Protein AF-A0A1E7FZC5-F1 (afdb_monomer)

Organism: NCBI:txid635003

Radius of gyration: 40.75 Å; Cα contacts (8 Å, |Δi|>4): 1111; chains: 1; bounding box: 124×69×124 Å

Nearest PDB structures (foldseek):
  7vv5-assembly1_R  TM=6.323E-01  e=6.701E-06  Homo sapiens
  5lwe-assembly1_A  TM=6.854E-01  e=3.417E-05  Homo sapiens
  6rz5-assembly1_A  TM=5.381E-01  e=4.914E-04  Homo sapiens
  3m3w-assembly1_A  TM=2.293E-01  e=1.260E+00  Mus musculus
  4xxn-assembly1_A  TM=1.719E-01  e=6.751E+00  Mycobacterium tuberculosis H37Rv

pLDDT: mean 78.45, std 17.57, range [30.66, 98.56]

Structure (mmCIF, N/CA/C/O backbone):
data_AF-A0A1E7FZC5-F1
#
_entry.id   AF-A0A1E7FZC5-F1
#
loop_
_atom_site.group_PDB
_atom_site.id
_atom_site.type_symbol
_atom_site.label_atom_id
_atom_site.label_alt_id
_atom_site.label_comp_id
_atom_site.label_asym_id
_atom_site.label_entity_id
_atom_site.label_seq_id
_atom_site.pdbx_PDB_ins_code
_atom_site.Cartn_x
_atom_site.Cartn_y
_atom_site.Cartn_z
_atom_site.occupancy
_atom_site.B_iso_or_equiv
_atom_site.auth_seq_id
_atom_site.auth_comp_id
_atom_site.auth_asym_id
_atom_site.auth_atom_id
_atom_site.pdbx_PDB_model_num
ATOM 1 N N . MET A 1 1 ? 32.527 -32.036 -73.964 1.00 36.03 1 MET A N 1
ATOM 2 C CA . MET A 1 1 ? 33.592 -31.609 -73.037 1.00 36.03 1 MET A CA 1
ATOM 3 C C . MET A 1 1 ? 33.370 -30.136 -72.774 1.00 36.03 1 MET A C 1
ATOM 5 O O . MET A 1 1 ? 33.845 -29.300 -73.527 1.00 36.03 1 MET A O 1
ATOM 9 N N . THR A 1 2 ? 32.516 -29.850 -71.799 1.00 32.47 2 THR A N 1
ATOM 10 C CA . THR A 1 2 ? 32.359 -28.528 -71.197 1.00 32.47 2 THR A CA 1
ATOM 11 C C . THR A 1 2 ? 33.586 -28.297 -70.326 1.00 32.47 2 THR A C 1
ATOM 13 O O . THR A 1 2 ? 33.887 -29.111 -69.457 1.00 32.47 2 THR A O 1
ATOM 16 N N . VAL A 1 3 ? 34.344 -27.251 -70.636 1.00 33.50 3 VAL A N 1
ATOM 17 C CA . VAL A 1 3 ? 35.402 -26.749 -69.763 1.00 33.50 3 VAL A CA 1
ATOM 18 C C . VAL A 1 3 ? 34.671 -26.024 -68.639 1.00 33.50 3 VAL A C 1
ATOM 20 O O . VAL A 1 3 ? 34.147 -24.937 -68.862 1.00 33.50 3 VAL A O 1
ATOM 23 N N . GLU A 1 4 ? 34.541 -26.668 -67.478 1.00 35.75 4 GLU A N 1
ATOM 24 C CA . GLU A 1 4 ? 34.235 -25.960 -66.236 1.00 35.75 4 GLU A CA 1
ATOM 25 C C . GLU A 1 4 ? 35.364 -24.953 -66.027 1.00 35.75 4 GLU A C 1
ATOM 27 O O . GLU A 1 4 ? 36.515 -25.329 -65.797 1.00 35.75 4 GLU A O 1
ATOM 32 N N . SER A 1 5 ? 35.056 -23.667 -66.189 1.00 37.69 5 SER A N 1
ATOM 33 C CA . SER A 1 5 ? 35.908 -22.611 -65.669 1.00 37.69 5 SER A CA 1
ATOM 34 C C . SER A 1 5 ? 35.936 -22.797 -64.161 1.00 37.69 5 SER A C 1
ATOM 36 O O . SER A 1 5 ? 34.922 -22.615 -63.488 1.00 37.69 5 SER A O 1
ATOM 38 N N . GLN A 1 6 ? 37.087 -23.223 -63.663 1.00 40.12 6 GLN A N 1
ATOM 39 C CA . GLN A 1 6 ? 37.423 -23.259 -62.255 1.00 40.12 6 GLN A CA 1
ATOM 40 C C . GLN A 1 6 ? 37.297 -21.818 -61.746 1.00 40.12 6 GLN A C 1
ATOM 42 O O . GLN A 1 6 ? 38.175 -20.994 -61.974 1.00 40.12 6 GLN A O 1
ATOM 47 N N . GLN A 1 7 ? 36.125 -21.483 -61.203 1.00 44.16 7 GLN A N 1
ATOM 48 C CA . GLN A 1 7 ? 35.904 -20.248 -60.467 1.00 44.16 7 GLN A CA 1
ATOM 49 C C . GLN A 1 7 ? 36.842 -20.353 -59.265 1.00 44.16 7 GLN A C 1
ATOM 51 O O . GLN A 1 7 ? 36.633 -21.213 -58.406 1.00 44.16 7 GLN A O 1
ATOM 56 N N . ASP A 1 8 ? 37.931 -19.581 -59.275 1.00 49.38 8 ASP A N 1
ATOM 57 C CA . ASP A 1 8 ? 38.739 -19.359 -58.081 1.00 49.38 8 ASP A CA 1
ATOM 58 C 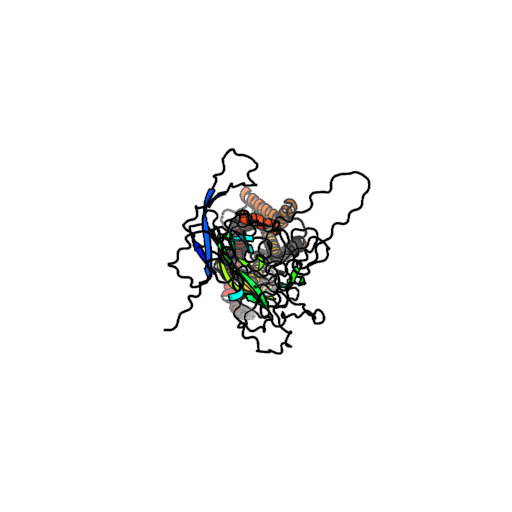C . ASP A 1 8 ? 37.775 -18.801 -57.035 1.00 49.38 8 ASP A C 1
ATOM 60 O O . ASP A 1 8 ? 37.292 -17.678 -57.152 1.00 49.38 8 ASP A O 1
ATOM 64 N N . TYR A 1 9 ? 37.379 -19.656 -56.093 1.00 52.34 9 TYR A N 1
ATOM 65 C CA . TYR A 1 9 ? 36.573 -19.247 -54.957 1.00 52.34 9 TYR A CA 1
ATOM 66 C C . TYR A 1 9 ? 37.384 -18.207 -54.197 1.00 52.34 9 TYR A C 1
ATOM 68 O O . TYR A 1 9 ? 38.521 -18.497 -53.822 1.00 52.34 9 TYR A O 1
ATOM 76 N N . ASP A 1 10 ? 36.793 -17.028 -53.998 1.00 57.56 10 ASP A N 1
ATOM 77 C CA . ASP A 1 10 ? 37.401 -15.936 -53.248 1.00 57.56 10 ASP A CA 1
ATOM 78 C C . ASP A 1 10 ? 38.004 -16.473 -51.945 1.00 57.56 10 ASP A C 1
ATOM 80 O O . ASP A 1 10 ? 37.334 -17.142 -51.146 1.00 57.56 10 ASP A O 1
ATOM 84 N N . GLU A 1 11 ? 39.306 -16.231 -51.787 1.00 77.50 11 GLU A N 1
ATOM 85 C CA . GLU A 1 11 ? 40.072 -16.602 -50.604 1.00 77.50 11 GLU A CA 1
ATOM 86 C C . GLU A 1 11 ? 39.401 -16.014 -49.353 1.00 77.50 11 GLU A C 1
ATOM 88 O O . GLU A 1 11 ? 38.751 -14.966 -49.396 1.00 77.50 11 GLU A O 1
ATOM 93 N N . CYS A 1 12 ? 39.540 -16.702 -48.218 1.00 86.44 12 CYS A N 1
ATOM 94 C CA . CYS A 1 12 ? 39.109 -16.146 -46.942 1.00 86.44 12 CYS A CA 1
ATOM 95 C C . CYS A 1 12 ? 39.777 -14.778 -46.721 1.00 86.44 12 CYS A C 1
ATOM 97 O O . CYS A 1 12 ? 40.948 -14.598 -47.048 1.00 86.44 12 CYS A O 1
ATOM 99 N N . ASP A 1 13 ? 39.032 -13.821 -46.181 1.00 88.12 13 ASP A N 1
ATOM 100 C CA . ASP A 1 13 ? 39.425 -12.422 -46.102 1.00 88.12 13 ASP A CA 1
ATOM 101 C C . ASP A 1 13 ? 39.339 -11.909 -44.664 1.00 88.12 13 ASP A C 1
ATOM 103 O O . ASP A 1 13 ? 38.262 -11.671 -44.111 1.00 88.12 13 ASP A O 1
ATOM 107 N N . GLU A 1 14 ? 40.500 -11.701 -44.054 1.00 88.81 14 GLU A N 1
ATOM 108 C CA . GLU A 1 14 ? 40.635 -11.161 -42.705 1.00 88.81 14 GLU A CA 1
ATOM 109 C C . GLU A 1 14 ? 40.177 -9.702 -42.593 1.00 88.81 14 GLU A C 1
ATOM 111 O O . GLU A 1 14 ? 39.868 -9.245 -41.491 1.00 88.81 14 GLU A O 1
ATOM 116 N N . SER A 1 15 ? 40.028 -8.983 -43.715 1.00 85.88 15 SER A N 1
ATOM 117 C CA . SER A 1 15 ? 39.376 -7.667 -43.704 1.00 85.88 15 SER A CA 1
ATOM 118 C C . SER A 1 15 ? 37.917 -7.756 -43.234 1.00 85.88 15 SER A C 1
ATOM 120 O O . SER A 1 15 ? 37.364 -6.782 -42.726 1.00 85.88 15 SER A O 1
ATOM 122 N N . LYS A 1 16 ? 37.289 -8.937 -43.341 1.00 88.06 16 LYS A N 1
ATOM 123 C CA . LYS A 1 16 ? 35.907 -9.168 -42.904 1.00 88.06 16 LYS A CA 1
ATOM 124 C C . LYS A 1 16 ? 35.793 -9.608 -41.438 1.00 88.06 16 LYS A C 1
ATOM 126 O O . LYS A 1 16 ? 34.662 -9.762 -40.973 1.00 88.06 16 LYS A O 1
ATOM 131 N N . CYS A 1 17 ? 36.899 -9.791 -40.705 1.00 86.50 17 CYS A N 1
ATOM 132 C CA . CYS A 1 17 ? 36.869 -10.125 -39.273 1.00 86.50 17 CYS A CA 1
ATOM 133 C C . CYS A 1 17 ? 36.201 -9.027 -38.441 1.00 86.50 17 CYS A C 1
ATOM 135 O O . CYS A 1 17 ? 36.466 -7.836 -38.624 1.00 86.50 17 CYS A O 1
ATOM 137 N N . ARG A 1 18 ? 35.409 -9.438 -37.450 1.00 71.56 18 ARG A N 1
ATOM 138 C CA . ARG A 1 18 ? 34.861 -8.579 -36.398 1.00 71.56 18 ARG A CA 1
ATOM 139 C C . ARG A 1 18 ? 35.160 -9.224 -35.051 1.00 71.56 18 ARG A C 1
ATOM 141 O O . ARG A 1 18 ? 34.714 -10.328 -34.779 1.00 71.56 18 ARG A O 1
ATOM 148 N N . SER A 1 19 ? 35.901 -8.559 -34.178 1.00 60.84 19 SER A N 1
ATOM 149 C CA . SER A 1 19 ? 36.116 -9.084 -32.829 1.00 60.84 19 SER A CA 1
ATOM 150 C C . SER A 1 19 ? 35.142 -8.459 -31.852 1.00 60.84 19 SER A C 1
ATOM 152 O O . SER A 1 19 ? 34.912 -7.250 -31.849 1.00 60.84 19 SER A O 1
ATOM 154 N N . ASN A 1 20 ? 34.564 -9.311 -31.007 1.00 55.03 20 ASN A N 1
ATOM 155 C CA . ASN A 1 20 ? 33.678 -8.902 -29.927 1.00 55.03 20 ASN A CA 1
ATOM 156 C C . ASN A 1 20 ? 34.472 -8.537 -28.660 1.00 55.03 20 ASN A C 1
ATOM 158 O O . ASN A 1 20 ? 33.974 -8.685 -27.548 1.00 55.03 20 ASN A O 1
ATOM 162 N N . GLY A 1 21 ? 35.740 -8.129 -28.808 1.00 50.22 21 GLY A N 1
ATOM 163 C CA . GLY A 1 21 ? 36.667 -7.934 -27.702 1.00 50.22 21 GLY A CA 1
ATOM 164 C C . GLY A 1 21 ? 36.255 -6.796 -26.774 1.00 50.22 21 GLY A C 1
ATOM 165 O O . GLY A 1 21 ? 36.731 -5.672 -26.922 1.00 50.22 21 GLY A O 1
ATOM 166 N N . TRP A 1 22 ? 35.425 -7.106 -25.781 1.00 48.69 22 TRP A N 1
ATOM 167 C CA . TRP A 1 22 ? 35.237 -6.269 -24.607 1.00 48.69 22 TRP A CA 1
ATOM 168 C C . TRP A 1 22 ? 36.545 -6.224 -23.812 1.00 48.69 22 TRP A C 1
ATOM 170 O O . TRP A 1 22 ? 37.144 -7.256 -23.501 1.00 48.69 22 TRP A O 1
ATOM 180 N N . ASP A 1 23 ? 36.971 -5.021 -23.439 1.00 49.28 23 ASP A N 1
ATOM 181 C CA . ASP A 1 23 ? 37.793 -4.869 -22.243 1.00 49.28 23 ASP A CA 1
ATOM 182 C C . ASP A 1 23 ? 36.847 -5.012 -21.041 1.00 49.28 23 ASP A C 1
ATOM 184 O O . ASP A 1 23 ? 35.780 -4.391 -21.016 1.00 49.28 23 ASP A O 1
ATOM 188 N N . ILE A 1 24 ? 37.218 -5.828 -20.051 1.00 45.62 24 ILE A N 1
ATOM 189 C CA . ILE A 1 24 ? 36.381 -6.230 -18.897 1.00 45.62 24 ILE A CA 1
ATOM 190 C C . ILE A 1 24 ? 35.863 -5.018 -18.078 1.00 45.62 24 ILE A C 1
ATOM 192 O O . ILE A 1 24 ? 34.943 -5.146 -17.276 1.00 45.62 24 ILE A O 1
ATOM 196 N N . PHE A 1 25 ? 36.389 -3.818 -18.330 1.00 43.88 25 PHE A N 1
ATOM 197 C CA . PHE A 1 25 ? 36.017 -2.562 -17.679 1.00 43.88 25 PHE A CA 1
ATOM 198 C C . PHE A 1 25 ? 34.846 -1.793 -18.327 1.00 43.88 25 PHE A C 1
ATOM 200 O O . PHE A 1 25 ? 34.522 -0.707 -17.861 1.00 43.88 25 PHE A O 1
ATOM 207 N N . GLY A 1 26 ? 34.188 -2.308 -19.375 1.00 41.47 26 GLY A N 1
ATOM 208 C CA . GLY A 1 26 ? 32.944 -1.712 -19.904 1.00 41.47 26 GLY A CA 1
ATOM 209 C C . GLY A 1 26 ? 33.109 -0.426 -20.731 1.00 41.47 26 GLY A C 1
ATOM 210 O O . GLY A 1 26 ? 32.121 0.231 -21.046 1.00 41.47 26 GLY A O 1
ATOM 211 N N . TRP A 1 27 ? 34.343 -0.084 -21.115 1.00 44.19 27 TRP A N 1
ATOM 212 C CA . TRP A 1 27 ? 34.672 1.077 -21.962 1.00 44.19 27 TRP A CA 1
ATOM 213 C C . TRP A 1 27 ? 35.328 0.693 -23.300 1.00 44.19 27 TRP A C 1
ATOM 215 O O . TRP A 1 27 ? 35.818 1.554 -24.032 1.00 44.19 27 TRP A O 1
ATOM 225 N N . GLY A 1 28 ? 35.388 -0.603 -23.618 1.00 43.09 28 GLY A N 1
ATOM 226 C CA . GLY A 1 28 ? 36.023 -1.101 -24.834 1.00 43.09 28 GLY A CA 1
ATOM 227 C C . GLY A 1 28 ? 35.099 -0.987 -26.041 1.00 43.09 28 GLY A C 1
ATOM 228 O O . GLY A 1 28 ? 34.159 -1.762 -26.172 1.00 43.09 28 GLY A O 1
ATOM 229 N N . TYR A 1 29 ? 35.390 -0.049 -26.939 1.00 46.56 29 TYR A N 1
ATOM 230 C CA . TYR A 1 29 ? 34.869 -0.072 -28.306 1.00 46.56 29 TYR A CA 1
ATOM 231 C C . TYR A 1 29 ? 35.237 -1.405 -28.985 1.00 46.56 29 TYR A C 1
ATOM 233 O O . TYR A 1 29 ? 36.328 -1.920 -28.706 1.00 46.56 29 TYR A O 1
ATOM 241 N N . PRO A 1 30 ? 34.396 -1.945 -29.889 1.00 49.72 30 PRO A N 1
ATOM 242 C CA . PRO A 1 30 ? 34.726 -3.149 -30.646 1.00 49.72 30 PRO A CA 1
ATOM 243 C C . PRO A 1 30 ? 36.089 -2.967 -31.317 1.00 49.72 30 PRO A C 1
ATOM 245 O O . PRO A 1 30 ? 36.282 -2.067 -32.140 1.00 49.72 30 PRO A O 1
ATOM 248 N N . ARG A 1 31 ? 37.070 -3.783 -30.917 1.00 55.25 31 ARG A N 1
ATOM 249 C CA . ARG A 1 31 ? 38.359 -3.827 -31.602 1.00 55.25 31 ARG A CA 1
ATOM 250 C C . ARG A 1 31 ? 38.205 -4.748 -32.792 1.00 55.25 31 ARG A C 1
ATOM 252 O O . ARG A 1 31 ? 37.808 -5.896 -32.664 1.00 55.25 31 ARG A O 1
ATOM 259 N N . TYR A 1 32 ? 38.560 -4.239 -33.953 1.00 62.25 32 TYR A N 1
ATOM 260 C CA . TYR A 1 32 ? 38.736 -5.062 -35.129 1.00 62.25 32 TYR A CA 1
ATOM 261 C C . TYR A 1 32 ? 40.023 -5.841 -34.949 1.00 62.25 32 TYR A C 1
ATOM 263 O O . TYR A 1 32 ? 41.087 -5.308 -35.216 1.00 62.25 32 TYR A O 1
ATOM 271 N N . ASP A 1 33 ? 39.942 -7.055 -34.420 1.00 72.25 33 ASP A N 1
ATOM 272 C CA . ASP A 1 33 ? 41.028 -8.020 -34.454 1.00 72.25 33 ASP A CA 1
ATOM 273 C C . ASP A 1 33 ? 40.495 -9.406 -34.843 1.00 72.25 33 ASP A C 1
ATOM 275 O O . ASP A 1 33 ? 39.355 -9.779 -34.584 1.00 72.25 33 ASP A O 1
ATOM 279 N N . CYS A 1 34 ? 41.309 -10.173 -35.552 1.00 85.94 34 CYS A N 1
ATOM 280 C CA . CYS A 1 34 ? 40.959 -11.529 -35.960 1.00 85.94 34 CYS A CA 1
ATOM 281 C C . CYS A 1 34 ? 41.299 -12.542 -34.848 1.00 85.94 34 CYS A C 1
ATOM 283 O O . CYS A 1 34 ? 41.729 -13.653 -35.140 1.00 85.94 34 CYS A O 1
ATOM 285 N N . TYR A 1 35 ? 41.184 -12.161 -33.566 1.00 84.19 35 TYR A N 1
ATOM 286 C CA . TYR A 1 35 ? 41.564 -12.997 -32.421 1.00 84.19 35 TYR A CA 1
ATOM 287 C C . TYR A 1 35 ? 40.363 -13.262 -31.497 1.00 84.19 35 TYR A C 1
ATOM 289 O O . TYR A 1 35 ? 39.822 -12.333 -30.906 1.00 84.19 35 TYR A O 1
ATOM 297 N N . ALA A 1 36 ? 39.987 -14.530 -31.307 1.00 78.50 36 ALA A N 1
ATOM 298 C CA . ALA A 1 36 ? 38.845 -14.946 -30.476 1.00 78.50 36 ALA A CA 1
ATOM 299 C C . ALA A 1 36 ? 39.251 -15.943 -29.372 1.00 78.50 36 ALA A C 1
ATOM 301 O O . ALA A 1 36 ? 40.254 -16.655 -29.500 1.00 78.50 36 ALA A O 1
ATOM 302 N N . GLU A 1 37 ? 38.505 -15.998 -28.263 1.00 77.94 37 GLU A N 1
ATOM 303 C CA . GLU A 1 37 ? 38.800 -16.914 -27.152 1.00 77.94 37 GLU A CA 1
ATOM 304 C C . GLU A 1 37 ? 38.346 -18.354 -27.468 1.00 77.94 37 GLU A C 1
ATOM 306 O O . GLU A 1 37 ? 37.250 -18.623 -27.940 1.00 77.94 37 GLU A O 1
ATOM 311 N N . SER A 1 38 ? 39.232 -19.318 -27.225 1.00 62.25 38 SER A N 1
ATOM 312 C CA . SER A 1 38 ? 39.194 -20.673 -27.796 1.00 62.25 38 SER A CA 1
ATOM 313 C C . SER A 1 38 ? 38.103 -21.634 -27.281 1.00 62.25 38 SER A C 1
ATOM 315 O O . SER A 1 38 ? 38.088 -22.777 -27.745 1.00 62.25 38 SER A O 1
ATOM 317 N N . GLN A 1 39 ? 37.279 -21.294 -26.282 1.00 52.75 39 GLN A N 1
ATOM 318 C CA . GLN A 1 39 ? 36.607 -22.340 -25.481 1.00 52.75 39 GLN A CA 1
ATOM 319 C C . GLN A 1 39 ? 35.088 -22.472 -25.591 1.00 52.75 39 GLN A C 1
ATOM 321 O O . GLN A 1 39 ? 34.575 -23.534 -25.235 1.00 52.75 39 GLN A O 1
ATOM 326 N N . LYS A 1 40 ? 34.366 -21.500 -26.136 1.00 53.84 40 LYS A N 1
ATOM 327 C CA . LYS A 1 40 ? 32.957 -21.664 -26.517 1.00 53.84 40 LYS A CA 1
ATOM 328 C C . LYS A 1 40 ? 32.714 -20.863 -27.779 1.00 53.84 40 LYS A C 1
ATOM 330 O O . LYS A 1 40 ? 33.417 -19.889 -28.002 1.00 53.84 40 LYS A O 1
ATOM 335 N N . GLU A 1 41 ? 31.773 -21.328 -28.589 1.00 50.06 41 GLU A N 1
ATOM 336 C CA . GLU A 1 41 ? 31.287 -20.711 -29.824 1.00 50.06 41 GLU A CA 1
ATOM 337 C C . GLU A 1 41 ? 30.819 -19.262 -29.584 1.00 50.06 41 GLU A C 1
ATOM 339 O O . GLU A 1 41 ? 29.630 -18.965 -29.602 1.00 50.06 41 GLU A O 1
ATOM 344 N N . GLU A 1 42 ? 31.742 -18.330 -29.367 1.00 54.22 42 GLU A N 1
ATOM 345 C CA . GLU A 1 42 ? 31.575 -17.025 -29.979 1.00 54.22 42 GLU A CA 1
ATOM 346 C C . GLU A 1 42 ? 31.557 -17.323 -31.474 1.00 54.22 42 GLU A C 1
ATOM 348 O O . GLU A 1 42 ? 32.527 -17.864 -32.018 1.00 54.22 42 GLU A O 1
ATOM 353 N N . GLU A 1 43 ? 30.412 -17.092 -32.120 1.00 63.34 43 GLU A N 1
ATOM 354 C CA . GLU A 1 43 ? 30.360 -17.064 -33.575 1.00 63.34 43 GLU A CA 1
ATOM 355 C C . GLU A 1 43 ? 31.512 -16.167 -34.004 1.00 63.34 43 GLU A C 1
ATOM 357 O O . GLU A 1 43 ? 31.563 -15.007 -33.609 1.00 63.34 43 GLU A O 1
ATOM 362 N N . LEU A 1 44 ? 32.503 -16.729 -34.694 1.00 72.44 44 LEU A N 1
ATOM 363 C CA . LEU A 1 44 ? 33.635 -15.974 -35.207 1.00 72.44 44 LEU A CA 1
ATOM 364 C C . LEU A 1 44 ? 33.039 -14.920 -36.142 1.00 72.44 44 LEU A C 1
ATOM 366 O O . LEU A 1 44 ? 32.647 -15.246 -37.266 1.00 72.44 44 LEU A O 1
ATOM 370 N N . LEU A 1 45 ? 32.838 -13.710 -35.611 1.00 73.12 45 LEU A N 1
ATOM 371 C CA . LEU A 1 45 ? 31.960 -12.733 -36.228 1.00 73.12 45 LEU A CA 1
ATOM 372 C C . LEU A 1 45 ? 32.645 -12.254 -37.498 1.00 73.12 45 LEU A C 1
ATOM 374 O O . LEU A 1 45 ? 33.749 -11.712 -37.484 1.00 73.12 45 LEU A O 1
ATOM 378 N N . CYS A 1 46 ? 31.971 -12.473 -38.611 1.00 83.31 46 CYS A N 1
ATOM 379 C CA . CYS A 1 46 ? 32.447 -12.088 -39.918 1.00 83.31 46 CYS A CA 1
ATOM 380 C C . CYS A 1 46 ? 31.385 -11.227 -40.589 1.00 83.31 46 CYS A C 1
ATOM 382 O O . CYS A 1 46 ? 30.187 -11.498 -40.502 1.00 83.31 46 CYS A O 1
ATOM 384 N N . ALA A 1 47 ? 31.818 -10.146 -41.229 1.00 78.94 47 ALA A N 1
ATOM 385 C CA . ALA A 1 47 ? 30.921 -9.246 -41.935 1.00 78.94 47 ALA A CA 1
ATOM 386 C C . ALA A 1 47 ? 30.359 -9.892 -43.213 1.00 78.94 47 ALA A C 1
ATOM 388 O O . ALA A 1 47 ? 30.893 -10.876 -43.725 1.00 78.94 47 ALA A O 1
ATOM 389 N N . ASN A 1 48 ? 29.303 -9.288 -43.764 1.00 79.06 48 ASN A N 1
ATOM 390 C CA . ASN A 1 48 ? 28.818 -9.551 -45.124 1.00 79.06 48 ASN A CA 1
ATOM 391 C C . ASN A 1 48 ? 28.473 -11.025 -45.407 1.00 79.06 48 ASN A C 1
ATOM 393 O O . ASN A 1 48 ? 28.629 -11.505 -46.526 1.00 79.06 48 ASN A O 1
ATOM 397 N N . GLY A 1 49 ? 28.014 -11.760 -44.389 1.00 76.94 49 GLY A N 1
ATOM 398 C CA . GLY A 1 49 ? 27.609 -13.159 -44.537 1.00 76.94 49 GLY A CA 1
ATOM 399 C C . GLY A 1 49 ? 28.764 -14.156 -44.664 1.00 76.94 49 GLY A C 1
ATOM 400 O O . GLY A 1 49 ? 28.513 -15.292 -45.059 1.00 76.94 49 GLY A O 1
ATOM 401 N N . TYR A 1 50 ? 29.994 -13.765 -44.328 1.00 86.69 50 TYR A N 1
ATOM 402 C CA . TYR A 1 50 ? 31.122 -14.685 -44.186 1.00 86.69 50 TYR A CA 1
ATOM 403 C C . TYR A 1 50 ? 30.996 -15.508 -42.883 1.00 86.69 50 TYR A C 1
ATOM 405 O O . TYR A 1 50 ? 30.296 -15.123 -41.950 1.00 86.69 50 TYR A O 1
ATOM 413 N N . GLU A 1 51 ? 31.675 -16.652 -42.816 1.00 85.25 51 GLU A N 1
ATOM 414 C CA . GLU A 1 51 ? 31.794 -17.528 -41.645 1.00 85.25 51 GLU A CA 1
ATOM 415 C C . GLU A 1 51 ? 33.254 -17.583 -41.194 1.00 85.25 51 GLU A C 1
ATOM 417 O O . GLU A 1 51 ? 34.154 -17.850 -41.999 1.00 85.25 51 GLU A O 1
ATOM 422 N N . GLY A 1 52 ? 33.506 -17.360 -39.905 1.00 87.12 52 GLY A N 1
ATOM 423 C CA . GLY A 1 52 ? 34.868 -17.385 -39.395 1.00 87.12 52 GLY A CA 1
ATOM 424 C C . GLY A 1 52 ? 35.446 -18.795 -39.267 1.00 87.12 52 GLY A C 1
ATOM 425 O O . GLY A 1 52 ? 34.742 -19.776 -39.014 1.00 87.12 52 GLY A O 1
ATOM 426 N N . ARG A 1 53 ? 36.763 -18.903 -39.449 1.00 88.00 53 ARG A N 1
ATOM 427 C CA . ARG A 1 53 ? 37.539 -20.146 -39.404 1.00 88.00 53 ARG A CA 1
ATOM 428 C C . ARG A 1 53 ? 38.861 -19.952 -38.692 1.00 88.00 53 ARG A C 1
ATOM 430 O O . ARG A 1 53 ? 39.664 -19.118 -39.089 1.00 88.00 53 ARG A O 1
ATOM 437 N N . ILE A 1 54 ? 39.118 -20.785 -37.689 1.00 86.81 54 ILE A N 1
ATOM 438 C CA . ILE A 1 54 ? 40.368 -20.762 -36.925 1.00 86.81 54 ILE A CA 1
ATOM 439 C C . ILE A 1 54 ? 41.543 -21.160 -37.825 1.00 86.81 54 ILE A C 1
ATOM 441 O O . ILE A 1 54 ? 41.538 -22.235 -38.435 1.00 86.81 54 ILE A O 1
ATOM 445 N N . ILE A 1 55 ? 42.580 -20.324 -37.844 1.00 86.81 55 ILE A N 1
ATOM 446 C CA . ILE A 1 55 ? 43.852 -20.623 -38.497 1.00 86.81 55 ILE A CA 1
ATOM 447 C C . ILE A 1 55 ? 44.753 -21.324 -37.478 1.00 86.81 55 ILE A C 1
ATOM 449 O O . ILE A 1 55 ? 45.373 -20.700 -36.623 1.00 86.81 55 ILE A O 1
ATOM 453 N N . ASN A 1 56 ? 44.830 -22.653 -37.562 1.00 80.44 56 ASN A N 1
ATOM 454 C CA . ASN A 1 56 ? 45.588 -23.466 -36.598 1.00 80.44 56 ASN A CA 1
ATOM 455 C C . ASN A 1 56 ? 47.117 -23.317 -36.710 1.00 80.44 56 ASN A C 1
ATOM 457 O O . ASN A 1 56 ? 47.831 -23.861 -35.870 1.00 80.44 56 ASN A O 1
ATOM 461 N N . SER A 1 57 ? 47.621 -22.674 -37.767 1.00 82.00 57 SER A N 1
ATOM 462 C CA . SER A 1 57 ? 49.056 -22.440 -37.964 1.00 82.00 57 SER A CA 1
ATOM 463 C C . SER A 1 57 ? 49.592 -21.257 -37.165 1.00 82.00 57 SER A C 1
ATOM 465 O O . SER A 1 57 ? 50.803 -21.159 -37.002 1.00 82.00 57 SER A O 1
ATOM 467 N N . GLU A 1 58 ? 48.718 -20.355 -36.717 1.00 84.06 58 GLU A N 1
ATOM 468 C CA . GLU A 1 58 ? 49.115 -19.176 -35.956 1.00 84.06 58 GLU A CA 1
ATOM 469 C C . GLU A 1 58 ? 49.290 -19.528 -34.480 1.00 84.06 58 GLU A C 1
ATOM 471 O O . GLU A 1 58 ? 48.487 -20.259 -33.886 1.00 84.06 58 GLU A O 1
ATOM 476 N N . ASP A 1 59 ? 50.343 -18.979 -33.877 1.00 82.00 59 ASP A N 1
ATOM 477 C CA . ASP A 1 59 ? 50.572 -19.122 -32.448 1.00 82.00 59 ASP A CA 1
ATOM 478 C C . ASP A 1 59 ? 49.441 -18.447 -31.664 1.00 82.00 59 ASP A C 1
ATOM 480 O O . ASP A 1 59 ? 48.942 -17.371 -32.010 1.00 82.00 59 ASP A O 1
ATOM 484 N N . LYS A 1 60 ? 49.033 -19.087 -30.565 1.00 83.12 60 LYS A N 1
ATOM 485 C CA . LYS A 1 60 ? 48.026 -18.516 -29.669 1.00 83.12 60 LYS A CA 1
ATOM 486 C C . LYS A 1 60 ? 48.570 -17.222 -29.074 1.00 83.12 60 LYS A C 1
ATOM 488 O O . LYS A 1 60 ? 49.645 -17.219 -28.475 1.00 83.12 60 LYS A O 1
ATOM 493 N N . LYS A 1 61 ? 47.809 -16.136 -29.186 1.00 82.56 61 LYS A N 1
ATOM 494 C CA . LYS A 1 61 ? 48.171 -14.856 -28.578 1.00 82.56 61 LYS A CA 1
ATOM 495 C C . LYS A 1 61 ? 47.747 -14.876 -27.114 1.00 82.56 61 LYS A C 1
ATOM 497 O O . LYS A 1 61 ? 46.557 -14.838 -26.811 1.00 82.56 61 LYS A O 1
ATOM 502 N N . GLU A 1 62 ? 48.715 -14.966 -26.209 1.00 81.31 62 GLU A N 1
ATOM 503 C CA . GLU A 1 62 ? 48.475 -14.833 -24.772 1.00 81.31 62 GLU A CA 1
ATOM 504 C C . GLU A 1 62 ? 48.306 -13.354 -24.414 1.00 81.31 62 GLU A C 1
ATOM 506 O O . GLU A 1 62 ? 49.244 -12.561 -24.511 1.00 81.31 62 GLU A O 1
ATOM 511 N N . VAL A 1 63 ? 47.095 -12.970 -24.015 1.00 75.88 63 VAL A N 1
ATOM 512 C CA . VAL A 1 63 ? 46.801 -11.629 -23.508 1.00 75.88 63 VAL A CA 1
ATOM 513 C C . VAL A 1 63 ? 46.781 -11.704 -21.987 1.00 75.88 63 VAL A C 1
ATOM 515 O O . VAL A 1 63 ? 45.979 -12.433 -21.402 1.00 75.88 63 VAL A O 1
ATOM 518 N N . VAL A 1 64 ? 47.698 -10.978 -21.348 1.00 76.62 64 VAL A N 1
ATOM 519 C CA . VAL A 1 64 ? 47.782 -10.882 -19.887 1.00 76.62 64 VAL A CA 1
ATOM 520 C C . VAL A 1 64 ? 46.944 -9.694 -19.432 1.00 76.62 64 VAL A C 1
ATOM 522 O O . VAL A 1 64 ? 47.279 -8.548 -19.734 1.00 76.62 64 VAL A O 1
ATOM 525 N N . TYR A 1 65 ? 45.871 -9.967 -18.695 1.00 68.62 65 TYR A N 1
ATOM 526 C CA . TYR A 1 65 ? 45.038 -8.940 -18.082 1.00 68.62 65 TYR A CA 1
ATOM 527 C C . TYR A 1 65 ? 45.529 -8.666 -16.660 1.00 68.62 65 TYR A C 1
ATOM 529 O O . TYR A 1 65 ? 45.523 -9.552 -15.799 1.00 68.62 65 TYR A O 1
ATOM 537 N N . ASN A 1 66 ? 45.945 -7.424 -16.414 1.00 63.72 66 ASN A N 1
ATOM 538 C CA . ASN A 1 66 ? 46.232 -6.934 -15.072 1.00 63.72 66 ASN A CA 1
ATOM 539 C C . ASN A 1 66 ? 44.938 -6.331 -14.514 1.00 63.72 66 ASN A C 1
ATOM 541 O O . ASN A 1 66 ? 44.516 -5.268 -14.966 1.00 63.72 66 ASN A O 1
ATOM 545 N N . TYR A 1 67 ? 44.300 -7.000 -13.551 1.00 61.91 67 TYR A N 1
ATOM 546 C CA . TYR A 1 67 ? 43.165 -6.428 -12.822 1.00 61.91 67 TYR A CA 1
ATOM 547 C C . TYR A 1 67 ? 43.661 -5.233 -11.995 1.00 61.91 67 TYR A C 1
ATOM 549 O O . TYR A 1 67 ? 44.299 -5.410 -10.955 1.00 61.91 67 TYR A O 1
ATOM 557 N N . LEU A 1 68 ? 43.407 -4.018 -12.477 1.00 54.12 68 LEU A N 1
ATOM 558 C CA . LEU A 1 68 ? 43.491 -2.803 -11.676 1.00 54.12 68 LEU A CA 1
ATOM 559 C C . LEU A 1 68 ? 42.105 -2.584 -11.076 1.00 54.12 68 LEU A C 1
ATOM 561 O O . LEU A 1 68 ? 41.165 -2.221 -11.772 1.00 54.12 68 LEU A O 1
ATOM 565 N N . ASP A 1 69 ? 41.974 -2.914 -9.797 1.00 53.75 69 ASP A N 1
ATOM 566 C CA . ASP A 1 69 ? 40.778 -2.612 -9.022 1.00 53.75 69 ASP A CA 1
ATOM 567 C C . ASP A 1 69 ? 40.930 -1.166 -8.531 1.00 53.75 69 ASP A C 1
ATOM 569 O O . ASP A 1 69 ? 41.677 -0.903 -7.585 1.00 53.75 69 ASP A O 1
ATOM 573 N N . ASP A 1 70 ? 40.314 -0.211 -9.233 1.00 51.44 70 ASP A N 1
ATOM 574 C CA . ASP A 1 70 ? 40.462 1.226 -8.943 1.00 51.44 70 ASP A CA 1
ATOM 575 C C . ASP A 1 70 ? 39.938 1.606 -7.538 1.00 51.44 70 ASP A C 1
ATOM 577 O O . ASP A 1 70 ? 40.336 2.632 -6.981 1.00 51.44 70 ASP A O 1
ATOM 581 N N . ASP A 1 71 ? 39.144 0.736 -6.901 1.00 50.75 71 ASP A N 1
ATOM 582 C CA . ASP A 1 71 ? 38.662 0.910 -5.525 1.00 50.75 71 ASP A CA 1
ATOM 583 C C . ASP A 1 71 ? 39.616 0.343 -4.448 1.00 50.75 71 ASP A C 1
ATOM 585 O O . ASP A 1 71 ? 39.443 0.608 -3.254 1.00 50.75 71 ASP A O 1
ATOM 589 N N . ALA A 1 72 ? 40.680 -0.375 -4.832 1.00 49.12 72 ALA A N 1
ATOM 590 C CA . ALA A 1 72 ? 41.645 -0.973 -3.901 1.00 49.12 72 ALA A CA 1
ATOM 591 C C . ALA A 1 72 ? 42.808 -0.034 -3.507 1.00 49.12 72 ALA A C 1
ATOM 593 O O . ALA A 1 72 ? 43.810 -0.476 -2.940 1.00 49.12 72 ALA A O 1
ATOM 594 N N . ALA A 1 73 ? 42.690 1.278 -3.740 1.00 46.72 73 ALA A N 1
ATOM 595 C CA . ALA A 1 73 ? 43.735 2.258 -3.420 1.00 46.72 73 ALA A CA 1
ATOM 596 C C . ALA A 1 73 ? 44.024 2.431 -1.909 1.00 46.72 73 ALA A C 1
ATOM 598 O O . ALA A 1 73 ? 44.848 3.265 -1.527 1.00 46.72 73 ALA A O 1
ATOM 599 N N . ILE A 1 74 ? 43.375 1.673 -1.018 1.00 51.75 74 ILE A N 1
ATOM 600 C CA . ILE A 1 74 ? 43.558 1.800 0.429 1.00 51.75 74 ILE A CA 1
ATOM 601 C C . ILE A 1 74 ? 43.709 0.410 1.065 1.00 51.75 74 ILE A C 1
ATOM 603 O O . ILE A 1 74 ? 42.765 -0.155 1.605 1.00 51.75 74 ILE A O 1
ATOM 607 N N . ASN A 1 75 ? 44.960 -0.062 1.077 1.00 50.72 75 ASN A N 1
ATOM 608 C CA . ASN A 1 75 ? 45.509 -1.174 1.870 1.00 50.72 75 ASN A CA 1
ATOM 609 C C . ASN A 1 75 ? 45.225 -2.603 1.358 1.00 50.72 75 ASN A C 1
ATOM 611 O O . ASN A 1 75 ? 44.244 -3.199 1.779 1.00 50.72 75 ASN A O 1
ATOM 615 N N . ASP A 1 76 ? 46.142 -3.211 0.591 1.00 46.81 76 ASP A N 1
ATOM 616 C CA . ASP A 1 76 ? 46.971 -4.343 1.065 1.00 46.81 76 ASP A CA 1
ATOM 617 C C . ASP A 1 76 ? 47.986 -4.833 0.005 1.00 46.81 76 ASP A C 1
ATOM 619 O O . ASP A 1 76 ? 47.790 -4.679 -1.196 1.00 46.81 76 ASP A O 1
ATOM 623 N N . ASN A 1 77 ? 49.071 -5.471 0.456 1.00 54.84 77 ASN A N 1
ATOM 624 C CA . ASN A 1 77 ? 50.160 -6.040 -0.363 1.00 54.84 77 ASN A CA 1
ATOM 625 C C . ASN A 1 77 ? 49.807 -7.389 -1.041 1.00 54.84 77 ASN A C 1
ATOM 627 O O . ASN A 1 77 ? 50.688 -8.227 -1.265 1.00 54.84 77 ASN A O 1
ATOM 631 N N . SER A 1 78 ? 48.538 -7.657 -1.351 1.00 52.38 78 SER A N 1
ATOM 632 C CA . SER A 1 78 ? 48.153 -8.876 -2.070 1.00 52.38 78 SER A CA 1
ATOM 633 C C . SER A 1 78 ? 48.320 -8.664 -3.573 1.00 52.38 78 SER A C 1
ATOM 635 O O . SER A 1 78 ? 47.542 -7.942 -4.185 1.00 52.38 78 SER A O 1
ATOM 637 N N . GLY A 1 79 ? 49.346 -9.274 -4.172 1.00 55.78 79 GLY A N 1
ATOM 638 C CA . GLY A 1 79 ? 49.536 -9.248 -5.623 1.00 55.78 79 GLY A CA 1
ATOM 639 C C . GLY A 1 79 ? 48.303 -9.794 -6.343 1.00 55.78 79 GLY A C 1
ATOM 640 O O . GLY A 1 79 ? 47.938 -10.952 -6.136 1.00 55.78 79 GLY A O 1
ATOM 641 N N . ASN A 1 80 ? 47.666 -8.960 -7.166 1.00 54.25 80 ASN A N 1
ATOM 642 C CA . ASN A 1 80 ? 46.534 -9.379 -7.986 1.00 54.25 80 ASN A CA 1
ATOM 643 C C . ASN A 1 80 ? 46.975 -10.503 -8.942 1.00 54.25 80 ASN A C 1
ATOM 645 O O . ASN A 1 80 ? 48.065 -10.423 -9.517 1.00 54.25 80 ASN A O 1
ATOM 649 N N . PRO A 1 81 ? 46.176 -11.571 -9.105 1.00 63.81 81 PRO A N 1
ATOM 650 C CA . PRO A 1 81 ? 46.501 -12.635 -10.040 1.00 63.81 81 PRO A CA 1
ATOM 651 C C . PRO A 1 81 ? 46.402 -12.106 -11.475 1.00 63.81 81 PRO A C 1
ATOM 653 O O . PRO A 1 81 ? 45.340 -11.668 -11.911 1.00 63.81 81 PRO A O 1
ATOM 656 N N . ASN A 1 82 ? 47.505 -12.176 -12.220 1.00 68.38 82 ASN A N 1
ATOM 657 C CA . ASN A 1 82 ? 47.487 -11.959 -13.663 1.00 68.38 82 ASN A CA 1
ATOM 658 C C . ASN A 1 82 ? 46.698 -13.101 -14.311 1.00 68.38 82 ASN A C 1
ATOM 660 O O . ASN A 1 82 ? 47.092 -14.266 -14.204 1.00 68.38 82 ASN A O 1
ATOM 664 N N . VAL A 1 83 ? 45.589 -12.774 -14.973 1.00 73.31 83 VAL A N 1
ATOM 665 C CA . VAL A 1 83 ? 44.828 -13.750 -15.758 1.00 73.31 83 VAL A CA 1
ATOM 666 C C . VAL A 1 83 ? 45.357 -13.698 -17.185 1.00 73.31 83 VAL A C 1
ATOM 668 O O . VAL A 1 83 ? 45.229 -12.683 -17.868 1.00 73.31 83 VAL A O 1
ATOM 671 N N . THR A 1 84 ? 45.981 -14.786 -17.631 1.00 74.25 84 THR A N 1
ATOM 672 C CA . THR A 1 84 ? 46.434 -14.939 -19.017 1.00 74.25 84 THR A CA 1
ATOM 673 C C . THR A 1 84 ? 45.377 -15.701 -19.806 1.00 74.25 84 THR A C 1
ATOM 675 O O . THR A 1 84 ? 45.080 -16.851 -19.480 1.00 74.25 84 THR A O 1
ATOM 678 N N . ILE A 1 85 ? 44.828 -15.076 -20.847 1.00 76.44 85 ILE A N 1
ATOM 679 C CA . ILE A 1 85 ? 43.848 -15.693 -21.750 1.00 76.44 85 ILE A CA 1
ATOM 680 C C . ILE A 1 85 ? 44.513 -15.939 -23.104 1.00 76.44 85 ILE A C 1
ATOM 682 O O . ILE A 1 85 ? 45.121 -15.038 -23.682 1.00 76.44 85 ILE A O 1
ATOM 686 N N . ALA A 1 86 ? 44.402 -17.164 -23.620 1.00 80.19 86 ALA A N 1
ATOM 687 C CA . ALA A 1 86 ? 44.930 -17.531 -24.931 1.00 80.19 86 ALA A CA 1
ATOM 688 C C . ALA A 1 86 ? 43.873 -17.300 -26.022 1.00 80.19 86 ALA A C 1
ATOM 690 O O . ALA A 1 86 ? 42.860 -18.005 -26.068 1.00 80.19 86 ALA A O 1
ATOM 691 N N . LYS A 1 87 ? 44.134 -16.354 -26.930 1.00 82.81 87 LYS A N 1
ATOM 692 C CA . LYS A 1 87 ? 43.289 -16.081 -28.099 1.00 82.81 87 LYS A CA 1
ATOM 693 C C . LYS A 1 87 ? 43.808 -16.804 -29.346 1.00 82.81 87 LYS A C 1
ATOM 695 O O . LYS A 1 87 ? 45.016 -16.861 -29.584 1.00 82.81 87 LYS A O 1
ATOM 700 N N . LEU A 1 88 ? 42.891 -17.359 -30.135 1.00 85.25 88 LEU A N 1
ATOM 701 C CA . LEU A 1 88 ? 43.150 -18.003 -31.423 1.00 85.25 88 LEU A CA 1
ATOM 702 C C . LEU A 1 88 ? 42.905 -17.025 -32.566 1.00 85.25 88 LEU A C 1
ATOM 704 O O . LEU A 1 88 ? 41.941 -16.266 -32.522 1.00 85.25 88 LEU A O 1
ATOM 708 N N . TYR A 1 89 ? 43.745 -17.083 -33.596 1.00 87.62 89 TYR A N 1
ATOM 709 C CA . TYR A 1 89 ? 43.535 -16.321 -34.821 1.00 87.62 89 TYR A CA 1
ATOM 710 C C . TYR A 1 89 ? 42.494 -17.001 -35.719 1.00 87.62 89 TYR A C 1
ATOM 712 O O . TYR A 1 89 ? 42.487 -18.231 -35.841 1.00 87.62 89 TYR A O 1
ATOM 720 N N . TYR A 1 90 ? 41.639 -16.225 -36.376 1.00 88.31 90 TYR A N 1
ATOM 721 C CA . TYR A 1 90 ? 40.674 -16.726 -37.350 1.00 88.31 90 TYR A CA 1
ATOM 722 C C . TYR A 1 90 ? 40.626 -15.850 -38.608 1.00 88.31 90 TYR A C 1
ATOM 724 O O . TYR A 1 90 ? 41.034 -14.701 -38.590 1.00 88.31 90 TYR A O 1
ATOM 732 N N . THR A 1 91 ? 40.132 -16.395 -39.713 1.00 90.75 91 THR A N 1
ATOM 733 C CA . THR A 1 91 ? 39.837 -15.657 -40.952 1.00 90.75 91 THR A CA 1
ATOM 734 C C . THR A 1 91 ? 38.375 -15.840 -41.319 1.00 90.75 91 THR A C 1
ATOM 736 O O . THR A 1 91 ? 37.739 -16.782 -40.852 1.00 90.75 91 THR A O 1
ATOM 739 N N . CYS A 1 92 ? 37.824 -14.961 -42.142 1.00 90.81 92 CYS A N 1
ATOM 740 C CA . CYS A 1 92 ? 36.436 -15.016 -42.570 1.00 90.81 92 CYS A CA 1
ATOM 741 C C . CYS A 1 92 ? 36.351 -15.589 -43.976 1.00 90.81 92 CYS A C 1
ATOM 743 O O . CYS A 1 92 ? 36.950 -15.046 -44.893 1.00 90.81 92 CYS A O 1
ATOM 745 N N . CYS A 1 93 ? 35.579 -16.653 -44.185 1.00 90.00 93 CYS A N 1
ATOM 746 C CA . CYS A 1 93 ? 35.404 -17.272 -45.503 1.00 90.00 93 CYS A CA 1
ATOM 747 C C . CYS A 1 93 ? 33.947 -17.147 -45.978 1.00 90.00 93 CYS A C 1
ATOM 749 O O . CYS A 1 93 ? 33.051 -17.151 -45.137 1.00 90.00 93 CYS A O 1
ATOM 751 N N . PRO A 1 94 ? 33.659 -17.090 -47.288 1.00 87.69 94 PRO A N 1
ATOM 752 C CA . PRO A 1 94 ? 32.281 -17.058 -47.779 1.00 87.69 94 PRO A CA 1
ATOM 753 C C . PRO A 1 94 ? 31.439 -18.247 -47.275 1.00 87.69 94 PRO A C 1
ATOM 755 O O . PRO A 1 94 ? 31.940 -19.369 -47.129 1.00 87.69 94 PRO A O 1
ATOM 758 N N . LYS A 1 95 ? 30.138 -18.031 -47.038 1.00 84.19 95 LYS A N 1
ATOM 759 C CA . LYS A 1 95 ? 29.195 -19.110 -46.689 1.00 84.19 95 LYS A CA 1
ATOM 760 C C . LYS A 1 95 ? 29.229 -20.223 -47.739 1.00 84.19 95 LYS A C 1
ATOM 762 O O . LYS A 1 95 ? 29.090 -19.973 -48.931 1.00 84.19 95 LYS A O 1
ATOM 767 N N . GLY A 1 96 ? 29.401 -21.467 -47.290 1.00 82.06 96 GLY A N 1
ATOM 768 C CA . GLY A 1 96 ? 29.511 -22.636 -48.174 1.00 82.06 96 GLY A CA 1
ATOM 769 C C . GLY A 1 96 ? 30.931 -22.969 -48.644 1.00 82.06 96 GLY A C 1
ATOM 770 O O . GLY A 1 96 ? 31.109 -23.973 -49.336 1.00 82.06 96 GLY A O 1
ATOM 771 N N . TYR A 1 97 ? 31.951 -22.206 -48.229 1.00 83.69 97 TYR A N 1
ATOM 772 C CA . TYR A 1 97 ? 33.351 -22.564 -48.465 1.00 83.69 97 TYR A CA 1
ATOM 773 C C . TYR A 1 97 ? 33.645 -23.980 -47.926 1.00 83.69 97 TYR A C 1
ATOM 775 O O . TYR A 1 97 ? 33.142 -24.381 -46.871 1.00 83.69 97 TYR A O 1
ATOM 783 N N . ASN A 1 98 ? 34.441 -24.786 -48.632 1.00 80.62 98 ASN A N 1
ATOM 784 C CA . ASN A 1 98 ? 34.620 -26.201 -48.282 1.00 80.62 98 ASN A CA 1
ATOM 785 C C . ASN A 1 98 ? 35.265 -26.354 -46.889 1.00 80.62 98 ASN A C 1
ATOM 787 O O . ASN A 1 98 ? 36.375 -25.873 -46.665 1.00 80.62 98 ASN A O 1
ATOM 791 N N . LYS A 1 99 ? 34.588 -27.021 -45.941 1.00 74.50 99 LYS A N 1
ATOM 792 C CA . LYS A 1 99 ? 35.075 -27.228 -44.558 1.00 74.50 99 LYS A CA 1
ATOM 793 C C . LYS A 1 99 ? 36.384 -28.023 -44.481 1.00 74.50 99 LYS A C 1
ATOM 795 O O . LYS A 1 99 ? 37.134 -27.841 -43.526 1.00 74.50 99 LYS A O 1
ATOM 800 N N . ASP A 1 100 ? 36.687 -28.832 -45.493 1.00 72.94 100 ASP A N 1
ATOM 801 C CA . ASP A 1 100 ? 37.920 -29.622 -45.546 1.00 72.94 100 ASP A CA 1
ATOM 802 C C . ASP A 1 100 ? 39.141 -28.795 -45.984 1.00 72.94 100 ASP A C 1
ATOM 804 O O . ASP A 1 100 ? 40.284 -29.185 -45.724 1.00 72.94 100 ASP A O 1
ATOM 808 N N . HIS A 1 101 ? 38.923 -27.623 -46.596 1.00 74.94 101 HIS A N 1
ATOM 809 C CA . HIS A 1 101 ? 39.998 -26.678 -46.870 1.00 74.94 101 HIS A CA 1
ATOM 810 C C . HIS A 1 101 ? 40.367 -25.932 -45.588 1.00 74.94 101 HIS A C 1
ATOM 812 O O . HIS A 1 101 ? 39.695 -24.994 -45.150 1.00 74.94 101 HIS A O 1
ATOM 818 N N . LYS A 1 102 ? 41.467 -26.376 -44.978 1.00 64.38 102 LYS A N 1
ATOM 819 C CA . LYS A 1 102 ? 42.104 -25.672 -43.869 1.00 64.38 102 LYS A CA 1
ATOM 820 C C . LYS A 1 102 ? 42.700 -24.364 -44.386 1.00 64.38 102 LYS A C 1
ATOM 822 O O . LYS A 1 102 ? 43.556 -24.393 -45.269 1.00 64.38 102 LYS A O 1
ATOM 827 N N . ALA A 1 103 ? 42.276 -23.244 -43.804 1.00 70.94 103 ALA A N 1
ATOM 828 C CA . ALA A 1 103 ? 43.038 -22.002 -43.855 1.00 70.94 103 ALA A CA 1
ATOM 829 C C . ALA A 1 103 ? 44.353 -22.265 -43.103 1.00 70.94 103 ALA A C 1
ATOM 831 O O . ALA A 1 103 ? 44.373 -22.379 -41.877 1.00 70.94 103 ALA A O 1
ATOM 832 N N . ASN A 1 104 ? 45.417 -22.540 -43.857 1.00 71.94 104 ASN A N 1
ATOM 833 C CA . ASN A 1 104 ? 46.689 -23.031 -43.319 1.00 71.94 104 ASN A CA 1
ATOM 834 C C . ASN A 1 104 ? 47.666 -21.907 -42.968 1.00 71.94 104 ASN A C 1
ATOM 836 O O . ASN A 1 104 ? 48.749 -22.204 -42.473 1.00 71.94 104 ASN A O 1
ATOM 840 N N . SER A 1 105 ? 47.322 -20.661 -43.276 1.00 79.69 105 SER A N 1
ATOM 841 C CA . SER A 1 105 ? 48.161 -19.496 -43.029 1.00 79.69 105 SER A CA 1
ATOM 842 C C . SER A 1 105 ? 47.317 -18.236 -43.028 1.00 79.69 105 SER A C 1
ATOM 844 O O . SER A 1 105 ? 46.313 -18.156 -43.733 1.00 79.69 105 SER A O 1
ATOM 846 N N . ARG A 1 106 ? 47.766 -17.264 -42.245 1.00 83.88 106 ARG A N 1
ATOM 847 C CA . ARG A 1 106 ? 47.273 -15.896 -42.236 1.00 83.88 106 ARG A CA 1
ATOM 848 C C . ARG A 1 106 ? 47.651 -15.176 -43.536 1.00 83.88 106 ARG A C 1
ATOM 850 O O . ARG A 1 106 ? 48.830 -15.160 -43.889 1.00 83.88 106 ARG A O 1
ATOM 857 N N . HIS A 1 107 ? 46.673 -14.569 -44.206 1.00 83.06 107 HIS A N 1
ATOM 858 C CA . HIS A 1 107 ? 46.873 -13.824 -45.456 1.00 83.06 107 HIS A CA 1
ATOM 859 C C . HIS A 1 107 ? 47.119 -12.333 -45.211 1.00 83.06 107 HIS A C 1
ATOM 861 O O . HIS A 1 107 ? 47.916 -11.703 -45.911 1.00 83.06 107 HIS A O 1
ATOM 867 N N . CYS A 1 108 ? 46.511 -11.769 -44.165 1.00 87.50 108 CYS A N 1
ATOM 868 C CA . CYS A 1 108 ? 46.600 -10.339 -43.865 1.00 87.50 108 CYS A CA 1
ATOM 869 C C . CYS A 1 108 ? 47.333 -10.018 -42.561 1.00 87.50 108 CYS A C 1
ATOM 871 O O . CYS A 1 108 ? 47.376 -10.839 -41.657 1.00 87.50 108 CYS A O 1
ATOM 873 N N . SER A 1 109 ? 47.908 -8.822 -42.435 1.00 84.69 109 SER A N 1
ATOM 874 C CA . SER A 1 109 ? 48.633 -8.338 -41.254 1.00 84.69 109 SER A CA 1
ATOM 875 C C . SER A 1 109 ? 47.721 -8.133 -40.045 1.00 84.69 109 SER A C 1
ATOM 877 O O . SER A 1 109 ? 46.501 -8.311 -40.116 1.00 84.69 109 SER A O 1
ATOM 879 N N . ASP A 1 110 ? 48.300 -7.762 -38.895 1.00 82.06 110 ASP A N 1
ATOM 880 C CA . ASP A 1 110 ? 47.495 -7.214 -37.798 1.00 82.06 110 ASP A CA 1
ATOM 881 C C . ASP A 1 110 ? 46.846 -5.896 -38.259 1.00 82.06 110 ASP A C 1
ATOM 883 O O . ASP A 1 110 ? 47.462 -5.173 -39.048 1.00 82.06 110 ASP A O 1
ATOM 887 N N . PRO A 1 111 ? 45.616 -5.597 -37.804 1.00 79.31 111 PRO A N 1
ATOM 888 C CA . PRO A 1 111 ? 44.955 -4.323 -38.048 1.00 79.31 111 PRO A CA 1
ATOM 889 C C . PRO A 1 111 ? 45.853 -3.149 -37.656 1.00 79.31 111 PRO A C 1
ATOM 891 O O . PRO A 1 111 ? 46.388 -3.102 -36.544 1.00 79.31 111 PRO A O 1
ATOM 894 N N . MET A 1 112 ? 45.992 -2.182 -38.556 1.00 78.19 112 MET A N 1
ATOM 895 C CA . MET A 1 112 ? 46.748 -0.952 -38.333 1.00 78.19 112 MET A CA 1
ATOM 896 C C . MET A 1 112 ? 45.803 0.241 -38.485 1.00 78.19 112 MET A C 1
ATOM 898 O O . MET A 1 112 ? 44.997 0.286 -39.415 1.00 78.19 112 MET A O 1
ATOM 902 N N . ARG A 1 113 ? 45.891 1.217 -37.572 1.00 68.94 113 ARG A N 1
ATOM 903 C CA . ARG A 1 113 ? 45.219 2.513 -37.746 1.00 68.94 113 ARG A CA 1
ATOM 904 C C . ARG A 1 113 ? 46.089 3.428 -38.586 1.00 68.94 113 ARG A C 1
ATOM 906 O O . ARG A 1 113 ? 47.289 3.535 -38.325 1.00 68.94 113 ARG A O 1
ATOM 913 N N . MET A 1 114 ? 45.474 4.130 -39.530 1.00 58.00 114 MET A N 1
ATOM 914 C CA . MET A 1 114 ? 46.129 5.245 -40.196 1.00 58.00 114 MET A CA 1
ATOM 915 C C . MET A 1 114 ? 46.398 6.336 -39.147 1.00 58.00 114 MET A C 1
ATOM 917 O O . MET A 1 114 ? 45.483 6.860 -38.521 1.00 58.00 114 MET A O 1
ATOM 921 N N . GLN A 1 115 ? 47.669 6.631 -38.870 1.00 52.12 115 GLN A N 1
ATOM 922 C CA . GLN A 1 115 ? 48.011 7.828 -38.107 1.00 52.12 115 GLN A CA 1
ATOM 923 C C . GLN A 1 115 ? 47.832 9.013 -39.051 1.00 52.12 115 GLN A C 1
ATOM 925 O O . GLN A 1 115 ? 48.693 9.269 -39.893 1.00 52.12 115 GLN A O 1
ATOM 930 N N . THR A 1 116 ? 46.727 9.744 -38.923 1.00 48.34 116 THR A N 1
ATOM 931 C CA . THR A 1 116 ? 46.663 11.106 -39.450 1.00 48.34 116 THR A CA 1
ATOM 932 C C . THR A 1 116 ? 47.791 11.890 -38.785 1.00 48.34 116 THR A C 1
ATOM 934 O O . THR A 1 116 ? 47.765 12.083 -37.566 1.00 48.34 116 THR A O 1
ATOM 937 N N . MET A 1 117 ? 48.812 12.283 -39.555 1.00 39.88 117 MET A N 1
ATOM 938 C CA . MET A 1 117 ? 49.813 13.253 -39.111 1.00 39.88 117 MET A CA 1
ATOM 939 C C . MET A 1 117 ? 49.070 14.545 -38.768 1.00 39.88 117 MET A C 1
ATOM 941 O O . MET A 1 117 ? 48.774 15.357 -39.637 1.00 39.88 117 MET A O 1
ATOM 945 N N . HIS A 1 118 ? 48.702 14.697 -37.501 1.00 40.66 118 HIS A N 1
ATOM 946 C CA . HIS A 1 118 ? 48.311 15.980 -36.958 1.00 40.66 118 HIS A CA 1
ATOM 947 C C . HIS A 1 118 ? 49.609 16.756 -36.748 1.00 40.66 118 HIS A C 1
ATOM 949 O O . HIS A 1 118 ? 50.486 16.281 -36.028 1.00 40.66 118 HIS A O 1
ATOM 955 N N . ASP A 1 119 ? 49.738 17.902 -37.414 1.00 41.16 119 ASP A N 1
ATOM 956 C CA . ASP A 1 119 ? 50.853 18.836 -37.262 1.00 41.16 119 ASP A CA 1
ATOM 957 C C . ASP A 1 119 ? 51.051 19.218 -35.782 1.00 41.16 119 ASP A C 1
ATOM 959 O O . ASP A 1 119 ? 50.458 20.169 -35.271 1.00 41.16 119 ASP A O 1
ATOM 963 N N . GLU A 1 120 ? 51.913 18.487 -35.074 1.00 41.47 120 GLU A N 1
ATOM 964 C CA . GLU A 1 120 ? 52.572 18.965 -33.861 1.00 41.47 120 GLU A CA 1
ATOM 965 C C . GLU A 1 120 ? 53.708 19.911 -34.271 1.00 41.47 120 GLU A C 1
ATOM 967 O O . GLU A 1 120 ? 54.882 19.570 -34.185 1.00 41.47 120 GLU A O 1
ATOM 972 N N . ASP A 1 121 ? 53.365 21.113 -34.734 1.00 47.44 121 ASP A N 1
ATOM 973 C CA . ASP A 1 121 ? 54.326 22.214 -34.826 1.00 47.44 121 ASP A CA 1
ATOM 974 C C . ASP A 1 121 ? 53.620 23.568 -34.649 1.00 47.44 121 ASP A C 1
ATOM 976 O O . ASP A 1 121 ? 53.399 24.347 -35.573 1.00 47.44 121 ASP A O 1
ATOM 980 N N . SER A 1 122 ? 53.269 23.886 -33.401 1.00 44.19 122 SER A N 1
ATOM 981 C CA . SER A 1 122 ? 53.011 25.272 -33.000 1.00 44.19 122 SER A CA 1
ATOM 982 C C . SER A 1 122 ? 53.409 25.512 -31.545 1.00 44.19 122 SER A C 1
ATOM 984 O O . SER A 1 122 ? 52.569 25.710 -30.668 1.00 44.19 122 SER A O 1
ATOM 986 N N . ASN A 1 123 ? 54.717 25.499 -31.278 1.00 44.72 123 ASN A N 1
ATOM 987 C CA . ASN A 1 123 ? 55.274 26.274 -30.170 1.00 44.72 123 ASN A CA 1
ATOM 988 C C . ASN A 1 123 ? 56.741 26.653 -30.431 1.00 44.72 123 ASN A C 1
ATOM 990 O O . ASN A 1 123 ? 57.668 26.151 -29.796 1.00 44.72 123 ASN A O 1
ATOM 994 N N . LYS A 1 124 ? 56.953 27.572 -31.376 1.00 39.16 124 LYS A N 1
ATOM 995 C CA . LYS A 1 124 ? 58.174 28.379 -31.450 1.00 39.16 124 LYS A CA 1
ATOM 996 C C . LYS A 1 124 ? 57.816 29.800 -31.866 1.00 39.16 124 LYS A C 1
ATOM 998 O O . LYS A 1 124 ? 57.398 30.044 -32.991 1.00 39.16 124 LYS A O 1
ATOM 1003 N N . ASN A 1 125 ? 57.980 30.709 -30.911 1.00 46.31 125 ASN A N 1
ATOM 1004 C CA . ASN A 1 125 ? 58.189 32.123 -31.179 1.00 46.31 125 ASN A CA 1
ATOM 1005 C C . ASN A 1 125 ? 59.441 32.257 -32.054 1.00 46.31 125 ASN A C 1
ATOM 1007 O O . ASN A 1 125 ? 60.467 31.662 -31.724 1.00 46.31 125 ASN A O 1
ATOM 1011 N N . ASP A 1 126 ? 59.344 32.968 -33.170 1.00 43.16 126 ASP A N 1
ATOM 1012 C CA . ASP A 1 126 ? 60.088 34.208 -33.409 1.00 43.16 126 ASP A CA 1
ATOM 1013 C C . ASP A 1 126 ? 59.936 34.646 -34.876 1.00 43.16 126 ASP A C 1
ATOM 1015 O O . ASP A 1 126 ? 59.853 33.848 -35.806 1.00 43.16 126 ASP A O 1
ATOM 1019 N N . ASP A 1 127 ? 59.843 35.963 -34.987 1.00 47.12 127 ASP A N 1
ATOM 1020 C CA . ASP A 1 127 ? 59.804 36.876 -36.119 1.00 47.12 127 ASP A CA 1
ATOM 1021 C C . ASP A 1 127 ? 60.462 36.495 -37.470 1.00 47.12 127 ASP A C 1
ATOM 1023 O O . ASP A 1 127 ? 61.510 35.863 -37.558 1.00 47.12 127 ASP A O 1
ATOM 1027 N N . GLU A 1 128 ? 59.866 37.115 -38.499 1.00 42.41 128 GLU A N 1
ATOM 1028 C CA . GLU A 1 128 ? 60.411 37.523 -39.807 1.00 42.41 128 GLU A CA 1
ATOM 1029 C C . GLU A 1 128 ? 60.475 36.523 -40.987 1.00 42.41 128 GLU A C 1
ATOM 1031 O O . GLU A 1 128 ? 61.247 35.577 -41.024 1.00 42.41 128 GLU A O 1
ATOM 1036 N N . ASN A 1 129 ? 59.717 36.899 -42.034 1.00 40.66 129 ASN A N 1
ATOM 1037 C CA . ASN A 1 129 ? 60.042 36.842 -43.468 1.00 40.66 129 ASN A CA 1
ATOM 1038 C C . ASN A 1 129 ? 60.592 35.529 -44.062 1.00 40.66 129 ASN A C 1
ATOM 1040 O O . ASN A 1 129 ? 61.779 35.257 -43.981 1.00 40.66 129 ASN A O 1
ATOM 1044 N N . GLU A 1 130 ? 59.796 34.856 -44.899 1.00 37.00 130 GLU A N 1
ATOM 1045 C CA . GLU A 1 130 ? 59.939 34.917 -46.367 1.00 37.00 130 GLU A CA 1
ATOM 1046 C C . GLU A 1 130 ? 58.938 33.993 -47.079 1.00 37.00 130 GLU A C 1
ATOM 1048 O O . GLU A 1 130 ? 58.469 32.986 -46.559 1.00 37.00 130 GLU A O 1
ATOM 1053 N N . ASN A 1 131 ? 58.610 34.391 -48.306 1.00 43.91 131 ASN A N 1
ATOM 1054 C CA . ASN A 1 131 ? 57.765 33.695 -49.266 1.00 43.91 131 ASN A CA 1
ATOM 1055 C C . ASN A 1 131 ? 58.174 32.229 -49.486 1.00 43.91 131 ASN A C 1
ATOM 1057 O O . ASN A 1 131 ? 59.315 31.973 -49.859 1.00 43.91 131 ASN A O 1
ATOM 1061 N N . ASN A 1 132 ? 57.207 31.307 -49.443 1.00 36.34 132 ASN A N 1
ATOM 1062 C CA . ASN A 1 132 ? 57.016 30.299 -50.494 1.00 36.34 132 ASN A CA 1
ATOM 1063 C C . ASN A 1 132 ? 55.684 29.559 -50.312 1.00 36.34 132 ASN A C 1
ATOM 1065 O O . ASN A 1 132 ? 55.424 28.953 -49.277 1.00 36.34 132 ASN A O 1
ATOM 1069 N N . GLY A 1 133 ? 54.841 29.613 -51.344 1.00 41.81 133 GLY A N 1
ATOM 1070 C CA . GLY A 1 133 ? 53.605 28.843 -51.427 1.00 41.81 133 GLY A CA 1
ATOM 1071 C C . GLY A 1 133 ? 53.886 27.369 -51.720 1.00 41.81 133 GLY A C 1
ATOM 1072 O O . GLY A 1 133 ? 54.534 27.048 -52.716 1.00 41.81 133 GLY A O 1
ATOM 1073 N N . GLY A 1 134 ? 53.373 26.486 -50.863 1.00 31.31 134 GLY A N 1
ATOM 1074 C CA . GLY A 1 134 ? 53.249 25.054 -51.119 1.00 31.31 134 GLY A CA 1
ATOM 1075 C C . GLY A 1 134 ? 51.855 24.741 -51.662 1.00 31.31 134 GLY A C 1
ATOM 1076 O O . GLY A 1 134 ? 50.854 25.030 -51.012 1.00 31.31 134 GLY A O 1
ATOM 1077 N N . ASN A 1 135 ? 51.798 24.192 -52.875 1.00 32.91 135 ASN A N 1
ATOM 1078 C CA . ASN A 1 135 ? 50.569 23.793 -53.555 1.00 32.91 135 ASN A CA 1
ATOM 1079 C C . ASN A 1 135 ? 49.927 22.563 -52.894 1.00 32.91 135 ASN A C 1
ATOM 1081 O O . ASN A 1 135 ? 50.571 21.529 -52.729 1.00 32.91 135 ASN A O 1
ATOM 1085 N N . LEU A 1 136 ? 48.628 22.674 -52.617 1.00 31.12 136 LEU A N 1
ATOM 1086 C CA . LEU A 1 136 ? 47.714 21.582 -52.295 1.00 31.12 136 LEU A CA 1
ATOM 1087 C C . LEU A 1 136 ? 47.413 20.786 -53.581 1.00 31.12 136 LEU A C 1
ATOM 1089 O O . LEU A 1 136 ? 46.975 21.364 -54.578 1.00 31.12 136 LEU A O 1
ATOM 1093 N N . CYS A 1 137 ? 47.671 19.476 -53.584 1.00 30.66 137 CYS A N 1
ATOM 1094 C CA . CYS A 1 137 ? 47.396 18.610 -54.733 1.00 30.66 137 CYS A CA 1
ATOM 1095 C C . CYS A 1 137 ? 45.887 18.355 -54.859 1.00 30.66 137 CYS A C 1
ATOM 1097 O O . CYS A 1 137 ? 45.312 17.609 -54.072 1.00 30.66 137 CYS A O 1
ATOM 1099 N N . ILE A 1 138 ? 45.257 18.962 -55.865 1.00 36.06 138 ILE A N 1
ATOM 1100 C CA . ILE A 1 138 ? 43.894 18.641 -56.302 1.00 36.06 138 ILE A CA 1
ATOM 1101 C C . ILE A 1 138 ? 43.993 17.678 -57.489 1.00 36.06 138 ILE A C 1
ATOM 1103 O O . ILE A 1 138 ? 44.692 17.948 -58.466 1.00 36.06 138 ILE A O 1
ATOM 1107 N N . HIS A 1 139 ? 43.283 16.555 -57.381 1.00 37.28 139 HIS A N 1
ATOM 1108 C CA . HIS A 1 139 ? 43.153 15.503 -58.387 1.00 37.28 139 HIS A CA 1
ATOM 1109 C C . HIS A 1 139 ? 42.791 16.039 -59.779 1.00 37.28 139 HIS A C 1
ATOM 1111 O O . HIS A 1 139 ? 41.682 16.520 -59.980 1.00 37.28 139 HIS A O 1
ATOM 1117 N N . THR A 1 140 ? 43.684 15.863 -60.755 1.00 36.50 140 THR A N 1
ATOM 1118 C CA . THR A 1 140 ? 43.328 15.578 -62.157 1.00 36.50 140 THR A CA 1
ATOM 1119 C C . THR A 1 140 ? 44.472 14.811 -62.834 1.00 36.50 140 THR A C 1
ATOM 1121 O O . THR A 1 140 ? 45.622 15.230 -62.787 1.00 36.50 140 THR A O 1
ATOM 1124 N N . ASP A 1 141 ? 44.115 13.655 -63.395 1.00 43.09 141 ASP A N 1
ATOM 1125 C CA . ASP A 1 141 ? 44.774 12.799 -64.390 1.00 43.09 141 ASP A CA 1
ATOM 1126 C C . ASP A 1 141 ? 46.301 12.562 -64.385 1.00 43.09 141 ASP A C 1
ATOM 1128 O O . ASP A 1 141 ? 47.123 13.434 -64.653 1.00 43.09 141 ASP A O 1
ATOM 1132 N N . ASN A 1 142 ? 46.637 11.269 -64.261 1.00 46.19 142 ASN A N 1
ATOM 1133 C CA . ASN A 1 142 ? 47.834 10.594 -64.772 1.00 46.19 142 ASN A CA 1
ATOM 1134 C C . ASN A 1 142 ? 49.182 11.303 -64.559 1.00 46.19 142 ASN A C 1
ATOM 1136 O O . ASN A 1 142 ? 49.805 11.768 -65.512 1.00 46.19 142 ASN A O 1
ATOM 1140 N N . ASN A 1 143 ? 49.713 11.237 -63.334 1.00 39.97 143 ASN A N 1
ATOM 1141 C CA . ASN A 1 143 ? 51.135 10.952 -63.112 1.00 39.97 143 ASN A CA 1
ATOM 1142 C C . ASN A 1 143 ? 51.435 10.574 -61.654 1.00 39.97 143 ASN A C 1
ATOM 1144 O O . ASN A 1 143 ? 50.852 11.125 -60.729 1.00 39.97 143 ASN A O 1
ATOM 1148 N N . ARG A 1 144 ? 52.371 9.624 -61.507 1.00 42.62 144 ARG A N 1
ATOM 1149 C CA . ARG A 1 144 ? 53.028 9.132 -60.279 1.00 42.62 144 ARG A CA 1
ATOM 1150 C C . ARG A 1 144 ? 52.906 10.063 -59.061 1.00 42.62 144 ARG A C 1
ATOM 1152 O O . ARG A 1 144 ? 53.655 11.030 -58.947 1.00 42.62 144 ARG A O 1
ATOM 1159 N N . CYS A 1 145 ? 52.058 9.679 -58.113 1.00 35.75 145 CYS A N 1
ATOM 1160 C CA . CYS A 1 145 ? 52.299 9.954 -56.701 1.00 35.75 145 CYS A CA 1
ATOM 1161 C C . CYS A 1 145 ? 53.361 8.960 -56.212 1.00 35.75 145 CYS A C 1
ATOM 1163 O O . CYS A 1 145 ? 53.273 7.768 -56.514 1.00 35.75 145 CYS A O 1
ATOM 1165 N N . ASP A 1 146 ? 54.384 9.437 -55.507 1.00 41.66 146 ASP A N 1
ATOM 1166 C CA . ASP A 1 146 ? 55.343 8.561 -54.839 1.00 41.66 146 ASP A CA 1
ATOM 1167 C C . ASP A 1 146 ? 54.606 7.664 -53.830 1.00 41.66 146 ASP A C 1
ATOM 1169 O O . ASP A 1 146 ? 53.775 8.139 -53.058 1.00 41.66 146 ASP A O 1
ATOM 1173 N N . ASN A 1 147 ? 54.928 6.365 -53.832 1.00 43.94 147 ASN A N 1
ATOM 1174 C CA . ASN A 1 147 ? 54.368 5.291 -52.991 1.00 43.94 147 ASN A CA 1
ATOM 1175 C C . ASN A 1 147 ? 54.629 5.461 -51.469 1.00 43.94 147 ASN A C 1
ATOM 1177 O O . ASN A 1 147 ? 54.741 4.477 -50.745 1.00 43.94 147 ASN A O 1
ATOM 1181 N N . SER A 1 148 ? 54.778 6.685 -50.961 1.00 46.03 148 SER A N 1
ATOM 1182 C CA . SER A 1 148 ? 55.187 6.961 -49.579 1.00 46.03 148 SER A CA 1
ATOM 1183 C C . SER A 1 148 ? 54.025 7.062 -48.579 1.00 46.03 148 SER A C 1
ATOM 1185 O O . SER A 1 148 ? 54.285 7.325 -47.408 1.00 46.03 148 SER A O 1
ATOM 1187 N N . SER A 1 149 ? 52.767 6.882 -48.997 1.00 54.84 149 SER A N 1
ATOM 1188 C CA . SER A 1 149 ? 51.597 7.069 -48.118 1.00 54.84 149 SER A CA 1
ATOM 1189 C C . SER A 1 149 ? 50.706 5.837 -47.931 1.00 54.84 149 SER A C 1
ATOM 1191 O O . SER A 1 149 ? 49.728 5.918 -47.191 1.00 54.84 149 SER A O 1
ATOM 1193 N N . MET A 1 150 ? 51.015 4.692 -48.552 1.00 57.91 150 MET A N 1
ATOM 1194 C CA . MET A 1 150 ? 50.277 3.454 -48.268 1.00 57.91 150 MET A CA 1
ATOM 1195 C C . MET A 1 150 ? 50.795 2.805 -46.972 1.00 57.91 150 MET A C 1
ATOM 1197 O O . MET A 1 150 ? 52.006 2.638 -46.835 1.00 57.91 150 MET A O 1
ATOM 1201 N N . PRO A 1 151 ? 49.912 2.390 -46.041 1.00 66.81 151 PRO A N 1
ATOM 1202 C CA . PRO A 1 151 ? 50.305 1.902 -44.712 1.00 66.81 151 PRO A CA 1
ATOM 1203 C C . PRO A 1 151 ? 51.038 0.545 -44.718 1.00 66.81 151 PRO A C 1
ATOM 1205 O O . PRO A 1 151 ? 51.593 0.138 -43.699 1.00 66.81 151 PRO A O 1
ATOM 1208 N N . CYS A 1 152 ? 51.075 -0.157 -45.853 1.00 81.19 152 CYS A N 1
ATOM 1209 C CA . CYS A 1 152 ? 51.659 -1.490 -45.972 1.00 81.19 152 CYS A CA 1
ATOM 1210 C C . CYS A 1 152 ? 53.125 -1.435 -46.416 1.00 81.19 152 CYS A C 1
ATOM 1212 O O . CYS A 1 152 ? 53.427 -1.334 -47.605 1.00 81.19 152 CYS A O 1
ATOM 1214 N N . HIS A 1 153 ? 54.044 -1.514 -45.452 1.00 74.75 153 HIS A N 1
ATOM 1215 C CA . HIS A 1 153 ? 55.490 -1.504 -45.708 1.00 74.75 153 HIS A CA 1
ATOM 1216 C C . HIS A 1 153 ? 56.125 -2.898 -45.852 1.00 74.75 153 HIS A C 1
ATOM 1218 O O . HIS A 1 153 ? 57.309 -2.984 -46.180 1.00 74.75 153 HIS A O 1
ATOM 1224 N N . ASP A 1 154 ? 55.378 -3.982 -45.623 1.00 77.19 154 ASP A N 1
ATOM 1225 C CA . ASP A 1 154 ? 55.909 -5.343 -45.745 1.00 77.19 154 ASP A CA 1
ATOM 1226 C C . ASP A 1 154 ? 55.886 -5.825 -47.205 1.00 77.19 154 ASP A C 1
ATOM 1228 O O . ASP A 1 154 ? 54.858 -5.803 -47.885 1.00 77.19 154 ASP A O 1
ATOM 1232 N N . ASP A 1 155 ? 57.029 -6.325 -47.682 1.00 75.12 155 ASP A N 1
ATOM 1233 C CA . ASP A 1 155 ? 57.170 -6.910 -49.012 1.00 75.12 155 ASP A CA 1
ATOM 1234 C C . ASP A 1 155 ? 56.300 -8.160 -49.240 1.00 75.12 155 ASP A C 1
ATOM 1236 O O . ASP A 1 155 ? 56.086 -8.558 -50.387 1.00 75.12 155 ASP A O 1
ATOM 1240 N N . LYS A 1 156 ? 55.802 -8.793 -48.175 1.00 77.31 156 LYS A N 1
ATOM 1241 C CA . LYS A 1 156 ? 54.915 -9.961 -48.266 1.00 77.31 156 LYS A CA 1
ATOM 1242 C C . LYS A 1 156 ? 53.433 -9.610 -48.263 1.00 77.31 156 LYS A C 1
ATOM 1244 O O . LYS A 1 156 ? 52.640 -10.418 -48.720 1.00 77.31 156 LYS A O 1
ATOM 1249 N N . GLN A 1 157 ? 53.067 -8.431 -47.772 1.00 84.31 157 GLN A N 1
ATOM 1250 C CA . GLN A 1 157 ? 51.687 -8.021 -47.525 1.00 84.31 157 GLN A CA 1
ATOM 1251 C C . GLN A 1 157 ? 51.490 -6.611 -48.083 1.00 84.31 157 GLN A C 1
ATOM 1253 O O . GLN A 1 157 ? 51.488 -5.628 -47.350 1.00 84.31 157 GLN A O 1
ATOM 1258 N N . LYS A 1 158 ? 51.415 -6.500 -49.414 1.00 85.19 158 LYS A N 1
ATOM 1259 C CA . LYS A 1 158 ? 51.459 -5.208 -50.124 1.00 85.19 158 LYS A CA 1
ATOM 1260 C C . LYS A 1 158 ? 50.095 -4.568 -50.342 1.00 85.19 158 LYS A C 1
ATOM 1262 O O . LYS A 1 158 ? 50.042 -3.412 -50.755 1.00 85.19 158 LYS A O 1
ATOM 1267 N N . TYR A 1 159 ? 49.012 -5.307 -50.119 1.00 85.75 159 TYR A N 1
ATOM 1268 C CA . TYR A 1 159 ? 47.674 -4.887 -50.516 1.00 85.75 159 TYR A CA 1
ATOM 1269 C C . TYR A 1 159 ? 46.877 -4.443 -49.287 1.00 85.75 159 TYR A C 1
ATOM 1271 O O . TYR A 1 159 ? 46.359 -5.304 -48.575 1.00 85.75 159 TYR A O 1
ATOM 1279 N N . PRO A 1 160 ? 46.781 -3.131 -48.996 1.00 85.19 160 PRO A N 1
ATOM 1280 C CA . PRO A 1 160 ? 45.895 -2.657 -47.942 1.00 85.19 160 PRO A CA 1
ATOM 1281 C C . PRO A 1 160 ? 44.449 -3.001 -48.300 1.00 85.19 160 PRO A C 1
ATOM 1283 O O . PRO A 1 160 ? 43.991 -2.704 -49.403 1.00 85.19 160 PRO A O 1
ATOM 1286 N N . ARG A 1 161 ? 43.736 -3.605 -47.355 1.00 84.56 161 ARG A N 1
ATOM 1287 C CA . ARG A 1 161 ? 42.290 -3.804 -47.393 1.00 84.56 161 ARG A CA 1
ATOM 1288 C C . ARG A 1 161 ? 41.677 -3.077 -46.219 1.00 84.56 161 ARG A C 1
ATOM 1290 O O . ARG A 1 161 ? 42.142 -3.209 -45.085 1.00 84.56 161 ARG A O 1
ATOM 1297 N N . GLU A 1 162 ? 40.654 -2.296 -46.510 1.00 79.31 162 GLU A N 1
ATOM 1298 C CA . GLU A 1 162 ? 39.862 -1.649 -45.480 1.00 79.31 162 GLU A CA 1
ATOM 1299 C C . GLU A 1 162 ? 39.078 -2.722 -44.726 1.00 79.31 162 GLU A C 1
ATOM 1301 O O . GLU A 1 162 ? 38.464 -3.606 -45.331 1.00 79.31 162 GLU A O 1
ATOM 1306 N N . MET A 1 163 ? 39.141 -2.690 -43.398 1.00 77.81 163 MET A N 1
ATOM 1307 C CA . MET A 1 163 ? 38.354 -3.618 -42.599 1.00 77.81 163 MET A CA 1
ATOM 1308 C C . MET A 1 163 ? 36.865 -3.287 -42.715 1.00 77.81 163 MET A C 1
ATOM 1310 O O . MET A 1 163 ? 36.485 -2.122 -42.785 1.00 77.81 163 MET A O 1
ATOM 1314 N N . ALA A 1 164 ? 36.007 -4.310 -42.713 1.00 69.00 164 ALA A N 1
ATOM 1315 C CA . ALA A 1 164 ? 34.565 -4.149 -42.847 1.00 69.00 164 ALA A CA 1
ATOM 1316 C C . ALA A 1 164 ? 34.015 -3.185 -41.777 1.00 69.00 164 ALA A C 1
ATOM 1318 O O . ALA A 1 164 ? 33.970 -3.508 -40.589 1.00 69.00 164 ALA A O 1
ATOM 1319 N N . ILE A 1 165 ? 33.601 -2.012 -42.257 1.00 55.09 165 ILE A N 1
ATOM 1320 C CA . ILE A 1 165 ? 33.302 -0.764 -41.546 1.00 55.09 165 ILE A CA 1
ATOM 1321 C C . ILE A 1 165 ? 32.681 -0.977 -40.152 1.00 55.09 165 ILE A C 1
ATOM 1323 O O . ILE A 1 165 ? 31.623 -1.594 -40.009 1.00 55.09 165 ILE A O 1
ATOM 1327 N N . SER A 1 166 ? 33.317 -0.395 -39.129 1.00 47.06 166 SER A N 1
ATOM 1328 C CA . SER A 1 166 ? 32.613 0.180 -37.970 1.00 47.06 166 SER A CA 1
ATOM 1329 C C . SER A 1 166 ? 32.514 1.662 -38.223 1.00 47.06 166 SER A C 1
ATOM 1331 O O . SER A 1 166 ? 33.514 2.291 -38.571 1.00 47.06 166 SER A O 1
ATOM 1333 N N . ALA A 1 167 ? 31.343 2.226 -37.947 1.00 44.53 167 ALA A N 1
ATOM 1334 C CA . ALA A 1 167 ? 31.118 3.665 -37.949 1.00 44.53 167 ALA A CA 1
ATOM 1335 C C . ALA A 1 167 ? 32.109 4.452 -37.056 1.00 44.53 167 ALA A C 1
ATOM 1337 O O . ALA A 1 167 ? 32.223 5.663 -37.196 1.00 44.53 167 ALA A O 1
ATOM 1338 N N . PHE A 1 168 ? 32.848 3.787 -36.160 1.00 41.81 168 PHE A N 1
ATOM 1339 C CA . PHE A 1 168 ? 33.787 4.402 -35.220 1.00 41.81 168 PHE A CA 1
ATOM 1340 C C . PHE A 1 168 ? 35.259 4.369 -35.665 1.00 41.81 168 PHE A C 1
ATOM 1342 O O . PHE A 1 168 ? 36.060 5.110 -35.095 1.00 41.81 168 PHE A O 1
ATOM 1349 N N . TYR A 1 169 ? 35.640 3.541 -36.651 1.00 54.50 169 TYR A N 1
ATOM 1350 C CA . TYR A 1 169 ? 37.028 3.443 -37.136 1.00 54.50 169 TYR A CA 1
ATOM 1351 C C . TYR A 1 169 ? 37.121 3.363 -38.669 1.00 54.50 169 TYR A C 1
ATOM 1353 O O . TYR A 1 169 ? 37.590 2.344 -39.187 1.00 54.50 169 TYR A O 1
ATOM 1361 N N . PRO A 1 170 ? 36.745 4.435 -39.394 1.00 54.12 170 PRO A N 1
ATOM 1362 C CA . PRO A 1 170 ? 36.774 4.483 -40.864 1.00 54.12 170 PRO A CA 1
ATOM 1363 C C . PRO A 1 170 ? 38.188 4.389 -41.483 1.00 54.12 170 PRO A C 1
ATOM 1365 O O . PRO A 1 170 ? 38.356 4.567 -42.680 1.00 54.12 170 PRO A O 1
ATOM 1368 N N . GLU A 1 171 ? 39.229 4.123 -40.686 1.00 65.62 171 GLU A N 1
ATOM 1369 C CA . GLU A 1 171 ? 40.634 4.170 -41.111 1.00 65.62 171 GLU A CA 1
ATOM 1370 C C . GLU A 1 171 ? 41.463 2.979 -40.595 1.00 65.62 171 GLU A C 1
ATOM 1372 O O . GLU A 1 171 ? 42.670 3.098 -40.347 1.00 65.62 171 GLU A O 1
ATOM 1377 N N . THR A 1 172 ? 40.824 1.824 -40.380 1.00 72.19 172 THR A N 1
ATOM 1378 C CA . THR A 1 172 ? 41.543 0.594 -40.006 1.00 72.19 172 THR A CA 1
ATOM 1379 C C . THR A 1 172 ? 41.760 -0.275 -41.234 1.00 72.19 172 THR A C 1
ATOM 1381 O O . THR A 1 172 ? 40.803 -0.693 -41.886 1.00 72.19 172 THR A O 1
ATOM 1384 N N . TYR A 1 173 ? 43.022 -0.582 -41.520 1.00 80.75 173 TYR A N 1
ATOM 1385 C CA . TYR A 1 173 ? 43.412 -1.401 -42.661 1.00 80.75 173 TYR A CA 1
ATOM 1386 C C . TYR A 1 173 ? 44.168 -2.640 -42.192 1.00 80.75 173 TYR A C 1
ATOM 1388 O O . TYR A 1 173 ? 44.872 -2.617 -41.179 1.00 80.75 173 TYR A O 1
ATOM 1396 N N . VAL A 1 174 ? 44.054 -3.713 -42.964 1.00 85.81 174 VAL A N 1
ATOM 1397 C CA . VAL A 1 174 ? 44.942 -4.874 -42.888 1.00 85.81 174 VAL A CA 1
ATOM 1398 C C . VAL A 1 174 ? 45.717 -4.982 -44.192 1.00 85.81 174 VAL A C 1
ATOM 1400 O O . VAL A 1 174 ? 45.196 -4.693 -45.264 1.00 85.81 174 VAL A O 1
ATOM 1403 N N . CYS A 1 175 ? 46.978 -5.378 -44.118 1.00 88.44 175 CYS A N 1
ATOM 1404 C CA . CYS A 1 175 ? 47.834 -5.529 -45.283 1.00 88.44 175 CYS A CA 1
ATOM 1405 C C . CYS A 1 175 ? 47.855 -6.994 -45.701 1.00 88.44 175 CYS A C 1
ATOM 1407 O O . CYS A 1 175 ? 48.333 -7.831 -44.944 1.00 88.44 175 CYS A O 1
ATOM 1409 N N . CYS A 1 176 ? 47.333 -7.321 -46.876 1.00 88.06 176 CYS A N 1
ATOM 1410 C CA . CYS A 1 176 ? 47.197 -8.695 -47.352 1.00 88.06 176 CYS A CA 1
ATOM 1411 C C . CYS A 1 176 ? 48.239 -9.049 -48.417 1.00 88.06 176 CYS A C 1
ATOM 1413 O O . CYS A 1 176 ? 48.796 -8.172 -49.089 1.00 88.06 176 CYS A O 1
ATOM 1415 N N . ASP A 1 177 ? 48.528 -10.343 -48.548 1.00 85.50 177 ASP A N 1
ATOM 1416 C CA . ASP A 1 177 ? 49.482 -10.905 -49.510 1.00 85.50 177 ASP A CA 1
ATOM 1417 C C . ASP A 1 177 ? 48.912 -11.047 -50.933 1.00 85.50 177 ASP A C 1
ATOM 1419 O O . ASP A 1 177 ? 49.670 -11.000 -51.907 1.00 85.50 177 ASP A O 1
ATOM 1423 N N . SER A 1 178 ? 47.585 -11.127 -51.066 1.00 82.75 178 SER A N 1
ATOM 1424 C CA . SER A 1 178 ? 46.868 -11.175 -52.342 1.00 82.75 178 SER A CA 1
ATOM 1425 C C . SER A 1 178 ? 45.988 -9.940 -52.586 1.00 82.75 178 SER A C 1
ATOM 1427 O O . SER A 1 178 ? 45.519 -9.267 -51.662 1.00 82.75 178 SER A O 1
ATOM 1429 N N . PHE A 1 179 ? 45.755 -9.621 -53.860 1.00 78.25 179 PHE A N 1
ATOM 1430 C CA . PHE A 1 179 ? 44.747 -8.646 -54.278 1.00 78.25 179 PHE A CA 1
ATOM 1431 C C . PHE A 1 179 ? 43.426 -9.389 -54.504 1.00 78.25 179 PHE A C 1
ATOM 1433 O O . PHE A 1 179 ? 43.381 -10.277 -55.354 1.00 78.25 179 PHE A O 1
ATOM 1440 N N . ILE A 1 180 ? 42.362 -9.034 -53.777 1.00 73.75 180 ILE A N 1
ATOM 1441 C CA . ILE A 1 180 ? 41.010 -9.523 -54.082 1.00 73.75 180 ILE A CA 1
ATOM 1442 C C . ILE A 1 180 ? 40.392 -8.566 -55.090 1.00 73.75 180 ILE A C 1
ATOM 1444 O O . ILE A 1 180 ? 40.319 -7.359 -54.864 1.00 73.75 180 ILE A O 1
ATOM 1448 N N . ASN A 1 181 ? 39.950 -9.110 -56.218 1.00 60.03 181 ASN A N 1
ATOM 1449 C CA . ASN A 1 181 ? 39.246 -8.335 -57.220 1.00 60.03 181 ASN A CA 1
ATOM 1450 C C . ASN A 1 181 ? 37.775 -8.207 -56.793 1.00 60.03 181 ASN A C 1
ATOM 1452 O O . ASN A 1 181 ? 36.934 -8.996 -57.213 1.00 60.03 181 ASN A O 1
ATOM 1456 N N . GLU A 1 182 ? 37.459 -7.215 -55.952 1.00 58.31 182 GLU A N 1
ATOM 1457 C CA . GLU A 1 182 ? 36.102 -6.987 -55.405 1.00 58.31 182 GLU A CA 1
ATOM 1458 C C . GLU A 1 182 ? 35.027 -6.704 -56.481 1.00 58.31 182 GLU A C 1
ATOM 1460 O O . GLU A 1 182 ? 33.840 -6.601 -56.182 1.00 58.31 182 GLU A O 1
ATOM 1465 N N . THR A 1 183 ? 35.407 -6.633 -57.759 1.00 50.00 183 THR A N 1
ATOM 1466 C CA . THR A 1 183 ? 34.503 -6.374 -58.888 1.00 50.00 183 THR A CA 1
ATOM 1467 C C . THR A 1 183 ? 33.575 -7.538 -59.254 1.00 50.00 183 THR A C 1
ATOM 1469 O O . THR A 1 183 ? 32.623 -7.313 -59.994 1.00 50.00 183 THR A O 1
ATOM 1472 N N . ASN A 1 184 ? 33.773 -8.749 -58.719 1.00 44.69 184 ASN A N 1
ATOM 1473 C CA . ASN A 1 184 ? 32.958 -9.922 -59.082 1.00 44.69 184 ASN A CA 1
ATOM 1474 C C . ASN A 1 184 ? 31.814 -10.254 -58.100 1.00 44.69 184 ASN A C 1
ATOM 1476 O O . ASN A 1 184 ? 31.075 -11.208 -58.334 1.00 44.69 184 ASN A O 1
ATOM 1480 N N . GLY A 1 185 ? 31.646 -9.477 -57.023 1.00 44.41 185 GLY A N 1
ATOM 1481 C CA . GLY A 1 185 ? 30.619 -9.701 -55.995 1.00 44.41 185 GLY A CA 1
ATOM 1482 C C . GLY A 1 185 ? 29.386 -8.798 -56.089 1.00 44.41 185 GLY A C 1
ATOM 1483 O O . GLY A 1 185 ? 28.489 -8.909 -55.253 1.00 44.41 185 GLY A O 1
ATOM 1484 N N . ILE A 1 186 ? 29.314 -7.904 -57.081 1.00 38.50 186 ILE A N 1
ATOM 1485 C CA . ILE A 1 186 ? 28.083 -7.155 -57.342 1.00 38.50 186 ILE A CA 1
ATOM 1486 C C . ILE A 1 186 ? 27.124 -8.136 -58.009 1.00 38.50 186 ILE A C 1
ATOM 1488 O O . ILE A 1 186 ? 27.160 -8.342 -59.218 1.00 38.50 186 ILE A O 1
ATOM 1492 N N . ILE A 1 187 ? 26.291 -8.782 -57.195 1.00 38.00 187 ILE A N 1
ATOM 1493 C CA . ILE A 1 187 ? 25.043 -9.370 -57.671 1.00 38.00 187 ILE A CA 1
ATOM 1494 C C . ILE A 1 187 ? 24.328 -8.232 -58.401 1.00 38.00 187 ILE A C 1
ATOM 1496 O O . ILE A 1 187 ? 23.891 -7.278 -57.755 1.00 38.00 187 ILE A O 1
ATOM 1500 N N . GLU A 1 188 ? 24.284 -8.297 -59.735 1.00 35.12 188 GLU A N 1
ATOM 1501 C CA . GLU A 1 188 ? 23.377 -7.489 -60.543 1.00 35.12 188 GLU A CA 1
ATOM 1502 C C . GLU A 1 188 ? 21.986 -7.700 -59.945 1.00 35.12 188 GLU A C 1
ATOM 1504 O O . GLU A 1 188 ? 21.389 -8.772 -60.045 1.00 35.12 188 GLU A O 1
ATOM 1509 N N . LYS A 1 189 ? 21.511 -6.694 -59.211 1.00 40.31 189 LYS A N 1
ATOM 1510 C CA . LYS A 1 189 ? 20.087 -6.553 -58.978 1.00 40.31 189 LYS A CA 1
ATOM 1511 C C . LYS A 1 189 ? 19.502 -6.224 -60.337 1.00 40.31 189 LYS A C 1
ATOM 1513 O O . LYS A 1 189 ? 19.843 -5.189 -60.900 1.00 40.31 189 LYS A O 1
ATOM 1518 N N . ASP A 1 190 ? 18.663 -7.121 -60.836 1.00 37.94 190 ASP A N 1
ATOM 1519 C CA . ASP A 1 190 ? 17.674 -6.799 -61.855 1.00 37.94 190 ASP A CA 1
ATOM 1520 C C . ASP A 1 190 ? 16.864 -5.602 -61.329 1.00 37.94 190 ASP A C 1
ATOM 1522 O O . ASP A 1 190 ? 16.048 -5.744 -60.414 1.00 37.94 190 ASP A O 1
ATOM 1526 N N . ASP A 1 191 ? 17.176 -4.415 -61.840 1.00 51.31 191 ASP A N 1
ATOM 1527 C CA . ASP A 1 191 ? 16.629 -3.128 -61.420 1.00 51.31 191 ASP A CA 1
ATOM 1528 C C . ASP A 1 191 ? 16.026 -2.449 -62.654 1.00 51.31 191 ASP A C 1
ATOM 1530 O O . ASP A 1 191 ? 16.571 -1.516 -63.240 1.00 51.31 191 ASP A O 1
ATOM 1534 N N . ASP A 1 192 ? 14.880 -2.975 -63.080 1.00 43.38 192 ASP A N 1
ATOM 1535 C CA . ASP A 1 192 ? 13.996 -2.334 -64.056 1.00 43.38 192 ASP A CA 1
ATOM 1536 C C . ASP A 1 192 ? 12.509 -2.548 -63.714 1.00 43.38 192 ASP A C 1
ATOM 1538 O O . ASP A 1 192 ? 11.606 -2.431 -64.545 1.00 43.38 192 ASP A O 1
ATOM 1542 N N . GLY A 1 193 ? 12.235 -2.769 -62.425 1.00 43.66 193 GLY A N 1
ATOM 1543 C CA . GLY A 1 193 ? 10.947 -2.441 -61.831 1.00 43.66 193 GLY A CA 1
ATOM 1544 C C . GLY A 1 193 ? 10.952 -0.986 -61.379 1.00 43.66 193 GLY A C 1
ATOM 1545 O O . GLY A 1 193 ? 11.166 -0.727 -60.200 1.00 43.66 193 GLY A O 1
ATOM 1546 N N . GLU A 1 194 ? 10.721 -0.054 -62.307 1.00 44.41 194 GLU A N 1
ATOM 1547 C CA . GLU A 1 194 ? 10.371 1.347 -62.030 1.00 44.41 194 GLU A CA 1
ATOM 1548 C C . GLU A 1 194 ? 9.075 1.362 -61.200 1.00 44.41 194 GLU A C 1
ATOM 1550 O O . GLU A 1 194 ? 7.957 1.438 -61.710 1.00 44.41 194 GLU A O 1
ATOM 1555 N N . TYR A 1 195 ? 9.226 1.156 -59.894 1.00 46.47 195 TYR A N 1
ATOM 1556 C CA . TYR A 1 195 ? 8.189 1.414 -58.917 1.00 46.47 195 TYR A CA 1
ATOM 1557 C C . TYR A 1 195 ? 8.142 2.935 -58.810 1.00 46.47 195 TYR A C 1
ATOM 1559 O O . TYR A 1 195 ? 9.060 3.537 -58.256 1.00 46.47 195 TYR A O 1
ATOM 1567 N N . ASP A 1 196 ? 7.126 3.549 -59.421 1.00 45.72 196 ASP A N 1
ATOM 1568 C CA . ASP A 1 196 ? 6.805 4.974 -59.296 1.00 45.72 196 ASP A CA 1
ATOM 1569 C C . ASP A 1 196 ? 6.567 5.289 -57.803 1.00 45.72 196 ASP A C 1
ATOM 1571 O O . ASP A 1 196 ? 5.451 5.224 -57.280 1.00 45.72 196 ASP A O 1
ATOM 1575 N N . GLY A 1 197 ? 7.671 5.544 -57.099 1.00 46.88 197 GLY A N 1
ATOM 1576 C CA . GLY A 1 197 ? 7.778 5.851 -55.680 1.00 46.88 197 GLY A CA 1
ATOM 1577 C C . GLY A 1 197 ? 7.346 7.281 -55.413 1.00 46.88 197 GLY A C 1
ATOM 1578 O O . GLY A 1 197 ? 8.174 8.162 -55.239 1.00 46.88 197 GLY A O 1
ATOM 1579 N N . ASN A 1 198 ? 6.034 7.498 -55.423 1.00 47.75 198 ASN A N 1
ATOM 1580 C CA . ASN A 1 198 ? 5.404 8.741 -54.973 1.00 47.75 198 ASN A CA 1
ATOM 1581 C C . ASN A 1 198 ? 4.535 8.529 -53.724 1.00 47.75 198 ASN A C 1
ATOM 1583 O O . ASN A 1 198 ? 3.691 9.369 -53.419 1.00 47.75 198 ASN A O 1
ATOM 1587 N N . ASP A 1 199 ? 4.736 7.424 -53.005 1.00 52.38 199 ASP A N 1
ATOM 1588 C CA . ASP A 1 199 ? 4.086 7.166 -51.717 1.00 52.38 199 ASP A CA 1
ATOM 1589 C C . ASP A 1 199 ? 5.134 7.242 -50.592 1.00 52.38 199 ASP A C 1
ATOM 1591 O O . ASP A 1 199 ? 5.362 6.300 -49.841 1.00 52.38 199 ASP A O 1
ATOM 1595 N N . ASP A 1 200 ? 5.812 8.393 -50.510 1.00 56.22 200 ASP A N 1
ATOM 1596 C CA . ASP A 1 200 ? 6.804 8.765 -49.479 1.00 56.22 200 ASP A CA 1
ATOM 1597 C C . ASP A 1 200 ? 6.176 8.967 -48.076 1.00 56.22 200 ASP A C 1
ATOM 1599 O O . ASP A 1 200 ? 6.750 9.632 -47.214 1.00 56.22 200 ASP A O 1
ATOM 1603 N N . GLY A 1 201 ? 4.966 8.448 -47.840 1.00 57.16 201 GLY A N 1
ATOM 1604 C CA . GLY A 1 201 ? 4.162 8.761 -46.658 1.00 57.16 201 GLY A CA 1
ATOM 1605 C C . GLY A 1 201 ? 4.630 8.096 -45.364 1.00 57.16 201 GLY A C 1
ATOM 1606 O O . GLY A 1 201 ? 4.629 8.746 -44.325 1.00 57.16 201 GLY A O 1
ATOM 1607 N N . ASP A 1 202 ? 5.080 6.838 -45.420 1.00 64.75 202 ASP A N 1
ATOM 1608 C CA . ASP A 1 202 ? 5.164 5.982 -44.224 1.00 64.75 202 ASP A CA 1
ATOM 1609 C C . ASP A 1 202 ? 6.517 5.263 -44.100 1.00 64.75 202 ASP A C 1
ATOM 1611 O O . ASP A 1 202 ? 6.606 4.034 -44.025 1.00 64.75 202 ASP A O 1
ATOM 1615 N N . VAL A 1 203 ? 7.606 6.033 -44.098 1.00 84.56 203 VAL A N 1
ATOM 1616 C CA . VAL A 1 203 ? 8.960 5.487 -43.921 1.00 84.56 203 VAL A CA 1
ATOM 1617 C C . VAL A 1 203 ? 9.278 5.344 -42.430 1.00 84.56 203 VAL A C 1
ATOM 1619 O O . VAL A 1 203 ? 8.989 6.230 -41.627 1.00 84.56 203 VAL A O 1
ATOM 1622 N N . CYS A 1 204 ? 9.888 4.220 -42.046 1.00 91.81 204 CYS A N 1
ATOM 1623 C CA . CYS A 1 204 ? 10.404 4.031 -40.692 1.00 91.81 204 CYS A CA 1
ATOM 1624 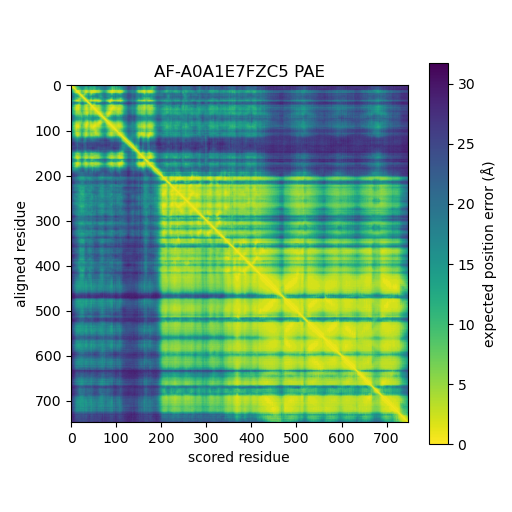C C . CYS A 1 204 ? 11.485 5.077 -40.357 1.00 91.81 204 CYS A C 1
ATOM 1626 O O . CYS A 1 204 ? 12.268 5.469 -41.221 1.00 91.81 204 CYS A O 1
ATOM 1628 N N . ASP A 1 205 ? 11.550 5.510 -39.100 1.00 92.25 205 ASP A N 1
ATOM 1629 C CA . ASP A 1 205 ? 12.436 6.582 -38.653 1.00 92.25 205 ASP A CA 1
ATOM 1630 C C . ASP A 1 205 ? 13.143 6.239 -37.335 1.00 92.25 205 ASP A C 1
ATOM 1632 O O . ASP A 1 205 ? 12.558 6.252 -36.250 1.00 92.25 205 ASP A O 1
ATOM 1636 N N . GLU A 1 206 ? 14.447 5.987 -37.412 1.00 92.88 206 GLU A N 1
ATOM 1637 C CA . GLU A 1 206 ? 15.313 5.721 -36.264 1.00 92.88 206 GLU A CA 1
ATOM 1638 C C . GLU A 1 206 ? 15.414 6.908 -35.291 1.00 92.88 206 GLU A C 1
ATOM 1640 O O . GLU A 1 206 ? 15.716 6.715 -34.111 1.00 92.88 206 GLU A O 1
ATOM 1645 N N . SER A 1 207 ? 15.107 8.138 -35.723 1.00 90.88 207 SER A N 1
ATOM 1646 C CA . SER A 1 207 ? 15.071 9.292 -34.810 1.00 90.88 207 SER A CA 1
ATOM 1647 C C . SER A 1 207 ? 13.973 9.165 -33.742 1.00 90.88 207 SER A C 1
ATOM 1649 O O . SER A 1 207 ? 14.052 9.778 -32.672 1.00 90.88 207 SER A O 1
ATOM 1651 N N . LYS A 1 208 ? 12.968 8.314 -34.000 1.00 92.38 208 LYS A N 1
ATOM 1652 C CA . LYS A 1 208 ? 11.875 8.009 -33.072 1.00 92.38 208 LYS A CA 1
ATOM 1653 C C . LYS A 1 208 ? 12.240 6.943 -32.035 1.00 92.38 208 LYS A C 1
ATOM 1655 O O . LYS A 1 208 ? 11.441 6.694 -31.131 1.00 92.38 208 LYS A O 1
ATOM 1660 N N . CYS A 1 209 ? 13.412 6.310 -32.123 1.00 92.25 209 CYS A N 1
ATOM 1661 C CA . CYS A 1 209 ? 13.859 5.347 -31.120 1.00 92.25 209 CYS A CA 1
ATOM 1662 C C . CYS A 1 209 ? 14.081 6.023 -29.763 1.00 92.25 209 CYS A C 1
ATOM 1664 O O . CYS A 1 209 ? 14.832 6.988 -29.644 1.00 92.25 209 CYS A O 1
ATOM 1666 N N . ILE A 1 210 ? 13.499 5.445 -28.714 1.00 88.62 210 ILE A N 1
ATOM 1667 C CA . ILE A 1 210 ? 13.673 5.899 -27.327 1.00 88.62 210 ILE A CA 1
ATOM 1668 C C . ILE A 1 210 ? 14.118 4.759 -26.395 1.00 88.62 210 ILE A C 1
ATOM 1670 O O . ILE A 1 210 ? 13.861 4.778 -25.187 1.00 88.62 210 ILE A O 1
ATOM 1674 N N . SER A 1 211 ? 14.774 3.720 -26.932 1.00 83.88 211 SER A N 1
ATOM 1675 C CA . SER A 1 211 ? 15.344 2.668 -26.087 1.00 83.88 211 SER A CA 1
ATOM 1676 C C . SER A 1 211 ? 16.580 3.190 -25.364 1.00 83.88 211 SER A C 1
ATOM 1678 O O . SER A 1 211 ? 17.551 3.651 -25.968 1.00 83.88 211 SER A O 1
ATOM 1680 N N . LYS A 1 212 ? 16.549 3.107 -24.037 1.00 73.75 212 LYS A N 1
ATOM 1681 C CA . LYS A 1 212 ? 17.679 3.432 -23.180 1.00 73.75 212 LYS A CA 1
ATOM 1682 C C . LYS A 1 212 ? 18.424 2.142 -22.857 1.00 73.75 212 LYS A C 1
ATOM 1684 O O . LYS A 1 212 ? 18.072 1.431 -21.918 1.00 73.75 212 LYS A O 1
ATOM 1689 N N . ILE A 1 213 ? 19.488 1.848 -23.601 1.00 68.44 213 ILE A N 1
ATOM 1690 C CA . ILE A 1 213 ? 20.479 0.900 -23.085 1.00 68.44 213 ILE A CA 1
ATOM 1691 C C . ILE A 1 213 ? 21.087 1.533 -21.831 1.00 68.44 213 ILE A C 1
ATOM 1693 O O . ILE A 1 213 ? 21.317 2.741 -21.788 1.00 68.44 213 ILE A O 1
ATOM 1697 N N . PHE A 1 214 ? 21.327 0.725 -20.800 1.00 58.97 214 PHE A N 1
ATOM 1698 C CA . PHE A 1 214 ? 21.920 1.089 -19.509 1.00 58.97 214 PHE A CA 1
ATOM 1699 C C . PHE A 1 214 ? 23.389 1.577 -19.646 1.00 58.97 214 PHE A C 1
ATOM 1701 O O . PHE A 1 214 ? 24.299 1.062 -19.003 1.00 58.97 214 PHE A O 1
ATOM 1708 N N . SER A 1 215 ? 23.663 2.562 -20.504 1.00 51.25 215 SER A N 1
ATOM 1709 C CA . SER A 1 215 ? 24.931 3.286 -20.528 1.00 51.25 215 SER A CA 1
ATOM 1710 C C . SER A 1 215 ? 24.896 4.309 -19.402 1.00 51.25 215 SER A C 1
ATOM 1712 O O . SER A 1 215 ? 24.221 5.337 -19.479 1.00 51.25 215 SER A O 1
ATOM 1714 N N . TRP A 1 216 ? 25.616 4.004 -18.326 1.00 50.78 216 TRP A N 1
ATOM 1715 C CA . TRP A 1 216 ? 25.679 4.799 -17.100 1.00 50.78 216 TRP A CA 1
ATOM 1716 C C . TRP A 1 216 ? 26.186 6.234 -17.328 1.00 50.78 216 TRP A C 1
ATOM 1718 O O . TRP A 1 216 ? 26.034 7.063 -16.436 1.00 50.78 216 TRP A O 1
ATOM 1728 N N . ASN A 1 217 ? 26.744 6.547 -18.508 1.00 48.00 217 ASN A N 1
ATOM 1729 C CA . ASN A 1 217 ? 27.501 7.779 -18.725 1.00 48.00 217 ASN A CA 1
ATOM 1730 C C . ASN A 1 217 ? 27.167 8.596 -19.985 1.00 48.00 217 ASN A C 1
ATOM 1732 O O . ASN A 1 217 ? 27.720 9.685 -20.105 1.00 48.00 217 ASN A O 1
ATOM 1736 N N . GLN A 1 218 ? 26.291 8.155 -20.902 1.00 55.78 218 GLN A N 1
ATOM 1737 C CA . GLN A 1 218 ? 26.092 8.905 -22.162 1.00 55.78 218 GLN A CA 1
ATOM 1738 C C . GLN A 1 218 ? 24.703 9.491 -22.418 1.00 55.78 218 GLN A C 1
ATOM 1740 O O . GLN A 1 218 ? 24.590 10.334 -23.296 1.00 55.78 218 GLN A O 1
ATOM 1745 N N . GLY A 1 219 ? 23.677 9.164 -21.627 1.00 60.91 219 GLY A N 1
ATOM 1746 C CA . GLY A 1 219 ? 22.412 9.916 -21.641 1.00 60.91 219 GLY A CA 1
ATOM 1747 C C . GLY A 1 219 ? 21.711 10.050 -23.004 1.00 60.91 219 GLY A C 1
ATOM 1748 O O . GLY A 1 219 ? 20.874 10.936 -23.145 1.00 60.91 219 GLY A O 1
ATOM 1749 N N . SER A 1 220 ? 22.056 9.223 -23.995 1.00 69.69 220 SER A N 1
ATOM 1750 C CA . SER A 1 220 ? 21.419 9.206 -25.308 1.00 69.69 220 SER A CA 1
ATOM 1751 C C . SER A 1 220 ? 20.477 8.020 -25.427 1.00 69.69 220 SER A C 1
ATOM 1753 O O . SER A 1 220 ? 20.755 6.924 -24.927 1.00 69.69 220 SER A O 1
ATOM 1755 N N . TYR A 1 221 ? 19.351 8.237 -26.102 1.00 82.06 221 TYR A N 1
ATOM 1756 C CA . TYR A 1 221 ? 18.552 7.127 -26.597 1.00 82.06 221 TYR A CA 1
ATOM 1757 C C . TYR A 1 221 ? 19.296 6.409 -27.721 1.00 82.06 221 TYR A C 1
ATOM 1759 O O . TYR A 1 221 ? 20.181 6.964 -28.368 1.00 82.06 221 TYR A O 1
ATOM 1767 N N . SER A 1 222 ? 18.938 5.151 -27.933 1.00 87.56 222 SER A N 1
ATOM 1768 C CA . SER A 1 222 ? 19.530 4.284 -28.944 1.00 87.56 222 SER A CA 1
ATOM 1769 C C . SER A 1 222 ? 18.444 3.450 -29.616 1.00 87.56 222 SER A C 1
ATOM 1771 O O . SER A 1 222 ? 17.379 3.221 -29.044 1.00 87.56 222 SER A O 1
ATOM 1773 N N . CYS A 1 223 ? 18.741 2.955 -30.811 1.00 92.81 223 CYS A N 1
ATOM 1774 C CA . CYS A 1 223 ? 17.895 2.031 -31.564 1.00 92.81 223 CYS A CA 1
ATOM 1775 C C . CYS A 1 223 ? 18.248 0.560 -31.300 1.00 92.81 223 CYS A C 1
ATOM 1777 O O . CYS A 1 223 ? 18.128 -0.290 -32.172 1.00 92.81 223 CYS A O 1
ATOM 1779 N N . TRP A 1 224 ? 18.717 0.240 -30.096 1.00 91.62 224 TRP A N 1
ATOM 1780 C CA . TRP A 1 2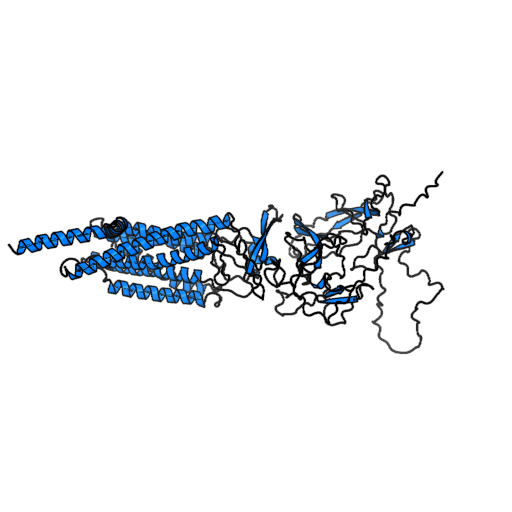24 ? 19.092 -1.118 -29.711 1.00 91.62 224 TRP A CA 1
ATOM 1781 C C . TRP A 1 224 ? 18.171 -1.612 -28.593 1.00 91.62 224 TRP A C 1
ATOM 1783 O O . TRP A 1 224 ? 17.955 -0.919 -27.593 1.00 91.62 224 TRP A O 1
ATOM 1793 N N . GLY A 1 225 ? 17.622 -2.815 -28.744 1.00 90.94 225 GLY A N 1
ATOM 1794 C CA . GLY A 1 225 ? 16.735 -3.426 -27.751 1.00 90.94 225 GLY A CA 1
ATOM 1795 C C . GLY A 1 225 ? 16.701 -4.945 -27.881 1.00 90.94 225 GLY A C 1
ATOM 1796 O O . GLY A 1 225 ? 17.080 -5.490 -28.907 1.00 90.94 225 GLY A O 1
ATOM 1797 N N . GLY A 1 226 ? 16.256 -5.648 -26.845 1.00 89.31 226 GLY A N 1
ATOM 1798 C CA . GLY A 1 226 ? 16.100 -7.105 -26.868 1.00 89.31 226 GLY A CA 1
ATOM 1799 C C . GLY A 1 226 ? 14.926 -7.590 -27.722 1.00 89.31 226 GLY A C 1
ATOM 1800 O O . GLY A 1 226 ? 14.884 -8.754 -28.101 1.00 89.31 226 GLY A O 1
ATOM 1801 N N . GLY A 1 227 ? 13.989 -6.698 -28.050 1.00 89.12 227 GLY A N 1
ATOM 1802 C CA . GLY A 1 227 ? 12.786 -7.015 -28.817 1.00 89.12 227 GLY A CA 1
ATOM 1803 C C . GLY A 1 227 ? 11.512 -7.051 -27.994 1.00 89.12 227 GLY A C 1
ATOM 1804 O O . GLY A 1 227 ? 11.568 -6.858 -26.776 1.00 89.12 227 GLY A O 1
ATOM 1805 N N . PRO A 1 228 ? 10.348 -7.219 -28.648 1.00 84.69 228 PRO A N 1
ATOM 1806 C CA . PRO A 1 228 ? 9.082 -7.342 -27.939 1.00 84.69 228 PRO A CA 1
ATOM 1807 C C . PRO A 1 228 ? 9.192 -8.451 -26.891 1.00 84.69 228 PRO A C 1
ATOM 1809 O O . PRO A 1 228 ? 9.920 -9.420 -27.082 1.00 84.69 228 PRO A O 1
ATOM 1812 N N . GLU A 1 229 ? 8.504 -8.268 -25.767 1.00 82.25 229 GLU A N 1
ATOM 1813 C CA . GLU A 1 229 ? 8.514 -9.238 -24.664 1.00 82.25 229 GLU A CA 1
ATOM 1814 C C . GLU A 1 229 ? 9.890 -9.425 -23.993 1.00 82.25 229 GLU A C 1
ATOM 1816 O O . GLU A 1 229 ? 10.055 -10.319 -23.184 1.00 82.25 229 GLU A O 1
ATOM 1821 N N . THR A 1 230 ? 10.879 -8.549 -24.212 1.00 85.75 230 THR A N 1
ATOM 1822 C CA . THR A 1 230 ? 12.150 -8.566 -23.453 1.00 85.75 230 THR A CA 1
ATOM 1823 C C . THR A 1 230 ? 12.207 -7.451 -22.402 1.00 85.75 230 THR A C 1
ATOM 1825 O O . THR A 1 230 ? 11.434 -6.497 -22.457 1.00 85.75 230 THR A O 1
ATOM 1828 N N . ILE A 1 231 ? 13.110 -7.547 -21.414 1.00 80.38 231 ILE A N 1
ATOM 1829 C CA . ILE A 1 231 ? 13.323 -6.478 -20.415 1.00 80.38 231 ILE A CA 1
ATOM 1830 C C . ILE A 1 231 ? 13.764 -5.148 -21.049 1.00 80.38 231 ILE A C 1
ATOM 1832 O O . ILE A 1 231 ? 13.612 -4.084 -20.448 1.00 80.38 231 ILE A O 1
ATOM 1836 N N . LEU A 1 232 ? 14.291 -5.209 -22.273 1.00 85.62 232 LEU A N 1
ATOM 1837 C CA . LEU A 1 232 ? 14.711 -4.074 -23.082 1.00 85.62 232 LEU A CA 1
ATOM 1838 C C . LEU A 1 232 ? 13.863 -4.036 -24.360 1.00 85.62 232 LEU A C 1
ATOM 1840 O O . LEU A 1 232 ? 14.397 -4.252 -25.447 1.00 85.62 232 LEU A O 1
ATOM 1844 N N . PRO A 1 233 ? 12.541 -3.802 -24.259 1.00 88.44 233 PRO A N 1
ATOM 1845 C CA . PRO A 1 233 ? 11.683 -3.864 -25.426 1.00 88.44 233 PRO A CA 1
ATOM 1846 C C . PRO A 1 233 ? 12.053 -2.778 -26.428 1.00 88.44 233 PRO A C 1
ATOM 1848 O O . PRO A 1 233 ? 12.592 -1.738 -26.043 1.00 88.44 233 PRO A O 1
ATOM 1851 N N . PHE A 1 234 ? 11.733 -2.989 -27.704 1.00 91.38 234 PHE A N 1
ATOM 1852 C CA . PHE A 1 234 ? 11.813 -1.908 -28.681 1.00 91.38 234 PHE A CA 1
ATOM 1853 C C . PHE A 1 234 ? 10.883 -0.779 -28.254 1.00 91.38 234 PHE A C 1
ATOM 1855 O O . PHE A 1 234 ? 9.719 -1.017 -27.924 1.00 91.38 234 PHE A O 1
ATOM 1862 N N . ARG A 1 235 ? 11.405 0.447 -28.220 1.00 89.31 235 ARG A N 1
ATOM 1863 C CA . ARG A 1 235 ? 10.627 1.617 -27.813 1.00 89.31 235 ARG A CA 1
ATOM 1864 C C . ARG A 1 235 ? 10.727 2.702 -28.852 1.00 89.31 235 ARG A C 1
ATOM 1866 O O . ARG A 1 235 ? 11.826 3.099 -29.242 1.00 89.31 235 ARG A O 1
ATOM 1873 N N . CYS A 1 236 ? 9.570 3.200 -29.227 1.00 91.62 236 CYS A N 1
ATOM 1874 C CA . CYS A 1 236 ? 9.436 4.281 -30.167 1.00 91.62 236 CYS A CA 1
ATOM 1875 C C . CYS A 1 236 ? 8.511 5.334 -29.569 1.00 91.62 236 CYS A C 1
ATOM 1877 O O . CYS A 1 236 ? 7.637 5.001 -28.763 1.00 91.62 236 CYS A O 1
ATOM 1879 N N . LYS A 1 237 ? 8.739 6.594 -29.922 1.00 90.00 237 LYS A N 1
ATOM 1880 C CA . LYS A 1 237 ? 7.826 7.687 -29.585 1.00 90.00 237 LYS A CA 1
ATOM 1881 C C . LYS A 1 237 ? 6.682 7.789 -30.597 1.00 90.00 237 LYS A C 1
ATOM 1883 O O . LYS A 1 237 ? 6.673 7.061 -31.587 1.00 90.00 237 LYS A O 1
ATOM 1888 N N . ASP A 1 238 ? 5.726 8.669 -30.317 1.00 88.81 238 ASP A N 1
ATOM 1889 C CA . ASP A 1 238 ? 4.659 9.080 -31.241 1.00 88.81 238 ASP A CA 1
ATOM 1890 C C . ASP A 1 238 ? 3.831 7.900 -31.792 1.00 88.81 238 ASP A C 1
ATOM 1892 O O . ASP A 1 238 ? 3.416 7.892 -32.945 1.00 88.81 238 ASP A O 1
ATOM 1896 N N . GLY A 1 239 ? 3.662 6.834 -30.997 1.00 88.00 239 GLY A N 1
ATOM 1897 C CA . GLY A 1 239 ? 2.909 5.631 -31.381 1.00 88.00 239 GLY A CA 1
ATOM 1898 C C . GLY A 1 239 ? 3.563 4.737 -32.445 1.00 88.00 239 GLY A C 1
ATOM 1899 O O . GLY A 1 239 ? 2.939 3.792 -32.919 1.00 88.00 239 GLY A O 1
ATOM 1900 N N . TYR A 1 240 ? 4.819 4.982 -32.821 1.00 92.44 240 TYR A N 1
ATOM 1901 C CA . TYR A 1 240 ? 5.533 4.090 -33.735 1.00 92.44 240 TYR A CA 1
ATOM 1902 C C . TYR A 1 240 ? 5.777 2.708 -33.090 1.00 92.44 240 TYR A C 1
ATOM 1904 O O . TYR A 1 240 ? 5.852 2.558 -31.866 1.00 92.44 240 TYR A O 1
ATOM 1912 N N . ILE A 1 241 ? 5.953 1.681 -33.922 1.00 92.56 241 ILE A N 1
ATOM 1913 C CA . ILE A 1 241 ? 6.233 0.299 -33.518 1.00 92.56 241 ILE A CA 1
ATOM 1914 C C . ILE A 1 241 ? 7.653 -0.081 -33.943 1.00 92.56 241 ILE A C 1
ATOM 1916 O O . ILE A 1 241 ? 8.044 0.090 -35.096 1.00 92.56 241 ILE A O 1
ATOM 1920 N N . GLY A 1 242 ? 8.430 -0.640 -33.015 1.00 93.75 242 GLY A N 1
ATOM 1921 C CA . GLY A 1 242 ? 9.789 -1.094 -33.303 1.00 93.75 242 GLY A CA 1
ATOM 1922 C C . GLY A 1 242 ? 9.833 -2.340 -34.195 1.00 93.75 242 GLY A C 1
ATOM 1923 O O . GLY A 1 242 ? 9.136 -3.322 -33.929 1.00 93.75 242 GLY A O 1
ATOM 1924 N N . ARG A 1 243 ? 10.688 -2.324 -35.220 1.00 94.88 243 ARG A N 1
ATOM 1925 C CA . ARG A 1 243 ? 10.953 -3.431 -36.154 1.00 94.88 243 ARG A CA 1
ATOM 1926 C C . ARG A 1 243 ? 12.446 -3.740 -36.199 1.00 94.88 243 ARG A C 1
ATOM 1928 O O . ARG A 1 243 ? 13.244 -2.825 -36.378 1.00 94.88 243 ARG A O 1
ATOM 1935 N N . THR A 1 244 ? 12.823 -5.009 -36.054 1.00 95.19 244 THR A N 1
ATOM 1936 C CA . THR A 1 244 ? 14.223 -5.438 -36.189 1.00 95.19 244 THR A CA 1
ATOM 1937 C C . THR A 1 244 ? 14.746 -5.170 -37.587 1.00 95.19 244 THR A C 1
ATOM 1939 O O . THR A 1 244 ? 14.059 -5.440 -38.568 1.00 95.19 244 THR A O 1
ATOM 1942 N N . ILE A 1 245 ? 15.982 -4.686 -37.679 1.00 94.56 245 ILE A N 1
ATOM 1943 C CA . ILE A 1 245 ? 16.706 -4.609 -38.945 1.00 94.56 245 ILE A CA 1
ATOM 1944 C C . ILE A 1 245 ? 17.540 -5.882 -39.070 1.00 94.56 245 ILE A C 1
ATOM 1946 O O . ILE A 1 245 ? 18.619 -5.989 -38.493 1.00 94.56 245 ILE A O 1
ATOM 1950 N N . ASP A 1 246 ? 17.036 -6.857 -39.826 1.00 89.38 246 ASP A N 1
ATOM 1951 C CA . ASP A 1 246 ? 17.632 -8.200 -39.928 1.00 89.38 246 ASP A CA 1
ATOM 1952 C C . ASP A 1 246 ? 19.042 -8.206 -40.548 1.00 89.38 246 ASP A C 1
ATOM 1954 O O . ASP A 1 246 ? 19.781 -9.183 -40.430 1.00 89.38 246 ASP A O 1
ATOM 1958 N N . THR A 1 247 ? 19.424 -7.125 -41.238 1.00 87.75 247 THR A N 1
ATOM 1959 C CA . THR A 1 247 ? 20.771 -6.961 -41.805 1.00 87.75 247 THR A CA 1
ATOM 1960 C C . THR A 1 247 ? 21.811 -6.532 -40.774 1.00 87.75 247 THR A C 1
ATOM 1962 O O . THR A 1 247 ? 23.007 -6.615 -41.055 1.00 87.75 247 THR A O 1
ATOM 1965 N N . GLU A 1 248 ? 21.375 -6.039 -39.616 1.00 88.44 248 GLU A N 1
ATOM 1966 C CA . GLU A 1 248 ? 22.261 -5.632 -38.532 1.00 88.44 248 GLU A CA 1
ATOM 1967 C C . GLU A 1 248 ? 22.591 -6.807 -37.617 1.00 88.44 248 GLU A C 1
ATOM 1969 O O . GLU A 1 248 ? 21.840 -7.774 -37.480 1.00 88.44 248 GLU A O 1
ATOM 1974 N N . TYR A 1 249 ? 23.760 -6.736 -36.990 1.00 83.38 249 TYR A N 1
ATOM 1975 C CA . TYR A 1 249 ? 24.195 -7.786 -36.080 1.00 83.38 249 TYR A CA 1
ATOM 1976 C C . TYR A 1 249 ? 23.460 -7.677 -34.743 1.00 83.38 249 TYR A C 1
ATOM 1978 O O . TYR A 1 249 ? 23.155 -6.586 -34.264 1.00 83.38 249 TYR A O 1
ATOM 1986 N N . THR A 1 250 ? 23.229 -8.816 -34.094 1.00 85.81 250 THR A N 1
ATOM 1987 C CA . THR A 1 250 ? 22.781 -8.833 -32.702 1.00 85.81 250 THR A CA 1
ATOM 1988 C C . THR A 1 250 ? 23.969 -8.614 -31.776 1.00 85.81 250 THR A C 1
ATOM 1990 O O . THR A 1 250 ? 24.986 -9.302 -31.871 1.00 85.81 250 THR A O 1
ATOM 1993 N N . PHE A 1 251 ? 23.841 -7.672 -30.856 1.00 83.75 251 PHE A N 1
ATOM 1994 C CA . PHE A 1 251 ? 24.826 -7.363 -29.837 1.00 83.75 251 PHE A CA 1
ATOM 1995 C C . PHE A 1 251 ? 24.487 -8.080 -28.528 1.00 83.75 251 PHE A C 1
ATOM 1997 O O . PHE A 1 251 ? 23.429 -7.854 -27.948 1.00 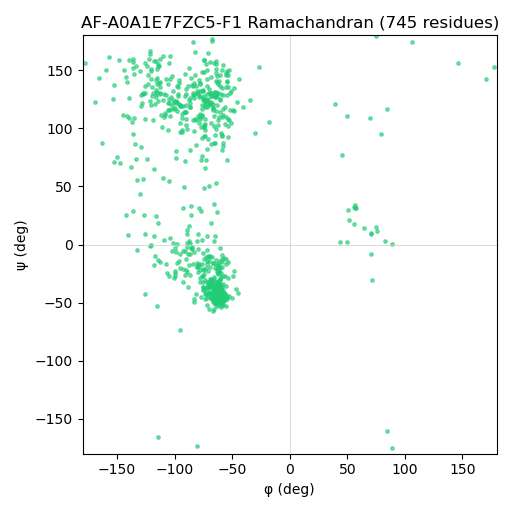83.75 251 PHE A O 1
ATOM 2004 N N . LEU A 1 252 ? 25.388 -8.925 -28.028 1.00 85.50 252 LEU A N 1
ATOM 2005 C CA . LEU A 1 252 ? 25.216 -9.573 -26.729 1.00 85.50 252 LEU A CA 1
ATOM 2006 C C . LEU A 1 252 ? 25.549 -8.582 -25.604 1.00 85.50 252 LEU A C 1
ATOM 2008 O O . LEU A 1 252 ? 26.711 -8.237 -25.393 1.00 85.50 252 LEU A O 1
ATOM 2012 N N . TRP A 1 253 ? 24.537 -8.136 -24.864 1.00 82.81 253 TRP A N 1
ATOM 2013 C CA . TRP A 1 253 ? 24.700 -7.258 -23.711 1.00 82.81 253 TRP A CA 1
ATOM 2014 C C . TRP A 1 253 ? 24.621 -8.038 -22.402 1.00 82.81 253 TRP A C 1
ATOM 2016 O O . TRP A 1 253 ? 23.614 -8.675 -22.105 1.00 82.81 253 TRP A O 1
ATOM 2026 N N . THR A 1 254 ? 25.668 -7.960 -21.588 1.00 78.44 254 THR A N 1
ATOM 2027 C CA . THR A 1 254 ? 25.792 -8.740 -20.352 1.00 78.44 254 THR A CA 1
ATOM 2028 C C . THR A 1 254 ? 25.624 -7.828 -19.136 1.00 78.44 254 THR A C 1
ATOM 2030 O O . THR A 1 254 ? 26.465 -6.965 -18.898 1.00 78.44 254 THR A O 1
ATOM 2033 N N . ILE A 1 255 ? 24.546 -8.007 -18.357 1.00 74.19 255 ILE A N 1
ATOM 2034 C CA . ILE A 1 255 ? 24.318 -7.248 -17.102 1.00 74.19 255 ILE A CA 1
ATOM 2035 C C . ILE A 1 255 ? 25.200 -7.802 -15.984 1.00 74.19 255 ILE A C 1
ATOM 2037 O O . ILE A 1 255 ? 25.810 -7.068 -15.210 1.00 74.19 255 ILE A O 1
ATOM 2041 N N . THR A 1 256 ? 25.229 -9.127 -15.889 1.00 73.00 256 THR A N 1
ATOM 2042 C CA . THR A 1 256 ? 26.015 -9.913 -14.937 1.00 73.00 256 THR A CA 1
ATOM 2043 C C . THR A 1 256 ? 26.639 -11.066 -15.702 1.00 73.00 256 THR A C 1
ATOM 2045 O O . THR A 1 256 ? 26.084 -11.472 -16.716 1.00 73.00 256 THR A O 1
ATOM 2048 N N . GLN A 1 257 ? 27.735 -11.653 -15.214 1.00 72.88 257 GLN A N 1
ATOM 2049 C CA . GLN A 1 257 ? 28.401 -12.784 -15.890 1.00 72.88 257 GLN A CA 1
ATOM 2050 C C . GLN A 1 257 ? 27.442 -13.925 -16.299 1.00 72.88 257 GLN A C 1
ATOM 2052 O O . GLN A 1 257 ? 27.704 -14.634 -17.264 1.00 72.88 257 GLN A O 1
ATOM 2057 N N . SER A 1 258 ? 26.328 -14.083 -15.578 1.00 75.00 258 SER A N 1
ATOM 2058 C CA . SER A 1 258 ? 25.269 -15.069 -15.809 1.00 75.00 258 SER A CA 1
ATOM 2059 C C . SER A 1 258 ? 24.125 -14.629 -16.734 1.00 75.00 258 SER A C 1
ATOM 2061 O O . SER A 1 258 ? 23.440 -15.499 -17.262 1.00 75.00 258 SER A O 1
ATOM 2063 N N . ASN A 1 259 ? 23.884 -13.325 -16.922 1.00 78.38 259 ASN A N 1
ATOM 2064 C CA . ASN A 1 259 ? 22.755 -12.826 -17.714 1.00 78.38 259 ASN A CA 1
ATOM 2065 C C . ASN A 1 259 ? 23.254 -12.013 -18.895 1.00 78.38 259 ASN A C 1
ATOM 2067 O O . ASN A 1 259 ? 23.678 -10.860 -18.741 1.00 78.38 259 ASN A O 1
ATOM 2071 N N . SER A 1 260 ? 23.132 -12.609 -20.069 1.00 83.81 260 SER A N 1
ATOM 2072 C CA . SER A 1 260 ? 23.345 -11.943 -21.336 1.00 83.81 260 SER A CA 1
ATOM 2073 C C . SER A 1 260 ? 22.031 -11.834 -22.111 1.00 83.81 260 SER A C 1
ATOM 2075 O O . SER A 1 260 ? 21.196 -12.739 -22.098 1.00 83.81 260 SER A O 1
ATOM 2077 N N . PHE A 1 261 ? 21.831 -10.688 -22.751 1.00 84.88 261 PHE A N 1
ATOM 2078 C CA . PHE A 1 261 ? 20.658 -10.346 -23.545 1.00 84.88 261 PHE A CA 1
ATOM 2079 C C . PHE A 1 261 ? 21.116 -10.065 -24.969 1.00 84.88 261 PHE A C 1
ATOM 2081 O O . PHE A 1 261 ? 22.008 -9.247 -25.179 1.00 84.88 261 PHE A O 1
ATOM 2088 N N . ASN A 1 262 ? 20.500 -10.711 -25.953 1.00 90.38 262 ASN A N 1
ATOM 2089 C CA . ASN A 1 262 ? 20.729 -10.363 -27.351 1.00 90.38 262 ASN A CA 1
ATOM 2090 C C . ASN A 1 262 ? 19.971 -9.074 -27.661 1.00 90.38 262 ASN A C 1
ATOM 2092 O O . ASN A 1 262 ? 18.744 -9.075 -27.674 1.00 90.38 262 ASN A O 1
ATOM 2096 N N . LEU A 1 263 ? 20.689 -7.982 -27.898 1.00 91.44 263 LEU A N 1
ATOM 2097 C CA . LEU A 1 263 ? 20.132 -6.732 -28.394 1.00 91.44 263 LEU A CA 1
ATOM 2098 C C . LEU A 1 263 ? 20.182 -6.738 -29.916 1.00 91.44 263 LEU A C 1
ATOM 2100 O O . LEU A 1 263 ? 21.229 -6.960 -30.511 1.00 91.44 263 LEU A O 1
ATOM 2104 N N . SER A 1 264 ? 19.055 -6.468 -30.547 1.00 94.31 264 SER A N 1
ATOM 2105 C CA . SER A 1 264 ? 18.954 -6.242 -31.982 1.00 94.31 264 SER A CA 1
ATOM 2106 C C . SER A 1 264 ? 18.832 -4.747 -32.245 1.00 94.31 264 SER A C 1
ATOM 2108 O O . SER A 1 264 ? 18.198 -4.024 -31.466 1.00 94.31 264 SER A O 1
ATOM 2110 N N . TYR A 1 265 ? 19.425 -4.289 -33.344 1.00 93.62 265 TYR A N 1
ATOM 2111 C CA . TYR A 1 265 ? 19.140 -2.958 -33.859 1.00 93.62 265 TYR A CA 1
ATOM 2112 C C . TYR A 1 265 ? 17.726 -2.948 -34.453 1.00 93.62 265 TYR A C 1
ATOM 2114 O O . TYR A 1 265 ? 17.320 -3.897 -35.134 1.00 93.62 265 TYR A O 1
ATOM 2122 N N . TYR A 1 266 ? 16.955 -1.904 -34.175 1.00 95.31 266 TYR A N 1
ATOM 2123 C CA . TYR A 1 266 ? 15.578 -1.772 -34.634 1.00 95.31 266 TYR A CA 1
ATOM 2124 C C . TYR A 1 266 ? 15.306 -0.358 -35.149 1.00 95.31 266 TYR A C 1
ATOM 2126 O O . TYR A 1 266 ? 15.911 0.600 -34.691 1.00 95.31 266 TYR A O 1
ATOM 2134 N N . THR A 1 267 ? 14.371 -0.219 -36.079 1.00 95.00 267 THR A N 1
ATOM 2135 C CA . THR A 1 267 ? 13.830 1.080 -36.505 1.00 95.00 267 THR A CA 1
ATOM 2136 C C . THR A 1 267 ? 12.384 1.219 -36.037 1.00 95.00 267 THR A C 1
ATOM 2138 O O . THR A 1 267 ? 11.748 0.232 -35.661 1.00 95.00 267 THR A O 1
ATOM 2141 N N . CYS A 1 268 ? 11.864 2.438 -36.010 1.00 95.12 268 CYS A N 1
ATOM 2142 C CA . CYS A 1 268 ? 10.507 2.735 -35.576 1.00 95.12 268 CYS A CA 1
ATOM 2143 C C . CYS A 1 268 ? 9.631 2.990 -36.795 1.00 95.12 268 CYS A C 1
ATOM 2145 O O . CYS A 1 268 ? 9.866 3.943 -37.526 1.00 95.12 268 CYS A O 1
ATOM 2147 N N . CYS A 1 269 ? 8.620 2.154 -37.013 1.00 94.56 269 CYS A N 1
ATOM 2148 C CA . CYS A 1 269 ? 7.734 2.237 -38.174 1.00 94.56 269 CYS A CA 1
ATOM 2149 C C . CYS A 1 269 ? 6.304 2.616 -37.761 1.00 94.56 269 CYS A C 1
ATOM 2151 O O . CYS A 1 269 ? 5.906 2.297 -36.636 1.00 94.56 269 CYS A O 1
ATOM 2153 N N . PRO A 1 270 ? 5.515 3.243 -38.647 1.00 92.88 270 PRO A N 1
ATOM 2154 C CA . PRO A 1 270 ? 4.081 3.423 -38.435 1.00 92.88 270 PRO A CA 1
ATOM 2155 C C . PRO A 1 270 ? 3.373 2.095 -38.106 1.00 92.88 270 PRO A C 1
ATOM 2157 O O . PRO A 1 270 ? 3.813 1.036 -38.572 1.00 92.88 270 PRO A O 1
ATOM 2160 N N . PRO A 1 271 ? 2.282 2.107 -37.321 1.00 90.62 271 PRO A N 1
ATOM 2161 C CA . PRO A 1 271 ? 1.567 0.887 -36.941 1.00 90.62 271 PRO A CA 1
ATOM 2162 C C . PRO A 1 271 ? 1.008 0.113 -38.145 1.00 90.62 271 PRO A C 1
ATOM 2164 O O . PRO A 1 271 ? 0.981 -1.120 -38.115 1.00 90.62 271 PRO A O 1
ATOM 2167 N N . ASP A 1 272 ? 0.647 0.819 -39.218 1.00 90.56 272 ASP A N 1
ATOM 2168 C CA . ASP A 1 272 ? 0.133 0.244 -40.465 1.00 90.56 272 ASP A CA 1
ATOM 2169 C C . ASP A 1 272 ? 1.236 -0.309 -41.392 1.00 90.56 272 ASP A C 1
ATOM 2171 O O . ASP A 1 272 ? 0.944 -0.944 -42.410 1.00 90.56 272 ASP A O 1
ATOM 2175 N N . PHE A 1 273 ? 2.515 -0.145 -41.027 1.00 91.38 273 PHE A N 1
ATOM 2176 C CA . PHE A 1 273 ? 3.635 -0.675 -41.800 1.00 91.38 273 PHE A CA 1
ATOM 2177 C C . PHE A 1 273 ? 3.636 -2.212 -41.785 1.00 91.38 273 PHE A C 1
ATOM 2179 O O . PHE A 1 273 ? 3.790 -2.864 -40.738 1.00 91.38 273 PHE A O 1
ATOM 2186 N N . LEU A 1 274 ? 3.481 -2.803 -42.975 1.00 90.06 274 LEU A N 1
ATOM 2187 C CA . LEU A 1 274 ? 3.352 -4.247 -43.164 1.00 90.06 274 LEU A CA 1
ATOM 2188 C C . LEU A 1 274 ? 4.597 -4.987 -42.654 1.00 90.06 274 LEU A C 1
ATOM 2190 O O . LEU A 1 274 ? 5.719 -4.740 -43.088 1.00 90.06 274 LEU A O 1
ATOM 2194 N N . SER A 1 275 ? 4.386 -5.958 -41.761 1.00 87.81 275 SER A N 1
ATOM 2195 C CA . SER A 1 275 ? 5.458 -6.717 -41.097 1.00 87.81 275 SER A CA 1
ATOM 2196 C C . SER A 1 275 ? 6.311 -7.578 -42.029 1.00 87.81 275 SER A C 1
ATOM 2198 O O . SER A 1 275 ? 7.329 -8.102 -41.595 1.00 87.81 275 SER A O 1
ATOM 2200 N N . GLU A 1 276 ? 5.867 -7.790 -43.267 1.00 89.75 276 GLU A N 1
ATOM 2201 C CA . GLU A 1 276 ? 6.559 -8.620 -44.257 1.00 89.75 276 GLU A CA 1
ATOM 2202 C C . GLU A 1 276 ? 7.654 -7.853 -45.010 1.00 89.75 276 GLU A C 1
ATOM 2204 O O . GLU A 1 276 ? 8.512 -8.480 -45.632 1.00 89.75 276 GLU A O 1
ATOM 2209 N N . PHE A 1 277 ? 7.648 -6.514 -44.968 1.00 89.75 277 PHE A N 1
ATOM 2210 C CA . PHE A 1 277 ? 8.658 -5.736 -45.673 1.00 89.75 277 PHE A CA 1
ATOM 2211 C C . PHE A 1 277 ? 9.973 -5.696 -44.892 1.00 89.75 277 PHE A C 1
ATOM 2213 O O . PHE A 1 277 ? 9.980 -5.304 -43.722 1.00 89.75 277 PHE A O 1
ATOM 2220 N N . PRO A 1 278 ? 11.100 -6.059 -45.533 1.00 89.69 278 PRO A N 1
ATOM 2221 C CA . PRO A 1 278 ? 12.401 -5.957 -44.902 1.00 89.69 278 PRO A CA 1
ATOM 2222 C C . PRO A 1 278 ? 12.738 -4.483 -44.683 1.00 89.69 278 PRO A C 1
ATOM 2224 O O . PRO A 1 278 ? 12.823 -3.703 -45.634 1.00 89.69 278 PRO A O 1
ATOM 2227 N N . VAL A 1 279 ? 12.959 -4.115 -43.426 1.00 93.25 279 VAL A N 1
ATOM 2228 C CA . VAL A 1 279 ? 13.435 -2.784 -43.055 1.00 93.25 279 VAL A CA 1
ATOM 2229 C C . VAL A 1 279 ? 14.957 -2.741 -43.130 1.00 93.25 279 VAL A C 1
ATOM 2231 O O . VAL A 1 279 ? 15.646 -3.718 -42.826 1.00 93.25 279 VAL A O 1
ATOM 2234 N N . LYS A 1 280 ? 15.493 -1.604 -43.569 1.00 91.38 280 LYS A N 1
ATOM 2235 C CA . LYS A 1 280 ? 16.933 -1.348 -43.619 1.00 91.38 280 LYS A CA 1
ATOM 2236 C C . LYS A 1 280 ? 17.267 -0.200 -42.689 1.00 91.38 280 LYS A C 1
ATOM 2238 O O . LYS A 1 280 ? 16.411 0.614 -42.367 1.00 91.38 280 LYS A O 1
ATOM 2243 N N . ARG A 1 281 ? 18.530 -0.153 -42.283 1.00 89.81 281 ARG A N 1
ATOM 2244 C CA . ARG A 1 281 ? 19.068 0.966 -41.526 1.00 89.81 281 ARG A CA 1
ATOM 2245 C C . ARG A 1 281 ? 19.239 2.177 -42.438 1.00 89.81 281 ARG A C 1
ATOM 2247 O O . ARG A 1 281 ? 19.955 2.088 -43.435 1.00 89.81 281 ARG A O 1
ATOM 2254 N N . HIS A 1 282 ? 18.622 3.284 -42.055 1.00 90.06 282 HIS A N 1
ATOM 2255 C CA . HIS A 1 282 ? 18.690 4.572 -42.742 1.00 90.06 282 HIS A CA 1
ATOM 2256 C C . HIS A 1 282 ? 19.531 5.599 -41.984 1.00 90.06 282 HIS A C 1
ATOM 2258 O O . HIS A 1 282 ? 19.970 6.584 -42.575 1.00 90.06 282 HIS A O 1
ATOM 2264 N N . CYS A 1 283 ? 19.794 5.366 -40.695 1.00 91.38 283 CYS A N 1
ATOM 2265 C CA . CYS A 1 283 ? 20.483 6.317 -39.827 1.00 91.38 283 CYS A CA 1
ATOM 2266 C C . CYS A 1 283 ? 21.720 5.737 -39.123 1.00 91.38 283 CYS A C 1
ATOM 2268 O O . CYS A 1 283 ? 21.844 4.531 -38.906 1.00 91.38 283 CYS A O 1
ATOM 2270 N N . SER A 1 284 ? 22.647 6.612 -38.733 1.00 87.44 284 SER A N 1
ATOM 2271 C CA . SER A 1 284 ? 23.825 6.282 -37.926 1.00 87.44 284 SER A CA 1
ATOM 2272 C C . SER A 1 284 ? 23.454 5.874 -36.496 1.00 87.44 284 SER A C 1
ATOM 2274 O O . SER A 1 284 ? 22.301 5.948 -36.075 1.00 87.44 284 SER A O 1
ATOM 2276 N N . ASP A 1 285 ? 24.447 5.459 -35.707 1.00 83.88 285 ASP A N 1
ATOM 2277 C CA . ASP A 1 285 ? 24.288 5.401 -34.251 1.00 83.88 285 ASP A CA 1
ATOM 2278 C C . ASP A 1 285 ? 24.082 6.808 -33.669 1.00 83.88 285 ASP A C 1
ATOM 2280 O O . ASP A 1 285 ? 24.458 7.814 -34.284 1.00 83.88 285 ASP A O 1
ATOM 2284 N N . SER A 1 286 ? 23.477 6.870 -32.480 1.00 84.44 286 SER A N 1
ATOM 2285 C CA . SER A 1 286 ? 23.248 8.120 -31.756 1.00 84.44 286 SER A CA 1
ATOM 2286 C C . SER A 1 286 ? 24.577 8.777 -31.381 1.00 84.44 286 SER A C 1
ATOM 2288 O O . SER A 1 286 ? 25.426 8.132 -30.760 1.00 84.44 286 SER A O 1
ATOM 2290 N N . ALA A 1 287 ? 24.724 10.066 -31.669 1.00 81.75 287 ALA A N 1
ATOM 2291 C CA . ALA A 1 287 ? 25.858 10.873 -31.241 1.00 81.75 287 ALA A CA 1
ATOM 2292 C C . ALA A 1 287 ? 25.400 11.984 -30.284 1.00 81.75 287 ALA A C 1
ATOM 2294 O O . ALA A 1 287 ? 24.373 12.637 -30.498 1.00 81.75 287 ALA A O 1
ATOM 2295 N N . THR A 1 288 ? 26.175 12.207 -29.218 1.00 78.06 288 THR A N 1
ATOM 2296 C CA . THR A 1 288 ? 26.012 13.362 -28.327 1.00 78.06 288 THR A CA 1
ATOM 2297 C C . THR A 1 288 ? 26.998 14.448 -28.738 1.00 78.06 288 THR A C 1
ATOM 2299 O O . THR A 1 288 ? 28.190 14.185 -28.897 1.00 78.06 288 THR A O 1
ATOM 2302 N N . PHE A 1 289 ? 26.516 15.679 -28.925 1.00 75.38 289 PHE A N 1
ATOM 2303 C CA . PHE A 1 289 ? 27.373 16.791 -29.335 1.00 75.38 289 PHE A CA 1
ATOM 2304 C C . PHE A 1 289 ? 27.628 17.746 -28.167 1.00 75.38 289 PHE A C 1
ATOM 2306 O O . PHE A 1 289 ? 26.702 18.405 -27.685 1.00 75.38 289 PHE A O 1
ATOM 2313 N N . PRO A 1 290 ? 28.884 17.874 -27.704 1.00 65.06 290 PRO A N 1
ATOM 2314 C CA . PRO A 1 290 ? 29.237 18.868 -26.706 1.00 65.06 290 PRO A CA 1
ATOM 2315 C C . PRO A 1 290 ? 29.310 20.261 -27.362 1.00 65.06 290 PRO A C 1
ATOM 2317 O O . PRO A 1 290 ? 30.361 20.686 -27.821 1.00 65.06 290 PRO A O 1
ATOM 2320 N N . ASN A 1 291 ? 28.187 20.990 -27.348 1.00 61.47 291 ASN A N 1
ATOM 2321 C CA . ASN A 1 291 ? 28.043 22.434 -27.612 1.00 61.47 291 ASN A CA 1
ATOM 2322 C C . ASN A 1 291 ? 28.252 22.954 -29.060 1.00 61.47 291 ASN A C 1
ATOM 2324 O O . ASN A 1 291 ? 29.372 23.133 -29.526 1.00 61.47 291 ASN A O 1
ATOM 2328 N N . THR A 1 292 ? 27.138 23.359 -29.690 1.00 58.91 292 THR A N 1
ATOM 2329 C CA . THR A 1 292 ? 26.926 24.473 -30.661 1.00 58.91 292 THR A CA 1
ATOM 2330 C C . THR A 1 292 ? 27.834 24.662 -31.893 1.00 58.91 292 THR A C 1
ATOM 2332 O O . THR A 1 292 ? 27.618 25.614 -32.643 1.00 58.91 292 THR A O 1
ATOM 2335 N N . GLY A 1 293 ? 28.821 23.808 -32.152 1.00 61.28 293 GLY A N 1
ATOM 2336 C CA . GLY A 1 293 ? 29.491 23.754 -33.456 1.00 61.28 293 GLY A CA 1
ATOM 2337 C C . GLY A 1 293 ? 28.559 23.133 -34.497 1.00 61.28 293 GLY A C 1
ATOM 2338 O O . GLY A 1 293 ? 27.801 22.233 -34.151 1.00 61.28 293 GLY A O 1
ATOM 2339 N N . ASN A 1 294 ? 28.576 23.631 -35.740 1.00 69.25 294 ASN A N 1
ATOM 2340 C CA . ASN A 1 294 ? 27.755 23.124 -36.847 1.00 69.25 294 ASN A CA 1
ATOM 2341 C C . ASN A 1 294 ? 27.698 21.590 -36.835 1.00 69.25 294 ASN A C 1
ATOM 2343 O O . ASN A 1 294 ? 28.733 20.936 -36.950 1.00 69.25 294 ASN A O 1
ATOM 2347 N N . LEU A 1 295 ? 26.491 21.044 -36.673 1.00 68.56 295 LEU A N 1
ATOM 2348 C CA . LEU A 1 295 ? 26.243 19.609 -36.615 1.00 68.56 295 LEU A CA 1
ATOM 2349 C C . LEU A 1 295 ? 26.455 19.035 -38.019 1.00 68.56 295 LEU A C 1
ATOM 2351 O O . LEU A 1 295 ? 25.559 19.069 -38.860 1.00 68.56 295 LEU A O 1
ATOM 2355 N N . ALA A 1 296 ? 27.681 18.614 -38.304 1.00 70.06 296 ALA A N 1
ATOM 2356 C CA . ALA A 1 296 ? 28.051 18.062 -39.592 1.00 70.06 296 ALA A CA 1
ATOM 2357 C C . ALA A 1 296 ? 28.078 16.536 -39.474 1.00 70.06 296 ALA A C 1
ATOM 2359 O O . ALA A 1 296 ? 28.848 15.966 -38.697 1.00 70.06 296 ALA A O 1
ATOM 2360 N N . CYS A 1 297 ? 27.197 15.871 -40.219 1.00 83.75 297 CYS A N 1
ATOM 2361 C CA . CYS A 1 297 ? 27.223 14.426 -40.397 1.00 83.75 297 CYS A CA 1
ATOM 2362 C C . CYS A 1 297 ? 28.380 14.040 -41.333 1.00 83.75 297 CYS A C 1
ATOM 2364 O O . CYS A 1 297 ? 28.169 13.598 -42.457 1.00 83.75 297 CYS A O 1
ATOM 2366 N N . ASP A 1 298 ? 29.615 14.261 -40.882 1.00 68.81 298 ASP A N 1
ATOM 2367 C CA . ASP A 1 298 ? 30.821 14.115 -41.709 1.00 68.81 298 ASP A CA 1
ATOM 2368 C C . ASP A 1 298 ? 31.352 12.671 -41.757 1.00 68.81 298 ASP A C 1
ATOM 2370 O O . ASP A 1 298 ? 32.302 12.377 -42.478 1.00 68.81 298 ASP A O 1
ATOM 2374 N N . LEU A 1 299 ? 30.740 11.750 -41.003 1.00 63.25 299 LEU A N 1
ATOM 2375 C CA . LEU A 1 299 ? 31.238 10.380 -40.828 1.00 63.25 299 LEU A CA 1
ATOM 2376 C C . LEU A 1 299 ? 31.027 9.467 -42.049 1.00 63.25 299 LEU A C 1
ATOM 2378 O O . LEU A 1 299 ? 31.743 8.479 -42.180 1.00 63.25 299 LEU A O 1
ATOM 2382 N N . ALA A 1 300 ? 30.081 9.769 -42.946 1.00 63.97 300 ALA A N 1
ATOM 2383 C CA . ALA A 1 300 ? 29.853 8.982 -44.160 1.00 63.97 300 ALA A CA 1
ATOM 2384 C C . ALA A 1 300 ? 29.255 9.838 -45.283 1.00 63.97 300 ALA A C 1
ATOM 2386 O O . ALA A 1 300 ? 28.313 10.596 -45.067 1.00 63.97 300 ALA A O 1
ATOM 2387 N N . SER A 1 301 ? 29.746 9.667 -46.515 1.00 69.19 301 SER A N 1
ATOM 2388 C CA . SER A 1 301 ? 29.292 10.431 -47.691 1.00 69.19 301 SER A CA 1
ATOM 2389 C C . SER A 1 301 ? 27.803 10.252 -48.029 1.00 69.19 301 SER A C 1
ATOM 2391 O O . SER A 1 301 ? 27.262 11.041 -48.807 1.00 69.19 301 SER A O 1
ATOM 2393 N N . THR A 1 302 ? 27.141 9.244 -47.455 1.00 80.38 302 THR A N 1
ATOM 2394 C CA . THR A 1 302 ? 25.730 8.905 -47.676 1.00 80.38 302 THR A CA 1
ATOM 2395 C C . THR A 1 302 ? 24.784 9.418 -46.588 1.00 80.38 302 THR A C 1
ATOM 2397 O O . THR A 1 302 ? 23.636 9.697 -46.904 1.00 80.38 302 THR A O 1
ATOM 2400 N N . LEU A 1 303 ? 25.235 9.602 -45.342 1.00 87.31 303 LEU A N 1
ATOM 2401 C CA . LEU A 1 303 ? 24.383 9.971 -44.202 1.00 87.31 303 LEU A CA 1
ATOM 2402 C C . LEU A 1 303 ? 24.463 11.476 -43.939 1.00 87.31 303 LEU A C 1
ATOM 2404 O O . LEU A 1 303 ? 25.214 11.918 -43.079 1.00 87.31 303 LEU A O 1
ATOM 2408 N N . LYS A 1 304 ? 23.729 12.282 -44.709 1.00 89.06 304 LYS A N 1
ATOM 2409 C CA . LYS A 1 304 ? 23.901 13.748 -44.721 1.00 89.06 304 LYS A CA 1
ATOM 2410 C C . LYS A 1 304 ? 22.939 14.508 -43.815 1.00 89.06 304 LYS A C 1
ATOM 2412 O O . LYS A 1 304 ? 23.154 15.696 -43.577 1.00 89.06 304 LYS A O 1
ATOM 2417 N N . TYR A 1 305 ? 21.878 13.861 -43.345 1.00 90.00 305 TYR A N 1
ATOM 2418 C CA . TYR A 1 305 ? 20.739 14.550 -42.749 1.00 90.00 305 TYR A CA 1
ATOM 2419 C C . TYR A 1 305 ? 20.664 14.288 -41.244 1.00 90.00 305 TYR A C 1
ATOM 2421 O O . TYR A 1 305 ? 20.200 13.221 -40.840 1.00 90.00 305 TYR A O 1
ATOM 2429 N N . PRO A 1 306 ? 21.106 15.230 -40.391 1.00 89.94 306 PRO A N 1
ATOM 2430 C CA . PRO A 1 306 ? 20.965 15.074 -38.953 1.00 89.94 306 PRO A CA 1
ATOM 2431 C C . PRO A 1 306 ? 19.490 15.149 -38.546 1.00 89.94 306 PRO A C 1
ATOM 2433 O O . PRO A 1 306 ? 18.780 16.090 -38.911 1.00 89.94 306 PRO A O 1
ATOM 2436 N N . ARG A 1 307 ? 19.049 14.177 -37.748 1.00 89.75 307 ARG A N 1
ATOM 2437 C CA . ARG A 1 307 ? 17.740 14.131 -37.095 1.00 89.75 307 ARG A CA 1
ATOM 2438 C C . ARG A 1 307 ? 17.931 14.166 -35.590 1.00 89.75 307 ARG A C 1
ATOM 2440 O O . ARG A 1 307 ? 18.782 13.465 -35.044 1.00 89.75 307 ARG A O 1
ATOM 2447 N N . GLU A 1 308 ? 17.154 15.014 -34.936 1.00 88.62 308 GLU A N 1
ATOM 2448 C CA . GLU A 1 308 ? 17.143 15.119 -33.484 1.00 88.62 308 GLU A CA 1
ATOM 2449 C C . GLU A 1 308 ? 16.383 13.923 -32.904 1.00 88.62 308 GLU A C 1
ATOM 2451 O O . GLU A 1 308 ? 15.238 13.660 -33.269 1.00 88.62 308 GLU A O 1
ATOM 2456 N N . MET A 1 309 ? 17.040 13.177 -32.022 1.00 87.50 309 MET A N 1
ATOM 2457 C CA . MET A 1 309 ? 16.387 12.164 -31.204 1.00 87.50 309 MET A CA 1
ATOM 2458 C C . MET A 1 309 ? 15.733 12.823 -29.991 1.00 87.50 309 MET A C 1
ATOM 2460 O O . MET A 1 309 ? 16.043 13.955 -29.624 1.00 87.50 309 MET A O 1
ATOM 2464 N N . GLU A 1 310 ? 14.861 12.084 -29.315 1.00 84.00 310 GLU A N 1
ATOM 2465 C CA . GLU A 1 310 ? 14.207 12.569 -28.104 1.00 84.00 310 GLU A CA 1
ATOM 2466 C C . GLU A 1 310 ? 15.218 13.061 -27.048 1.00 84.00 310 GLU A C 1
ATOM 2468 O O . GLU A 1 310 ? 16.232 12.419 -26.776 1.00 84.00 310 GLU A O 1
ATOM 2473 N N . THR A 1 311 ? 14.967 14.215 -26.427 1.00 73.44 311 THR A N 1
ATOM 2474 C CA . THR A 1 311 ? 15.907 14.745 -25.426 1.00 73.44 311 THR A CA 1
ATOM 2475 C C . THR A 1 311 ? 15.795 13.965 -24.119 1.00 73.44 311 THR A C 1
ATOM 2477 O O . THR A 1 311 ? 14.713 13.861 -23.539 1.00 73.44 311 THR A O 1
ATOM 2480 N N . GLN A 1 312 ? 16.909 13.439 -23.600 1.00 69.12 312 GLN A N 1
ATOM 2481 C CA . GLN A 1 312 ? 16.894 12.796 -22.288 1.00 69.12 312 GLN A CA 1
ATOM 2482 C C . GLN A 1 312 ? 17.047 13.840 -21.174 1.00 69.12 312 GLN A C 1
ATOM 2484 O O . GLN A 1 312 ? 17.989 14.637 -21.152 1.00 69.12 312 GLN A O 1
ATOM 2489 N N . TYR A 1 313 ? 16.165 13.788 -20.176 1.00 64.75 313 TYR A N 1
ATOM 2490 C CA . TYR A 1 313 ? 16.377 14.513 -18.928 1.00 64.75 313 TYR A CA 1
ATOM 2491 C C . TYR A 1 313 ? 17.421 13.784 -18.074 1.00 64.75 313 TYR A C 1
ATOM 2493 O O . TYR A 1 313 ? 17.228 12.644 -17.635 1.00 64.75 313 TYR A O 1
ATOM 2501 N N . ASN A 1 314 ? 18.553 14.442 -17.824 1.00 64.75 314 ASN A N 1
ATOM 2502 C CA . ASN A 1 314 ? 19.552 13.938 -16.892 1.00 64.75 314 ASN A CA 1
ATOM 2503 C C . ASN A 1 314 ? 19.048 14.118 -15.450 1.00 64.75 314 ASN A C 1
ATOM 2505 O O . ASN A 1 314 ? 19.168 1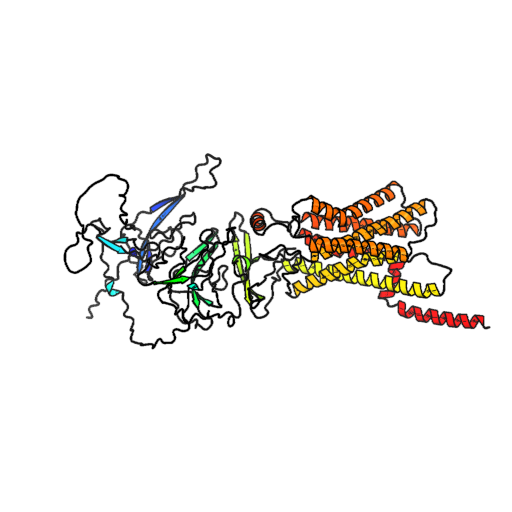5.195 -14.874 1.00 64.75 314 ASN A O 1
ATOM 2509 N N . PHE A 1 315 ? 18.501 13.051 -14.857 1.00 56.06 315 PHE A N 1
ATOM 2510 C CA . PHE A 1 315 ? 17.987 13.063 -13.479 1.00 56.06 315 PHE A CA 1
ATOM 2511 C C . PHE A 1 315 ? 19.037 13.421 -12.417 1.00 56.06 315 PHE A C 1
ATOM 2513 O O . PHE A 1 315 ? 18.669 13.902 -11.347 1.00 56.06 315 PHE A O 1
ATOM 2520 N N . ASN A 1 316 ? 20.328 13.200 -12.692 1.00 60.31 316 ASN A N 1
ATOM 2521 C CA . ASN A 1 316 ? 21.402 13.505 -11.745 1.00 60.31 316 ASN A CA 1
ATOM 2522 C C . ASN A 1 316 ? 21.898 14.950 -11.861 1.00 60.31 316 ASN A C 1
ATOM 2524 O O . ASN A 1 316 ? 22.536 15.458 -10.935 1.00 60.31 316 ASN A O 1
ATOM 2528 N N . ALA A 1 317 ? 21.610 15.629 -12.972 1.00 55.50 317 ALA A N 1
ATOM 2529 C CA . ALA A 1 317 ? 21.968 17.023 -13.129 1.00 55.50 317 ALA A CA 1
ATOM 2530 C C . ALA A 1 317 ? 20.938 17.882 -12.384 1.00 55.50 317 ALA A C 1
ATOM 2532 O O . ALA A 1 317 ? 19.788 18.025 -12.785 1.00 55.50 317 ALA A O 1
ATOM 2533 N N . THR A 1 318 ? 21.371 18.504 -11.287 1.00 59.34 318 THR A N 1
ATOM 2534 C CA . THR A 1 318 ? 20.596 19.543 -10.585 1.00 59.34 318 THR A CA 1
ATOM 2535 C C . THR A 1 318 ? 20.275 20.745 -11.481 1.00 59.34 318 THR A C 1
ATOM 2537 O O . THR A 1 318 ? 19.399 21.542 -11.151 1.00 59.34 318 THR A O 1
ATOM 2540 N N . ASN A 1 319 ? 20.959 20.853 -12.623 1.00 58.78 319 ASN A N 1
ATOM 2541 C CA . ASN A 1 319 ? 20.640 21.757 -13.710 1.00 58.78 319 ASN A CA 1
ATOM 2542 C C . ASN A 1 319 ? 19.935 20.984 -14.825 1.00 58.78 319 ASN A C 1
ATOM 2544 O O . ASN A 1 319 ? 20.423 19.957 -15.281 1.00 58.78 319 ASN A O 1
ATOM 2548 N N . THR A 1 320 ? 18.823 21.530 -15.305 1.00 60.19 320 THR A N 1
ATOM 2549 C CA . THR A 1 320 ? 17.980 21.040 -16.407 1.00 60.19 320 THR A CA 1
ATOM 2550 C C . THR A 1 320 ? 18.673 21.064 -17.780 1.00 60.19 320 THR A C 1
ATOM 2552 O O . THR A 1 320 ? 18.036 21.388 -18.781 1.00 60.19 320 THR A O 1
ATOM 2555 N N . SER A 1 321 ? 19.981 20.807 -17.857 1.00 67.19 321 SER A N 1
ATOM 2556 C CA . SER A 1 321 ? 20.696 20.739 -19.127 1.00 67.19 321 SER A CA 1
ATOM 2557 C C . SER A 1 321 ? 20.213 19.507 -19.883 1.00 67.19 321 SER A C 1
ATOM 2559 O O . SER A 1 321 ? 20.556 18.378 -19.523 1.00 67.19 321 SER A O 1
ATOM 2561 N N . LYS A 1 322 ? 19.386 19.747 -20.900 1.00 73.44 322 LYS A N 1
ATOM 2562 C CA . LYS A 1 322 ? 19.064 18.762 -21.924 1.00 73.44 322 LYS A CA 1
ATOM 2563 C C . LYS A 1 322 ? 20.344 18.454 -22.691 1.00 73.44 322 LYS A C 1
ATOM 2565 O O . LYS A 1 322 ? 21.085 19.370 -23.046 1.00 73.44 322 LYS A O 1
ATOM 2570 N N . THR A 1 323 ? 20.635 17.176 -22.872 1.00 76.25 323 THR A N 1
ATOM 2571 C CA . THR A 1 323 ? 21.644 16.740 -23.831 1.00 76.25 323 THR A CA 1
ATOM 2572 C C . THR A 1 323 ? 20.913 16.442 -25.122 1.00 76.25 323 THR A C 1
ATOM 2574 O O . THR A 1 323 ? 20.157 15.473 -25.180 1.00 76.25 323 THR A O 1
ATOM 2577 N N . ASP A 1 324 ? 21.107 17.295 -26.121 1.00 81.75 324 ASP A N 1
ATOM 2578 C CA . ASP A 1 324 ? 20.547 17.067 -27.445 1.00 81.75 324 ASP A CA 1
ATOM 2579 C C . ASP A 1 324 ? 21.326 15.922 -28.095 1.00 81.75 324 ASP A C 1
ATOM 2581 O O . ASP A 1 324 ? 22.565 15.895 -28.092 1.00 81.75 324 ASP A O 1
ATOM 2585 N N . THR A 1 325 ? 20.592 14.942 -28.601 1.00 85.31 325 THR A N 1
ATOM 2586 C CA . THR A 1 325 ? 21.161 13.732 -29.194 1.00 85.31 325 THR A CA 1
ATOM 2587 C C . THR A 1 325 ? 20.657 13.611 -30.613 1.00 85.31 325 THR A C 1
ATOM 2589 O O . THR A 1 325 ? 19.494 13.906 -30.871 1.00 85.31 325 THR A O 1
ATOM 2592 N N . TYR A 1 326 ? 21.534 13.235 -31.538 1.00 88.12 326 TYR A N 1
ATOM 2593 C CA . TYR A 1 326 ? 21.223 13.248 -32.964 1.00 88.12 326 TYR A CA 1
ATOM 2594 C C . TYR A 1 326 ? 21.659 11.944 -33.626 1.00 88.12 326 TYR A C 1
ATOM 2596 O O . TYR A 1 326 ? 22.613 11.299 -33.185 1.00 88.12 326 TYR A O 1
ATOM 2604 N N . VAL A 1 327 ? 20.984 11.595 -34.716 1.00 89.94 327 VAL A N 1
ATOM 2605 C CA . VAL A 1 327 ? 21.374 10.534 -35.654 1.00 89.94 327 VAL A CA 1
ATOM 2606 C C . VAL A 1 327 ? 21.496 11.123 -37.054 1.00 89.94 327 VAL A C 1
ATOM 2608 O O . VAL A 1 327 ? 20.766 12.044 -37.406 1.00 89.94 327 VAL A O 1
ATOM 2611 N N . CYS A 1 328 ? 22.426 10.624 -37.858 1.00 90.38 328 CYS A N 1
ATOM 2612 C CA . CYS A 1 328 ? 22.650 11.084 -39.226 1.00 90.38 328 CYS A CA 1
ATOM 2613 C C . CYS A 1 328 ? 22.031 10.099 -40.211 1.00 90.38 328 CYS A C 1
ATOM 2615 O O . CYS A 1 328 ? 22.427 8.938 -40.218 1.00 90.38 328 CYS A O 1
ATOM 2617 N N . CYS A 1 329 ? 21.089 10.549 -41.034 1.00 91.69 329 CYS A N 1
ATOM 2618 C CA . CYS A 1 329 ? 20.312 9.695 -41.926 1.00 91.69 329 CYS A CA 1
ATOM 2619 C C . CYS A 1 329 ? 20.612 9.948 -43.409 1.00 91.69 329 CYS A C 1
ATOM 2621 O O . CYS A 1 329 ? 21.140 11.002 -43.779 1.00 91.69 329 CYS A O 1
ATOM 2623 N N . ASP A 1 330 ? 20.291 8.968 -44.253 1.00 88.62 330 ASP A N 1
ATOM 2624 C CA . ASP A 1 330 ? 20.491 8.997 -45.708 1.00 88.62 330 ASP A CA 1
ATOM 2625 C C . ASP A 1 330 ? 19.498 9.902 -46.451 1.00 88.62 330 ASP A C 1
ATOM 2627 O O . ASP A 1 330 ? 19.863 10.519 -47.452 1.00 88.62 330 ASP A O 1
ATOM 2631 N N . ASN A 1 331 ? 18.283 10.043 -45.917 1.00 87.75 331 ASN A N 1
ATOM 2632 C CA . ASN A 1 331 ? 17.193 10.790 -46.535 1.00 87.75 331 ASN A CA 1
ATOM 2633 C C . ASN A 1 331 ? 16.761 12.007 -45.705 1.00 87.75 331 ASN A C 1
ATOM 2635 O O . ASN A 1 331 ? 16.669 11.957 -44.469 1.00 87.75 331 ASN A O 1
ATOM 2639 N N . GLU A 1 332 ? 16.438 13.096 -46.404 1.00 86.00 332 GLU A N 1
ATOM 2640 C CA . GLU A 1 332 ? 15.805 14.277 -45.821 1.00 86.00 332 GLU A CA 1
ATOM 2641 C C . GLU A 1 332 ? 14.335 13.961 -45.526 1.00 86.00 332 GLU A C 1
ATOM 2643 O O . GLU A 1 332 ? 13.592 13.593 -46.431 1.00 86.00 332 GLU A O 1
ATOM 2648 N N . ILE A 1 333 ? 13.902 14.106 -44.272 1.00 79.62 333 ILE A N 1
ATOM 2649 C CA . ILE A 1 333 ? 12.465 14.163 -43.974 1.00 79.62 333 ILE A CA 1
ATOM 2650 C C . ILE A 1 333 ? 11.985 15.537 -44.431 1.00 79.62 333 ILE A C 1
ATOM 2652 O O . ILE A 1 333 ? 12.571 16.552 -44.042 1.00 79.62 333 ILE A O 1
ATOM 2656 N N . ASP A 1 334 ? 10.929 15.589 -45.247 1.00 76.19 334 ASP A N 1
ATOM 2657 C CA . ASP A 1 334 ? 10.320 16.861 -45.627 1.00 76.19 334 ASP A CA 1
ATOM 2658 C C . ASP A 1 334 ? 9.703 17.534 -44.392 1.00 76.19 334 ASP A C 1
ATOM 2660 O O . ASP A 1 334 ? 8.546 17.311 -44.030 1.00 76.19 334 ASP A O 1
ATOM 2664 N N . LYS A 1 335 ? 10.485 18.418 -43.762 1.00 72.94 335 LYS A N 1
ATOM 2665 C CA . LYS A 1 335 ? 10.086 19.206 -42.587 1.00 72.94 335 LYS A CA 1
ATOM 2666 C C . LYS A 1 335 ? 8.814 20.027 -42.804 1.00 72.94 335 LYS A C 1
ATOM 2668 O O . LYS A 1 335 ? 8.226 20.516 -41.845 1.00 72.94 335 LYS A O 1
ATOM 2673 N N . ARG A 1 336 ? 8.374 20.239 -44.052 1.00 68.00 336 ARG A N 1
ATOM 2674 C CA . ARG A 1 336 ? 7.133 20.980 -44.335 1.00 68.00 336 ARG A CA 1
ATOM 2675 C C . ARG A 1 336 ? 5.876 20.162 -44.058 1.00 68.00 336 ARG A C 1
ATOM 2677 O O . ARG A 1 336 ? 4.830 20.772 -43.844 1.00 68.00 336 ARG A O 1
ATOM 2684 N N . ASN A 1 337 ? 5.995 18.835 -44.032 1.00 64.56 337 ASN A N 1
ATOM 2685 C CA . ASN A 1 337 ? 4.916 17.908 -43.699 1.00 64.56 337 ASN A CA 1
ATOM 2686 C C . ASN A 1 337 ? 5.045 17.332 -42.280 1.00 64.56 337 ASN A C 1
ATOM 2688 O O . ASN A 1 337 ? 4.207 16.530 -41.883 1.00 64.56 337 ASN A O 1
ATOM 2692 N N . GLU A 1 338 ? 6.013 17.798 -41.478 1.00 61.59 338 GLU A N 1
ATOM 2693 C CA . GLU A 1 338 ? 6.086 17.555 -40.028 1.00 61.59 338 GLU A CA 1
ATOM 2694 C C . GLU A 1 338 ? 4.976 18.321 -39.271 1.00 61.59 338 GLU A C 1
ATOM 2696 O O . GLU A 1 338 ? 5.212 18.996 -38.269 1.00 61.59 338 GLU A O 1
ATOM 2701 N N . THR A 1 339 ? 3.715 18.211 -39.700 1.00 61.88 339 THR A N 1
ATOM 2702 C CA . THR A 1 339 ? 2.678 18.089 -38.674 1.00 61.88 339 THR A CA 1
ATOM 2703 C C . THR A 1 339 ? 3.018 16.799 -37.958 1.00 61.88 339 THR A C 1
ATOM 2705 O O . THR A 1 339 ? 2.845 15.749 -38.561 1.00 61.88 339 THR A O 1
ATOM 2708 N N . GLU A 1 340 ? 3.618 16.911 -36.773 1.00 71.00 340 GLU A N 1
ATOM 2709 C CA . GLU A 1 340 ? 4.019 15.823 -35.877 1.00 71.00 340 GLU A CA 1
ATOM 2710 C C . GLU A 1 340 ? 3.070 14.630 -36.045 1.00 71.00 340 GLU A C 1
ATOM 2712 O O . GLU A 1 340 ? 1.941 14.654 -35.556 1.00 71.00 340 GLU A O 1
ATOM 2717 N N . ILE A 1 341 ? 3.473 13.665 -36.885 1.00 79.75 341 ILE A N 1
ATOM 2718 C CA . ILE A 1 341 ? 2.621 12.526 -37.213 1.00 79.75 341 ILE A CA 1
ATOM 2719 C C . ILE A 1 341 ? 2.653 11.653 -35.974 1.00 79.75 341 ILE A C 1
ATOM 2721 O O . ILE A 1 341 ? 3.648 10.978 -35.702 1.00 79.75 341 ILE A O 1
ATOM 2725 N N . ASP A 1 342 ? 1.582 11.765 -35.205 1.00 84.62 342 ASP A N 1
ATOM 2726 C CA . ASP A 1 342 ? 1.401 11.081 -33.947 1.00 84.62 342 ASP A CA 1
ATOM 2727 C C . ASP A 1 342 ? 0.421 9.918 -34.129 1.00 84.62 342 ASP A C 1
ATOM 2729 O O . ASP A 1 342 ? -0.778 10.106 -34.345 1.00 84.62 342 ASP A O 1
ATOM 2733 N N . TYR A 1 343 ? 0.949 8.701 -34.028 1.00 89.56 343 TYR A N 1
ATOM 2734 C CA . TYR A 1 343 ? 0.189 7.458 -34.081 1.00 89.56 343 TYR A CA 1
ATOM 2735 C C . TYR A 1 343 ? -0.294 7.005 -32.694 1.00 89.56 343 TYR A C 1
ATOM 2737 O O . TYR A 1 343 ? -0.807 5.887 -32.548 1.00 89.56 343 TYR A O 1
ATOM 2745 N N . LEU A 1 344 ? -0.157 7.823 -31.639 1.00 88.88 344 LEU A N 1
ATOM 2746 C CA . LEU A 1 344 ? -0.674 7.495 -30.303 1.00 88.88 344 LEU A CA 1
ATOM 2747 C C . LEU A 1 344 ? -2.197 7.280 -30.316 1.00 88.88 344 LEU A C 1
ATOM 2749 O O . LEU A 1 344 ? -2.723 6.499 -29.517 1.00 88.88 344 LEU A O 1
ATOM 2753 N N . ASP A 1 345 ? -2.916 7.914 -31.245 1.00 88.88 345 ASP A N 1
ATOM 2754 C CA . ASP A 1 345 ? -4.354 7.708 -31.420 1.00 88.88 345 ASP A CA 1
ATOM 2755 C C . ASP A 1 345 ? -4.727 6.392 -32.118 1.00 88.88 345 ASP A C 1
ATOM 2757 O O . ASP A 1 345 ? -5.870 5.942 -31.996 1.00 88.88 345 ASP A O 1
ATOM 2761 N N . GLU A 1 346 ? -3.787 5.734 -32.786 1.00 91.31 346 GLU A N 1
ATOM 2762 C CA . GLU A 1 346 ? -3.997 4.436 -33.441 1.00 91.31 346 GLU A CA 1
ATOM 2763 C C . GLU A 1 346 ? -3.443 3.286 -32.595 1.00 91.31 346 GLU A C 1
ATOM 2765 O O . GLU A 1 346 ? -3.977 2.175 -32.583 1.00 91.31 346 GLU A O 1
ATOM 2770 N N . THR A 1 347 ? -2.414 3.579 -31.805 1.00 89.69 347 THR A N 1
ATOM 2771 C CA . THR A 1 347 ? -1.731 2.608 -30.959 1.00 89.69 347 THR A CA 1
ATOM 2772 C C . THR A 1 347 ? -2.601 2.188 -29.775 1.00 89.69 347 THR A C 1
ATOM 2774 O O . THR A 1 347 ? -3.048 3.008 -28.970 1.00 89.69 347 THR A O 1
ATOM 2777 N N . GLU A 1 348 ? -2.834 0.881 -29.614 1.00 92.56 348 GLU A N 1
ATOM 2778 C CA . GLU A 1 348 ? -3.610 0.371 -28.474 1.00 92.56 348 GLU A CA 1
ATOM 2779 C C . GLU A 1 348 ? -2.819 0.453 -27.159 1.00 92.56 348 GLU A C 1
ATOM 2781 O O . GLU A 1 348 ? -3.373 0.836 -26.119 1.00 92.56 348 GLU A O 1
ATOM 2786 N N . CYS A 1 349 ? -1.536 0.084 -27.206 1.00 91.75 349 CYS A N 1
ATOM 2787 C CA . CYS A 1 349 ? -0.652 -0.023 -26.051 1.00 91.75 349 CYS A CA 1
ATOM 2788 C C . CYS A 1 349 ? 0.763 0.438 -26.387 1.00 91.75 349 CYS A C 1
ATOM 2790 O O . CYS A 1 349 ? 1.271 0.156 -27.467 1.00 91.75 349 CYS A O 1
ATOM 2792 N N . ILE A 1 350 ? 1.412 1.081 -25.422 1.00 88.56 350 ILE A N 1
ATOM 2793 C CA . ILE A 1 350 ? 2.796 1.534 -25.528 1.00 88.56 350 ILE A CA 1
ATOM 2794 C C . ILE A 1 350 ? 3.658 0.895 -24.428 1.00 88.56 350 ILE A C 1
ATOM 2796 O O . ILE A 1 350 ? 3.218 0.787 -23.277 1.00 88.56 350 ILE A O 1
ATOM 2800 N N . PRO A 1 351 ? 4.919 0.526 -24.710 1.00 83.44 351 PRO A N 1
ATOM 2801 C CA . PRO A 1 351 ? 5.848 -0.040 -23.727 1.00 83.44 351 PRO A CA 1
ATOM 2802 C C . PRO A 1 351 ? 6.478 1.042 -22.822 1.00 83.44 351 PRO A C 1
ATOM 2804 O O . PRO A 1 351 ? 7.638 0.940 -22.411 1.00 83.44 351 PRO A O 1
ATOM 2807 N N . ILE A 1 352 ? 5.736 2.120 -22.544 1.00 75.75 352 ILE A N 1
ATOM 2808 C CA . ILE A 1 352 ? 6.190 3.299 -21.806 1.00 75.75 352 ILE A CA 1
ATOM 2809 C C . ILE A 1 352 ? 5.194 3.578 -20.691 1.00 75.75 352 ILE A C 1
ATOM 2811 O O . ILE A 1 352 ? 4.008 3.796 -20.922 1.00 75.75 352 ILE A O 1
ATOM 2815 N N . CYS A 1 353 ? 5.698 3.589 -19.466 1.00 70.81 353 CYS A N 1
ATOM 2816 C CA . CYS A 1 353 ? 4.869 3.775 -18.281 1.00 70.81 353 CYS A CA 1
ATOM 2817 C C . CYS A 1 353 ? 5.007 5.172 -17.687 1.00 70.81 353 CYS A C 1
ATOM 2819 O O . CYS A 1 353 ? 4.072 5.690 -17.076 1.00 70.81 353 CYS A O 1
ATOM 2821 N N . TYR A 1 354 ? 6.174 5.772 -17.914 1.00 67.56 354 TYR A N 1
ATOM 2822 C CA . TYR A 1 354 ? 6.533 7.137 -17.570 1.00 67.56 354 TYR A CA 1
ATOM 2823 C C . TYR A 1 354 ? 7.376 7.701 -18.708 1.00 67.56 354 TYR A C 1
ATOM 2825 O O . TYR A 1 354 ? 8.258 6.996 -19.201 1.00 67.56 354 TYR A O 1
ATOM 2833 N N . ALA A 1 355 ? 7.153 8.967 -19.064 1.00 58.22 355 ALA A N 1
ATOM 2834 C CA . ALA A 1 355 ? 7.860 9.643 -20.156 1.00 58.22 355 ALA A CA 1
ATOM 2835 C C . ALA A 1 355 ? 9.397 9.572 -20.029 1.00 58.22 355 ALA A C 1
ATOM 2837 O O . ALA A 1 355 ? 10.095 9.525 -21.031 1.00 58.22 355 ALA A O 1
ATOM 2838 N N . ASN A 1 356 ? 9.927 9.492 -18.800 1.00 60.16 356 ASN A N 1
ATOM 2839 C CA . ASN A 1 356 ? 11.362 9.628 -18.536 1.00 60.16 356 ASN A CA 1
ATOM 2840 C C . ASN A 1 356 ? 12.032 8.422 -17.845 1.00 60.16 356 ASN A C 1
ATOM 2842 O O . ASN A 1 356 ? 13.233 8.484 -17.579 1.00 60.16 356 ASN A O 1
ATOM 2846 N N . ASP A 1 357 ? 11.314 7.343 -17.495 1.00 62.47 357 ASP A N 1
ATOM 2847 C CA . ASP A 1 357 ? 11.902 6.278 -16.662 1.00 62.47 357 ASP A CA 1
ATOM 2848 C C . ASP A 1 357 ? 11.579 4.850 -17.118 1.00 62.47 357 ASP A C 1
ATOM 2850 O O . ASP A 1 357 ? 10.497 4.298 -16.899 1.00 62.47 357 ASP A O 1
ATOM 2854 N N . MET A 1 358 ? 12.605 4.243 -17.716 1.00 51.66 358 MET A N 1
ATOM 2855 C CA . MET A 1 358 ? 12.615 2.889 -18.258 1.00 51.66 358 MET A CA 1
ATOM 2856 C C . MET A 1 358 ? 12.555 1.802 -17.174 1.00 51.66 358 MET A C 1
ATOM 2858 O O . MET A 1 358 ? 11.994 0.734 -17.416 1.00 51.66 358 MET A O 1
ATOM 2862 N N . SER A 1 359 ? 13.084 2.079 -15.975 1.00 56.56 359 SER A N 1
ATOM 2863 C CA . SER A 1 359 ? 13.184 1.100 -14.880 1.00 56.56 359 SER A CA 1
ATOM 2864 C C . SER A 1 359 ? 11.829 0.739 -14.260 1.00 56.56 359 SER A C 1
ATOM 2866 O O . SER A 1 359 ? 11.712 -0.252 -13.543 1.00 56.56 359 SER A O 1
ATOM 2868 N N . ARG A 1 360 ? 10.787 1.528 -14.551 1.00 63.84 360 ARG A N 1
ATOM 2869 C CA . ARG A 1 360 ? 9.516 1.504 -13.814 1.00 63.84 360 ARG A CA 1
ATOM 2870 C C . ARG A 1 360 ? 8.395 0.708 -14.464 1.00 63.84 360 ARG A C 1
ATOM 2872 O O . ARG A 1 360 ? 7.360 0.535 -13.835 1.00 63.84 360 ARG A O 1
ATOM 2879 N N . CYS A 1 361 ? 8.590 0.210 -15.683 1.00 76.31 361 CYS A N 1
ATOM 2880 C CA . CYS A 1 361 ? 7.647 -0.722 -16.315 1.00 76.31 361 CYS A CA 1
ATOM 2881 C C . CYS A 1 361 ? 7.812 -2.168 -15.832 1.00 76.31 361 CYS A C 1
ATOM 2883 O O . CYS A 1 361 ? 7.153 -3.072 -16.339 1.00 76.31 361 CYS A O 1
ATOM 2885 N N . MET A 1 362 ? 8.715 -2.395 -14.880 1.00 81.44 362 MET A N 1
ATOM 2886 C CA . MET A 1 362 ? 8.971 -3.699 -14.296 1.00 81.44 362 MET A CA 1
ATOM 2887 C C . MET A 1 362 ? 8.522 -3.690 -12.845 1.00 81.44 362 MET A C 1
ATOM 2889 O O . MET A 1 362 ? 8.885 -2.816 -12.060 1.00 81.44 362 MET A O 1
ATOM 2893 N N . VAL A 1 363 ? 7.736 -4.696 -12.497 1.00 82.81 363 VAL A N 1
ATOM 2894 C CA . VAL A 1 363 ? 7.210 -4.897 -11.151 1.00 82.81 363 VAL A CA 1
ATOM 2895 C C . VAL A 1 363 ? 7.803 -6.198 -10.630 1.00 82.81 363 VAL A C 1
ATOM 2897 O O . VAL A 1 363 ? 7.726 -7.230 -11.303 1.00 82.81 363 VAL A O 1
ATOM 2900 N N . GLN A 1 364 ? 8.419 -6.164 -9.450 1.00 85.06 364 GLN A N 1
ATOM 2901 C CA . GLN A 1 364 ? 8.905 -7.379 -8.802 1.00 85.06 364 GLN A CA 1
ATOM 2902 C C . GLN A 1 364 ? 7.721 -8.190 -8.267 1.00 85.06 364 GLN A C 1
ATOM 2904 O O . GLN A 1 364 ? 6.664 -7.650 -7.931 1.00 85.06 364 GLN A O 1
ATOM 2909 N N . SER A 1 365 ? 7.917 -9.502 -8.110 1.00 87.56 365 SER A N 1
ATOM 2910 C CA . SER A 1 365 ? 6.958 -10.354 -7.397 1.00 87.56 365 SER A CA 1
ATOM 2911 C C . SER A 1 365 ? 6.565 -9.732 -6.047 1.00 87.56 365 SER A C 1
ATOM 2913 O O . SER A 1 365 ? 7.442 -9.304 -5.279 1.00 87.56 365 SER A O 1
ATOM 2915 N N . ASN A 1 366 ? 5.273 -9.728 -5.717 1.00 92.31 366 ASN A N 1
ATOM 2916 C CA . ASN A 1 366 ? 4.827 -9.181 -4.445 1.00 92.31 366 ASN A CA 1
ATOM 2917 C C . ASN A 1 366 ? 5.393 -10.006 -3.287 1.00 92.31 366 ASN A C 1
ATOM 2919 O O . ASN A 1 366 ? 5.574 -11.226 -3.353 1.00 92.31 366 ASN A O 1
ATOM 2923 N N . ARG A 1 367 ? 5.580 -9.339 -2.152 1.00 92.38 367 ARG A N 1
ATOM 2924 C CA . ARG A 1 367 ? 5.969 -9.971 -0.888 1.00 92.38 367 ARG A CA 1
ATOM 2925 C C . ARG A 1 367 ? 4.915 -9.681 0.168 1.00 92.38 367 ARG A C 1
ATOM 2927 O O . ARG A 1 367 ? 4.082 -8.790 0.013 1.00 92.38 367 ARG A O 1
ATOM 2934 N N . PHE A 1 368 ? 4.937 -10.432 1.268 1.00 93.31 368 PHE A N 1
ATOM 2935 C CA . PHE A 1 368 ? 4.006 -10.170 2.362 1.00 93.31 368 PHE A CA 1
ATOM 2936 C C . PHE A 1 368 ? 4.165 -8.731 2.868 1.00 93.31 368 PHE A C 1
ATOM 2938 O O . PHE A 1 368 ? 5.223 -8.363 3.378 1.00 93.31 368 PHE A O 1
ATOM 2945 N N . GLY A 1 369 ? 3.110 -7.933 2.724 1.00 89.44 369 GLY A N 1
ATOM 2946 C CA . GLY A 1 369 ? 3.096 -6.531 3.122 1.00 89.44 369 GLY A CA 1
ATOM 2947 C C . GLY A 1 369 ? 3.690 -5.531 2.145 1.00 89.44 369 GLY A C 1
ATOM 2948 O O . GLY A 1 369 ? 3.739 -4.347 2.471 1.00 89.44 369 GLY A O 1
ATOM 2949 N N . ARG A 1 370 ? 4.122 -6.001 0.975 1.00 90.69 370 ARG A N 1
ATOM 2950 C CA . ARG A 1 370 ? 4.650 -5.184 -0.112 1.00 90.69 370 ARG A CA 1
ATOM 2951 C C . ARG A 1 370 ? 4.038 -5.679 -1.416 1.00 90.69 370 ARG A C 1
ATOM 2953 O O . ARG A 1 370 ? 4.507 -6.645 -2.012 1.00 90.69 370 ARG A O 1
ATOM 2960 N N . LEU A 1 371 ? 2.961 -5.021 -1.801 1.00 92.44 371 LEU A N 1
ATOM 2961 C CA . LEU A 1 371 ? 2.326 -5.139 -3.097 1.00 92.44 371 LEU A CA 1
ATOM 2962 C C . LEU A 1 371 ? 2.951 -4.104 -4.009 1.00 92.44 371 LEU A C 1
ATOM 2964 O O . LEU A 1 371 ? 3.079 -2.956 -3.606 1.00 92.44 371 LEU A O 1
ATOM 2968 N N . GLU A 1 372 ? 3.308 -4.476 -5.219 1.00 89.94 372 GLU A N 1
ATOM 2969 C CA . GLU A 1 372 ? 3.770 -3.514 -6.206 1.00 89.94 372 GLU A CA 1
ATOM 2970 C C . GLU A 1 372 ? 2.641 -3.302 -7.216 1.00 89.94 372 GLU A C 1
ATOM 2972 O O . GLU A 1 372 ? 2.044 -4.254 -7.727 1.00 89.94 372 GLU A O 1
ATOM 2977 N N . ALA A 1 373 ? 2.262 -2.037 -7.400 1.00 90.88 373 ALA A N 1
ATOM 2978 C CA . ALA A 1 373 ? 1.217 -1.645 -8.333 1.00 90.88 373 ALA A CA 1
ATOM 2979 C C . ALA A 1 373 ? 1.845 -0.964 -9.534 1.00 90.88 373 ALA A C 1
ATOM 2981 O O . ALA A 1 373 ? 2.584 0.011 -9.381 1.00 90.88 373 ALA A O 1
ATOM 2982 N N . MET A 1 374 ? 1.472 -1.431 -10.715 1.00 90.06 374 MET A N 1
ATOM 2983 C CA . MET A 1 374 ? 1.806 -0.747 -11.943 1.00 90.06 374 MET A CA 1
ATOM 2984 C C . MET A 1 374 ? 0.923 0.490 -12.129 1.00 90.06 374 MET A C 1
ATOM 2986 O O . MET A 1 374 ? -0.297 0.416 -11.974 1.00 90.06 374 MET A O 1
ATOM 2990 N N . VAL A 1 375 ? 1.523 1.626 -12.479 1.00 88.12 375 VAL A N 1
ATOM 2991 C CA . VAL A 1 375 ? 0.794 2.851 -12.830 1.00 88.12 375 VAL A CA 1
ATOM 2992 C C . VAL A 1 375 ? 1.282 3.335 -14.172 1.00 88.12 375 VAL A C 1
ATOM 2994 O O . VAL A 1 375 ? 2.480 3.487 -14.379 1.00 88.12 375 VAL A O 1
ATOM 2997 N N . CYS A 1 376 ? 0.334 3.621 -15.047 1.00 89.12 376 CYS A N 1
ATOM 2998 C CA . CYS A 1 376 ? 0.600 4.332 -16.274 1.00 89.12 376 CYS A CA 1
ATOM 2999 C C . CYS A 1 376 ? 0.317 5.811 -16.038 1.00 89.12 376 CYS A C 1
ATOM 3001 O O . CYS A 1 376 ? -0.799 6.169 -15.655 1.00 89.12 376 CYS A O 1
ATOM 3003 N N . SER A 1 377 ? 1.326 6.662 -16.205 1.00 80.75 377 SER A N 1
ATOM 3004 C CA . SER A 1 377 ? 1.127 8.109 -16.240 1.00 80.75 377 SER A CA 1
ATOM 3005 C C . SER A 1 377 ? 1.807 8.670 -17.479 1.00 80.75 377 SER A C 1
ATOM 3007 O O . SER A 1 377 ? 2.954 9.120 -17.434 1.00 80.75 377 SER A O 1
ATOM 3009 N N . HIS A 1 378 ? 1.084 8.603 -18.591 1.00 81.88 378 HIS A N 1
ATOM 3010 C CA . HIS A 1 378 ? 1.400 9.400 -19.767 1.00 81.88 378 HIS A CA 1
ATOM 3011 C C . HIS A 1 378 ? 0.808 10.800 -19.598 1.00 81.88 378 HIS A C 1
ATOM 3013 O O . HIS A 1 378 ? -0.271 10.935 -19.017 1.00 81.88 378 HIS A O 1
ATOM 3019 N N . GLU A 1 379 ? 1.493 11.815 -20.121 1.00 81.31 379 GLU A N 1
ATOM 3020 C CA . GLU A 1 379 ? 1.083 13.227 -20.093 1.00 81.31 379 GLU A CA 1
ATOM 3021 C C . GLU A 1 379 ? -0.398 13.443 -20.462 1.00 81.31 379 GLU A C 1
ATOM 3023 O O . GLU A 1 379 ? -1.112 14.143 -19.740 1.00 81.31 379 GLU A O 1
ATOM 3028 N N . ASP A 1 380 ? -0.904 12.738 -21.478 1.00 81.06 380 ASP A N 1
ATOM 3029 C CA . ASP A 1 380 ? -2.275 12.925 -21.975 1.00 81.06 380 ASP A CA 1
ATOM 3030 C C . ASP A 1 380 ? -3.346 12.112 -21.237 1.00 81.06 380 ASP A C 1
ATOM 3032 O O . ASP A 1 380 ? -4.537 12.228 -21.530 1.00 81.06 380 ASP A O 1
ATOM 3036 N N . ASN A 1 381 ? -2.964 11.276 -20.263 1.00 85.00 381 ASN A N 1
ATOM 3037 C CA . ASN A 1 381 ? -3.860 10.312 -19.609 1.00 85.00 381 ASN A CA 1
ATOM 3038 C C . ASN A 1 381 ? -4.646 9.435 -20.614 1.00 85.00 381 ASN A C 1
ATOM 3040 O O . ASN A 1 381 ? -5.775 9.027 -20.334 1.00 85.00 381 ASN A O 1
ATOM 3044 N N . ILE A 1 382 ? -4.092 9.165 -21.800 1.00 91.25 382 ILE A N 1
ATOM 3045 C CA . ILE A 1 382 ? -4.725 8.310 -22.815 1.00 91.25 382 ILE A CA 1
ATOM 3046 C C . ILE A 1 382 ? -4.474 6.828 -22.488 1.00 91.25 382 ILE A C 1
ATOM 3048 O O . ILE A 1 382 ? -5.392 6.007 -22.512 1.00 91.25 382 ILE A O 1
ATOM 3052 N N . PHE A 1 383 ? -3.246 6.495 -22.090 1.00 91.88 383 PHE A N 1
ATOM 3053 C CA . PHE A 1 383 ? -2.802 5.137 -21.777 1.00 91.88 383 PHE A CA 1
ATOM 3054 C C . PHE A 1 383 ? -2.824 4.884 -20.267 1.00 91.88 383 PHE A C 1
ATOM 3056 O O . PHE A 1 383 ? -1.785 4.877 -19.621 1.00 91.88 383 PHE A O 1
ATOM 3063 N N . ASN A 1 384 ? -4.006 4.712 -19.671 1.00 91.50 384 ASN A N 1
ATOM 3064 C CA . ASN A 1 384 ? -4.146 4.600 -18.207 1.00 91.50 384 ASN A CA 1
ATOM 3065 C C . ASN A 1 384 ? -4.170 3.161 -17.675 1.00 91.50 384 ASN A C 1
ATOM 3067 O O . ASN A 1 384 ? -4.187 2.957 -16.457 1.00 91.50 384 ASN A O 1
ATOM 3071 N N . PHE A 1 385 ? -4.241 2.159 -18.554 1.00 93.31 385 PHE A N 1
ATOM 3072 C CA . PHE A 1 385 ? -4.503 0.781 -18.151 1.00 93.31 385 PHE A CA 1
ATOM 3073 C C . PHE A 1 385 ? -3.259 -0.094 -18.319 1.00 93.31 385 PHE A C 1
ATOM 3075 O O . PHE A 1 385 ? -2.881 -0.405 -19.444 1.00 93.31 385 PHE A O 1
ATOM 3082 N N . PRO A 1 386 ? -2.621 -0.534 -17.223 1.00 93.62 386 PRO A N 1
ATOM 3083 C CA . PRO A 1 386 ? -1.438 -1.379 -17.315 1.00 93.62 386 PRO A CA 1
ATOM 3084 C C . PRO A 1 386 ? -1.804 -2.793 -17.788 1.00 93.62 386 PRO A C 1
ATOM 3086 O O . PRO A 1 386 ? -2.642 -3.456 -17.169 1.00 93.62 386 PRO A O 1
ATOM 3089 N N . ARG A 1 387 ? -1.183 -3.284 -18.862 1.00 93.81 387 ARG A N 1
ATOM 3090 C CA . ARG A 1 387 ? -1.301 -4.663 -19.367 1.00 93.81 387 ARG A CA 1
ATOM 3091 C C . ARG A 1 387 ? -0.027 -5.431 -19.042 1.00 93.81 387 ARG A C 1
ATOM 3093 O O . ARG A 1 387 ? 1.064 -4.885 -19.145 1.00 93.81 387 ARG A O 1
ATOM 3100 N N . LYS A 1 388 ? -0.173 -6.681 -18.605 1.00 92.44 388 LYS A N 1
ATOM 3101 C CA . LYS A 1 388 ? 0.967 -7.576 -18.374 1.00 92.44 388 LYS A CA 1
ATOM 3102 C C . LYS A 1 388 ? 1.401 -8.150 -19.713 1.00 92.44 388 LYS A C 1
ATOM 3104 O O . LYS A 1 388 ? 0.545 -8.652 -20.436 1.00 92.44 388 LYS A O 1
ATOM 3109 N N . VAL A 1 389 ? 2.696 -8.083 -19.994 1.00 89.38 389 VAL A N 1
ATOM 3110 C CA . VAL A 1 389 ? 3.289 -8.629 -21.219 1.00 89.38 389 VAL A CA 1
ATOM 3111 C C . VAL A 1 389 ? 3.819 -10.025 -20.922 1.00 89.38 389 VAL A C 1
ATOM 3113 O O . VAL A 1 389 ? 3.185 -11.022 -21.248 1.00 89.38 389 VAL A O 1
ATOM 3116 N N . GLU A 1 390 ? 4.929 -10.098 -20.189 1.00 84.88 390 GLU A N 1
ATOM 3117 C CA . GLU A 1 390 ? 5.608 -11.349 -19.874 1.00 84.88 390 GLU A CA 1
ATOM 3118 C C . GLU A 1 390 ? 6.295 -11.271 -18.502 1.00 84.88 390 GLU A C 1
ATOM 3120 O O . GLU A 1 390 ? 6.559 -10.187 -17.968 1.00 84.88 390 GLU A O 1
ATOM 3125 N N . VAL A 1 391 ? 6.561 -12.436 -17.911 1.00 82.56 391 VAL A N 1
ATOM 3126 C CA . VAL A 1 391 ? 7.392 -12.588 -16.715 1.00 82.56 391 VAL A CA 1
ATOM 3127 C C . VAL A 1 391 ? 8.787 -13.021 -17.149 1.00 82.56 391 VAL A C 1
ATOM 3129 O O . VAL A 1 391 ? 8.936 -14.081 -17.748 1.00 82.56 391 VAL A O 1
ATOM 3132 N N . GLN A 1 392 ? 9.802 -12.237 -16.800 1.00 82.81 392 GLN A N 1
ATOM 3133 C CA . GLN A 1 392 ? 11.203 -12.559 -17.052 1.00 82.81 392 GLN A CA 1
ATOM 3134 C C . GLN A 1 392 ? 11.959 -12.790 -15.752 1.00 82.81 392 GLN A C 1
ATOM 3136 O O . GLN A 1 392 ? 11.803 -12.052 -14.778 1.00 82.81 392 GLN A O 1
ATOM 3141 N N . THR A 1 393 ? 12.813 -13.806 -15.758 1.00 84.50 393 THR A N 1
ATOM 3142 C CA . THR A 1 393 ? 13.657 -14.178 -14.626 1.00 84.50 393 THR A CA 1
ATOM 3143 C C . THR A 1 393 ? 15.089 -13.733 -14.897 1.00 84.50 393 THR A C 1
ATOM 3145 O O . THR A 1 393 ? 15.691 -14.156 -15.879 1.00 84.50 393 THR A O 1
ATOM 3148 N N . ILE A 1 394 ? 15.644 -12.895 -14.020 1.00 81.88 394 ILE A N 1
ATOM 3149 C CA . ILE A 1 394 ? 17.045 -12.454 -14.086 1.00 81.88 394 ILE A CA 1
ATOM 3150 C C . ILE A 1 394 ? 17.828 -13.178 -12.985 1.00 81.88 394 ILE A C 1
ATOM 3152 O O . ILE A 1 394 ? 17.477 -13.069 -11.805 1.00 81.88 394 ILE A O 1
ATOM 3156 N N . GLU A 1 395 ? 18.878 -13.923 -13.342 1.00 83.69 395 GLU A N 1
ATOM 3157 C CA . GLU A 1 395 ? 19.684 -14.709 -12.397 1.00 83.69 395 GLU A CA 1
ATOM 3158 C C . GLU A 1 395 ? 20.933 -13.954 -11.940 1.00 83.69 395 GLU A C 1
ATOM 3160 O O . GLU A 1 395 ? 21.915 -13.854 -12.669 1.00 83.69 395 GLU A O 1
ATOM 3165 N N . PHE A 1 396 ? 20.954 -13.430 -10.719 1.00 78.88 396 PHE A N 1
ATOM 3166 C CA . PHE A 1 396 ? 22.125 -12.716 -10.212 1.00 78.88 396 PHE A CA 1
ATOM 3167 C C . PHE A 1 396 ? 23.136 -13.688 -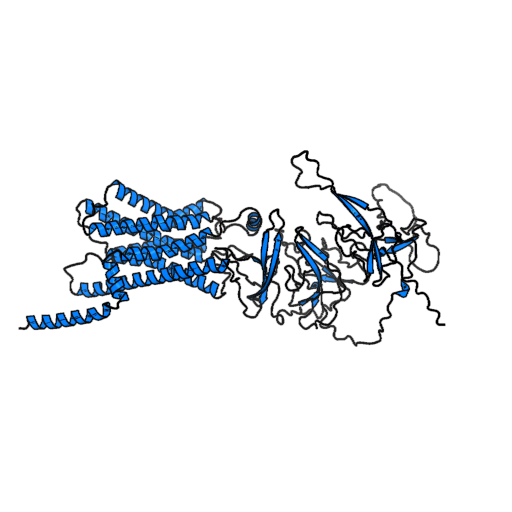9.583 1.00 78.88 396 PHE A C 1
ATOM 3169 O O . PHE A 1 396 ? 22.834 -14.335 -8.573 1.00 78.88 396 PHE A O 1
ATOM 3176 N N . ASP A 1 397 ? 24.349 -13.755 -10.141 1.00 76.56 397 ASP A N 1
ATOM 3177 C CA . ASP A 1 397 ? 25.461 -14.555 -9.609 1.00 76.56 397 ASP A CA 1
ATOM 3178 C C . ASP A 1 397 ? 26.329 -13.749 -8.625 1.00 76.56 397 ASP A C 1
ATOM 3180 O O . ASP A 1 397 ? 27.446 -13.331 -8.917 1.00 76.56 397 ASP A O 1
ATOM 3184 N N . TYR A 1 398 ? 25.790 -13.488 -7.430 1.00 73.56 398 TYR A N 1
ATOM 3185 C CA . TYR A 1 398 ? 26.544 -12.912 -6.306 1.00 73.56 398 TYR A CA 1
ATOM 3186 C C . TYR A 1 398 ? 26.854 -13.988 -5.252 1.00 73.56 398 TYR A C 1
ATOM 3188 O O . TYR A 1 398 ? 26.463 -13.872 -4.087 1.00 73.56 398 TYR A O 1
ATOM 3196 N N . GLY A 1 399 ? 27.486 -15.094 -5.664 1.00 75.31 399 GLY A N 1
ATOM 3197 C CA . GLY A 1 399 ? 27.963 -16.171 -4.775 1.00 75.31 399 GLY A CA 1
ATOM 3198 C C . GLY A 1 399 ? 26.873 -17.044 -4.130 1.00 75.31 399 GLY A C 1
ATOM 3199 O O . GLY A 1 399 ? 27.174 -18.065 -3.520 1.00 75.31 399 GLY A O 1
ATOM 3200 N N . ASN A 1 400 ? 25.605 -16.665 -4.282 1.00 77.75 400 ASN A N 1
ATOM 3201 C CA . ASN A 1 400 ? 24.424 -17.503 -4.128 1.00 77.75 400 ASN A CA 1
ATOM 3202 C C . ASN A 1 400 ? 23.490 -17.087 -5.258 1.00 77.75 400 ASN A C 1
ATOM 3204 O O . ASN A 1 400 ? 22.960 -15.975 -5.204 1.00 77.75 400 ASN A O 1
ATOM 3208 N N . THR A 1 401 ? 23.319 -17.940 -6.266 1.00 72.25 401 THR A N 1
ATOM 3209 C CA . THR A 1 401 ? 22.432 -17.669 -7.399 1.00 72.25 401 THR A CA 1
ATOM 3210 C C . THR A 1 401 ? 21.042 -17.307 -6.877 1.00 72.25 401 THR A C 1
ATOM 3212 O O . THR A 1 401 ? 20.320 -18.130 -6.310 1.00 72.25 401 THR A O 1
ATOM 3215 N N . LYS A 1 402 ? 20.691 -16.024 -6.989 1.00 80.38 402 LYS A N 1
ATOM 3216 C CA . LYS A 1 402 ? 19.359 -15.517 -6.666 1.00 80.38 402 LYS A CA 1
ATOM 3217 C C . LYS A 1 402 ? 18.727 -15.077 -7.967 1.00 80.38 402 LYS A C 1
ATOM 3219 O O . LYS A 1 402 ? 19.149 -14.085 -8.553 1.00 80.38 402 LYS A O 1
ATOM 3224 N N . SER A 1 403 ? 17.707 -15.804 -8.392 1.00 82.31 403 SER A N 1
ATOM 3225 C CA . SER A 1 403 ? 16.817 -15.347 -9.442 1.00 82.31 403 SER A CA 1
ATOM 3226 C C . SER A 1 403 ? 15.820 -14.335 -8.879 1.00 82.31 403 SER A C 1
ATOM 3228 O O . SER A 1 403 ? 15.327 -14.476 -7.753 1.00 82.31 403 SER A O 1
ATOM 3230 N N . ILE A 1 404 ? 15.554 -13.280 -9.643 1.00 83.69 404 ILE A N 1
ATOM 3231 C CA . ILE A 1 404 ? 14.469 -12.339 -9.372 1.00 83.69 404 ILE A CA 1
ATOM 3232 C C . ILE A 1 404 ? 13.557 -12.343 -10.591 1.00 83.69 404 ILE A C 1
ATOM 3234 O O . ILE A 1 404 ? 14.006 -12.075 -11.704 1.00 83.69 404 ILE A O 1
ATOM 3238 N N . ASP A 1 405 ? 12.282 -12.633 -10.354 1.00 86.75 405 ASP A N 1
ATOM 3239 C CA . ASP A 1 405 ? 11.246 -12.564 -11.376 1.00 86.75 405 ASP A CA 1
ATOM 3240 C C . ASP A 1 405 ? 10.688 -11.140 -11.444 1.00 86.75 405 ASP A C 1
ATOM 3242 O O . ASP A 1 405 ? 10.232 -10.575 -10.437 1.00 86.75 405 ASP A O 1
ATOM 3246 N N . PHE A 1 406 ? 10.700 -10.581 -12.647 1.00 86.94 406 PHE A N 1
ATOM 3247 C CA . PHE A 1 406 ? 10.103 -9.301 -12.988 1.00 86.94 406 PHE A CA 1
ATOM 3248 C C . PHE A 1 406 ? 8.929 -9.542 -13.927 1.00 86.94 406 PHE A C 1
ATOM 3250 O O . PHE A 1 406 ? 9.018 -10.324 -14.867 1.00 86.94 406 PHE A O 1
ATOM 3257 N N . THR A 1 407 ? 7.813 -8.865 -13.682 1.00 89.88 407 THR A N 1
ATOM 3258 C CA . THR A 1 407 ? 6.715 -8.804 -14.650 1.00 89.88 407 THR A CA 1
ATOM 3259 C C . THR A 1 407 ? 6.824 -7.499 -15.416 1.00 89.88 407 THR A C 1
ATOM 3261 O O . THR A 1 407 ? 6.834 -6.428 -14.801 1.00 89.88 407 THR A O 1
ATOM 3264 N N . LEU A 1 408 ? 6.903 -7.601 -16.740 1.00 89.12 408 LEU A N 1
ATOM 3265 C CA . LEU A 1 408 ? 6.889 -6.456 -17.636 1.00 89.12 408 LEU A CA 1
ATOM 3266 C C . LEU A 1 408 ? 5.448 -5.999 -17.865 1.00 89.12 408 LEU A C 1
ATOM 3268 O O . LEU A 1 408 ? 4.539 -6.807 -18.089 1.00 89.12 408 LEU A O 1
ATOM 3272 N N . TYR A 1 409 ? 5.264 -4.687 -17.821 1.00 91.31 409 TYR A N 1
ATOM 3273 C CA . TYR A 1 409 ? 4.006 -4.037 -18.125 1.00 91.31 409 TYR A CA 1
ATOM 3274 C C . TYR A 1 409 ? 4.148 -3.059 -19.285 1.00 91.31 409 TYR A C 1
ATOM 3276 O O . TYR A 1 409 ? 5.172 -2.400 -19.454 1.00 91.31 409 TYR A O 1
ATOM 3284 N N . GLU A 1 410 ? 3.062 -2.922 -20.025 1.00 91.38 410 GLU A N 1
ATOM 3285 C CA . GLU A 1 410 ? 2.831 -1.860 -20.999 1.00 91.38 410 GLU A CA 1
ATOM 3286 C C . GLU A 1 410 ? 1.564 -1.087 -20.614 1.00 91.38 410 GLU A C 1
ATOM 3288 O O . GLU A 1 410 ? 0.783 -1.528 -19.764 1.00 91.38 410 GLU A O 1
ATOM 3293 N N . CYS A 1 411 ? 1.355 0.075 -21.218 1.00 92.62 411 CYS A N 1
ATOM 3294 C CA . CYS A 1 411 ? 0.250 0.965 -20.895 1.00 92.62 411 CYS A CA 1
ATOM 3295 C C . CYS A 1 411 ? -0.705 1.077 -22.073 1.00 92.62 411 CYS A C 1
ATOM 3297 O O . CYS A 1 411 ? -0.304 1.452 -23.166 1.00 92.62 411 CYS A O 1
ATOM 3299 N N . CYS A 1 412 ? -1.973 0.754 -21.836 1.00 94.38 412 CYS A N 1
ATOM 3300 C CA . CYS A 1 412 ? -2.999 0.625 -22.862 1.00 94.38 412 CYS A CA 1
ATOM 3301 C C . CYS A 1 412 ? -4.134 1.635 -22.683 1.00 94.38 412 CYS A C 1
ATOM 3303 O O . CYS A 1 412 ? -4.407 2.118 -21.576 1.00 94.38 412 CYS A O 1
ATOM 3305 N N . ARG A 1 413 ? -4.843 1.902 -23.785 1.00 93.81 413 ARG A N 1
ATOM 3306 C CA . ARG A 1 413 ? -6.081 2.704 -23.815 1.00 93.81 413 ARG A CA 1
ATOM 3307 C C . ARG A 1 413 ? -7.294 1.915 -23.330 1.00 93.81 413 ARG A C 1
ATOM 3309 O O . ARG A 1 413 ? -8.223 2.473 -22.745 1.00 93.81 413 ARG A O 1
ATOM 3316 N N . THR A 1 414 ? -7.296 0.607 -23.573 1.00 94.94 414 THR A N 1
ATOM 3317 C CA . THR A 1 414 ? -8.380 -0.311 -23.214 1.00 94.94 414 THR A CA 1
ATOM 3318 C C . THR A 1 414 ? -8.146 -0.909 -21.830 1.00 94.94 414 THR A C 1
ATOM 3320 O O . THR A 1 414 ? -7.017 -1.112 -21.392 1.00 94.94 414 THR A O 1
ATOM 3323 N N . LYS A 1 415 ? -9.229 -1.178 -21.093 1.00 93.69 415 LYS A N 1
ATOM 3324 C CA . LYS A 1 415 ? -9.134 -1.755 -19.748 1.00 93.69 415 LYS A CA 1
ATOM 3325 C C . LYS A 1 415 ? -8.614 -3.196 -19.809 1.00 93.69 415 LYS A C 1
ATOM 3327 O O . LYS A 1 415 ? -9.209 -4.040 -20.468 1.00 93.69 415 LYS A O 1
ATOM 3332 N N . THR A 1 416 ? -7.579 -3.473 -19.026 1.00 92.94 416 THR A N 1
ATOM 3333 C CA . THR A 1 416 ? -6.818 -4.734 -18.993 1.00 92.94 416 THR A CA 1
ATOM 3334 C C . THR A 1 416 ? -6.985 -5.476 -17.654 1.00 92.94 416 THR A C 1
ATOM 3336 O O . THR A 1 416 ? -7.865 -5.151 -16.847 1.00 92.94 416 THR A O 1
ATOM 3339 N N . ASP A 1 417 ? -6.116 -6.463 -17.394 1.00 90.12 417 ASP A N 1
ATOM 3340 C CA . ASP A 1 417 ? -6.027 -7.236 -16.143 1.00 90.12 417 ASP A CA 1
ATOM 3341 C C . ASP A 1 417 ? -5.762 -6.388 -14.891 1.00 90.12 417 ASP A C 1
ATOM 3343 O O . ASP A 1 417 ? -6.031 -6.836 -13.773 1.00 90.12 417 ASP A O 1
ATOM 3347 N N . GLY A 1 418 ? -5.258 -5.166 -15.082 1.00 92.06 418 GLY A N 1
ATOM 3348 C CA . GLY A 1 418 ? -5.042 -4.167 -14.049 1.00 92.06 418 GLY A CA 1
ATOM 3349 C C . GLY A 1 418 ? -3.678 -4.225 -13.346 1.00 92.06 418 GLY A C 1
ATOM 3350 O O . GLY A 1 418 ? -2.776 -4.967 -13.739 1.00 92.06 418 GLY A O 1
ATOM 3351 N N . PRO A 1 419 ? -3.490 -3.377 -12.320 1.00 92.81 419 PRO A N 1
ATOM 3352 C CA . PRO A 1 419 ? -2.171 -2.934 -11.880 1.00 92.81 419 PRO A CA 1
ATOM 3353 C C . PRO A 1 419 ? -1.427 -3.920 -10.977 1.00 92.81 419 PRO A C 1
ATOM 3355 O O . PRO A 1 419 ? -0.225 -3.762 -10.798 1.00 92.81 419 PRO A O 1
ATOM 3358 N N . PHE A 1 420 ? -2.092 -4.924 -10.395 1.00 94.69 420 PHE A N 1
ATOM 3359 C CA . PHE A 1 420 ? -1.463 -5.833 -9.433 1.00 94.69 420 PHE A CA 1
ATOM 3360 C C . PHE A 1 420 ? -1.224 -7.230 -10.013 1.00 94.69 420 PHE A C 1
ATOM 3362 O O . PHE A 1 420 ? -2.068 -7.829 -10.692 1.00 94.69 420 PHE A O 1
ATOM 3369 N N . ILE A 1 421 ? -0.095 -7.827 -9.645 1.00 94.19 421 ILE A N 1
ATOM 3370 C CA . ILE A 1 421 ? 0.165 -9.254 -9.848 1.00 94.19 421 ILE A CA 1
ATOM 3371 C C . ILE A 1 421 ? -0.594 -10.034 -8.760 1.00 94.19 421 ILE A C 1
ATOM 3373 O O . ILE A 1 421 ? -0.477 -9.719 -7.582 1.00 94.19 421 ILE A O 1
ATOM 3377 N N . LYS A 1 422 ? -1.400 -11.043 -9.119 1.00 95.31 422 LYS A N 1
ATOM 3378 C CA . LYS A 1 422 ? -2.163 -11.871 -8.154 1.00 95.31 422 LYS A CA 1
ATOM 3379 C C . LYS A 1 422 ? -1.379 -13.121 -7.735 1.00 95.31 422 LYS A C 1
ATOM 3381 O O . LYS A 1 422 ? -1.889 -14.237 -7.797 1.00 95.31 422 LYS A O 1
ATOM 3386 N N . ASP A 1 423 ? -0.127 -12.929 -7.344 1.00 94.75 423 ASP A N 1
ATOM 3387 C CA . ASP A 1 423 ? 0.770 -14.007 -6.924 1.00 94.75 423 ASP A CA 1
ATOM 3388 C C . ASP A 1 423 ? 0.528 -14.447 -5.462 1.00 94.75 423 ASP A C 1
ATOM 3390 O O . ASP A 1 423 ? -0.425 -14.041 -4.784 1.00 94.75 423 ASP A O 1
ATOM 3394 N N . HIS A 1 424 ? 1.396 -15.325 -4.954 1.00 95.69 424 HIS A N 1
ATOM 3395 C CA . HIS A 1 424 ? 1.332 -15.779 -3.568 1.00 95.69 424 HIS A CA 1
ATOM 3396 C C . HIS A 1 424 ? 1.464 -14.614 -2.570 1.00 95.69 424 HIS A C 1
ATOM 3398 O O . HIS A 1 424 ? 0.691 -14.562 -1.612 1.00 95.69 424 HIS A O 1
ATOM 3404 N N . GLY A 1 425 ? 2.384 -13.668 -2.806 1.00 94.56 425 GLY A N 1
ATOM 3405 C CA . GLY A 1 425 ? 2.617 -12.492 -1.959 1.00 94.56 425 GLY A CA 1
ATOM 3406 C C . GLY A 1 425 ? 1.392 -11.583 -1.841 1.00 94.56 425 GLY A C 1
ATOM 3407 O O . GLY A 1 425 ? 1.031 -11.159 -0.735 1.00 94.56 425 GLY A O 1
ATOM 3408 N N . PHE A 1 426 ? 0.698 -11.364 -2.959 1.00 96.69 426 PHE A N 1
ATOM 3409 C CA . PHE A 1 426 ? -0.589 -10.678 -2.995 1.00 96.69 426 PHE A CA 1
ATOM 3410 C C . PHE A 1 426 ? -1.612 -11.397 -2.121 1.00 96.69 426 PHE A C 1
ATOM 3412 O O . PHE A 1 426 ? -2.207 -10.797 -1.223 1.00 96.69 426 PHE A O 1
ATOM 3419 N N . ASN A 1 427 ? -1.771 -12.707 -2.322 1.00 97.31 427 ASN A N 1
ATOM 3420 C CA . ASN A 1 427 ? -2.792 -13.482 -1.628 1.00 97.31 427 ASN A CA 1
ATOM 3421 C C . ASN A 1 427 ? -2.580 -13.525 -0.107 1.00 97.31 427 ASN A C 1
ATOM 3423 O O . ASN A 1 427 ? -3.541 -13.327 0.640 1.00 97.31 427 ASN A O 1
ATOM 3427 N N . ILE A 1 428 ? -1.342 -13.719 0.365 1.00 96.81 428 ILE A N 1
ATOM 3428 C CA . ILE A 1 428 ? -1.034 -13.742 1.807 1.00 96.81 428 ILE A CA 1
ATOM 3429 C C . ILE A 1 428 ? -1.131 -12.363 2.467 1.00 96.81 428 ILE A C 1
ATOM 3431 O O . ILE A 1 428 ? -1.340 -12.283 3.674 1.00 96.81 428 ILE A O 1
ATOM 3435 N N . THR A 1 429 ? -1.004 -11.278 1.702 1.00 96.00 429 THR A N 1
ATOM 3436 C CA . THR A 1 429 ? -1.170 -9.912 2.221 1.00 96.00 429 THR A CA 1
ATOM 3437 C C . THR A 1 429 ? -2.644 -9.523 2.273 1.00 96.00 429 THR A C 1
ATOM 3439 O O . THR A 1 429 ? -3.124 -9.010 3.282 1.00 96.00 429 THR A O 1
ATOM 3442 N N . VAL A 1 430 ? -3.373 -9.778 1.185 1.00 97.00 430 VAL A N 1
ATOM 3443 C CA . VAL A 1 430 ? -4.712 -9.228 0.963 1.00 97.00 430 VAL A CA 1
ATOM 3444 C C . VAL A 1 430 ? -5.798 -10.035 1.666 1.00 97.00 430 VAL A C 1
ATOM 3446 O O . VAL A 1 430 ? -6.620 -9.466 2.388 1.00 97.00 430 VAL A O 1
ATOM 3449 N N . TRP A 1 431 ? -5.809 -11.360 1.498 1.00 97.88 431 TRP A N 1
ATOM 3450 C CA . TRP A 1 431 ? -6.916 -12.187 1.986 1.00 97.88 431 TRP A CA 1
ATOM 3451 C C . TRP A 1 431 ? -7.004 -12.272 3.510 1.00 97.88 431 TRP A C 1
ATOM 3453 O O . TRP A 1 431 ? -8.109 -12.084 4.028 1.00 97.88 431 TRP A O 1
ATOM 3463 N N . PRO A 1 432 ? -5.908 -12.502 4.265 1.00 97.94 432 PRO A N 1
ATOM 3464 C CA . PRO A 1 432 ? -5.991 -12.551 5.722 1.00 97.94 432 PRO A CA 1
ATOM 3465 C C . PRO A 1 432 ? -6.518 -11.245 6.311 1.00 97.94 432 PRO A C 1
ATOM 3467 O O . PRO A 1 432 ? -7.414 -11.273 7.157 1.00 97.94 432 PRO A O 1
ATOM 3470 N N . GLN A 1 433 ? -6.030 -10.103 5.818 1.00 97.56 433 GLN A N 1
ATOM 3471 C CA . GLN A 1 433 ? -6.493 -8.798 6.276 1.00 97.56 433 GLN A CA 1
ATOM 3472 C C . GLN A 1 433 ? -7.972 -8.584 5.948 1.00 97.56 433 GLN A C 1
ATOM 3474 O O . GLN A 1 433 ? -8.738 -8.195 6.829 1.00 97.56 433 GLN A O 1
ATOM 3479 N N . LEU A 1 434 ? -8.397 -8.887 4.717 1.00 97.81 434 LEU A N 1
ATOM 3480 C CA . LEU A 1 434 ? -9.789 -8.728 4.304 1.00 97.81 434 LEU A CA 1
ATOM 3481 C C . LEU A 1 434 ? -10.743 -9.597 5.134 1.00 97.81 434 LEU A C 1
ATOM 3483 O O . LEU A 1 434 ? -11.773 -9.106 5.602 1.00 97.81 434 LEU A O 1
ATOM 3487 N N . VAL A 1 435 ? -10.407 -10.874 5.347 1.00 98.25 435 VAL A N 1
ATOM 3488 C CA . VAL A 1 435 ? -11.233 -11.810 6.127 1.00 98.25 435 VAL A CA 1
ATOM 3489 C C . VAL A 1 435 ? -11.333 -11.355 7.581 1.00 98.25 435 VAL A C 1
ATOM 3491 O O . VAL A 1 435 ? -12.437 -11.257 8.123 1.00 98.25 435 VAL A O 1
ATOM 3494 N N . VAL A 1 436 ? -10.201 -11.032 8.211 1.00 98.19 436 VAL A N 1
ATOM 3495 C CA . VAL A 1 436 ? -10.178 -10.600 9.613 1.00 98.19 436 VAL A CA 1
ATOM 3496 C C . VAL A 1 436 ? -10.904 -9.268 9.787 1.00 98.19 436 VAL A C 1
ATOM 3498 O O . VAL A 1 436 ? -11.727 -9.158 10.696 1.00 98.19 436 VAL A O 1
ATOM 3501 N N . SER A 1 437 ? -10.687 -8.284 8.910 1.00 98.12 437 SER A N 1
ATOM 3502 C CA . SER A 1 437 ? -11.409 -7.008 8.972 1.00 98.12 437 SER A CA 1
ATOM 3503 C C . SER A 1 437 ? -12.908 -7.170 8.713 1.00 98.12 437 SER A C 1
ATOM 3505 O O . SER A 1 437 ? -13.707 -6.523 9.388 1.00 98.12 437 SER A O 1
ATOM 3507 N N . SER A 1 438 ? -13.322 -8.082 7.828 1.00 98.44 438 SER A N 1
ATOM 3508 C CA . SER A 1 438 ? -14.743 -8.402 7.600 1.00 98.44 438 SER A CA 1
ATOM 3509 C C . SER A 1 438 ? -15.411 -8.982 8.846 1.00 98.44 438 SER A C 1
ATOM 3511 O O . SER A 1 438 ? -16.500 -8.550 9.236 1.00 98.44 438 SER A O 1
ATOM 3513 N N . LEU A 1 439 ? -14.741 -9.921 9.522 1.00 98.12 439 LEU A N 1
ATOM 3514 C CA . LEU A 1 439 ? -15.214 -10.454 10.799 1.00 98.12 439 LEU A CA 1
ATOM 3515 C C . LEU A 1 439 ? -15.240 -9.360 11.872 1.00 98.12 439 LEU A C 1
ATOM 3517 O O . LEU A 1 439 ? -16.246 -9.195 12.559 1.00 98.12 439 LEU A O 1
ATOM 3521 N N . ALA A 1 440 ? -14.181 -8.563 11.990 1.00 98.00 440 ALA A N 1
ATOM 3522 C CA . ALA A 1 440 ? -14.109 -7.453 12.933 1.00 98.00 440 ALA A CA 1
ATOM 3523 C C . ALA A 1 440 ? -15.249 -6.438 12.735 1.00 98.00 440 ALA A C 1
ATOM 3525 O O . ALA A 1 440 ? -15.890 -6.041 13.715 1.00 98.00 440 ALA A O 1
ATOM 3526 N N . LEU A 1 441 ? -15.560 -6.076 11.484 1.00 98.19 441 LEU A N 1
ATOM 3527 C CA . LEU A 1 441 ? -16.683 -5.208 11.130 1.00 98.19 441 LEU A CA 1
ATOM 3528 C C . LEU A 1 441 ? -18.019 -5.822 11.571 1.00 98.19 441 LEU A C 1
ATOM 3530 O O . LEU A 1 441 ? -18.806 -5.153 12.242 1.00 98.19 441 LEU A O 1
ATOM 3534 N N . LEU A 1 442 ? -18.261 -7.097 11.245 1.00 98.06 442 LEU A N 1
ATOM 3535 C CA . LEU A 1 442 ? -19.494 -7.802 11.605 1.00 98.06 442 LEU A CA 1
ATOM 3536 C C . LEU A 1 442 ? -19.696 -7.849 13.126 1.00 98.06 442 LEU A C 1
ATOM 3538 O O . LEU A 1 442 ? -20.769 -7.503 13.622 1.00 98.06 442 LEU A O 1
ATOM 3542 N N . PHE A 1 443 ? -18.664 -8.239 13.878 1.00 97.88 443 PHE A N 1
ATOM 3543 C CA . PHE A 1 443 ? -18.714 -8.304 15.341 1.00 97.88 443 PHE A CA 1
ATOM 3544 C C . PHE A 1 443 ? -18.978 -6.922 15.953 1.00 97.88 443 PHE A C 1
ATOM 3546 O O . PHE A 1 443 ? -19.834 -6.788 16.834 1.00 97.88 443 PHE A O 1
ATOM 3553 N N . SER A 1 444 ? -18.314 -5.890 15.429 1.00 97.81 444 SER A N 1
ATOM 3554 C CA . SER A 1 444 ? -18.498 -4.502 15.860 1.00 97.81 444 SER A CA 1
ATOM 3555 C C . SER A 1 444 ? -19.924 -4.010 15.588 1.00 97.81 444 SER A C 1
ATOM 3557 O O . SER A 1 444 ? -20.574 -3.451 16.476 1.00 97.81 444 SER A O 1
ATOM 3559 N N . ALA A 1 445 ? -20.461 -4.290 14.398 1.00 98.19 445 ALA A N 1
ATOM 3560 C CA . ALA A 1 445 ? -21.822 -3.930 14.008 1.00 98.19 445 ALA A CA 1
ATOM 3561 C C . ALA A 1 445 ? -22.882 -4.646 14.863 1.00 98.19 445 ALA A C 1
ATOM 3563 O O . ALA A 1 445 ? -23.836 -4.010 15.327 1.00 98.19 445 ALA A O 1
ATOM 3564 N N . VAL A 1 446 ? -22.705 -5.947 15.125 1.00 97.81 446 VAL A N 1
ATOM 3565 C CA . VAL A 1 446 ? -23.594 -6.739 15.994 1.00 97.81 446 VAL A CA 1
ATOM 3566 C C . VAL A 1 446 ? -23.580 -6.197 17.423 1.00 97.81 446 VAL A C 1
ATOM 3568 O O . VAL A 1 446 ? -24.644 -6.039 18.031 1.00 97.81 446 VAL A O 1
ATOM 3571 N N . LEU A 1 447 ? -22.401 -5.863 17.958 1.00 97.44 447 LEU A N 1
ATOM 3572 C CA . LEU A 1 447 ? -22.269 -5.314 19.305 1.00 97.44 447 LEU A CA 1
ATOM 3573 C C . LEU A 1 447 ? -22.942 -3.939 19.426 1.00 97.44 447 LEU A C 1
ATOM 3575 O O . LEU A 1 447 ? -23.763 -3.740 20.328 1.00 97.44 447 LEU A O 1
ATOM 3579 N N . ILE A 1 448 ? -22.651 -3.013 18.503 1.00 97.69 448 ILE A N 1
ATOM 3580 C CA . ILE A 1 448 ? -23.264 -1.675 18.471 1.00 97.69 448 ILE A CA 1
ATOM 3581 C C . ILE A 1 448 ? -24.785 -1.794 18.360 1.00 97.69 448 ILE A C 1
ATOM 3583 O O . ILE A 1 448 ? -25.508 -1.163 19.137 1.00 97.69 448 ILE A O 1
ATOM 3587 N N . SER A 1 449 ? -25.281 -2.632 17.447 1.00 97.56 449 SER A N 1
ATOM 3588 C CA . SER A 1 449 ? -26.718 -2.825 17.227 1.00 97.56 449 SER A CA 1
ATOM 3589 C C 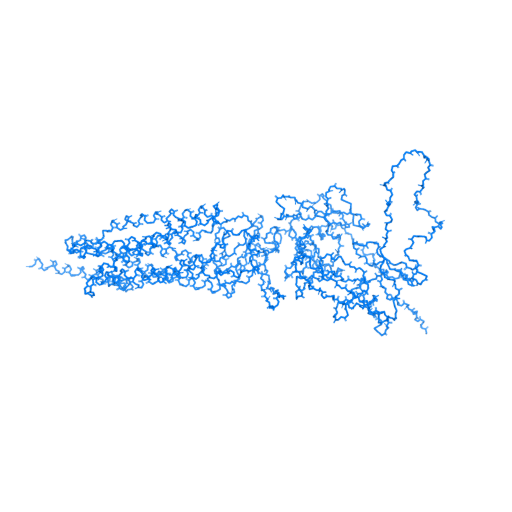. SER A 1 449 ? -27.405 -3.412 18.461 1.00 97.56 449 SER A C 1
ATOM 3591 O O . SER A 1 449 ? -28.421 -2.881 18.918 1.00 97.56 449 SER A O 1
ATOM 3593 N N . GLY A 1 450 ? -26.827 -4.461 19.058 1.00 96.44 450 GLY A N 1
ATOM 3594 C CA . GLY A 1 450 ? -27.392 -5.130 20.232 1.00 96.44 450 GLY A CA 1
ATOM 3595 C C . GLY A 1 450 ? -27.486 -4.197 21.438 1.00 96.44 450 GLY A C 1
ATOM 3596 O O . GLY A 1 450 ? -28.528 -4.118 22.099 1.00 96.44 450 GLY A O 1
ATOM 3597 N N . LEU A 1 451 ? -26.427 -3.427 21.699 1.00 95.81 451 LEU A N 1
ATOM 3598 C CA . LEU A 1 451 ? -26.406 -2.461 22.796 1.00 95.81 451 LEU A CA 1
ATOM 3599 C C . LEU A 1 451 ? -27.331 -1.268 22.539 1.00 95.81 451 LEU A C 1
ATOM 3601 O O . LEU A 1 451 ? -28.072 -0.873 23.444 1.00 95.81 451 LEU A O 1
ATOM 3605 N N . SER A 1 452 ? -27.351 -0.737 21.315 1.00 96.12 452 SER A N 1
ATOM 3606 C CA . SER A 1 452 ? -28.203 0.399 20.942 1.00 96.12 452 SER A CA 1
ATOM 3607 C C . SER A 1 452 ? -29.686 0.055 21.072 1.00 96.12 452 SER A C 1
ATOM 3609 O O . SER A 1 452 ? -30.438 0.785 21.725 1.00 96.12 452 SER A O 1
ATOM 3611 N N . ILE A 1 453 ? -30.111 -1.102 20.553 1.00 94.88 453 ILE A N 1
ATOM 3612 C CA . ILE A 1 453 ? -31.496 -1.584 20.674 1.00 94.88 453 ILE A CA 1
ATOM 3613 C C . ILE A 1 453 ? -31.866 -1.798 22.147 1.00 94.88 453 ILE A C 1
ATOM 3615 O O . ILE A 1 453 ? -32.928 -1.344 22.597 1.00 94.88 453 ILE A O 1
ATOM 3619 N N . GLY A 1 454 ? -30.978 -2.425 22.928 1.00 92.06 454 GLY A N 1
ATOM 3620 C CA . GLY A 1 454 ? -31.164 -2.603 24.369 1.00 92.06 454 GLY A CA 1
ATOM 3621 C C . GLY A 1 454 ? -31.350 -1.272 25.111 1.00 92.06 454 GLY A C 1
ATOM 3622 O O . GLY A 1 454 ? -32.243 -1.139 25.958 1.00 92.06 454 GLY A O 1
ATOM 3623 N N . MET A 1 455 ? -30.562 -0.253 24.756 1.00 91.62 455 MET A N 1
ATOM 3624 C CA . MET A 1 455 ? -30.651 1.087 25.336 1.00 91.62 455 MET A CA 1
ATOM 3625 C C . MET A 1 455 ? -31.934 1.826 24.944 1.00 91.62 455 MET A C 1
ATOM 3627 O O . MET A 1 455 ? -32.582 2.404 25.822 1.00 91.62 455 MET A O 1
ATOM 3631 N N . ILE A 1 456 ? -32.344 1.774 23.672 1.00 92.62 456 ILE A N 1
ATOM 3632 C CA . ILE A 1 456 ? -33.578 2.411 23.185 1.00 92.62 456 ILE A CA 1
ATOM 3633 C C . ILE A 1 456 ? -34.799 1.821 23.899 1.00 92.62 456 ILE A C 1
ATOM 3635 O O . ILE A 1 456 ? -35.634 2.567 24.423 1.00 92.62 456 ILE A O 1
ATOM 3639 N N . LYS A 1 457 ? -34.881 0.487 24.007 1.00 89.38 457 LYS A N 1
ATOM 3640 C CA . LYS A 1 457 ? -35.969 -0.188 24.737 1.00 89.38 457 LYS A CA 1
ATOM 3641 C C . LYS A 1 457 ? -36.014 0.234 26.199 1.00 89.38 457 LYS A C 1
ATOM 3643 O O . LYS A 1 457 ? -37.079 0.543 26.735 1.00 89.38 457 LYS A O 1
ATOM 3648 N N . LYS A 1 458 ? -34.849 0.288 26.847 1.00 86.19 458 LYS A N 1
ATOM 3649 C CA . LYS A 1 458 ? -34.766 0.701 28.245 1.00 86.19 458 LYS A CA 1
ATOM 3650 C C . LYS A 1 458 ? -35.154 2.166 28.440 1.00 86.19 458 LYS A C 1
ATOM 3652 O O . LYS A 1 458 ? -35.831 2.460 29.419 1.00 86.19 458 LYS A O 1
ATOM 3657 N N . SER A 1 459 ? -34.789 3.057 27.518 1.00 86.81 459 SER A N 1
ATOM 3658 C CA . SER A 1 459 ? -35.201 4.467 27.539 1.00 86.81 459 SER A CA 1
ATOM 3659 C C . SER A 1 459 ? -36.728 4.614 27.473 1.00 86.81 459 SER A C 1
ATOM 3661 O O . SER A 1 459 ? -37.322 5.307 28.301 1.00 86.81 459 SER A O 1
ATOM 3663 N N . ARG A 1 460 ? -37.389 3.864 26.576 1.00 87.00 460 ARG A N 1
ATOM 3664 C CA . ARG A 1 460 ? -38.860 3.843 26.471 1.00 87.00 460 ARG A CA 1
ATOM 3665 C C . ARG A 1 460 ? -39.530 3.330 27.752 1.00 87.00 460 ARG A C 1
ATOM 3667 O O . ARG A 1 460 ? -40.480 3.942 28.230 1.00 87.00 460 ARG A O 1
ATOM 3674 N N . ASN A 1 461 ? -38.999 2.262 28.350 1.00 82.31 461 ASN A N 1
ATOM 3675 C CA . ASN A 1 461 ? -39.542 1.692 29.590 1.00 82.31 461 ASN A CA 1
ATOM 3676 C C . ASN A 1 461 ? -39.270 2.559 30.830 1.00 82.31 461 ASN A C 1
ATOM 3678 O O . ASN A 1 461 ? -40.091 2.594 31.745 1.00 82.31 461 ASN A O 1
ATOM 3682 N N . LEU A 1 462 ? -38.147 3.282 30.871 1.00 75.94 462 LEU A N 1
ATOM 3683 C CA . LEU A 1 462 ? -37.813 4.209 31.960 1.00 75.94 462 LEU A CA 1
ATOM 3684 C C . LEU A 1 462 ? -38.815 5.359 32.063 1.00 75.94 462 LEU A C 1
ATOM 3686 O O . LEU A 1 462 ? -39.114 5.784 33.176 1.00 75.94 462 LEU A O 1
ATOM 3690 N N . ARG A 1 463 ? -39.395 5.797 30.937 1.00 77.19 463 ARG A N 1
ATOM 3691 C CA . ARG A 1 463 ? -40.491 6.777 30.934 1.00 77.19 463 ARG A CA 1
ATOM 3692 C C . ARG A 1 463 ? -41.748 6.255 31.649 1.00 77.19 463 ARG A C 1
ATOM 3694 O O . ARG A 1 463 ? -42.528 7.059 32.133 1.00 77.19 463 ARG A O 1
ATOM 3701 N N . ARG A 1 464 ? -41.922 4.928 31.755 1.00 74.44 464 ARG A N 1
ATOM 3702 C CA . ARG A 1 464 ? -43.053 4.281 32.448 1.00 74.44 464 ARG A CA 1
ATOM 3703 C C . ARG A 1 464 ? -42.761 3.878 33.899 1.00 74.44 464 ARG A C 1
ATOM 3705 O O . ARG A 1 464 ? -43.694 3.659 34.655 1.00 74.44 464 ARG A O 1
ATOM 3712 N N . ARG A 1 465 ? -41.493 3.737 34.305 1.00 69.25 465 ARG A N 1
ATOM 3713 C CA . ARG A 1 465 ? -41.101 3.198 35.630 1.00 69.25 465 ARG A CA 1
ATOM 3714 C C . ARG A 1 465 ? -40.092 4.087 36.356 1.00 69.25 465 ARG A C 1
ATOM 3716 O O . ARG A 1 465 ? -39.110 3.593 36.912 1.00 69.25 465 ARG A O 1
ATOM 3723 N N . GLN A 1 466 ? -40.322 5.398 36.319 1.00 62.09 466 GLN A N 1
ATOM 3724 C CA . GLN A 1 466 ? -39.351 6.454 36.628 1.00 62.09 466 GLN A CA 1
ATOM 3725 C C . GLN A 1 466 ? -38.673 6.355 38.014 1.00 62.09 466 GLN A C 1
ATOM 3727 O O . GLN A 1 466 ? -37.637 6.985 38.211 1.00 62.09 466 GLN A O 1
ATOM 3732 N N . HIS A 1 467 ? -39.159 5.517 38.938 1.00 56.25 467 HIS A N 1
ATOM 3733 C CA . HIS A 1 467 ? -38.622 5.449 40.296 1.00 56.25 467 HIS A CA 1
ATOM 3734 C C . HIS A 1 467 ? -37.637 4.324 40.642 1.00 56.25 467 HIS A C 1
ATOM 3736 O O . HIS A 1 467 ? -36.870 4.532 41.580 1.00 56.25 467 HIS A O 1
ATOM 3742 N N . GLN A 1 468 ? -37.570 3.173 39.951 1.00 51.88 468 GLN A N 1
ATOM 3743 C CA . GLN A 1 468 ? -36.994 1.997 40.640 1.00 51.88 468 GLN A CA 1
ATOM 3744 C C . GLN A 1 468 ? -35.671 1.380 40.162 1.00 51.88 468 GLN A C 1
ATOM 3746 O O . GLN A 1 468 ? -35.102 0.649 40.962 1.00 51.88 468 GLN A O 1
ATOM 3751 N N . GLN A 1 469 ? -35.078 1.659 38.985 1.00 56.38 469 GLN A N 1
ATOM 3752 C CA . GLN A 1 469 ? -33.770 1.028 38.650 1.00 56.38 469 GLN A CA 1
ATOM 3753 C C . GLN A 1 469 ? -32.974 1.687 37.490 1.00 56.38 469 GLN A C 1
ATOM 3755 O O . GLN A 1 469 ? -33.011 1.258 36.336 1.00 56.38 469 GLN A O 1
ATOM 3760 N N . GLN A 1 470 ? -32.147 2.695 37.800 1.00 57.38 470 GLN A N 1
ATOM 3761 C CA . GLN A 1 470 ? -31.247 3.389 36.845 1.00 57.38 470 GLN A CA 1
ATOM 3762 C C . GLN A 1 470 ? -29.831 2.767 36.692 1.00 57.38 470 GLN A C 1
ATOM 3764 O O . GLN A 1 470 ? -28.939 3.359 36.094 1.00 57.38 470 GLN A O 1
ATOM 3769 N N . GLY A 1 471 ? -29.583 1.558 37.201 1.00 58.28 471 GLY A N 1
ATOM 3770 C CA . GLY A 1 471 ? -28.230 1.168 37.628 1.00 58.28 471 GLY A CA 1
ATOM 3771 C C . GLY A 1 471 ? -27.121 0.827 36.611 1.00 58.28 471 GLY A C 1
ATOM 3772 O O . GLY A 1 471 ? -25.997 0.734 37.071 1.00 58.28 471 GLY A O 1
ATOM 3773 N N . ASN A 1 472 ? -27.335 0.621 35.299 1.00 62.66 472 ASN A N 1
ATOM 3774 C CA . ASN A 1 472 ? -26.312 -0.078 34.469 1.00 62.66 472 ASN A CA 1
ATOM 3775 C C . ASN A 1 472 ? -26.046 0.439 33.032 1.00 62.66 472 ASN A C 1
ATOM 3777 O O . ASN A 1 472 ? -25.313 -0.213 32.297 1.00 62.66 472 ASN A O 1
ATOM 3781 N N . ASN A 1 473 ? -26.588 1.580 32.591 1.00 77.75 473 ASN A N 1
ATOM 3782 C CA . ASN A 1 473 ? -26.524 1.926 31.154 1.00 77.75 473 ASN A CA 1
ATOM 3783 C C . ASN A 1 473 ? -25.250 2.660 30.708 1.00 77.75 473 ASN A C 1
ATOM 3785 O O . ASN A 1 473 ? -24.885 2.554 29.543 1.00 77.75 473 ASN A O 1
ATOM 3789 N N . GLY A 1 474 ? -24.573 3.389 31.601 1.00 90.06 474 GLY A N 1
ATOM 3790 C CA . GLY A 1 474 ? -23.431 4.231 31.219 1.00 90.06 474 GLY A CA 1
ATOM 3791 C C . GLY A 1 474 ? -22.250 3.448 30.648 1.00 90.06 474 GLY A C 1
ATOM 3792 O O . GLY A 1 474 ? -21.719 3.805 29.606 1.00 90.06 474 GLY A O 1
ATOM 3793 N N . PHE A 1 475 ? -21.882 2.334 31.286 1.00 90.69 475 PHE A N 1
ATOM 3794 C CA . PHE A 1 475 ? -20.766 1.498 30.830 1.00 90.69 475 PHE A CA 1
ATOM 3795 C C . PHE A 1 475 ? -21.038 0.801 29.494 1.00 90.69 475 PHE A C 1
ATOM 3797 O O . PHE A 1 475 ? -20.132 0.676 28.681 1.00 90.69 475 PHE A O 1
ATOM 3804 N N . ASN A 1 476 ? -22.288 0.416 29.224 1.00 93.25 476 ASN A N 1
ATOM 3805 C CA . ASN A 1 476 ? -22.650 -0.151 27.922 1.00 93.25 476 ASN A CA 1
ATOM 3806 C C . ASN A 1 476 ? -22.575 0.907 26.814 1.00 93.25 476 ASN A C 1
ATOM 3808 O O . ASN A 1 476 ? -22.237 0.582 25.685 1.00 93.25 476 ASN A O 1
ATOM 3812 N N . TYR A 1 477 ? -22.832 2.175 27.138 1.00 95.44 477 TYR A N 1
ATOM 3813 C CA . TYR A 1 477 ? -22.648 3.264 26.185 1.00 95.44 477 TYR A CA 1
ATOM 3814 C C . TYR A 1 477 ? -21.167 3.537 25.892 1.00 95.44 477 TYR A C 1
ATOM 3816 O O . TYR A 1 477 ? -20.810 3.769 24.744 1.00 95.44 477 TYR A O 1
ATOM 3824 N N . TYR A 1 478 ? -20.285 3.434 26.893 1.00 95.31 478 TYR A N 1
ATOM 3825 C CA . TYR A 1 478 ? -18.840 3.484 26.654 1.00 95.31 478 TYR A CA 1
ATOM 3826 C C . TYR A 1 478 ? -18.346 2.364 25.736 1.00 95.31 478 TYR A C 1
ATOM 3828 O O . TYR A 1 478 ? -17.466 2.617 24.925 1.00 95.31 478 TYR A O 1
ATOM 3836 N N . LEU A 1 479 ? -18.926 1.161 25.825 1.00 94.56 479 LEU A N 1
ATOM 3837 C CA . LEU A 1 479 ? -18.625 0.084 24.880 1.00 94.56 479 LEU A CA 1
ATOM 3838 C C . LEU A 1 479 ? -19.010 0.462 23.450 1.00 94.56 479 LEU A C 1
ATOM 3840 O O . LEU A 1 479 ? -18.197 0.279 22.558 1.00 94.56 479 LEU A O 1
ATOM 3844 N N . ILE A 1 480 ? -20.190 1.055 23.237 1.00 97.00 480 ILE A N 1
ATOM 3845 C CA . ILE A 1 480 ? -20.580 1.558 21.908 1.00 97.00 480 ILE A CA 1
ATOM 3846 C C . ILE A 1 480 ? -19.548 2.577 21.404 1.00 97.00 480 ILE A C 1
ATOM 3848 O O . ILE A 1 480 ? -19.074 2.450 20.281 1.00 97.00 480 ILE A O 1
ATOM 3852 N N . LEU A 1 481 ? -19.162 3.549 22.241 1.00 97.25 481 LEU A N 1
ATOM 3853 C CA . LEU A 1 481 ? -18.150 4.550 21.883 1.00 97.25 481 LEU A CA 1
ATOM 3854 C C . LEU A 1 481 ? -16.772 3.928 21.591 1.00 97.25 481 LEU A C 1
ATOM 3856 O O . LEU A 1 481 ? -16.044 4.410 20.730 1.00 97.25 481 LEU A O 1
ATOM 3860 N N . LEU A 1 482 ? -16.399 2.852 22.278 1.00 95.50 482 LEU A N 1
ATOM 3861 C CA . LEU A 1 482 ? -15.149 2.149 22.001 1.00 95.50 482 LEU A CA 1
ATOM 3862 C C . LEU A 1 482 ? -15.205 1.385 20.666 1.00 95.50 482 LEU A C 1
ATOM 3864 O O . LEU A 1 482 ? -14.214 1.333 19.952 1.00 95.50 482 LEU A O 1
ATOM 3868 N N . THR A 1 483 ? -16.364 0.827 20.308 1.00 96.69 483 THR A N 1
ATOM 3869 C CA . THR A 1 483 ? -16.546 0.006 19.098 1.00 96.69 483 THR A CA 1
ATOM 3870 C C . THR A 1 483 ? -16.719 0.824 17.810 1.00 96.69 483 THR A C 1
ATOM 3872 O O . THR A 1 483 ? -16.507 0.296 16.723 1.00 96.69 483 THR A O 1
ATOM 3875 N N . ILE A 1 484 ? -17.088 2.107 17.886 1.00 97.81 484 ILE A N 1
ATOM 3876 C CA . ILE A 1 484 ? -17.218 2.976 16.698 1.00 97.81 484 ILE A CA 1
ATOM 3877 C C . ILE A 1 484 ? -15.902 3.123 15.907 1.00 97.81 484 ILE A C 1
ATOM 3879 O O . ILE A 1 484 ? -15.938 2.861 14.706 1.00 97.81 484 ILE A O 1
ATOM 3883 N N . PRO A 1 485 ? -14.753 3.513 16.499 1.00 97.62 485 PRO A N 1
ATOM 3884 C CA . PRO A 1 485 ? -13.501 3.619 15.741 1.00 97.62 485 PRO A CA 1
ATOM 3885 C C . PRO A 1 485 ? -13.057 2.272 15.154 1.00 97.62 485 PRO A C 1
ATOM 3887 O O . PRO A 1 485 ? -12.555 2.241 14.036 1.00 97.62 485 PRO A O 1
ATOM 3890 N N . ASP A 1 486 ? -13.322 1.164 15.851 1.00 97.19 486 ASP A N 1
ATOM 3891 C CA . ASP A 1 486 ? -13.075 -0.194 15.352 1.00 97.19 486 ASP A CA 1
ATOM 3892 C C . ASP A 1 486 ? -13.909 -0.505 14.103 1.00 97.19 486 ASP A C 1
ATOM 3894 O O . ASP A 1 486 ? -13.394 -1.036 13.119 1.00 97.19 486 ASP A O 1
ATOM 3898 N N . LEU A 1 487 ? -15.195 -0.139 14.116 1.00 97.94 487 LEU A N 1
ATOM 3899 C CA . LEU A 1 487 ? -16.083 -0.282 12.965 1.00 97.94 487 LEU A CA 1
ATOM 3900 C C . LEU A 1 487 ? -15.581 0.546 11.772 1.00 97.94 487 LEU A C 1
ATOM 3902 O O . LEU A 1 487 ? -15.516 0.027 10.661 1.00 97.94 487 LEU A O 1
ATOM 3906 N N . VAL A 1 488 ? -15.214 1.812 12.002 1.00 98.12 488 VAL A N 1
ATOM 3907 C CA . VAL A 1 488 ? -14.738 2.730 10.952 1.00 98.12 488 VAL A CA 1
ATOM 3908 C C . VAL A 1 488 ? -13.429 2.234 10.340 1.00 98.12 488 VAL A C 1
ATOM 3910 O O . VAL A 1 488 ? -13.330 2.144 9.118 1.00 98.12 488 VAL A O 1
ATOM 3913 N N . LEU A 1 489 ? -12.453 1.854 11.172 1.00 96.75 489 LEU A N 1
ATOM 3914 C CA . LEU A 1 489 ? -11.163 1.346 10.709 1.00 96.75 489 LEU A CA 1
ATOM 3915 C C . LEU A 1 489 ? -11.332 0.079 9.866 1.00 96.75 489 LEU A C 1
ATOM 3917 O O . LEU A 1 489 ? -10.801 -0.004 8.763 1.00 96.75 489 LEU A O 1
ATOM 3921 N N . ASN A 1 490 ? -12.100 -0.898 10.354 1.00 98.00 490 ASN A N 1
ATOM 3922 C CA . ASN A 1 490 ? -12.287 -2.151 9.625 1.00 98.00 490 ASN A CA 1
ATOM 3923 C C . ASN A 1 490 ? -13.125 -1.970 8.352 1.00 98.00 490 ASN A C 1
ATOM 3925 O O . ASN A 1 490 ? -12.848 -2.644 7.364 1.00 98.00 490 ASN A O 1
ATOM 3929 N N . ALA A 1 491 ? -14.090 -1.042 8.328 1.00 98.19 491 ALA A N 1
ATOM 3930 C CA . ALA A 1 491 ? -14.811 -0.689 7.103 1.00 98.19 491 ALA A CA 1
ATOM 3931 C C . ALA A 1 491 ? -13.864 -0.102 6.050 1.00 98.19 491 ALA A C 1
ATOM 3933 O O . ALA A 1 491 ? -13.893 -0.518 4.895 1.00 98.19 491 ALA A O 1
ATOM 3934 N N . PHE A 1 492 ? -12.995 0.822 6.464 1.00 97.12 492 PHE A N 1
ATOM 3935 C CA . PHE A 1 492 ? -11.992 1.415 5.589 1.00 97.12 492 PHE A CA 1
ATOM 3936 C C . PHE A 1 492 ? -11.015 0.364 5.039 1.00 97.12 492 PHE A C 1
ATOM 3938 O O . PHE A 1 492 ? -10.788 0.320 3.833 1.00 97.12 492 PHE A O 1
ATOM 3945 N N . LEU A 1 493 ? -10.499 -0.529 5.892 1.00 96.00 493 LEU A N 1
ATOM 3946 C CA . LEU A 1 493 ? -9.617 -1.614 5.453 1.00 96.00 493 LEU A CA 1
ATOM 3947 C C . LEU A 1 493 ? -10.322 -2.553 4.463 1.00 96.00 493 LEU A C 1
ATOM 3949 O O . LEU A 1 493 ? -9.732 -2.918 3.457 1.00 96.00 493 LEU A O 1
ATOM 3953 N N . ILE A 1 494 ? -11.593 -2.904 4.677 1.00 97.69 494 ILE A N 1
ATOM 3954 C CA . ILE A 1 494 ? -12.343 -3.705 3.695 1.00 97.69 494 ILE A CA 1
ATOM 3955 C C . ILE A 1 494 ? -12.421 -2.976 2.353 1.00 97.69 494 ILE A C 1
ATOM 3957 O O . ILE A 1 494 ? -12.117 -3.583 1.334 1.00 97.69 494 ILE A O 1
ATOM 3961 N N . LEU A 1 495 ? -12.785 -1.689 2.341 1.00 96.44 495 LEU A N 1
ATOM 3962 C CA . LEU A 1 495 ? -12.871 -0.907 1.101 1.00 96.44 495 LEU A CA 1
ATOM 3963 C C . LEU A 1 495 ? -11.529 -0.876 0.354 1.00 96.44 495 LEU A C 1
ATOM 3965 O O . LEU A 1 495 ? -11.502 -1.119 -0.851 1.00 96.44 495 LEU A O 1
ATOM 3969 N N . LEU A 1 496 ? -10.431 -0.655 1.081 1.00 94.38 496 LEU A N 1
ATOM 3970 C CA . LEU A 1 496 ? -9.075 -0.618 0.533 1.00 94.38 496 LEU A CA 1
ATOM 3971 C C . LEU A 1 496 ? -8.633 -1.976 -0.036 1.00 94.38 496 LEU A C 1
ATOM 3973 O O . LEU A 1 496 ? -8.106 -2.065 -1.136 1.00 94.38 496 LEU A O 1
ATOM 3977 N N . TYR A 1 497 ? -8.852 -3.069 0.690 1.00 95.88 497 TYR A N 1
ATOM 3978 C CA . TYR A 1 497 ? -8.408 -4.387 0.231 1.00 95.88 497 TYR A CA 1
ATOM 3979 C C . TYR A 1 497 ? -9.330 -4.978 -0.848 1.00 95.88 497 TYR A C 1
ATOM 3981 O O . TYR A 1 497 ? -8.864 -5.704 -1.727 1.00 95.88 497 TYR A O 1
ATOM 3989 N N . VAL A 1 498 ? -10.623 -4.629 -0.846 1.00 97.25 498 VAL A N 1
ATOM 3990 C CA . VAL A 1 498 ? -11.550 -4.963 -1.939 1.00 97.25 498 VAL A CA 1
ATOM 3991 C C . VAL A 1 498 ? -11.153 -4.246 -3.228 1.00 97.25 498 VAL A C 1
ATOM 3993 O O . VAL A 1 498 ? -11.240 -4.858 -4.295 1.00 97.25 498 VAL A O 1
ATOM 3996 N N . SER A 1 499 ? -10.673 -2.996 -3.166 1.00 95.50 499 SER A N 1
ATOM 3997 C CA . SER A 1 499 ? -10.193 -2.316 -4.374 1.00 95.50 499 SER A CA 1
ATOM 3998 C C . SER A 1 499 ? -8.999 -3.041 -4.995 1.00 95.50 499 SER A C 1
ATOM 4000 O O . SER A 1 499 ? -8.991 -3.248 -6.205 1.00 95.50 499 SER A O 1
ATOM 4002 N N . TYR A 1 500 ? -8.063 -3.549 -4.186 1.00 95.50 500 TYR A N 1
ATOM 4003 C CA . TYR A 1 500 ? -6.923 -4.327 -4.692 1.00 95.50 500 TYR A CA 1
ATOM 4004 C C . TYR A 1 500 ? -7.345 -5.627 -5.385 1.00 95.50 500 TYR A C 1
ATOM 4006 O O . TYR A 1 500 ? -6.850 -5.948 -6.467 1.00 95.50 500 TYR A O 1
ATOM 4014 N N . ILE A 1 501 ? -8.303 -6.366 -4.814 1.00 96.69 501 ILE A N 1
ATOM 4015 C CA . ILE A 1 501 ? -8.843 -7.587 -5.444 1.00 96.69 501 ILE A CA 1
ATOM 4016 C C . ILE A 1 501 ? -9.479 -7.267 -6.800 1.00 96.69 501 ILE A C 1
ATOM 4018 O O . ILE A 1 501 ? -9.270 -8.003 -7.773 1.00 96.69 501 ILE A O 1
ATOM 4022 N N . ASN A 1 502 ? -10.203 -6.148 -6.858 1.00 96.19 502 ASN A N 1
ATOM 4023 C CA . ASN A 1 502 ? -10.865 -5.638 -8.055 1.00 96.19 502 ASN A CA 1
ATOM 4024 C C . ASN A 1 502 ? -9.920 -4.909 -9.016 1.00 96.19 502 ASN A C 1
ATOM 4026 O O . ASN A 1 502 ? -10.402 -4.311 -9.977 1.00 96.19 502 ASN A O 1
ATOM 4030 N N . GLN A 1 503 ? -8.604 -4.963 -8.775 1.00 94.44 503 GLN A N 1
ATOM 4031 C CA . GLN A 1 503 ? -7.596 -4.351 -9.642 1.00 94.44 503 GLN A CA 1
ATOM 4032 C C . GLN A 1 503 ? -7.815 -2.841 -9.816 1.00 94.44 503 GLN A C 1
ATOM 4034 O O . GLN A 1 503 ? -7.521 -2.256 -10.853 1.00 94.44 503 GLN A O 1
ATOM 4039 N N . PHE A 1 504 ? -8.356 -2.206 -8.777 1.00 93.00 504 PHE A N 1
ATOM 4040 C CA . PHE A 1 504 ? -8.580 -0.775 -8.716 1.00 93.00 504 PHE A CA 1
ATOM 4041 C C . PHE A 1 504 ? -7.535 -0.148 -7.796 1.00 93.00 504 PHE A C 1
ATOM 4043 O O . PHE A 1 504 ? -7.490 -0.428 -6.592 1.00 93.00 504 PHE A O 1
ATOM 4050 N N . TYR A 1 505 ? -6.694 0.697 -8.381 1.00 90.81 505 TYR A N 1
ATOM 4051 C CA . TYR A 1 505 ? -5.637 1.417 -7.690 1.00 90.81 505 TYR A CA 1
ATOM 4052 C C . TYR A 1 505 ? -5.727 2.900 -8.031 1.00 90.81 505 TYR A C 1
ATOM 4054 O O . TYR A 1 505 ? -5.788 3.269 -9.199 1.00 90.81 505 TYR A O 1
ATOM 4062 N N . ILE A 1 506 ? -5.737 3.739 -6.998 1.00 87.62 506 ILE A N 1
ATOM 4063 C CA . ILE A 1 506 ? -5.668 5.191 -7.137 1.00 87.62 506 ILE A CA 1
ATOM 4064 C C . ILE A 1 506 ? -4.277 5.601 -6.665 1.00 87.62 506 ILE A C 1
ATOM 4066 O O . ILE A 1 506 ? -3.979 5.516 -5.474 1.00 87.62 506 ILE A O 1
ATOM 4070 N N . SER A 1 507 ? -3.436 6.071 -7.584 1.00 82.56 507 SER A N 1
ATOM 4071 C CA . SER A 1 507 ? -2.054 6.477 -7.286 1.00 82.56 507 SER A CA 1
ATOM 4072 C C . SER A 1 507 ? -1.959 7.653 -6.302 1.00 82.56 507 SER A C 1
ATOM 4074 O O . SER A 1 507 ? -0.922 7.857 -5.674 1.00 82.56 507 SER A O 1
ATOM 4076 N N . GLU A 1 508 ? -3.028 8.442 -6.163 1.00 81.75 508 GLU A N 1
ATOM 4077 C CA . GLU A 1 508 ? -3.178 9.564 -5.218 1.00 81.75 508 GLU A CA 1
ATOM 4078 C C . GLU A 1 508 ? -3.490 9.113 -3.789 1.00 81.75 508 GLU A C 1
ATOM 4080 O O . GLU A 1 508 ? -3.248 9.846 -2.833 1.00 81.75 508 GLU A O 1
ATOM 4085 N N . LEU A 1 509 ? -4.014 7.899 -3.638 1.00 82.50 509 LEU A N 1
ATOM 4086 C CA . LEU A 1 509 ? -4.358 7.297 -2.358 1.00 82.50 509 LEU A CA 1
ATOM 4087 C C . LEU A 1 509 ? -3.695 5.917 -2.263 1.00 82.50 509 LEU A C 1
ATOM 4089 O O . LEU A 1 509 ? -4.404 4.920 -2.083 1.00 82.50 509 LEU A O 1
ATOM 4093 N N . PRO A 1 510 ? -2.355 5.828 -2.403 1.00 81.94 510 PRO A N 1
ATOM 4094 C CA . PRO A 1 510 ? -1.694 4.541 -2.315 1.00 81.94 510 PRO A CA 1
ATOM 4095 C C . PRO A 1 510 ? -1.915 4.018 -0.900 1.00 81.94 510 PRO A C 1
ATOM 4097 O O . PRO A 1 510 ? -1.677 4.738 0.060 1.00 81.94 510 PRO A O 1
ATOM 4100 N N . GLY A 1 511 ? -2.430 2.806 -0.715 1.00 85.00 511 GLY A N 1
ATOM 4101 C CA . GLY A 1 511 ? -2.425 2.251 0.637 1.00 85.00 511 GLY A CA 1
ATOM 4102 C C . GLY A 1 511 ? -1.018 1.809 1.010 1.00 85.00 511 GLY A C 1
ATOM 4103 O O . GLY A 1 511 ? -0.193 1.525 0.153 1.00 85.00 511 GLY A O 1
ATOM 4104 N N . TYR A 1 512 ? -0.749 1.696 2.299 1.00 84.31 512 TYR A N 1
ATOM 4105 C CA . TYR A 1 512 ? 0.583 1.450 2.827 1.00 84.31 512 TYR A CA 1
ATOM 4106 C C . TYR A 1 512 ? 1.225 0.150 2.341 1.00 84.31 512 TYR A C 1
ATOM 4108 O O . TYR A 1 512 ? 2.438 0.074 2.169 1.00 84.31 512 TYR A O 1
ATOM 4116 N N . VAL A 1 513 ? 0.411 -0.890 2.156 1.00 88.44 513 VAL A N 1
ATOM 4117 C CA . VAL A 1 513 ? 0.903 -2.166 1.633 1.00 88.44 513 VAL A CA 1
ATOM 4118 C C . VAL A 1 513 ? 1.254 -2.081 0.156 1.00 88.44 513 VAL A C 1
ATOM 4120 O O . VAL A 1 513 ? 1.909 -2.988 -0.330 1.00 88.44 513 VAL A O 1
ATOM 4123 N N . VAL A 1 514 ? 0.824 -1.033 -0.550 1.00 87.81 514 VAL A N 1
ATOM 4124 C CA . VAL A 1 514 ? 1.155 -0.806 -1.951 1.00 87.81 514 VAL A CA 1
ATOM 4125 C C . VAL A 1 514 ? 2.378 0.091 -2.033 1.00 87.81 514 VAL A C 1
ATOM 4127 O O . VAL A 1 514 ? 2.358 1.271 -1.690 1.00 87.81 514 VAL A O 1
ATOM 4130 N N . TYR A 1 515 ? 3.455 -0.499 -2.512 1.00 78.81 515 TYR A N 1
ATOM 4131 C CA . TYR A 1 515 ? 4.647 0.190 -2.926 1.00 78.81 515 TYR A CA 1
ATOM 4132 C C . TYR A 1 515 ? 4.393 0.793 -4.312 1.00 78.81 515 TYR A C 1
ATOM 4134 O O . TYR A 1 515 ? 4.264 0.077 -5.305 1.00 78.81 515 TYR A O 1
ATOM 4142 N N . GLY A 1 516 ? 4.247 2.117 -4.356 1.00 63.44 516 GLY A N 1
ATOM 4143 C CA . GLY A 1 516 ? 4.124 2.880 -5.592 1.00 63.44 516 GLY A CA 1
ATOM 4144 C C . GLY A 1 516 ? 5.375 3.718 -5.821 1.00 63.44 516 GLY A C 1
ATOM 4145 O O . GLY A 1 516 ? 5.734 4.535 -4.972 1.00 63.44 516 GLY A O 1
ATOM 4146 N N . PHE A 1 517 ? 6.018 3.547 -6.974 1.00 55.38 517 PHE A N 1
ATOM 4147 C CA . PHE A 1 517 ? 7.071 4.442 -7.439 1.00 55.38 517 PHE A CA 1
ATOM 4148 C C . PHE A 1 517 ? 6.418 5.739 -7.930 1.00 55.38 517 PHE A C 1
ATOM 4150 O O . PHE A 1 517 ? 5.837 5.764 -9.011 1.00 55.38 517 PHE A O 1
ATOM 4157 N N . ARG A 1 518 ? 6.464 6.827 -7.153 1.00 53.59 518 ARG A N 1
ATOM 4158 C CA . ARG A 1 518 ? 5.995 8.140 -7.632 1.00 53.59 518 ARG A CA 1
ATOM 4159 C C . ARG A 1 518 ? 7.152 9.129 -7.654 1.00 53.59 518 ARG A C 1
ATOM 4161 O O . ARG A 1 518 ? 7.789 9.352 -6.633 1.00 53.59 518 ARG A O 1
ATOM 4168 N N . GLN A 1 519 ? 7.430 9.665 -8.842 1.00 47.81 519 GLN A N 1
ATOM 4169 C CA . GLN A 1 519 ? 8.612 10.476 -9.154 1.00 47.81 519 GLN A CA 1
ATOM 4170 C C . GLN A 1 519 ? 8.521 11.905 -8.594 1.00 47.81 519 GLN A C 1
ATOM 4172 O O . GLN A 1 519 ? 9.543 12.464 -8.215 1.00 47.81 519 GLN A O 1
ATOM 4177 N N . ASP A 1 520 ? 7.306 12.442 -8.422 1.00 51.44 520 ASP A N 1
ATOM 4178 C CA . ASP A 1 520 ? 7.126 13.900 -8.290 1.00 51.44 520 ASP A CA 1
ATOM 4179 C C . ASP A 1 520 ? 6.566 14.378 -6.943 1.00 51.44 520 ASP A C 1
ATOM 4181 O O . ASP A 1 520 ? 5.985 15.458 -6.836 1.00 51.44 520 ASP A O 1
ATOM 4185 N N . GLY A 1 521 ? 6.751 13.601 -5.874 1.00 54.97 521 GLY A N 1
ATOM 4186 C CA . GLY A 1 521 ? 6.537 14.111 -4.520 1.00 54.97 521 GLY A CA 1
ATOM 4187 C C . GLY A 1 521 ? 5.986 13.105 -3.521 1.00 54.97 521 GLY A C 1
ATOM 4188 O O . GLY A 1 521 ? 5.323 12.122 -3.854 1.00 54.97 521 GLY A O 1
ATOM 4189 N N . VAL A 1 522 ? 6.253 13.394 -2.247 1.00 56.50 522 VAL A N 1
ATOM 4190 C CA . VAL A 1 522 ? 5.803 12.610 -1.093 1.00 56.50 522 VAL A CA 1
ATOM 4191 C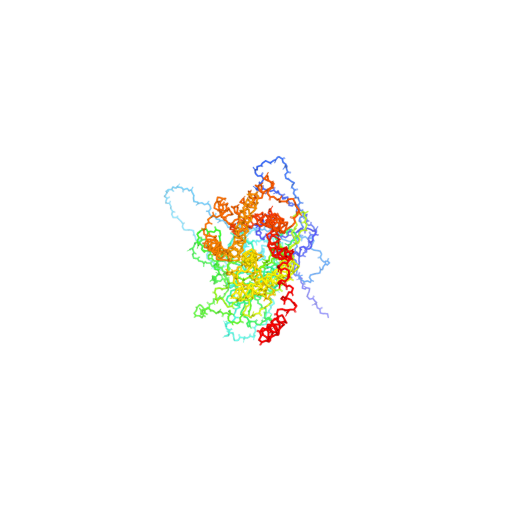 C . VAL A 1 522 ? 4.296 12.807 -0.901 1.00 56.50 522 VAL A C 1
ATOM 4193 O O . VAL A 1 522 ? 3.858 13.616 -0.082 1.00 56.50 522 VAL A O 1
ATOM 4196 N N . VAL A 1 523 ? 3.474 12.076 -1.659 1.00 62.06 523 VAL A N 1
ATOM 4197 C CA . VAL A 1 523 ? 2.035 12.012 -1.381 1.00 62.06 523 VAL A CA 1
ATOM 4198 C C . VAL A 1 523 ? 1.838 11.213 -0.098 1.00 62.06 523 VAL A C 1
ATOM 4200 O O . VAL A 1 523 ? 2.267 10.066 0.041 1.00 62.06 523 VAL A O 1
ATOM 4203 N N . ILE A 1 524 ? 1.212 11.851 0.883 1.00 66.56 524 ILE A N 1
ATOM 4204 C CA . ILE A 1 524 ? 0.856 11.218 2.146 1.00 66.56 524 ILE A CA 1
ATOM 4205 C C . ILE A 1 524 ? -0.328 10.293 1.854 1.00 66.56 524 ILE A C 1
ATOM 4207 O O . ILE A 1 524 ? -1.390 10.781 1.470 1.00 66.56 524 ILE A O 1
ATOM 4211 N N . PRO A 1 525 ? -0.205 8.980 2.060 1.00 74.94 525 PRO A N 1
ATOM 4212 C CA . PRO A 1 525 ? -1.302 8.077 1.935 1.00 74.94 525 PRO A CA 1
ATOM 4213 C C . PRO A 1 525 ? -2.277 8.323 3.086 1.00 74.94 525 PRO A C 1
ATOM 4215 O O . PRO A 1 525 ? -1.953 8.332 4.278 1.00 74.94 525 PRO A O 1
ATOM 4218 N N . PHE A 1 526 ? -3.497 8.630 2.668 1.00 87.56 526 PHE A N 1
ATOM 4219 C CA . PHE A 1 526 ? -4.661 8.939 3.490 1.00 87.56 526 PHE A CA 1
ATOM 4220 C C . PHE A 1 526 ? -5.003 7.832 4.498 1.00 87.56 526 PHE A C 1
ATOM 4222 O O . PHE A 1 526 ? -5.559 8.098 5.567 1.00 87.56 526 PHE A O 1
ATOM 4229 N N . ASP A 1 527 ? -4.638 6.590 4.181 1.00 88.31 527 ASP A N 1
ATOM 4230 C CA . ASP A 1 527 ? -4.865 5.420 5.021 1.00 88.31 527 ASP A CA 1
ATOM 4231 C C . ASP A 1 527 ? -4.221 5.555 6.408 1.00 88.31 527 ASP A C 1
ATOM 4233 O O . ASP A 1 527 ? -4.851 5.235 7.416 1.00 88.31 527 ASP A O 1
ATOM 4237 N N . TYR A 1 528 ? -3.021 6.124 6.490 1.00 86.75 528 TYR A N 1
ATOM 4238 C CA . TYR A 1 528 ? -2.329 6.370 7.745 1.00 86.75 528 TYR A CA 1
ATOM 4239 C C . TYR A 1 528 ? -3.058 7.353 8.629 1.00 86.75 528 TYR A C 1
ATOM 4241 O O . TYR A 1 528 ? -3.174 7.112 9.829 1.00 86.75 528 TYR A O 1
ATOM 4249 N N . ALA A 1 529 ? -3.553 8.448 8.051 1.00 91.75 529 ALA A N 1
ATOM 4250 C CA . ALA A 1 529 ? -4.313 9.422 8.811 1.00 91.75 529 ALA A CA 1
ATOM 4251 C C . ALA A 1 529 ? -5.530 8.734 9.449 1.00 91.75 529 ALA A C 1
ATOM 4253 O O . ALA A 1 529 ? -5.759 8.893 10.651 1.00 91.75 529 ALA A O 1
ATOM 4254 N N . ILE A 1 530 ? -6.247 7.886 8.692 1.00 94.88 530 ILE A N 1
ATOM 4255 C CA . ILE A 1 530 ? -7.371 7.088 9.211 1.00 94.88 530 ILE A CA 1
ATOM 4256 C C . ILE A 1 530 ? -6.916 6.123 10.308 1.00 94.88 530 ILE A C 1
ATOM 4258 O O . ILE A 1 530 ? -7.537 6.092 11.375 1.00 94.88 530 ILE A O 1
ATOM 4262 N N . ILE A 1 531 ? -5.851 5.349 10.074 1.00 92.81 531 ILE A N 1
ATOM 4263 C CA . ILE A 1 531 ? -5.325 4.371 11.036 1.00 92.81 531 ILE A CA 1
ATOM 4264 C C . ILE A 1 531 ? -4.938 5.072 12.343 1.00 92.81 531 ILE A C 1
ATOM 4266 O O . ILE A 1 531 ? -5.383 4.650 13.413 1.00 92.81 531 ILE A O 1
ATOM 4270 N N . PHE A 1 532 ? -4.179 6.170 12.281 1.00 92.25 532 PHE A N 1
ATOM 4271 C CA . PHE A 1 532 ? -3.772 6.943 13.456 1.00 92.25 532 PHE A CA 1
ATOM 4272 C C . PHE A 1 532 ? -4.954 7.621 14.146 1.00 92.25 532 PHE A C 1
ATOM 4274 O O . PHE A 1 532 ? -5.035 7.580 15.374 1.00 92.25 532 PHE A O 1
ATOM 4281 N N . GLY A 1 533 ? -5.894 8.197 13.396 1.00 96.12 533 GLY A N 1
ATOM 4282 C CA . GLY A 1 533 ? -7.106 8.801 13.949 1.00 96.12 533 GLY A CA 1
ATOM 4283 C C . GLY A 1 533 ? -7.957 7.780 14.709 1.00 96.12 533 GLY A C 1
ATOM 4284 O O . GLY A 1 533 ? -8.283 7.987 15.880 1.00 96.12 533 GLY A O 1
ATOM 4285 N N . CYS A 1 534 ? -8.254 6.632 14.094 1.00 97.19 534 CYS A N 1
ATOM 4286 C CA . CYS A 1 534 ? -9.037 5.566 14.728 1.00 97.19 534 CYS A CA 1
ATOM 4287 C C . CYS A 1 534 ? -8.302 4.956 15.931 1.00 97.19 534 CYS A C 1
ATOM 4289 O O . CYS A 1 534 ? -8.913 4.748 16.982 1.00 97.19 534 CYS A O 1
ATOM 4291 N N . SER A 1 535 ? -6.988 4.738 15.816 1.00 94.62 535 SER A N 1
ATOM 4292 C CA . SER A 1 535 ? -6.159 4.225 16.916 1.00 94.62 535 SER A CA 1
ATOM 4293 C C . SER A 1 535 ? -6.114 5.198 18.092 1.00 94.62 535 SER A C 1
ATOM 4295 O O . SER A 1 535 ? -6.314 4.795 19.236 1.00 94.62 535 SER A O 1
ATOM 4297 N N . THR A 1 536 ? -5.940 6.495 17.818 1.00 96.56 536 THR A N 1
ATOM 4298 C CA . THR A 1 536 ? -5.975 7.561 18.831 1.00 96.56 536 THR A CA 1
ATOM 4299 C C . THR A 1 536 ? -7.325 7.573 19.539 1.00 96.56 536 THR A C 1
ATOM 4301 O O . THR A 1 536 ? -7.372 7.557 20.769 1.00 96.56 536 THR A O 1
ATOM 4304 N N . ALA A 1 537 ? -8.428 7.541 18.782 1.00 97.56 537 ALA A N 1
ATOM 4305 C CA . ALA A 1 537 ? -9.771 7.493 19.350 1.00 97.56 537 ALA A CA 1
ATOM 4306 C C . ALA A 1 537 ? -9.947 6.278 20.272 1.00 97.56 537 ALA A C 1
ATOM 4308 O O . ALA A 1 537 ? -10.423 6.431 21.395 1.00 97.56 537 ALA A O 1
ATOM 4309 N N . ASN A 1 538 ? -9.524 5.089 19.838 1.00 95.62 538 ASN A N 1
ATOM 4310 C CA . ASN A 1 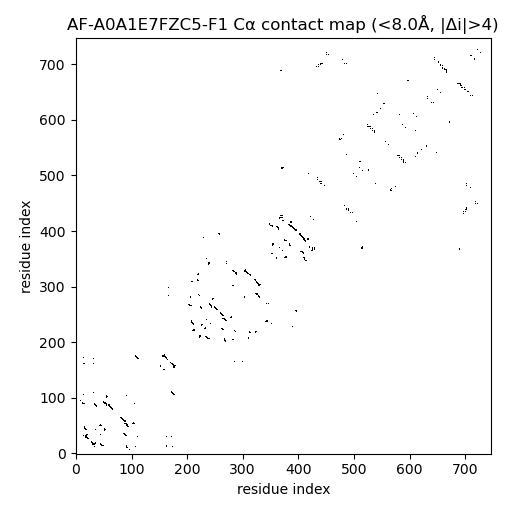538 ? -9.635 3.860 20.621 1.00 95.62 538 ASN A CA 1
ATOM 4311 C C . ASN A 1 538 ? -8.790 3.918 21.914 1.00 95.62 538 ASN A C 1
ATOM 4313 O O . ASN A 1 538 ? -9.315 3.698 23.012 1.00 95.62 538 ASN A O 1
ATOM 4317 N N . LEU A 1 539 ? -7.510 4.294 21.821 1.00 94.94 539 LEU A N 1
ATOM 4318 C CA . LEU A 1 539 ? -6.592 4.358 22.966 1.00 94.94 539 LEU A CA 1
ATOM 4319 C C . LEU A 1 539 ? -7.032 5.384 24.016 1.00 94.94 539 LEU A C 1
ATOM 4321 O O . LEU A 1 539 ? -7.103 5.069 25.209 1.00 94.94 539 LEU A O 1
ATOM 4325 N N . TRP A 1 540 ? -7.384 6.597 23.587 1.00 97.56 540 TRP A N 1
ATOM 4326 C CA . TRP A 1 540 ? -7.884 7.630 24.495 1.00 97.56 540 TRP A CA 1
ATOM 4327 C C . TRP A 1 540 ? -9.233 7.252 25.106 1.00 97.56 540 TRP A C 1
ATOM 4329 O O . TRP A 1 540 ? -9.464 7.505 26.292 1.00 97.56 540 TRP A O 1
ATOM 4339 N N . MET A 1 541 ? -10.107 6.585 24.348 1.00 96.38 541 MET A N 1
ATOM 4340 C CA . MET A 1 541 ? -11.373 6.095 24.882 1.00 96.38 541 MET A CA 1
ATOM 4341 C C . MET A 1 541 ? -11.151 5.033 25.967 1.00 96.38 541 MET A C 1
ATOM 4343 O O . MET A 1 541 ? -11.775 5.100 27.030 1.00 96.38 541 MET A O 1
ATOM 4347 N N . ASN A 1 542 ? -10.211 4.107 25.761 1.00 93.69 542 ASN A N 1
ATOM 4348 C CA . ASN A 1 542 ? -9.799 3.144 26.783 1.00 93.69 542 ASN A CA 1
ATOM 4349 C C . ASN A 1 542 ? -9.240 3.831 28.036 1.00 93.69 542 ASN A C 1
ATOM 4351 O O . ASN A 1 542 ? -9.623 3.459 29.148 1.00 93.69 542 ASN A O 1
ATOM 4355 N N . ALA A 1 543 ? -8.406 4.865 27.886 1.00 95.38 543 ALA A N 1
ATOM 4356 C CA . ALA A 1 543 ? -7.886 5.645 29.013 1.00 95.38 543 ALA A CA 1
ATOM 4357 C C . ALA A 1 543 ? -9.010 6.325 29.822 1.00 95.38 543 ALA A C 1
ATOM 4359 O O . ALA A 1 543 ? -9.029 6.251 31.055 1.00 95.38 543 ALA A O 1
ATOM 4360 N N . VAL A 1 544 ? -10.003 6.915 29.144 1.00 96.38 544 VAL A N 1
ATOM 4361 C CA . VAL A 1 544 ? -11.190 7.509 29.786 1.00 96.38 544 VAL A CA 1
ATOM 4362 C C . VAL A 1 544 ? -12.009 6.457 30.540 1.00 96.38 544 VAL A C 1
ATOM 4364 O O . VAL A 1 544 ? -12.431 6.695 31.677 1.00 96.38 544 VAL A O 1
ATOM 4367 N N . ILE A 1 545 ? -12.229 5.285 29.937 1.00 93.75 545 ILE A N 1
ATOM 4368 C CA . ILE A 1 545 ? -12.967 4.186 30.574 1.00 93.75 545 ILE A CA 1
ATOM 4369 C C . ILE A 1 545 ? -12.203 3.674 31.799 1.00 93.75 545 ILE A C 1
ATOM 4371 O O . ILE A 1 545 ? -12.804 3.504 32.862 1.00 93.75 545 ILE A O 1
ATOM 4375 N N . ALA A 1 546 ? -10.888 3.483 31.685 1.00 93.75 546 ALA A N 1
ATOM 4376 C CA . ALA A 1 546 ? -10.034 3.067 32.791 1.00 93.75 546 ALA A CA 1
ATOM 4377 C C . ALA A 1 546 ? -10.081 4.067 33.951 1.00 93.75 546 ALA A C 1
ATOM 4379 O O . ALA A 1 546 ? -10.227 3.652 35.101 1.00 93.75 546 ALA A O 1
ATOM 4380 N N . HIS A 1 547 ? -10.064 5.373 33.663 1.00 95.31 547 HIS A N 1
ATOM 4381 C CA . HIS A 1 547 ? -10.241 6.409 34.680 1.00 95.31 547 HIS A CA 1
ATOM 4382 C C . HIS A 1 547 ? -11.608 6.311 35.375 1.00 95.31 547 HIS A C 1
ATOM 4384 O O . HIS A 1 547 ? -11.690 6.320 36.604 1.00 95.31 547 HIS A O 1
ATOM 4390 N N . ALA A 1 548 ? -12.694 6.163 34.608 1.00 94.06 548 ALA A N 1
ATOM 4391 C CA . ALA A 1 548 ? -14.040 6.040 35.168 1.00 94.06 548 ALA A CA 1
ATOM 4392 C C . ALA A 1 548 ? -14.194 4.790 36.056 1.00 94.06 548 ALA A C 1
ATOM 4394 O O . ALA A 1 548 ? -14.891 4.830 37.075 1.00 94.06 548 ALA A O 1
ATOM 4395 N N . VAL A 1 549 ? -13.540 3.686 35.683 1.00 91.88 549 VAL A N 1
ATOM 4396 C CA . VAL A 1 549 ? -13.504 2.455 36.482 1.00 91.88 549 VAL A CA 1
ATOM 4397 C C . VAL A 1 549 ? -12.639 2.630 37.728 1.00 91.88 549 VAL A C 1
ATOM 4399 O O . VAL A 1 549 ? -13.070 2.241 38.813 1.00 91.88 549 VAL A O 1
ATOM 4402 N N . PHE A 1 550 ? -11.469 3.257 37.610 1.00 93.44 550 PHE A N 1
ATOM 4403 C CA . PHE A 1 550 ? -10.601 3.568 38.744 1.00 93.44 550 PHE A CA 1
ATOM 4404 C C . PHE A 1 550 ? -11.324 4.401 39.804 1.00 93.44 550 PHE A C 1
ATOM 4406 O O . PHE A 1 550 ? -11.320 4.043 40.981 1.00 93.44 550 PHE A O 1
ATOM 4413 N N . ASP A 1 551 ? -12.011 5.462 39.385 1.00 94.62 551 ASP A N 1
ATOM 4414 C CA . ASP A 1 551 ? -12.811 6.306 40.271 1.00 94.62 551 ASP A CA 1
ATOM 4415 C C . ASP A 1 551 ? -13.918 5.519 40.980 1.00 94.62 551 ASP A C 1
ATOM 4417 O O . ASP A 1 551 ? -14.195 5.747 42.164 1.00 94.62 551 ASP A O 1
ATOM 4421 N N . LEU A 1 552 ? -14.551 4.581 40.266 1.00 91.94 552 LEU A N 1
ATOM 4422 C CA . LEU A 1 552 ? -15.570 3.705 40.832 1.00 91.94 552 LEU A CA 1
ATOM 4423 C C . LEU A 1 552 ? -14.971 2.760 41.876 1.00 91.94 552 LEU A C 1
ATOM 4425 O O . LEU A 1 552 ? -15.521 2.660 42.972 1.00 91.94 552 LEU A O 1
ATOM 4429 N N . LEU A 1 553 ? -13.847 2.107 41.568 1.00 92.06 553 LEU A N 1
ATOM 4430 C CA . LEU A 1 553 ? -13.154 1.200 42.487 1.00 92.06 553 LEU A CA 1
ATOM 4431 C C . LEU A 1 553 ? -12.651 1.942 43.728 1.00 92.06 553 LEU A C 1
ATOM 4433 O O . LEU A 1 553 ? -12.890 1.496 44.847 1.00 92.06 553 LEU A O 1
ATOM 4437 N N . LYS A 1 554 ? -12.040 3.117 43.546 1.00 94.75 554 LYS A N 1
ATOM 4438 C CA . LYS A 1 554 ? -11.535 3.964 44.633 1.00 94.75 554 LYS A CA 1
ATOM 4439 C C . LYS A 1 554 ? -12.644 4.361 45.607 1.00 94.75 554 LYS A C 1
ATOM 4441 O O . LYS A 1 554 ? -12.493 4.186 46.812 1.00 94.75 554 LYS A O 1
ATOM 4446 N N . LYS A 1 555 ? -13.771 4.868 45.101 1.00 94.69 555 LYS A N 1
ATOM 4447 C CA . LYS A 1 555 ? -14.910 5.265 45.945 1.00 94.69 555 LYS A CA 1
ATOM 4448 C C . LYS A 1 555 ? -15.628 4.059 46.555 1.00 94.69 555 LYS A C 1
ATOM 4450 O O . LYS A 1 555 ? -16.041 4.127 47.707 1.00 94.69 555 LYS A O 1
ATOM 4455 N N . SER A 1 556 ? -15.729 2.946 45.823 1.00 90.69 556 SER A N 1
ATOM 4456 C CA . SER A 1 556 ? -16.283 1.696 46.357 1.00 90.69 556 SER A CA 1
ATOM 4457 C C . SER A 1 556 ? -15.439 1.154 47.509 1.00 90.69 556 SER A C 1
ATOM 4459 O O . SER A 1 556 ? -15.998 0.688 48.495 1.00 90.69 556 SER A O 1
ATOM 4461 N N . HIS A 1 557 ? -14.110 1.236 47.407 1.00 92.06 557 HIS A N 1
ATOM 4462 C CA . HIS A 1 557 ? -13.190 0.839 48.472 1.00 92.06 557 HIS A CA 1
ATOM 4463 C C . HIS A 1 557 ? -13.344 1.720 49.722 1.00 92.06 557 HIS A C 1
ATOM 4465 O O . HIS A 1 557 ? -13.244 1.234 50.841 1.00 92.06 557 HIS A O 1
ATOM 4471 N N . GLN A 1 558 ? -13.690 2.997 49.543 1.00 95.50 558 GLN A N 1
ATOM 4472 C CA . GLN A 1 558 ? -14.035 3.918 50.634 1.00 95.50 558 GLN A CA 1
ATOM 4473 C C . GLN A 1 558 ? -15.449 3.696 51.208 1.00 95.50 558 GLN A C 1
ATOM 4475 O O . GLN A 1 558 ? -15.904 4.485 52.031 1.00 95.50 558 GLN A O 1
ATOM 4480 N N . GLY A 1 559 ? -16.187 2.680 50.747 1.00 93.50 559 GLY A N 1
ATOM 4481 C CA . GLY A 1 559 ? -17.574 2.439 51.157 1.00 93.50 559 GLY A CA 1
ATOM 4482 C C . GLY A 1 559 ? -18.578 3.467 50.616 1.00 93.50 559 GLY A C 1
ATOM 4483 O O . GLY A 1 559 ? -19.740 3.471 51.020 1.00 93.50 559 GLY A O 1
ATOM 4484 N N . VAL A 1 560 ? -18.172 4.335 49.683 1.00 95.31 560 VAL A N 1
ATOM 4485 C CA . VAL A 1 560 ? -19.042 5.362 49.102 1.00 95.31 560 VAL A CA 1
ATOM 4486 C C . VAL A 1 560 ? -19.812 4.770 47.927 1.00 95.31 560 VAL A C 1
ATOM 4488 O O . VAL A 1 560 ? -19.235 4.315 46.938 1.00 95.31 560 VAL A O 1
ATOM 4491 N N . ARG A 1 561 ? -21.147 4.816 47.994 1.00 88.12 561 ARG A N 1
ATOM 4492 C CA . ARG A 1 561 ? -22.008 4.348 46.901 1.00 88.12 561 ARG A CA 1
ATOM 4493 C C . ARG A 1 561 ? -21.827 5.231 45.663 1.00 88.12 561 ARG A C 1
ATOM 4495 O O . ARG A 1 561 ? -22.272 6.376 45.626 1.00 88.12 561 ARG A O 1
ATOM 4502 N N . VAL A 1 562 ? -21.224 4.674 44.617 1.00 87.44 562 VAL A N 1
ATOM 4503 C CA . VAL A 1 562 ? -20.993 5.377 43.348 1.00 87.44 562 VAL A CA 1
ATOM 4504 C C . VAL A 1 562 ? -22.167 5.160 42.405 1.00 87.44 562 VAL A C 1
ATOM 4506 O O . VAL A 1 562 ? -22.580 4.027 42.154 1.00 87.44 562 VAL A O 1
ATOM 4509 N N . LYS A 1 563 ? -22.707 6.248 41.850 1.00 88.12 563 LYS A N 1
ATOM 4510 C CA . LYS A 1 563 ? -23.653 6.159 40.733 1.00 88.12 563 LYS A CA 1
ATOM 4511 C C . LYS A 1 563 ? -22.871 5.891 39.440 1.00 88.12 563 LYS A C 1
ATOM 4513 O O . LYS A 1 563 ? -21.826 6.514 39.246 1.00 88.12 563 LYS A O 1
ATOM 4518 N N . PRO A 1 564 ? -23.354 5.003 38.553 1.00 86.00 564 PRO A N 1
ATOM 4519 C CA . PRO A 1 564 ? -22.714 4.790 37.261 1.00 86.00 564 PRO A CA 1
ATOM 4520 C C . PRO A 1 564 ? -22.651 6.111 36.472 1.00 86.00 564 PRO A C 1
ATOM 4522 O O . PRO A 1 564 ? -23.493 6.993 36.680 1.00 86.00 564 PRO A O 1
ATOM 4525 N N . PRO A 1 565 ? -21.686 6.247 35.550 1.00 91.00 565 PRO A N 1
ATOM 4526 C CA . PRO A 1 565 ? -21.584 7.414 34.689 1.00 91.00 565 PRO A CA 1
ATOM 4527 C C . PRO A 1 565 ? -22.897 7.622 33.927 1.00 91.00 565 PRO A C 1
ATOM 4529 O O . PRO A 1 565 ? -23.518 6.676 33.434 1.00 91.00 565 PRO A O 1
ATOM 4532 N N . THR A 1 566 ? -23.354 8.871 33.870 1.00 92.81 566 THR A N 1
ATOM 4533 C CA . THR A 1 566 ? -24.545 9.219 33.096 1.00 92.81 566 THR A CA 1
ATOM 4534 C C . THR A 1 566 ? -24.219 9.142 31.608 1.00 92.81 566 THR A C 1
ATOM 4536 O O . THR A 1 566 ? -23.089 9.416 31.207 1.00 92.81 566 THR A O 1
ATOM 4539 N N . ILE A 1 567 ? -25.214 8.814 30.775 1.00 92.75 567 ILE A N 1
ATOM 4540 C CA . ILE A 1 567 ? -25.037 8.785 29.312 1.00 92.75 567 ILE A CA 1
ATOM 4541 C C . ILE A 1 567 ? -24.521 10.143 28.827 1.00 92.75 567 ILE A C 1
ATOM 4543 O O . ILE A 1 567 ? -23.549 10.180 28.096 1.00 92.75 567 ILE A O 1
ATOM 4547 N N . LYS A 1 568 ? -25.068 11.257 29.338 1.00 94.38 568 LYS A N 1
ATOM 4548 C CA . LYS A 1 568 ? -24.601 12.617 29.012 1.00 94.38 568 LYS A CA 1
ATOM 4549 C C . LYS A 1 568 ? -23.103 12.812 29.274 1.00 94.38 568 LYS A C 1
ATOM 4551 O O . LYS A 1 568 ? -22.412 13.366 28.428 1.00 94.38 568 LYS A O 1
ATOM 4556 N N . LYS A 1 569 ? -22.601 12.340 30.424 1.00 95.19 569 LYS A N 1
ATOM 4557 C CA . LYS A 1 569 ? -21.171 12.419 30.756 1.00 95.19 569 LYS A CA 1
ATOM 4558 C C . LYS A 1 569 ? -20.338 11.574 29.792 1.00 95.19 569 LYS A C 1
ATOM 4560 O O . LYS A 1 569 ? -19.324 12.054 29.300 1.00 95.19 569 LYS A O 1
ATOM 4565 N N . ALA A 1 570 ? -20.775 10.347 29.516 1.00 95.62 570 ALA A N 1
ATOM 4566 C CA . ALA A 1 570 ? -20.082 9.450 28.599 1.00 95.62 570 ALA A CA 1
ATOM 4567 C C . ALA A 1 570 ? -20.061 9.996 27.160 1.00 95.62 570 ALA A C 1
ATOM 4569 O O . ALA A 1 570 ? -19.008 9.998 26.535 1.00 95.62 570 ALA A O 1
ATOM 4570 N N . THR A 1 571 ? -21.182 10.536 26.666 1.00 96.31 571 THR A N 1
ATOM 4571 C CA . THR A 1 571 ? -21.275 11.210 25.361 1.00 96.31 571 THR A CA 1
ATOM 4572 C C . THR A 1 571 ? -20.331 12.401 25.287 1.00 96.31 571 THR A C 1
ATOM 4574 O O . THR A 1 571 ? -19.575 12.498 24.333 1.00 96.31 571 THR A O 1
ATOM 4577 N N . PHE A 1 572 ? -20.329 13.276 26.296 1.00 97.56 572 PHE A N 1
ATOM 4578 C CA . PHE A 1 572 ? -19.446 14.443 26.313 1.00 97.56 572 PHE A CA 1
ATOM 4579 C C . PHE A 1 572 ? -17.965 14.047 26.263 1.00 97.56 572 PHE A C 1
ATOM 4581 O O . PHE A 1 572 ? -17.204 14.598 25.476 1.00 97.56 572 PHE A O 1
ATOM 4588 N N . GLN A 1 573 ? -17.566 13.044 27.050 1.00 97.38 573 GLN A N 1
ATOM 4589 C CA . GLN A 1 573 ? -16.196 12.533 27.020 1.00 97.38 573 GLN A CA 1
ATOM 4590 C C . GLN A 1 573 ? -15.842 11.885 25.675 1.00 97.38 573 GLN A C 1
ATOM 4592 O O . GLN A 1 573 ? -14.763 12.146 25.158 1.00 97.38 573 GLN A O 1
ATOM 4597 N N . GLY A 1 574 ? -16.748 11.092 25.092 1.00 97.44 574 GLY A N 1
ATOM 4598 C CA . GLY A 1 574 ? -16.548 10.501 23.767 1.00 97.44 574 GLY A CA 1
ATOM 4599 C C . GLY A 1 574 ? -16.391 11.556 22.671 1.00 97.44 574 GLY A C 1
ATOM 4600 O O . GLY A 1 574 ? -15.482 11.455 21.858 1.00 97.44 574 GLY A O 1
ATOM 4601 N N . VAL A 1 575 ? -17.212 12.612 22.695 1.00 98.25 575 VAL A N 1
ATOM 4602 C CA . VAL A 1 575 ? -17.105 13.741 21.755 1.00 98.25 575 VAL A CA 1
ATOM 4603 C C . VAL A 1 575 ? -15.744 14.426 21.873 1.00 98.25 575 VAL A C 1
ATOM 4605 O O . VAL A 1 575 ? -15.115 14.669 20.850 1.00 98.25 575 VAL A O 1
ATOM 4608 N N . ILE A 1 576 ? -15.254 14.688 23.090 1.00 98.38 576 ILE A N 1
ATOM 4609 C CA . ILE A 1 576 ? -13.914 15.268 23.288 1.00 98.38 576 ILE A CA 1
ATOM 4610 C C . ILE A 1 576 ? -12.830 14.361 22.694 1.00 98.38 576 ILE A C 1
ATOM 4612 O O . ILE A 1 576 ? -11.958 14.848 21.979 1.00 98.38 576 ILE A O 1
ATOM 4616 N N . VAL A 1 577 ? -12.895 13.053 22.958 1.00 98.38 577 VAL A N 1
ATOM 4617 C CA . VAL A 1 577 ? -11.921 12.083 22.432 1.00 98.38 577 VAL A CA 1
ATOM 4618 C C . VAL A 1 577 ? -11.947 12.042 20.904 1.00 98.38 577 VAL A C 1
ATOM 4620 O O . VAL A 1 577 ? -10.890 12.057 20.282 1.00 98.38 577 VAL A O 1
ATOM 4623 N N . TYR A 1 578 ? -13.127 12.035 20.283 1.00 98.56 578 TYR A N 1
ATOM 4624 C CA . TYR A 1 578 ? -13.238 12.014 18.823 1.00 98.56 578 TYR A CA 1
ATOM 4625 C C . TYR A 1 578 ? -12.804 13.326 18.173 1.00 98.56 578 TYR A C 1
ATOM 4627 O O . TYR A 1 578 ? -12.160 13.285 17.131 1.00 98.56 578 TYR A O 1
ATOM 4635 N N . LEU A 1 579 ? -13.089 14.479 18.787 1.00 98.25 579 LEU A N 1
ATOM 4636 C CA . LEU A 1 579 ? -12.564 15.764 18.318 1.00 98.25 579 LEU A CA 1
ATOM 4637 C C . LEU A 1 579 ? -11.034 15.791 18.392 1.00 98.25 579 LEU A C 1
ATOM 4639 O O . LEU A 1 579 ? -10.385 16.237 17.452 1.00 98.25 579 LEU A O 1
ATOM 4643 N N . TYR A 1 580 ? -10.454 15.265 19.471 1.00 98.25 580 TYR A N 1
ATOM 4644 C CA . TYR A 1 580 ? -9.004 15.145 19.597 1.00 98.25 580 TYR A CA 1
ATOM 4645 C C . TYR A 1 580 ? -8.408 14.205 18.539 1.00 98.25 580 TYR A C 1
ATOM 4647 O O . TYR A 1 580 ? -7.451 14.563 17.859 1.00 98.25 580 TYR A O 1
ATOM 4655 N N . ALA A 1 581 ? -9.012 13.033 18.337 1.00 98.00 581 ALA A N 1
ATOM 4656 C CA . ALA A 1 581 ? -8.601 12.091 17.301 1.00 98.00 581 ALA A CA 1
ATOM 4657 C C . ALA A 1 581 ? -8.705 12.685 15.887 1.00 98.00 581 ALA A C 1
ATOM 4659 O O . ALA A 1 581 ? -7.841 12.430 15.054 1.00 98.00 581 ALA A O 1
ATOM 4660 N N . LEU A 1 582 ? -9.718 13.518 15.632 1.00 97.81 582 LEU A N 1
ATOM 4661 C CA . LEU A 1 582 ? -9.881 14.240 14.372 1.00 97.81 582 LEU A CA 1
ATOM 4662 C C . LEU A 1 582 ? -8.775 15.289 14.163 1.00 97.81 582 LEU A C 1
ATOM 4664 O O . LEU A 1 582 ? -8.280 15.443 13.051 1.00 97.81 582 LEU A O 1
ATOM 4668 N N . ILE A 1 583 ? -8.337 15.974 15.225 1.00 97.25 583 ILE A N 1
ATOM 4669 C CA . ILE A 1 583 ? -7.179 16.882 15.160 1.00 97.25 583 ILE A CA 1
ATOM 4670 C C . ILE A 1 583 ? -5.909 16.102 14.800 1.00 97.25 583 ILE A C 1
ATOM 4672 O O . ILE A 1 583 ? -5.161 16.540 13.931 1.00 97.25 583 ILE A O 1
ATOM 4676 N N . ILE A 1 584 ? -5.682 14.937 15.417 1.00 95.50 584 ILE A N 1
ATOM 4677 C CA . ILE A 1 584 ? -4.535 14.071 15.093 1.00 95.50 584 ILE A CA 1
ATOM 4678 C C . ILE A 1 584 ? -4.618 13.544 13.654 1.00 95.50 584 ILE A C 1
ATOM 4680 O O . ILE A 1 584 ? -3.612 13.548 12.949 1.00 95.50 584 ILE A O 1
ATOM 4684 N N . PHE A 1 585 ? -5.812 13.158 13.195 1.00 95.31 585 PHE A N 1
ATOM 4685 C CA . PHE A 1 585 ? -6.066 12.780 11.804 1.00 95.31 585 PHE A CA 1
ATOM 4686 C C . PHE A 1 585 ? -5.648 13.897 10.837 1.00 95.31 585 PHE A C 1
ATOM 4688 O O . PHE A 1 585 ? -4.857 13.653 9.930 1.00 95.31 585 PHE A O 1
ATOM 4695 N N . PHE A 1 586 ? -6.127 15.129 11.048 1.00 95.06 586 PHE A N 1
ATOM 4696 C CA . PHE A 1 586 ? -5.788 16.256 10.175 1.00 95.06 586 PHE A CA 1
ATOM 4697 C C . PHE A 1 586 ? -4.313 16.638 10.265 1.00 95.06 586 PHE A C 1
ATOM 4699 O O . PHE A 1 586 ? -3.713 16.980 9.249 1.00 95.06 586 PHE A O 1
ATOM 4706 N N . ALA A 1 587 ? -3.713 16.546 11.454 1.00 92.31 587 ALA A N 1
ATOM 4707 C CA . ALA A 1 587 ? -2.284 16.762 11.618 1.00 92.31 587 ALA A CA 1
ATOM 4708 C C . ALA A 1 587 ? -1.482 15.773 10.757 1.00 92.31 587 ALA A C 1
ATOM 4710 O O . ALA A 1 587 ? -0.640 16.213 9.984 1.00 92.31 587 ALA A O 1
ATOM 4711 N N . HIS A 1 588 ? -1.796 14.474 10.794 1.00 88.56 588 HIS A N 1
ATOM 4712 C CA . HIS A 1 588 ? -1.153 13.490 9.915 1.00 88.56 588 HIS A CA 1
ATOM 4713 C C . HIS A 1 588 ? -1.432 13.756 8.435 1.00 88.56 588 HIS A C 1
ATOM 4715 O O . HIS A 1 588 ? -0.507 13.775 7.631 1.00 88.56 588 HIS A O 1
ATOM 4721 N N . PHE A 1 589 ? -2.687 14.026 8.079 1.00 89.69 589 PHE A N 1
ATOM 4722 C CA . PHE A 1 589 ? -3.083 14.246 6.691 1.00 89.69 589 PHE A CA 1
ATOM 4723 C C . PHE A 1 589 ? -2.389 15.454 6.042 1.00 89.69 589 PHE A C 1
ATOM 4725 O O . PHE A 1 589 ? -2.063 15.396 4.864 1.00 89.69 589 PHE A O 1
ATOM 4732 N N . PHE A 1 590 ? -2.158 16.544 6.782 1.00 89.75 590 PHE A N 1
ATOM 4733 C CA . PHE A 1 590 ? -1.567 17.766 6.220 1.00 89.75 590 PHE A CA 1
ATOM 4734 C C . PHE A 1 590 ? -0.066 17.938 6.486 1.00 89.75 590 PHE A C 1
ATOM 4736 O O . PHE A 1 590 ? 0.575 18.696 5.753 1.00 89.75 590 PHE A O 1
ATOM 4743 N N . LEU A 1 591 ? 0.480 17.322 7.542 1.00 86.69 591 LEU A N 1
ATOM 4744 C CA . LEU A 1 591 ? 1.851 17.584 8.002 1.00 86.69 591 LEU A CA 1
ATOM 4745 C C . LEU A 1 591 ? 2.845 16.468 7.690 1.00 86.69 591 LEU A C 1
ATOM 4747 O O . LEU A 1 591 ? 4.043 16.760 7.598 1.00 86.69 591 LEU A O 1
ATOM 4751 N N . ASP A 1 592 ? 2.389 15.223 7.520 1.00 76.00 592 ASP A N 1
ATOM 4752 C CA . ASP A 1 592 ? 3.258 14.178 6.971 1.00 76.00 592 ASP A CA 1
ATOM 4753 C C . ASP A 1 592 ? 3.741 14.639 5.577 1.00 76.00 592 ASP A C 1
ATOM 4755 O O . ASP A 1 592 ? 3.105 15.461 4.935 1.00 76.00 592 ASP A O 1
ATOM 4759 N N . GLY A 1 593 ? 4.921 14.245 5.104 1.00 69.50 593 GLY A N 1
ATOM 4760 C CA . GLY A 1 593 ? 5.434 14.659 3.781 1.00 69.50 593 GLY A CA 1
ATOM 4761 C C . GLY A 1 593 ? 5.888 16.124 3.626 1.00 69.50 593 GLY A C 1
ATOM 4762 O O . GLY A 1 593 ? 6.832 16.371 2.884 1.00 69.50 593 GLY A O 1
ATOM 4763 N N . LYS A 1 594 ? 5.305 17.092 4.350 1.00 78.50 594 LYS A N 1
ATOM 4764 C CA . LYS A 1 594 ? 5.770 18.498 4.354 1.00 78.50 594 LYS A CA 1
ATOM 4765 C C . LYS A 1 594 ? 6.837 18.766 5.404 1.00 78.50 594 LYS A C 1
ATOM 4767 O O . LYS A 1 594 ? 7.736 19.575 5.189 1.00 78.50 594 LYS A O 1
ATOM 4772 N N . MET A 1 595 ? 6.719 18.131 6.568 1.00 74.94 595 MET A N 1
ATOM 4773 C CA . MET A 1 595 ? 7.732 18.243 7.609 1.00 74.94 595 MET A CA 1
ATOM 4774 C C . MET A 1 595 ? 8.804 17.180 7.408 1.00 74.94 595 MET A C 1
ATOM 4776 O O . MET A 1 595 ? 8.495 16.010 7.182 1.00 74.94 595 MET A O 1
ATOM 4780 N N . ASN A 1 596 ? 10.070 17.574 7.554 1.00 69.62 596 ASN A N 1
ATOM 4781 C CA . ASN A 1 596 ? 11.180 16.634 7.560 1.00 69.62 596 ASN A CA 1
ATOM 4782 C C . ASN A 1 596 ? 11.118 15.764 8.834 1.00 69.62 596 ASN A C 1
ATOM 4784 O O . ASN A 1 596 ? 11.718 16.067 9.868 1.00 69.62 596 ASN A O 1
ATOM 4788 N N . MET A 1 597 ? 10.354 14.671 8.760 1.00 65.31 597 MET A N 1
ATOM 4789 C CA . MET A 1 597 ? 10.150 13.702 9.843 1.00 65.31 597 MET A CA 1
ATOM 4790 C C . MET A 1 597 ? 11.389 12.829 10.111 1.00 65.31 597 MET A C 1
ATOM 4792 O O . MET A 1 597 ? 11.308 11.883 10.905 1.00 65.31 597 MET A O 1
ATOM 4796 N N . ASN A 1 598 ? 12.531 13.125 9.472 1.00 63.53 598 ASN A N 1
ATOM 4797 C CA . ASN A 1 598 ? 13.822 12.533 9.829 1.00 63.53 598 ASN A CA 1
ATOM 4798 C C . ASN A 1 598 ? 14.318 13.036 11.188 1.00 63.53 598 ASN A C 1
ATOM 4800 O O . ASN A 1 598 ? 15.107 12.358 11.844 1.00 63.53 598 ASN A O 1
ATOM 4804 N N . ILE A 1 599 ? 13.801 14.169 11.676 1.00 72.56 599 ILE A N 1
ATOM 4805 C CA . ILE A 1 599 ? 14.038 14.584 13.056 1.00 72.56 599 ILE A CA 1
ATOM 4806 C C . ILE A 1 599 ? 13.233 13.650 13.975 1.00 72.56 599 ILE A C 1
ATOM 4808 O O . ILE A 1 599 ? 12.002 13.603 13.932 1.00 72.56 599 ILE A O 1
ATOM 4812 N N . ALA A 1 600 ? 13.925 12.906 14.841 1.00 74.12 600 ALA A N 1
ATOM 4813 C CA . ALA A 1 600 ? 13.300 11.965 15.776 1.00 74.12 600 ALA A CA 1
ATOM 4814 C C . ALA A 1 600 ? 12.279 12.635 16.724 1.00 74.12 600 ALA A C 1
ATOM 4816 O O . ALA A 1 600 ? 11.329 11.992 17.180 1.00 74.12 600 ALA A O 1
ATOM 4817 N N . ALA A 1 601 ? 12.450 13.931 17.010 1.00 81.25 601 ALA A N 1
ATOM 4818 C CA . ALA A 1 601 ? 11.632 14.676 17.963 1.00 81.25 601 ALA A CA 1
ATOM 4819 C C . ALA A 1 601 ? 10.161 14.856 17.522 1.00 81.25 601 ALA A C 1
ATOM 4821 O O . ALA A 1 601 ? 9.301 14.379 18.263 1.00 81.25 601 ALA A O 1
ATOM 4822 N N . PRO A 1 602 ? 9.819 15.441 16.350 1.00 81.38 602 PRO A N 1
ATOM 4823 C CA . PRO A 1 602 ? 8.435 15.518 15.870 1.00 81.38 602 PRO A CA 1
ATOM 4824 C C . PRO A 1 602 ? 7.712 14.172 15.897 1.00 81.38 602 PRO A C 1
ATOM 4826 O O . PRO A 1 602 ? 6.615 14.072 16.437 1.00 81.38 602 PRO A O 1
ATOM 4829 N N . ARG A 1 603 ? 8.360 13.110 15.407 1.00 80.69 603 ARG A N 1
ATOM 4830 C CA . ARG A 1 603 ? 7.785 11.760 15.399 1.00 80.69 603 ARG A CA 1
ATOM 4831 C C . ARG A 1 603 ? 7.478 11.254 16.803 1.00 80.69 603 ARG A C 1
ATOM 4833 O O . ARG A 1 603 ? 6.390 10.741 17.050 1.00 80.69 603 ARG A O 1
ATOM 4840 N N . THR A 1 604 ? 8.428 11.414 17.722 1.00 86.56 604 THR A N 1
ATOM 4841 C CA . THR A 1 604 ? 8.242 11.022 19.122 1.00 86.56 604 THR A CA 1
ATOM 4842 C C . THR A 1 604 ? 7.099 11.816 19.749 1.00 86.56 604 THR A C 1
ATOM 4844 O O . THR A 1 604 ? 6.264 11.236 20.433 1.00 86.56 604 THR A O 1
ATOM 4847 N N . ILE A 1 605 ? 7.000 13.118 19.470 1.00 90.00 605 ILE A N 1
ATOM 4848 C CA . ILE A 1 605 ? 5.910 13.969 19.963 1.00 90.00 605 ILE A CA 1
ATOM 4849 C C . ILE A 1 605 ? 4.557 13.487 19.422 1.00 90.00 605 ILE A C 1
ATOM 4851 O O . ILE A 1 605 ? 3.634 13.293 20.212 1.00 90.00 605 ILE A O 1
ATOM 4855 N N . TYR A 1 606 ? 4.437 13.220 18.117 1.00 88.19 606 TYR A N 1
ATOM 4856 C CA . TYR A 1 606 ? 3.204 12.689 17.520 1.00 88.19 606 TYR A CA 1
ATOM 4857 C C . TYR A 1 606 ? 2.806 11.345 18.112 1.00 88.19 606 TYR A C 1
ATOM 4859 O O . TYR A 1 606 ? 1.644 11.142 18.476 1.00 88.19 606 TYR A O 1
ATOM 4867 N N . PHE A 1 607 ? 3.771 10.440 18.267 1.00 90.50 607 PHE A N 1
ATOM 4868 C CA . PHE A 1 607 ? 3.531 9.158 18.911 1.00 90.50 607 PHE A CA 1
ATOM 4869 C C . PHE A 1 607 ? 3.065 9.338 20.362 1.00 90.50 607 PHE A C 1
ATOM 4871 O O . PHE A 1 607 ? 2.106 8.697 20.784 1.00 90.50 607 PHE A O 1
ATOM 4878 N N . MET A 1 608 ? 3.688 10.242 21.122 1.00 94.56 608 MET A N 1
ATOM 4879 C CA . MET A 1 608 ? 3.309 10.507 22.511 1.00 94.56 608 MET A CA 1
ATOM 4880 C C . MET A 1 608 ? 1.900 11.095 22.626 1.00 94.56 608 MET A C 1
ATOM 4882 O O . MET A 1 608 ? 1.140 10.674 23.497 1.00 94.56 608 MET A O 1
ATOM 4886 N N . LEU A 1 609 ? 1.528 12.013 21.733 1.00 95.25 609 LEU A N 1
ATOM 4887 C CA . LEU A 1 609 ? 0.199 12.630 21.696 1.00 95.25 609 LEU A CA 1
ATOM 4888 C C . LEU A 1 609 ? -0.902 11.633 21.293 1.00 95.25 609 LEU A C 1
ATOM 4890 O O . LEU A 1 609 ? -1.950 11.564 21.939 1.00 95.25 609 LEU A O 1
ATOM 4894 N N . SER A 1 610 ? -0.654 10.826 20.261 1.00 94.38 610 SER A N 1
ATOM 4895 C CA . SER A 1 610 ? -1.621 9.839 19.763 1.00 94.38 610 SER A CA 1
ATOM 4896 C C . SER A 1 610 ? -1.783 8.645 20.708 1.00 94.38 610 SER A C 1
ATOM 4898 O O . SER A 1 610 ? -2.901 8.312 21.106 1.00 94.38 610 SER A O 1
ATOM 4900 N N . ALA A 1 611 ? -0.667 8.023 21.097 1.00 93.69 611 ALA A N 1
ATOM 4901 C CA . ALA A 1 611 ? -0.643 6.748 21.803 1.00 93.69 611 ALA A CA 1
ATOM 4902 C C . ALA A 1 611 ? 0.148 6.794 23.121 1.00 93.69 611 ALA A C 1
ATOM 4904 O O . ALA A 1 611 ? -0.316 6.267 24.124 1.00 93.69 611 ALA A O 1
ATOM 4905 N N . GLY A 1 612 ? 1.315 7.433 23.191 1.00 93.69 612 GLY A N 1
ATOM 4906 C CA . GLY A 1 612 ? 2.189 7.326 24.368 1.00 93.69 612 GLY A CA 1
ATOM 4907 C C . GLY A 1 612 ? 1.539 7.772 25.686 1.00 93.69 612 GLY A C 1
ATOM 4908 O O . GLY A 1 612 ? 1.588 7.035 26.671 1.00 93.69 612 GLY A O 1
ATOM 4909 N N . PHE A 1 613 ? 0.863 8.924 25.721 1.00 96.19 613 PHE A N 1
ATOM 4910 C CA . PHE A 1 613 ? 0.180 9.409 26.926 1.00 96.19 613 PHE A CA 1
ATOM 4911 C C . PHE A 1 613 ? -0.972 8.513 27.407 1.00 96.19 613 PHE A C 1
ATOM 4913 O O . PHE A 1 613 ? -0.960 8.164 28.593 1.00 96.19 613 PHE A O 1
ATOM 4920 N N . PRO A 1 614 ? -1.952 8.099 26.572 1.00 95.62 614 PRO A N 1
ATOM 4921 C CA . PRO A 1 614 ? -2.998 7.189 27.033 1.00 95.62 614 PRO A CA 1
ATOM 4922 C C . PRO A 1 614 ? -2.425 5.840 27.484 1.00 95.62 614 PRO A C 1
ATOM 4924 O O . PRO A 1 614 ? -2.897 5.293 28.480 1.00 95.62 614 PRO A O 1
ATOM 4927 N N . ILE A 1 615 ? -1.363 5.347 26.837 1.00 93.25 615 ILE A N 1
ATOM 4928 C CA . ILE A 1 615 ? -0.655 4.123 27.240 1.00 93.25 615 ILE A CA 1
ATOM 4929 C C . ILE A 1 615 ? -0.027 4.277 28.628 1.00 93.25 615 ILE A C 1
ATOM 4931 O O . ILE A 1 615 ? -0.293 3.475 29.525 1.00 93.25 615 ILE A O 1
ATOM 4935 N N . MET A 1 616 ? 0.770 5.328 28.834 1.00 94.50 616 MET A N 1
ATOM 4936 C CA . MET A 1 616 ? 1.400 5.604 30.128 1.00 94.50 616 MET A CA 1
ATOM 4937 C C . MET A 1 616 ? 0.356 5.776 31.234 1.00 94.50 616 MET A C 1
ATOM 4939 O O . MET A 1 616 ? 0.523 5.252 32.337 1.00 94.50 616 MET A O 1
ATOM 4943 N N . TYR A 1 617 ? -0.748 6.462 30.931 1.00 95.81 617 TYR A N 1
ATOM 4944 C CA . TYR A 1 617 ? -1.848 6.651 31.867 1.00 95.81 617 TYR A CA 1
ATOM 4945 C C . TYR A 1 617 ? -2.544 5.332 32.227 1.00 95.81 617 TYR A C 1
ATOM 4947 O O . TYR A 1 617 ? -2.813 5.080 33.404 1.00 95.81 617 TYR A O 1
ATOM 4955 N N . LEU A 1 618 ? -2.804 4.467 31.241 1.00 92.56 618 LEU A N 1
ATOM 4956 C CA . LEU A 1 618 ? -3.357 3.135 31.477 1.00 92.56 618 LEU A CA 1
ATOM 4957 C C . LEU A 1 618 ? -2.437 2.329 32.395 1.00 92.56 618 LEU A C 1
ATOM 4959 O O . LEU A 1 618 ? -2.899 1.860 33.436 1.00 92.56 618 LEU A O 1
ATOM 4963 N N . CYS A 1 619 ? -1.143 2.239 32.077 1.00 92.75 619 CYS A N 1
ATOM 4964 C CA . CYS A 1 619 ? -0.153 1.559 32.916 1.00 92.75 619 CYS A CA 1
ATOM 4965 C C . CYS A 1 619 ? -0.142 2.112 34.349 1.00 92.75 619 CYS A C 1
ATOM 4967 O O . CYS A 1 619 ? -0.201 1.342 35.308 1.00 92.75 619 CYS A O 1
ATOM 4969 N N . TYR A 1 620 ? -0.159 3.438 34.508 1.00 95.62 620 TYR A N 1
ATOM 4970 C CA . TYR A 1 620 ? -0.236 4.098 35.812 1.00 95.62 620 TYR A CA 1
ATOM 4971 C C . TYR A 1 620 ? -1.485 3.689 36.609 1.00 95.62 620 TYR A C 1
ATOM 4973 O O . TYR A 1 620 ? -1.378 3.286 37.771 1.00 95.62 620 TYR A O 1
ATOM 4981 N N . VAL A 1 621 ? -2.671 3.739 35.993 1.00 94.31 621 VAL A N 1
ATOM 4982 C CA . VAL A 1 621 ? -3.929 3.346 36.648 1.00 94.31 621 VAL A CA 1
ATOM 4983 C C . VAL A 1 621 ? -3.907 1.866 37.041 1.00 94.31 621 VAL A C 1
ATOM 4985 O O . VAL A 1 621 ? -4.348 1.521 38.141 1.00 94.31 621 VAL A O 1
ATOM 4988 N N . CYS A 1 622 ? -3.348 0.998 36.192 1.00 91.12 622 CYS A N 1
ATOM 4989 C CA . CYS A 1 622 ? -3.181 -0.427 36.485 1.00 91.12 622 CYS A CA 1
ATOM 4990 C C . CYS A 1 622 ? -2.293 -0.651 37.711 1.00 91.12 622 CYS A C 1
ATOM 4992 O O . CYS A 1 622 ? -2.693 -1.363 38.635 1.00 91.12 622 CYS A O 1
ATOM 4994 N N . ILE A 1 623 ? -1.124 -0.001 37.742 1.00 93.94 623 ILE A N 1
ATOM 4995 C CA . ILE A 1 623 ? -0.172 -0.085 38.854 1.00 93.94 623 ILE A CA 1
ATOM 4996 C C . ILE A 1 623 ? -0.830 0.393 40.148 1.00 93.94 623 ILE A C 1
ATOM 4998 O O . ILE A 1 623 ? -0.718 -0.287 41.164 1.00 93.94 623 ILE A O 1
ATOM 5002 N N . ILE A 1 624 ? -1.574 1.506 40.132 1.00 95.81 624 ILE A N 1
ATOM 5003 C CA . ILE A 1 624 ? -2.252 1.995 41.341 1.00 95.81 624 ILE A CA 1
ATOM 5004 C C . ILE A 1 624 ? -3.341 1.035 41.820 1.00 95.81 624 ILE A C 1
ATOM 5006 O O . ILE A 1 624 ? -3.450 0.807 43.027 1.00 95.81 624 ILE A O 1
ATOM 5010 N N . ILE A 1 625 ? -4.156 0.486 40.917 1.00 92.19 625 ILE A N 1
ATOM 5011 C CA . ILE A 1 625 ? -5.214 -0.466 41.286 1.00 92.19 625 ILE A CA 1
ATOM 5012 C C . ILE A 1 625 ? -4.618 -1.721 41.917 1.00 92.19 625 ILE A C 1
ATOM 5014 O O . ILE A 1 625 ? -5.134 -2.182 42.939 1.00 92.19 625 ILE A O 1
ATOM 5018 N N . TRP A 1 626 ? -3.528 -2.227 41.339 1.00 91.19 626 TRP A N 1
ATOM 5019 C CA . TRP A 1 626 ? -2.798 -3.379 41.855 1.00 91.19 626 TRP A CA 1
ATOM 5020 C C . TRP A 1 626 ? -2.154 -3.080 43.210 1.00 91.19 626 TRP A C 1
ATOM 5022 O O . TRP A 1 626 ? -2.450 -3.747 44.198 1.00 91.19 626 TRP A O 1
ATOM 5032 N N . TYR A 1 627 ? -1.333 -2.030 43.278 1.00 95.88 627 TYR A N 1
ATOM 5033 C CA . TYR A 1 627 ? -0.560 -1.666 44.466 1.00 95.88 627 TYR A CA 1
ATOM 5034 C C . TYR A 1 627 ? -1.446 -1.364 45.677 1.00 95.88 627 TYR A C 1
ATOM 5036 O O . TYR A 1 627 ? -1.104 -1.703 46.805 1.00 95.88 627 TYR A O 1
ATOM 5044 N N . ARG A 1 628 ? -2.613 -0.748 45.457 1.00 95.75 628 ARG A N 1
ATOM 5045 C CA . ARG A 1 628 ? -3.562 -0.430 46.533 1.00 95.75 628 ARG A CA 1
ATOM 5046 C C . ARG A 1 628 ? -4.536 -1.563 46.856 1.00 95.75 628 ARG A C 1
ATOM 5048 O O . ARG A 1 628 ? -5.411 -1.356 47.690 1.00 95.75 628 ARG A O 1
ATOM 5055 N N . GLY A 1 629 ? -4.445 -2.712 46.181 1.00 92.88 629 GLY A N 1
ATOM 5056 C CA . GLY A 1 629 ? -5.384 -3.817 46.379 1.00 92.88 629 GLY A CA 1
ATOM 5057 C C . GLY A 1 629 ? -6.841 -3.405 46.143 1.00 92.88 629 GLY A C 1
ATOM 5058 O O . GLY A 1 629 ? -7.741 -3.882 46.829 1.00 92.88 629 GLY A O 1
ATOM 5059 N N . LEU A 1 630 ? -7.094 -2.490 45.194 1.00 91.38 630 LEU A N 1
ATOM 5060 C CA . LEU A 1 630 ? -8.453 -2.002 44.907 1.00 91.38 630 LEU A CA 1
ATOM 5061 C C . LEU A 1 630 ? -9.323 -3.064 44.224 1.00 91.38 630 LEU A C 1
ATOM 5063 O O . LEU A 1 630 ? -10.526 -2.858 44.067 1.00 91.38 630 LEU A O 1
ATOM 5067 N N . VAL A 1 631 ? -8.724 -4.181 43.802 1.00 87.62 631 VAL A N 1
ATOM 5068 C CA . VAL A 1 631 ? -9.437 -5.339 43.269 1.00 87.62 631 VAL A CA 1
ATOM 5069 C C . VAL A 1 631 ? -10.068 -6.097 44.444 1.00 87.62 631 VAL A C 1
ATOM 5071 O O . VAL A 1 631 ? -9.346 -6.691 45.242 1.00 87.62 631 VAL A O 1
ATOM 5074 N N . PRO A 1 632 ? -11.403 -6.088 44.585 1.00 78.19 632 PRO A N 1
ATOM 5075 C CA . PRO A 1 632 ? -12.075 -6.770 45.679 1.00 78.19 632 PRO A CA 1
ATOM 5076 C C . PRO A 1 632 ? -11.864 -8.285 45.592 1.00 78.19 632 PRO A C 1
ATOM 5078 O O . PRO A 1 632 ? -11.807 -8.860 44.502 1.00 78.19 632 PRO A O 1
ATOM 5081 N N . SER A 1 633 ? -11.801 -8.938 46.752 1.00 77.56 633 SER A N 1
ATOM 5082 C CA . SER A 1 633 ? -11.665 -10.388 46.893 1.00 77.56 633 SER A CA 1
ATOM 5083 C C . SER A 1 633 ? -12.897 -11.123 46.339 1.00 77.56 633 SER A C 1
ATOM 5085 O O . SER A 1 633 ? -13.850 -11.391 47.053 1.00 77.56 633 SER A O 1
ATOM 5087 N N . LEU A 1 634 ? -12.883 -11.409 45.030 1.00 59.75 634 LEU A N 1
ATOM 5088 C CA . LEU A 1 634 ? -13.629 -12.418 44.243 1.00 59.75 634 LEU A CA 1
ATOM 5089 C C . LEU A 1 634 ? -15.151 -12.651 44.475 1.00 59.75 634 LEU A C 1
ATOM 5091 O O . LEU A 1 634 ? -15.738 -13.480 43.774 1.00 59.75 634 LEU A O 1
ATOM 5095 N N . GLY A 1 635 ? -15.840 -11.919 45.353 1.00 76.62 635 GLY A N 1
ATOM 5096 C CA . GLY A 1 635 ? -17.264 -12.099 45.659 1.00 76.62 635 GLY A CA 1
ATOM 5097 C C . GLY A 1 635 ? -18.188 -11.056 45.011 1.00 76.62 635 GLY A C 1
ATOM 5098 O O . GLY A 1 635 ? -18.023 -9.853 45.196 1.00 76.62 635 GLY A O 1
ATOM 5099 N N . GLY A 1 636 ? -19.221 -11.510 44.289 1.00 81.81 636 GLY A N 1
ATOM 5100 C CA . GLY A 1 636 ? -20.388 -10.695 43.907 1.00 81.81 636 GLY A CA 1
ATOM 5101 C C . GLY A 1 636 ? -20.260 -9.818 42.648 1.00 81.81 636 GLY A C 1
ATOM 5102 O O . GLY A 1 636 ? -19.421 -10.037 41.780 1.00 81.81 636 GLY A O 1
ATOM 5103 N N . ARG A 1 637 ? -21.137 -8.805 42.532 1.00 77.31 637 ARG A N 1
ATOM 5104 C CA . ARG A 1 637 ? -21.288 -7.914 41.354 1.00 77.31 637 ARG A CA 1
ATOM 5105 C C . ARG A 1 637 ? -20.041 -7.075 41.041 1.00 77.31 637 ARG A C 1
ATOM 5107 O O . ARG A 1 637 ? -19.829 -6.690 39.896 1.00 77.31 637 ARG A O 1
ATOM 5114 N N . LEU A 1 638 ? -19.208 -6.815 42.048 1.00 76.06 638 LEU A N 1
ATOM 5115 C CA . LEU A 1 638 ? -17.923 -6.133 41.886 1.00 76.06 638 LEU A CA 1
ATOM 5116 C C . LEU A 1 638 ? -16.923 -6.970 41.074 1.00 76.06 638 LEU A C 1
ATOM 5118 O O . LEU A 1 638 ? -16.165 -6.397 40.296 1.00 76.06 638 LEU A O 1
ATOM 5122 N N . ARG A 1 639 ? -16.990 -8.309 41.151 1.00 81.94 639 ARG A N 1
ATOM 5123 C CA . ARG A 1 639 ? -16.162 -9.210 40.334 1.00 81.94 639 ARG A CA 1
ATOM 5124 C C . ARG A 1 639 ? -16.396 -9.003 38.840 1.00 81.94 639 ARG A C 1
ATOM 5126 O O . ARG A 1 639 ? -15.441 -9.025 38.077 1.00 81.94 639 ARG A O 1
ATOM 5133 N N . GLU A 1 640 ? -17.638 -8.776 38.413 1.00 83.19 640 GLU A N 1
ATOM 5134 C CA . GLU A 1 640 ? -17.954 -8.545 36.994 1.00 83.19 640 GLU A CA 1
ATOM 5135 C C . GLU A 1 640 ? -17.318 -7.239 36.482 1.00 83.19 640 GLU A C 1
ATOM 5137 O O . GLU A 1 640 ? -16.809 -7.198 35.364 1.00 83.19 640 GLU A O 1
ATOM 5142 N N . ILE A 1 641 ? -17.265 -6.199 37.324 1.00 79.88 641 ILE A N 1
ATOM 5143 C CA . ILE A 1 641 ? -16.633 -4.907 37.004 1.00 79.88 641 ILE A CA 1
ATOM 5144 C C . ILE A 1 641 ? -15.102 -5.020 37.008 1.00 79.88 641 ILE A C 1
ATOM 5146 O O . ILE A 1 641 ? -14.444 -4.499 36.110 1.00 79.88 641 ILE A O 1
ATOM 5150 N N . SER A 1 642 ? -14.516 -5.721 37.980 1.00 77.94 642 SER A N 1
ATOM 5151 C CA . SER A 1 642 ? -13.066 -5.954 38.015 1.00 77.94 642 SER A CA 1
ATOM 5152 C C . SER A 1 642 ? -12.599 -6.827 36.854 1.00 77.94 642 SER A C 1
ATOM 5154 O O . SER A 1 642 ? -11.574 -6.535 36.246 1.00 77.94 642 SER A O 1
ATOM 5156 N N . LEU A 1 643 ? -13.380 -7.850 36.489 1.00 80.31 643 LEU A N 1
ATOM 5157 C CA . LEU A 1 643 ? -13.116 -8.638 35.291 1.00 80.31 643 LEU A CA 1
ATOM 5158 C C . LEU A 1 643 ? -13.165 -7.761 34.049 1.00 80.31 643 LEU A C 1
ATOM 5160 O O . LEU A 1 643 ? -12.264 -7.890 33.237 1.00 80.31 643 LEU A O 1
ATOM 5164 N N . TYR A 1 644 ? -14.154 -6.865 33.929 1.00 77.25 644 TYR A N 1
ATOM 5165 C CA . TYR A 1 644 ? -14.256 -5.893 32.835 1.00 77.25 644 TYR A CA 1
ATOM 5166 C C . TYR A 1 644 ? -13.000 -5.014 32.711 1.00 77.25 644 TYR A C 1
ATOM 5168 O O . TYR A 1 644 ? -12.471 -4.847 31.615 1.00 77.25 644 TYR A O 1
ATOM 5176 N N . PHE A 1 645 ? -12.481 -4.515 33.835 1.00 77.19 645 PHE A N 1
ATOM 5177 C CA . PHE A 1 645 ? -11.240 -3.740 33.872 1.00 77.19 645 PHE A CA 1
ATOM 5178 C C . PHE A 1 645 ? -10.029 -4.549 33.393 1.00 77.19 645 PHE A C 1
ATOM 5180 O O . PHE A 1 645 ? -9.271 -4.088 32.543 1.00 77.19 645 PHE A O 1
ATOM 5187 N N . PHE A 1 646 ? -9.892 -5.788 33.871 1.00 81.75 646 PHE A N 1
ATOM 5188 C CA . PHE A 1 646 ? -8.809 -6.677 33.456 1.00 81.75 646 PHE A CA 1
ATOM 5189 C C . PHE A 1 646 ? -8.840 -6.970 31.947 1.00 81.75 646 PHE A C 1
ATOM 5191 O O . PHE A 1 646 ? -7.788 -7.139 31.339 1.00 81.75 646 PHE A O 1
ATOM 5198 N N . ARG A 1 647 ? -10.022 -6.962 31.310 1.00 81.38 647 ARG A N 1
ATOM 5199 C CA . ARG A 1 647 ? -10.140 -7.149 29.847 1.00 81.38 647 ARG A CA 1
ATOM 5200 C C . ARG A 1 647 ? -9.520 -5.997 29.075 1.00 81.38 647 ARG A C 1
ATOM 5202 O O . ARG A 1 647 ? -8.820 -6.256 28.108 1.00 81.38 647 ARG A O 1
ATOM 5209 N N . ILE A 1 648 ? -9.765 -4.756 29.507 1.00 82.62 648 ILE A N 1
ATOM 5210 C CA . ILE A 1 648 ? -9.194 -3.560 28.868 1.00 82.62 648 ILE A CA 1
ATOM 5211 C C . ILE A 1 648 ? -7.669 -3.638 28.929 1.00 82.62 648 ILE A C 1
ATOM 5213 O O . ILE A 1 648 ? -7.010 -3.443 27.916 1.00 82.62 648 ILE A O 1
ATOM 5217 N N . ILE A 1 649 ? -7.121 -4.017 30.087 1.00 84.62 649 ILE A N 1
ATOM 5218 C CA . ILE A 1 649 ? -5.676 -4.204 30.268 1.00 84.62 649 ILE A CA 1
ATOM 5219 C C . ILE A 1 649 ? -5.149 -5.318 29.369 1.00 84.62 649 ILE A C 1
ATOM 5221 O O . ILE A 1 649 ? -4.139 -5.136 28.701 1.00 84.62 649 ILE A O 1
ATOM 5225 N N . PHE A 1 650 ? -5.822 -6.467 29.350 1.00 87.88 650 PHE A N 1
ATOM 5226 C CA . PHE A 1 650 ? -5.393 -7.619 28.568 1.00 87.88 650 PHE A CA 1
ATOM 5227 C C . PHE A 1 650 ? -5.361 -7.304 27.071 1.00 87.88 650 PHE A C 1
ATOM 5229 O O . PHE A 1 650 ? -4.334 -7.496 26.431 1.00 87.88 650 PHE A O 1
ATOM 5236 N N . VAL A 1 651 ? -6.456 -6.770 26.524 1.00 89.25 651 VAL A N 1
ATOM 5237 C CA . VAL A 1 651 ? -6.534 -6.379 25.109 1.00 89.25 651 VAL A CA 1
ATOM 5238 C C . VAL A 1 651 ? -5.461 -5.341 24.781 1.00 89.25 651 VAL A C 1
ATOM 5240 O O . VAL A 1 651 ? -4.801 -5.424 23.746 1.00 89.25 651 VAL A O 1
ATOM 5243 N N . PHE A 1 652 ? -5.250 -4.392 25.689 1.00 86.88 652 PHE A N 1
ATOM 5244 C CA . PHE A 1 652 ? -4.253 -3.353 25.524 1.00 86.88 652 PHE A CA 1
ATOM 5245 C C . PHE A 1 652 ? -2.808 -3.906 25.503 1.00 86.88 652 PHE A C 1
ATOM 5247 O O . PHE A 1 652 ? -2.045 -3.642 24.577 1.00 86.88 652 PHE A O 1
ATOM 5254 N N . LEU A 1 653 ? -2.421 -4.715 26.489 1.00 88.25 653 LEU A N 1
ATOM 5255 C CA . LEU A 1 653 ? -1.048 -5.219 26.602 1.00 88.25 653 LEU A CA 1
ATOM 5256 C C . LEU A 1 653 ? -0.726 -6.330 25.600 1.00 88.25 653 LEU A C 1
ATOM 5258 O O . LEU A 1 653 ? 0.401 -6.399 25.125 1.00 88.25 653 LEU A O 1
ATOM 5262 N N . VAL A 1 654 ? -1.684 -7.211 25.301 1.00 92.56 654 VAL A N 1
ATOM 5263 C CA . VAL A 1 654 ? -1.432 -8.426 24.506 1.00 92.56 654 VAL A CA 1
ATOM 5264 C C . VAL A 1 654 ? -1.635 -8.195 23.013 1.00 92.56 654 VAL A C 1
ATOM 5266 O O . VAL A 1 654 ? -1.024 -8.891 22.212 1.00 92.56 654 VAL A O 1
ATOM 5269 N N . ILE A 1 655 ? -2.470 -7.228 22.622 1.00 93.38 655 ILE A N 1
ATOM 5270 C CA . ILE A 1 655 ? -2.797 -7.000 21.207 1.00 93.38 655 ILE A CA 1
ATOM 5271 C C . ILE A 1 655 ? -2.297 -5.633 20.745 1.00 93.38 655 ILE A C 1
ATOM 5273 O O . ILE A 1 655 ? -1.537 -5.559 19.781 1.00 93.38 655 ILE A O 1
ATOM 5277 N N . TRP A 1 656 ? -2.657 -4.558 21.453 1.00 90.94 656 TRP A N 1
ATOM 5278 C CA . TRP A 1 656 ? -2.286 -3.196 21.047 1.00 90.94 656 TRP A CA 1
ATOM 5279 C C . TRP A 1 656 ? -0.786 -2.932 21.124 1.00 90.94 656 TRP A C 1
ATOM 5281 O O . TRP A 1 656 ? -0.219 -2.418 20.165 1.00 90.94 656 TRP A O 1
ATOM 5291 N N . LEU A 1 657 ? -0.136 -3.262 22.244 1.00 91.31 657 LEU A N 1
ATOM 5292 C CA . LEU A 1 657 ? 1.289 -2.969 22.412 1.00 91.31 657 LEU A CA 1
ATOM 5293 C C . LEU A 1 657 ? 2.149 -3.714 21.371 1.00 91.31 657 LEU A C 1
ATOM 5295 O O . LEU A 1 657 ? 2.946 -3.045 20.715 1.00 91.31 657 LEU A O 1
ATOM 5299 N N . PRO A 1 658 ? 1.956 -5.026 21.115 1.00 94.75 658 PRO A N 1
ATOM 5300 C CA . PRO A 1 658 ? 2.648 -5.711 20.026 1.00 94.75 658 PRO A CA 1
ATOM 5301 C C . PRO A 1 658 ? 2.309 -5.147 18.647 1.00 94.75 658 PRO A C 1
ATOM 5303 O O . PRO A 1 658 ? 3.210 -4.970 17.838 1.00 94.75 658 PRO A O 1
ATOM 5306 N N . SER A 1 659 ? 1.043 -4.811 18.381 1.00 93.00 659 SER A N 1
ATOM 5307 C CA . SER A 1 659 ? 0.639 -4.201 17.109 1.00 93.00 659 SER A CA 1
ATOM 5308 C C . SER A 1 659 ? 1.358 -2.870 16.853 1.00 93.00 659 SER A C 1
ATOM 5310 O O . SER A 1 659 ? 1.988 -2.696 15.809 1.00 93.00 659 SER A O 1
ATOM 5312 N N . LEU A 1 660 ? 1.348 -1.957 17.832 1.00 90.56 660 LEU A N 1
ATOM 5313 C CA . LEU A 1 660 ? 2.064 -0.682 17.756 1.00 90.56 660 LEU A CA 1
ATOM 5314 C C . LEU A 1 660 ? 3.570 -0.899 17.627 1.00 90.56 660 LEU A C 1
ATOM 5316 O O . LEU A 1 660 ? 4.206 -0.233 16.818 1.00 90.56 660 LEU A O 1
ATOM 5320 N N . ALA A 1 661 ? 4.140 -1.839 18.383 1.00 91.56 661 ALA A N 1
ATOM 5321 C CA . ALA A 1 661 ? 5.557 -2.162 18.290 1.00 91.56 661 ALA A CA 1
ATOM 5322 C C . ALA A 1 661 ? 5.932 -2.656 16.887 1.00 91.56 661 ALA A C 1
ATOM 5324 O O . ALA A 1 661 ? 6.907 -2.166 16.331 1.00 91.56 661 ALA A O 1
ATOM 5325 N N . LEU A 1 662 ? 5.141 -3.549 16.282 1.00 91.88 662 LEU A N 1
ATOM 5326 C CA . LEU A 1 662 ? 5.360 -4.034 14.916 1.00 91.88 662 LEU A CA 1
ATOM 5327 C C . LEU A 1 662 ? 5.255 -2.908 13.879 1.00 91.88 662 LEU A C 1
ATOM 5329 O O . LEU A 1 662 ? 6.102 -2.810 12.991 1.00 91.88 662 LEU A O 1
ATOM 5333 N N . MET A 1 663 ? 4.261 -2.024 14.017 1.00 88.50 663 MET A N 1
ATOM 5334 C CA . MET A 1 663 ? 4.092 -0.877 13.119 1.00 88.50 663 MET A CA 1
ATOM 5335 C C . MET A 1 663 ? 5.227 0.149 13.257 1.00 88.50 663 MET A C 1
ATOM 5337 O O . MET A 1 663 ? 5.679 0.691 12.252 1.00 88.50 663 MET A O 1
ATOM 5341 N N . LEU A 1 664 ? 5.719 0.401 14.476 1.00 85.50 664 LEU A N 1
ATOM 5342 C CA . LEU A 1 664 ? 6.836 1.321 14.728 1.00 85.50 664 LEU A CA 1
ATOM 5343 C C . LEU A 1 664 ? 8.193 0.720 14.341 1.00 85.50 664 LEU A C 1
ATOM 5345 O O . LEU A 1 664 ? 9.062 1.441 13.852 1.00 85.50 664 LEU A O 1
ATOM 5349 N N . TRP A 1 665 ? 8.378 -0.587 14.554 1.00 87.38 665 TRP A N 1
ATOM 5350 C CA . TRP A 1 665 ? 9.623 -1.298 14.252 1.00 87.38 665 TRP A CA 1
ATOM 5351 C C . TRP A 1 665 ? 9.887 -1.391 12.756 1.00 87.38 665 TRP A C 1
ATOM 5353 O O . TRP A 1 665 ? 11.047 -1.368 12.351 1.00 87.38 665 TRP A O 1
ATOM 5363 N N . ASN A 1 666 ? 8.835 -1.428 11.926 1.00 79.69 666 ASN A N 1
ATOM 5364 C CA . ASN A 1 666 ? 9.001 -1.366 10.472 1.00 79.69 666 ASN A CA 1
ATOM 5365 C C . ASN A 1 666 ? 9.732 -0.084 10.015 1.00 79.69 666 ASN A C 1
ATOM 5367 O O . ASN A 1 666 ? 10.168 0.006 8.877 1.00 79.69 666 ASN A O 1
ATOM 5371 N N . GLY A 1 667 ? 9.949 0.878 10.920 1.00 64.88 667 GLY A N 1
ATOM 5372 C CA . GLY A 1 667 ? 10.892 1.968 10.737 1.00 64.88 667 GLY A CA 1
ATOM 5373 C C . GLY A 1 667 ? 10.397 3.036 9.761 1.00 64.88 667 GLY A C 1
ATOM 5374 O O . GLY A 1 667 ? 9.291 2.958 9.222 1.00 64.88 667 GLY A O 1
ATOM 5375 N N . PRO A 1 668 ? 11.202 4.090 9.544 1.00 56.19 668 PRO A N 1
ATOM 5376 C CA . PRO A 1 668 ? 10.926 5.115 8.548 1.00 56.19 668 PRO A CA 1
ATOM 5377 C C . PRO A 1 668 ? 11.157 4.585 7.133 1.00 56.19 668 PRO A C 1
ATOM 5379 O O . PRO A 1 668 ? 12.094 4.988 6.458 1.00 56.19 668 PRO A O 1
ATOM 5382 N N . VAL A 1 669 ? 10.278 3.717 6.641 1.00 53.53 669 VAL A N 1
ATOM 5383 C CA . VAL A 1 669 ? 10.268 3.362 5.209 1.00 53.53 669 VAL A CA 1
ATOM 5384 C C . VAL A 1 669 ? 9.849 4.570 4.349 1.00 53.53 669 VAL A C 1
ATOM 5386 O O . VAL A 1 669 ? 9.989 4.555 3.137 1.00 53.53 669 VAL A O 1
ATOM 5389 N N . ARG A 1 670 ? 9.362 5.656 4.964 1.00 51.22 670 ARG A N 1
ATOM 5390 C CA . ARG A 1 670 ? 8.529 6.655 4.289 1.00 51.22 670 ARG A CA 1
ATOM 5391 C C . ARG A 1 670 ? 9.162 8.024 4.031 1.00 51.22 670 ARG A C 1
ATOM 5393 O O . ARG A 1 670 ? 8.472 8.915 3.555 1.00 51.22 670 ARG A O 1
ATOM 5400 N N . THR A 1 671 ? 10.438 8.212 4.350 1.00 49.28 671 THR A N 1
ATOM 5401 C CA . THR A 1 671 ? 11.142 9.486 4.095 1.00 49.28 671 THR A CA 1
ATOM 5402 C C . THR A 1 671 ? 12.416 9.328 3.284 1.00 49.28 671 THR A C 1
ATOM 5404 O O . THR A 1 671 ? 13.172 10.288 3.171 1.00 49.28 671 THR A O 1
ATOM 5407 N N . ARG A 1 672 ? 12.679 8.144 2.728 1.00 50.03 672 ARG A N 1
ATOM 5408 C CA . ARG A 1 672 ? 13.828 7.998 1.843 1.00 50.03 672 ARG A CA 1
ATOM 5409 C C . ARG A 1 672 ? 13.408 8.384 0.442 1.00 50.03 672 ARG A C 1
ATOM 5411 O O . ARG A 1 672 ? 12.509 7.761 -0.119 1.00 50.03 672 ARG A O 1
ATOM 5418 N N . ASP A 1 673 ? 14.061 9.421 -0.074 1.00 56.09 673 ASP A N 1
ATOM 5419 C CA . ASP A 1 673 ? 14.127 9.669 -1.506 1.00 56.09 673 ASP A CA 1
ATOM 5420 C C . ASP A 1 673 ? 14.405 8.352 -2.225 1.00 56.09 673 ASP A C 1
ATOM 5422 O O . ASP A 1 673 ? 15.173 7.517 -1.733 1.00 56.09 673 ASP A O 1
ATOM 5426 N N . ILE A 1 674 ? 13.783 8.182 -3.391 1.00 55.50 674 ILE A N 1
ATOM 5427 C CA . ILE A 1 674 ? 13.935 7.003 -4.257 1.00 55.50 674 ILE A CA 1
ATOM 5428 C C . ILE A 1 674 ? 15.421 6.641 -4.421 1.00 55.50 674 ILE A C 1
ATOM 5430 O O . ILE A 1 674 ? 15.783 5.472 -4.332 1.00 55.50 674 ILE A O 1
ATOM 5434 N N . VAL A 1 675 ? 16.283 7.659 -4.519 1.00 57.41 675 VAL A N 1
ATOM 5435 C CA . VAL A 1 675 ? 17.744 7.534 -4.627 1.00 57.41 675 VAL A CA 1
ATOM 5436 C C . VAL A 1 675 ? 18.377 6.832 -3.414 1.00 57.41 675 VAL A C 1
ATOM 5438 O O . VAL A 1 675 ? 19.226 5.962 -3.575 1.00 57.41 675 VAL A O 1
ATOM 5441 N N . GLN A 1 676 ? 17.951 7.148 -2.186 1.00 58.44 676 GLN A N 1
ATOM 5442 C CA . GLN A 1 676 ? 18.457 6.469 -0.983 1.00 58.44 676 GLN A CA 1
ATOM 5443 C C . GLN A 1 676 ? 17.853 5.077 -0.796 1.00 58.44 676 GLN A C 1
ATOM 5445 O O . GLN A 1 676 ? 18.454 4.223 -0.145 1.00 58.44 676 GLN A O 1
ATOM 5450 N N . PHE A 1 677 ? 16.644 4.852 -1.311 1.00 58.16 677 PHE A N 1
ATOM 5451 C CA . PHE A 1 677 ? 16.001 3.548 -1.224 1.00 58.16 677 PHE A CA 1
ATOM 5452 C C . PHE A 1 677 ? 16.690 2.521 -2.121 1.00 58.16 677 PHE A C 1
ATOM 5454 O O . PHE A 1 677 ? 16.917 1.404 -1.663 1.00 58.16 677 PHE A O 1
ATOM 5461 N N . ASP A 1 678 ? 17.066 2.908 -3.342 1.00 59.78 678 ASP A N 1
ATOM 5462 C CA . ASP A 1 678 ? 17.770 2.027 -4.279 1.00 59.78 678 ASP A CA 1
ATOM 5463 C C . ASP A 1 678 ? 19.113 1.551 -3.696 1.00 59.78 678 ASP A C 1
ATOM 5465 O O . ASP A 1 678 ? 19.413 0.358 -3.650 1.00 59.78 678 ASP A O 1
ATOM 5469 N N . GLN A 1 679 ? 19.850 2.471 -3.066 1.00 61.97 679 GLN A N 1
ATOM 5470 C CA . GLN A 1 679 ? 21.123 2.166 -2.408 1.00 61.97 679 GLN A CA 1
ATOM 5471 C C . GLN A 1 679 ? 20.975 1.228 -1.189 1.00 61.97 679 GLN A C 1
ATOM 5473 O O . GLN A 1 679 ? 21.875 0.442 -0.875 1.00 61.97 679 GLN A O 1
ATOM 5478 N N . GLU A 1 680 ? 19.836 1.269 -0.490 1.00 59.75 680 GLU A N 1
ATOM 5479 C CA . GLU A 1 680 ? 19.561 0.376 0.644 1.00 59.75 680 GLU A CA 1
ATOM 5480 C C . GLU A 1 680 ? 18.900 -0.950 0.258 1.00 59.75 680 GLU A C 1
ATOM 5482 O O . GLU A 1 680 ? 19.051 -1.930 0.999 1.00 59.75 680 GLU A O 1
ATOM 5487 N N . LEU A 1 681 ? 18.216 -1.013 -0.892 1.00 59.94 681 LEU A N 1
ATOM 5488 C CA . LEU A 1 681 ? 17.632 -2.247 -1.424 1.00 59.94 681 LEU A CA 1
ATOM 5489 C C . LEU A 1 681 ? 18.701 -3.340 -1.565 1.00 59.94 681 LEU A C 1
ATOM 5491 O O . LEU A 1 681 ? 18.437 -4.509 -1.274 1.00 59.94 681 LEU A O 1
ATOM 5495 N N . SER A 1 682 ? 19.918 -2.929 -1.923 1.00 59.22 682 SER A N 1
ATOM 5496 C CA . SER A 1 682 ? 21.076 -3.802 -2.108 1.00 59.22 682 SER A CA 1
ATOM 5497 C C . SER A 1 682 ? 21.692 -4.303 -0.798 1.00 59.22 682 SER A C 1
ATOM 5499 O O . SER A 1 682 ? 22.306 -5.366 -0.781 1.00 59.22 682 SER A O 1
ATOM 5501 N N . THR A 1 683 ? 21.532 -3.586 0.323 1.00 59.66 683 THR A N 1
ATOM 5502 C CA . THR A 1 683 ? 22.323 -3.855 1.543 1.00 59.66 683 THR A CA 1
ATOM 5503 C C . THR A 1 683 ? 21.509 -4.277 2.763 1.00 59.66 683 THR A C 1
ATOM 5505 O O . THR A 1 683 ? 22.071 -4.861 3.695 1.00 59.66 683 THR A O 1
ATOM 5508 N N . LYS A 1 684 ? 20.188 -4.044 2.797 1.00 60.53 684 LYS A N 1
ATOM 5509 C CA . LYS A 1 684 ? 19.386 -4.399 3.974 1.00 60.53 684 LYS A CA 1
ATOM 5510 C C . LYS A 1 684 ? 17.992 -4.879 3.599 1.00 60.53 684 LYS A C 1
ATOM 5512 O O . LYS A 1 684 ? 17.130 -4.108 3.193 1.00 60.53 684 LYS A O 1
ATOM 5517 N N . GLN A 1 685 ? 17.752 -6.171 3.830 1.00 63.38 685 GLN A N 1
ATOM 5518 C CA . GLN A 1 685 ? 16.437 -6.806 3.772 1.00 63.38 685 GLN A CA 1
ATOM 5519 C C . GLN A 1 685 ? 15.482 -6.113 4.757 1.00 63.38 685 GLN A C 1
ATOM 5521 O O . GLN A 1 685 ? 15.385 -6.469 5.930 1.00 63.38 685 GLN A O 1
ATOM 5526 N N . SER A 1 686 ? 14.822 -5.055 4.289 1.00 62.56 686 SER A N 1
ATOM 5527 C CA . SER A 1 686 ? 13.864 -4.288 5.074 1.00 62.56 686 SER A CA 1
ATOM 5528 C C . SER A 1 686 ? 12.657 -5.169 5.406 1.00 62.56 686 SER A C 1
ATOM 5530 O O . SER A 1 686 ? 12.048 -5.772 4.515 1.00 62.56 686 SER A O 1
ATOM 5532 N N . ASN A 1 687 ? 12.310 -5.248 6.695 1.00 72.75 687 ASN A N 1
ATOM 5533 C CA . ASN A 1 687 ? 11.245 -6.090 7.255 1.00 72.75 687 ASN A CA 1
ATOM 5534 C C . ASN A 1 687 ? 9.832 -5.546 6.957 1.00 72.75 687 ASN A C 1
ATOM 5536 O O . ASN A 1 687 ? 8.990 -5.473 7.855 1.00 72.75 687 ASN A O 1
ATOM 5540 N N . SER A 1 688 ? 9.561 -5.205 5.693 1.00 74.62 688 SER A N 1
ATOM 5541 C CA . SER A 1 688 ? 8.282 -4.666 5.192 1.00 74.62 688 SER A CA 1
ATOM 5542 C C . SER A 1 688 ? 7.042 -5.460 5.643 1.00 74.62 688 SER A C 1
ATOM 5544 O O . SER A 1 688 ? 5.959 -4.894 5.776 1.00 74.62 688 SER A O 1
ATOM 5546 N N . SER A 1 689 ? 7.216 -6.734 5.997 1.00 86.62 689 SER A N 1
ATOM 5547 C CA . SER A 1 689 ? 6.205 -7.633 6.557 1.00 86.62 689 SER A CA 1
ATOM 5548 C C . SER A 1 689 ? 5.612 -7.227 7.914 1.00 86.62 689 SER A C 1
ATOM 5550 O O . SER A 1 689 ? 4.514 -7.670 8.253 1.00 86.62 689 SER A O 1
ATOM 5552 N N . LEU A 1 690 ? 6.314 -6.444 8.742 1.00 91.38 690 LEU A N 1
ATOM 5553 C CA . LEU A 1 690 ? 5.908 -6.256 10.146 1.00 91.38 690 LEU A CA 1
ATOM 5554 C C . LEU A 1 690 ? 4.681 -5.357 10.302 1.00 91.38 690 LEU A C 1
ATOM 5556 O O . LEU A 1 690 ? 3.822 -5.619 11.143 1.00 91.38 690 LEU A O 1
ATOM 5560 N N . PHE A 1 691 ? 4.559 -4.314 9.489 1.00 90.00 691 PHE A N 1
ATOM 5561 C CA . PHE A 1 691 ? 3.443 -3.384 9.614 1.00 90.00 691 PHE A CA 1
ATOM 5562 C C . PHE A 1 691 ? 2.080 -3.997 9.243 1.00 90.00 691 PHE A C 1
ATOM 5564 O O . PHE A 1 691 ? 1.155 -3.843 10.041 1.00 90.00 691 PHE A O 1
ATOM 5571 N N . PRO A 1 692 ? 1.910 -4.735 8.126 1.00 92.94 692 PRO A N 1
ATOM 5572 C CA . PRO A 1 692 ? 0.649 -5.428 7.856 1.00 92.94 692 PRO A CA 1
ATOM 5573 C C . PRO A 1 692 ? 0.312 -6.473 8.921 1.00 92.94 692 PRO A C 1
ATOM 5575 O O . PRO A 1 692 ? -0.855 -6.621 9.271 1.00 92.94 692 PRO A O 1
ATOM 5578 N N . ALA A 1 693 ? 1.309 -7.140 9.517 1.00 95.12 693 ALA A N 1
ATOM 5579 C CA . ALA A 1 693 ? 1.067 -7.983 10.689 1.00 95.12 693 ALA A CA 1
ATOM 5580 C C . ALA A 1 693 ? 0.524 -7.164 11.880 1.00 95.12 693 ALA A C 1
ATOM 5582 O O . ALA A 1 693 ? -0.412 -7.592 12.556 1.00 95.12 693 ALA A O 1
ATOM 5583 N N . GLY A 1 694 ? 1.051 -5.956 12.102 1.00 94.50 694 GLY A N 1
ATOM 5584 C CA . GLY A 1 694 ? 0.512 -4.995 13.066 1.00 94.50 694 GLY A CA 1
ATOM 5585 C C . GLY A 1 694 ? -0.940 -4.592 12.774 1.00 94.50 694 GLY A C 1
ATOM 5586 O O . GLY A 1 694 ? -1.772 -4.635 13.684 1.00 94.50 694 GLY A O 1
ATOM 5587 N N . LEU A 1 695 ? -1.278 -4.279 11.517 1.00 94.12 695 LEU A N 1
ATOM 5588 C CA . LEU A 1 695 ? -2.655 -3.980 11.096 1.00 94.12 695 LEU A CA 1
ATOM 5589 C C . LEU A 1 695 ? -3.605 -5.165 11.291 1.00 94.12 695 LEU A C 1
ATOM 5591 O O . LEU A 1 695 ? -4.744 -4.982 11.732 1.00 94.12 695 LEU A O 1
ATOM 5595 N N . LEU A 1 696 ? -3.132 -6.382 11.029 1.00 96.75 696 LEU A N 1
ATOM 5596 C CA . LEU A 1 696 ? -3.904 -7.595 11.264 1.00 96.75 696 LEU A CA 1
ATOM 5597 C C . LEU A 1 696 ? -4.229 -7.745 12.754 1.00 96.75 696 LEU A C 1
ATOM 5599 O O . LEU A 1 696 ? -5.374 -8.023 13.112 1.00 96.75 696 LEU A O 1
ATOM 5603 N N . LEU A 1 697 ? -3.258 -7.480 13.637 1.00 96.44 697 LEU A N 1
ATOM 5604 C CA . LEU A 1 697 ? -3.481 -7.459 15.085 1.00 96.44 697 LEU A CA 1
ATOM 5605 C C . LEU A 1 697 ? -4.465 -6.356 15.512 1.00 96.44 697 LEU A C 1
ATOM 5607 O O . LEU A 1 697 ? -5.312 -6.615 16.371 1.00 96.44 697 LEU A O 1
ATOM 5611 N N . CYS A 1 698 ? -4.421 -5.168 14.895 1.00 95.00 698 CYS A N 1
ATOM 5612 C CA . CYS A 1 698 ? -5.425 -4.118 15.117 1.00 95.00 698 CYS A CA 1
ATOM 5613 C C . CYS A 1 698 ? -6.841 -4.600 14.764 1.00 95.00 698 CYS A C 1
ATOM 5615 O O . CYS A 1 698 ? -7.778 -4.362 15.521 1.00 95.00 698 CYS A O 1
ATOM 5617 N N . ALA A 1 699 ? -7.014 -5.322 13.656 1.00 96.75 699 ALA A N 1
ATOM 5618 C CA . ALA A 1 699 ? -8.318 -5.869 13.282 1.00 96.75 699 ALA A CA 1
ATOM 5619 C C . ALA A 1 699 ? -8.770 -6.998 14.236 1.00 96.75 699 ALA A C 1
ATOM 5621 O O . ALA A 1 699 ? -9.921 -7.023 14.685 1.00 96.75 699 ALA A O 1
ATOM 5622 N N . ILE A 1 700 ? -7.851 -7.893 14.631 1.00 96.81 700 ILE A N 1
ATOM 5623 C CA . ILE A 1 700 ? -8.109 -8.951 15.628 1.00 96.81 700 ILE A CA 1
ATOM 5624 C C . ILE A 1 700 ? -8.558 -8.348 16.963 1.00 96.81 700 ILE A C 1
ATOM 5626 O O . ILE A 1 700 ? -9.438 -8.910 17.627 1.00 96.81 700 ILE A O 1
ATOM 5630 N N . GLN A 1 701 ? -8.010 -7.192 17.353 1.00 95.00 701 GLN A N 1
ATOM 5631 C CA . GLN A 1 701 ? -8.404 -6.510 18.580 1.00 95.00 701 GLN A CA 1
ATOM 5632 C C . GLN A 1 701 ? -9.915 -6.304 18.656 1.00 95.00 701 GLN A C 1
ATOM 5634 O O . GLN A 1 701 ? -10.495 -6.521 19.719 1.00 95.00 701 GLN A O 1
ATOM 5639 N N . SER A 1 702 ? -10.580 -5.880 17.582 1.00 95.50 702 SER A N 1
ATOM 5640 C CA . SER A 1 702 ? -12.025 -5.604 17.601 1.00 95.50 702 SER A CA 1
ATOM 5641 C C . SER A 1 702 ? -12.850 -6.873 17.842 1.00 95.50 702 SER A C 1
ATOM 5643 O O . SER A 1 702 ? -13.835 -6.857 18.592 1.00 95.50 702 SER A O 1
ATOM 5645 N N . ILE A 1 703 ? -12.401 -8.004 17.286 1.00 97.12 703 ILE A N 1
ATOM 5646 C CA . ILE A 1 703 ? -13.003 -9.326 17.506 1.00 97.12 703 ILE A CA 1
ATOM 5647 C C . ILE A 1 703 ? -12.846 -9.728 18.976 1.00 97.12 703 ILE A C 1
ATOM 5649 O O . ILE A 1 703 ? -13.832 -10.064 19.640 1.00 97.12 703 ILE A O 1
ATOM 5653 N N . VAL A 1 704 ? -11.624 -9.634 19.515 1.00 95.56 704 VAL A N 1
ATOM 5654 C CA . VAL A 1 704 ? -11.336 -9.987 20.914 1.00 95.56 704 VAL A CA 1
ATOM 5655 C C . VAL A 1 704 ? -12.083 -9.062 21.873 1.00 95.56 704 VAL A C 1
ATOM 5657 O O . VAL A 1 704 ? -12.727 -9.548 22.800 1.00 95.56 704 VAL A O 1
ATOM 5660 N N . SER A 1 705 ? -12.090 -7.751 21.631 1.00 93.50 705 SER A N 1
ATOM 5661 C CA . SER A 1 705 ? -12.857 -6.773 22.414 1.00 93.50 705 SER A CA 1
ATOM 5662 C C . SER A 1 705 ? -14.346 -7.101 22.432 1.00 93.50 705 SER A C 1
ATOM 5664 O O . SER A 1 705 ? -14.970 -7.054 23.494 1.00 93.50 705 SER A O 1
ATOM 5666 N N . THR A 1 706 ? -14.914 -7.514 21.296 1.00 95.12 706 THR A N 1
ATOM 5667 C CA . THR A 1 706 ? -16.319 -7.933 21.227 1.00 95.12 706 THR A CA 1
ATOM 5668 C C . THR A 1 706 ? -16.564 -9.223 22.008 1.00 95.12 706 THR A C 1
ATOM 5670 O O . THR A 1 706 ? -17.482 -9.275 22.830 1.00 95.12 706 THR A O 1
ATOM 5673 N N . GLY A 1 707 ? -15.719 -10.245 21.836 1.00 94.75 707 GLY A N 1
ATOM 5674 C CA . GLY A 1 707 ? -15.791 -11.481 22.624 1.00 94.75 707 GLY A CA 1
ATOM 5675 C C . GLY A 1 707 ? -15.704 -11.208 24.130 1.00 94.75 707 GLY A C 1
ATOM 5676 O O . GLY A 1 707 ? -16.509 -11.703 24.922 1.00 94.75 707 GLY A O 1
ATOM 5677 N N . MET A 1 708 ? -14.800 -10.313 24.527 1.00 91.69 708 MET A N 1
ATOM 5678 C CA . MET A 1 708 ? -14.638 -9.866 25.907 1.00 91.69 708 MET A CA 1
ATOM 5679 C C . MET A 1 708 ? -15.829 -9.035 26.405 1.00 91.69 708 MET A C 1
ATOM 5681 O O . MET A 1 708 ? -16.196 -9.154 27.578 1.00 91.69 708 MET A O 1
ATOM 5685 N N . ALA A 1 709 ? -16.495 -8.253 25.556 1.00 92.56 709 ALA A N 1
ATOM 5686 C CA . ALA A 1 709 ? -17.739 -7.567 25.907 1.00 92.56 709 ALA A CA 1
ATOM 5687 C C . ALA A 1 709 ? -18.886 -8.566 26.156 1.00 92.56 709 ALA A C 1
ATOM 5689 O O . ALA A 1 709 ? -19.628 -8.422 27.132 1.00 92.56 709 ALA A O 1
ATOM 5690 N N . LEU A 1 710 ? -18.977 -9.633 25.352 1.00 94.06 710 LEU A N 1
ATOM 5691 C CA . LEU A 1 710 ? -19.985 -10.698 25.476 1.00 94.06 710 LEU A CA 1
ATOM 5692 C C . LEU A 1 710 ? -19.844 -11.551 26.741 1.00 94.06 710 LEU A C 1
ATOM 5694 O O . LEU A 1 710 ? -20.788 -12.231 27.135 1.00 94.06 710 LEU A O 1
ATOM 5698 N N . THR A 1 711 ? -18.708 -11.510 27.433 1.00 92.00 711 THR A N 1
ATOM 5699 C CA . THR A 1 711 ? -18.600 -12.171 28.745 1.00 92.00 711 THR A CA 1
ATOM 5700 C C . THR A 1 711 ? -19.321 -11.394 29.859 1.00 92.00 711 THR A C 1
ATOM 5702 O O . THR A 1 711 ? -19.450 -11.898 30.975 1.00 92.00 711 THR A O 1
ATOM 5705 N N . LYS A 1 712 ? -19.817 -10.175 29.589 1.00 90.00 712 LYS A N 1
ATOM 5706 C CA . LYS A 1 712 ? -20.718 -9.444 30.490 1.00 90.00 712 LYS A CA 1
ATOM 5707 C C . LYS A 1 712 ? -22.165 -9.892 30.260 1.00 90.00 712 LYS A C 1
ATOM 5709 O O . LYS A 1 712 ? -22.653 -9.916 29.128 1.00 90.00 712 LYS A O 1
ATOM 5714 N N . THR A 1 713 ? -22.864 -10.264 31.330 1.00 90.50 713 THR A N 1
ATOM 5715 C CA . THR A 1 713 ? -24.153 -10.977 31.223 1.00 90.50 713 THR A CA 1
ATOM 5716 C C . THR A 1 713 ? -25.266 -10.150 30.575 1.00 90.50 713 THR A C 1
ATOM 5718 O O . THR A 1 713 ? -26.077 -10.691 29.820 1.00 90.50 713 THR A O 1
ATOM 5721 N N . ASP A 1 714 ? -25.292 -8.841 30.828 1.00 90.12 714 ASP A N 1
ATOM 5722 C CA . ASP A 1 714 ? -26.261 -7.911 30.250 1.00 90.12 714 ASP A CA 1
ATOM 5723 C C . ASP A 1 714 ? -26.002 -7.654 28.759 1.00 90.12 714 ASP A C 1
ATOM 5725 O O . ASP A 1 714 ? -26.950 -7.660 27.974 1.00 90.12 714 ASP A O 1
ATOM 5729 N N . VAL A 1 715 ? -24.735 -7.497 28.364 1.00 93.19 715 VAL A N 1
ATOM 5730 C CA . VAL A 1 715 ? -24.312 -7.348 26.962 1.00 93.19 715 VAL A CA 1
ATOM 5731 C C . VAL A 1 715 ? -24.669 -8.605 26.179 1.00 93.19 715 VAL A C 1
ATOM 5733 O O . VAL A 1 715 ? -25.361 -8.519 25.167 1.00 93.19 715 VAL A O 1
ATOM 5736 N N . ARG A 1 716 ? -24.292 -9.781 26.700 1.00 95.69 716 ARG A N 1
ATOM 5737 C CA . ARG A 1 716 ? -24.614 -11.082 26.102 1.00 95.69 716 ARG A CA 1
ATOM 5738 C C . ARG A 1 716 ? -26.104 -11.252 25.872 1.00 95.69 716 ARG A C 1
ATOM 5740 O O . ARG A 1 716 ? -26.512 -11.662 24.795 1.00 95.69 716 ARG A O 1
ATOM 5747 N N . LYS A 1 717 ? -26.922 -10.919 26.876 1.00 94.25 717 LYS A N 1
ATOM 5748 C CA . LYS A 1 717 ? -28.378 -10.994 26.753 1.00 94.25 717 LYS A CA 1
ATOM 5749 C C . LYS A 1 717 ? -28.891 -10.066 25.656 1.00 94.25 717 LYS A C 1
ATOM 5751 O O . LYS A 1 717 ? -29.747 -10.489 24.892 1.00 94.25 717 LYS A O 1
ATOM 5756 N N . CYS A 1 718 ? -28.366 -8.843 25.552 1.00 94.31 718 CYS A N 1
ATOM 5757 C CA . CYS A 1 718 ? -28.778 -7.931 24.486 1.00 94.31 718 CYS A CA 1
ATOM 5758 C C . CYS A 1 718 ? -28.409 -8.468 23.095 1.00 94.31 718 CYS A C 1
ATOM 5760 O O . CYS A 1 718 ? -29.226 -8.460 22.181 1.00 94.31 718 CYS A O 1
ATOM 5762 N N . VAL A 1 719 ? -27.195 -8.994 22.938 1.00 96.00 719 VAL A N 1
ATOM 5763 C CA . VAL A 1 719 ? -26.750 -9.545 21.653 1.00 96.00 719 VAL A CA 1
ATOM 5764 C C . VAL A 1 719 ? -27.509 -10.827 21.292 1.00 96.00 719 VAL A C 1
ATOM 5766 O O . VAL A 1 719 ? -27.958 -10.962 20.161 1.00 96.00 719 VAL A O 1
ATOM 5769 N N . ILE A 1 720 ? -27.747 -11.740 22.239 1.00 96.56 720 ILE A N 1
ATOM 5770 C CA . ILE A 1 720 ? -28.558 -12.945 21.987 1.00 96.56 720 ILE A CA 1
ATOM 5771 C C . ILE A 1 720 ? -30.008 -12.571 21.662 1.00 96.56 720 ILE A C 1
ATOM 5773 O O . ILE A 1 720 ? -30.580 -13.129 20.728 1.00 96.56 720 ILE A O 1
ATOM 5777 N N . ASP A 1 721 ? -30.608 -11.619 22.384 1.00 94.94 721 ASP A N 1
ATOM 5778 C CA . ASP A 1 721 ? -31.964 -11.142 22.085 1.00 94.94 721 ASP A CA 1
ATOM 5779 C C . ASP A 1 721 ? -32.029 -10.522 20.664 1.00 94.94 721 ASP A C 1
ATOM 5781 O O . ASP A 1 721 ? -33.074 -10.630 20.015 1.00 94.94 721 ASP A O 1
ATOM 5785 N N . LEU A 1 722 ? -30.927 -9.925 20.166 1.00 95.75 722 LEU A N 1
ATOM 5786 C CA . LEU A 1 722 ? -30.803 -9.409 18.793 1.00 95.75 722 LEU A CA 1
ATOM 5787 C C . LEU A 1 722 ? -30.748 -10.549 17.780 1.00 95.75 722 LEU A C 1
ATOM 5789 O O . LEU A 1 722 ? -31.581 -10.599 16.881 1.00 95.75 722 LEU A O 1
ATOM 5793 N N . LEU A 1 723 ? -29.801 -11.473 17.955 1.00 96.31 723 LEU A N 1
ATOM 5794 C CA . LEU A 1 723 ? -29.568 -12.583 17.028 1.00 96.31 723 LEU A CA 1
ATOM 5795 C C . LEU A 1 723 ? -30.769 -13.534 16.941 1.00 96.31 723 LEU A C 1
ATOM 5797 O O . LEU A 1 723 ? -31.072 -14.057 15.877 1.00 96.31 723 LEU A O 1
ATOM 5801 N N . THR A 1 724 ? -31.486 -13.733 18.048 1.00 96.50 724 THR A N 1
ATOM 5802 C CA . THR A 1 724 ? -32.697 -14.573 18.090 1.00 96.50 724 THR A CA 1
ATOM 5803 C C . THR A 1 724 ? -33.970 -13.829 17.683 1.00 96.50 724 THR A C 1
ATOM 5805 O O . THR A 1 724 ? -35.051 -14.417 17.716 1.00 96.50 724 THR A O 1
ATOM 5808 N N . LEU A 1 725 ? -33.882 -12.525 17.381 1.00 94.62 725 LEU A N 1
ATOM 5809 C CA . LEU A 1 725 ? -35.028 -11.632 17.166 1.00 94.62 725 LEU A CA 1
ATOM 5810 C C . LEU A 1 725 ? -36.070 -11.680 18.308 1.00 94.62 725 LEU A C 1
ATOM 5812 O O . LEU A 1 725 ? -37.219 -11.254 18.154 1.00 94.62 725 LEU A O 1
ATOM 5816 N N . SER A 1 726 ? -35.670 -12.141 19.503 1.00 92.25 726 SER A N 1
ATOM 5817 C CA . SER A 1 726 ? -36.534 -12.260 20.690 1.00 92.25 726 SER A CA 1
ATOM 5818 C C . SER A 1 726 ? -37.093 -10.911 21.142 1.00 92.25 726 SER A C 1
ATOM 5820 O O . SER A 1 726 ? -38.092 -10.835 21.865 1.00 92.25 726 SER A O 1
ATOM 5822 N N . TYR A 1 727 ? -36.469 -9.821 20.694 1.00 83.12 727 TYR A N 1
ATOM 5823 C CA . TYR A 1 727 ? -36.962 -8.471 20.887 1.00 83.12 727 TYR A CA 1
ATOM 5824 C C . TYR A 1 727 ? -38.357 -8.223 20.324 1.00 83.12 727 TYR A C 1
ATOM 5826 O O . TYR A 1 727 ? -39.069 -7.424 20.935 1.00 83.12 727 TYR A O 1
ATOM 5834 N N . CYS A 1 728 ? -38.743 -8.854 19.217 1.00 83.38 728 CYS A N 1
ATOM 5835 C CA . CYS A 1 728 ? -40.081 -8.673 18.659 1.00 83.38 728 CYS A CA 1
ATOM 5836 C C . CYS A 1 728 ? -41.119 -9.402 19.524 1.00 83.38 728 CYS A C 1
ATOM 5838 O O . CYS A 1 728 ? -42.066 -8.784 19.993 1.00 83.38 728 CYS A O 1
ATOM 5840 N N . ARG A 1 729 ? -40.848 -10.661 19.896 1.00 81.38 729 ARG A N 1
ATOM 5841 C CA . ARG A 1 729 ? -41.791 -11.515 20.648 1.00 81.38 729 ARG A CA 1
ATOM 5842 C C . ARG A 1 729 ? -42.108 -11.043 22.073 1.00 81.38 729 ARG A C 1
ATOM 5844 O O . ARG A 1 729 ? -43.162 -11.362 22.611 1.00 81.38 729 ARG A O 1
ATOM 5851 N N . ARG A 1 730 ? -41.197 -10.321 22.740 1.00 69.94 730 ARG A N 1
ATOM 5852 C CA . ARG A 1 730 ? -41.435 -9.834 24.119 1.00 69.94 730 ARG A CA 1
ATOM 5853 C C . ARG A 1 730 ? -42.317 -8.590 24.201 1.00 69.94 730 ARG A C 1
ATOM 5855 O O . ARG A 1 730 ? -42.798 -8.299 25.293 1.00 69.94 730 ARG A O 1
ATOM 5862 N N . CYS A 1 731 ? -42.486 -7.839 23.113 1.00 60.28 731 CYS A N 1
ATOM 5863 C CA . CYS A 1 731 ? -43.389 -6.687 23.122 1.00 60.28 731 CYS A CA 1
ATOM 5864 C C . CYS A 1 731 ? -44.850 -7.132 23.266 1.00 60.28 731 CYS A C 1
ATOM 5866 O O . CYS A 1 731 ? -45.586 -6.492 24.013 1.00 60.28 731 CYS A O 1
ATOM 5868 N N . ASP A 1 732 ? -45.204 -8.274 22.679 1.00 61.50 732 ASP A N 1
ATOM 5869 C CA . ASP A 1 732 ? -46.582 -8.767 22.664 1.00 61.50 732 ASP A CA 1
ATOM 5870 C C . ASP A 1 732 ? -47.027 -9.261 24.050 1.00 61.50 732 ASP A C 1
ATOM 5872 O O . ASP A 1 732 ? -48.057 -8.829 24.564 1.00 61.50 732 ASP A O 1
ATOM 5876 N N . LYS A 1 733 ? -46.187 -10.049 24.741 1.00 66.25 733 LYS A N 1
ATOM 5877 C CA . LYS A 1 733 ? -46.530 -10.589 26.075 1.00 66.25 733 LYS A CA 1
ATOM 5878 C C . LYS A 1 733 ? -46.732 -9.524 27.154 1.00 66.25 733 LYS A C 1
ATOM 5880 O O . LYS A 1 733 ? -47.602 -9.662 28.002 1.00 66.25 733 LYS A O 1
ATOM 5885 N N . VAL A 1 734 ? -45.946 -8.443 27.142 1.00 63.03 734 VAL A N 1
ATOM 5886 C CA . VAL A 1 734 ? -46.095 -7.381 28.158 1.00 63.03 734 VAL A CA 1
ATOM 5887 C C . VAL A 1 734 ? -47.397 -6.606 27.955 1.00 63.03 734 VAL A C 1
ATOM 5889 O O . VAL A 1 734 ? -47.981 -6.130 28.927 1.00 63.03 734 VAL A O 1
ATOM 5892 N N . GLN A 1 735 ? -47.852 -6.463 26.710 1.00 61.53 735 GLN A N 1
ATOM 5893 C CA . GLN A 1 735 ? -49.115 -5.797 26.412 1.00 61.53 735 GLN A CA 1
ATOM 5894 C C . GLN A 1 735 ? -50.309 -6.661 26.836 1.00 61.53 735 GLN A C 1
ATOM 5896 O O . GLN A 1 735 ? -51.251 -6.135 27.426 1.00 61.53 735 GLN A O 1
ATOM 5901 N N . GLU A 1 736 ? -50.211 -7.976 26.642 1.00 72.06 736 GLU A N 1
ATOM 5902 C CA . GLU A 1 736 ? -51.207 -8.952 27.090 1.00 72.06 736 GLU A CA 1
ATOM 5903 C C . GLU A 1 736 ? -51.336 -8.968 28.627 1.00 72.06 736 GLU A C 1
ATOM 5905 O O . GLU A 1 736 ? -52.427 -8.748 29.154 1.00 72.06 736 GLU A O 1
ATOM 5910 N N . ASP A 1 737 ? -50.220 -9.050 29.361 1.00 72.88 737 ASP A N 1
ATOM 5911 C CA . ASP A 1 737 ? -50.228 -9.035 30.835 1.00 72.88 737 ASP A CA 1
ATOM 5912 C C . ASP A 1 737 ? -50.711 -7.693 31.421 1.00 72.88 737 ASP A C 1
ATOM 5914 O O . ASP A 1 737 ? -51.376 -7.657 32.457 1.00 72.88 737 ASP A O 1
ATOM 5918 N N . SER A 1 738 ? -50.404 -6.568 30.759 1.00 67.19 738 SER A N 1
ATOM 5919 C CA . SER A 1 738 ? -50.893 -5.245 31.189 1.00 67.19 738 SER A CA 1
ATOM 5920 C C . SER A 1 738 ? -52.406 -5.117 30.992 1.00 67.19 738 SER A C 1
ATOM 5922 O O . SER A 1 738 ? -53.078 -4.505 31.818 1.00 67.19 738 SER A O 1
ATOM 5924 N N . SER A 1 739 ? -52.946 -5.711 29.921 1.00 71.62 739 SER A N 1
ATOM 5925 C CA . SER A 1 739 ? -54.391 -5.740 29.671 1.00 71.62 739 SER A CA 1
ATOM 5926 C C . SER A 1 739 ? -55.140 -6.656 30.647 1.00 71.62 739 SER A C 1
ATOM 5928 O O . SER A 1 739 ? -56.252 -6.332 31.059 1.00 71.62 739 SER A O 1
ATOM 5930 N N . LEU A 1 740 ? -54.511 -7.757 31.075 1.00 75.00 740 LEU A N 1
ATOM 5931 C CA . LEU A 1 740 ? -55.075 -8.692 32.050 1.00 75.00 740 LEU A CA 1
ATOM 5932 C C . LEU A 1 740 ? -55.059 -8.138 33.480 1.00 75.00 740 LEU A C 1
ATOM 5934 O O . LEU A 1 740 ? -56.033 -8.319 34.204 1.00 75.00 740 LEU A O 1
ATOM 5938 N N . ASN A 1 741 ? -53.999 -7.431 33.884 1.00 72.62 741 ASN A N 1
ATOM 5939 C CA . ASN A 1 741 ? -53.956 -6.804 35.209 1.00 72.62 741 ASN A CA 1
ATOM 5940 C C . ASN A 1 741 ? -54.824 -5.544 35.304 1.00 72.62 741 ASN A C 1
ATOM 5942 O O . ASN A 1 741 ? -55.411 -5.325 36.355 1.00 72.62 741 ASN A O 1
ATOM 5946 N N . GLY A 1 742 ? -54.976 -4.765 34.224 1.00 69.44 742 GLY A N 1
ATOM 5947 C CA . GLY A 1 742 ? -55.894 -3.619 34.215 1.00 69.44 742 GLY A CA 1
ATOM 5948 C C . GLY A 1 742 ? -57.356 -4.016 34.453 1.00 69.44 742 GLY A C 1
ATOM 5949 O O . GLY A 1 742 ? -58.067 -3.312 35.153 1.00 69.44 742 GLY A O 1
ATOM 5950 N N . ARG A 1 743 ? -57.787 -5.188 33.959 1.00 66.62 743 ARG A N 1
ATOM 5951 C CA . ARG A 1 743 ? -59.139 -5.714 34.233 1.00 66.62 743 ARG A CA 1
ATOM 5952 C C . ARG A 1 743 ? -59.337 -6.239 35.654 1.00 66.62 743 ARG A C 1
ATOM 5954 O O . ARG A 1 743 ? -60.470 -6.356 36.082 1.00 66.62 743 ARG A O 1
ATOM 5961 N N . ARG A 1 744 ? -58.266 -6.579 36.376 1.00 63.91 744 ARG A N 1
ATOM 5962 C CA . ARG A 1 744 ? -58.352 -7.097 37.753 1.00 63.91 744 ARG A CA 1
ATOM 5963 C C . ARG A 1 744 ? -58.390 -6.012 38.826 1.00 63.91 744 ARG A C 1
ATOM 5965 O O . ARG A 1 744 ? -58.564 -6.354 39.986 1.00 63.91 744 ARG A O 1
ATOM 5972 N N . GLU A 1 745 ? -58.175 -4.753 38.460 1.00 61.28 745 GLU A N 1
ATOM 5973 C CA . GLU A 1 745 ? -58.320 -3.609 39.371 1.00 61.28 745 GLU A CA 1
ATOM 5974 C C . GLU A 1 745 ? -59.667 -2.878 39.186 1.00 61.28 745 GLU A C 1
ATOM 5976 O O . GLU A 1 745 ? -59.949 -1.945 39.933 1.00 61.28 745 GLU A O 1
ATOM 5981 N N . GLU A 1 746 ? -60.502 -3.298 38.222 1.00 58.09 746 GLU A N 1
ATOM 5982 C CA . GLU A 1 746 ? -61.858 -2.762 37.989 1.00 58.09 746 GLU A CA 1
ATOM 5983 C C . GLU A 1 746 ? -62.992 -3.669 38.520 1.00 58.09 746 GLU A C 1
ATOM 5985 O O . GLU A 1 746 ? -64.144 -3.234 38.529 1.00 58.09 746 GLU A O 1
ATOM 5990 N N . ASP A 1 747 ? -62.662 -4.869 39.014 1.00 51.75 747 ASP A N 1
ATOM 5991 C CA . ASP A 1 747 ? -63.535 -5.765 39.798 1.00 51.75 747 ASP A CA 1
ATOM 5992 C C . ASP A 1 747 ? -63.094 -5.755 41.272 1.00 51.75 747 ASP A C 1
ATOM 5994 O O . ASP A 1 747 ? -63.975 -5.755 42.167 1.00 51.75 747 ASP A O 1
#

Sequence (747 aa):
MTVESQQDYDECDESKCRSNGWDIFGWGYPRYDCYAESQKEEELLCANGYEGRIINSEDKKEVVYNYLDDDAAINDNSGNPNVTIAKLYYTCCPKGYNKDHKANSRHCSDPMRMQTMHDEDSNKNDDENENNGGNLCIHTDNNRCDNSSMPCHDDKQKYPREMAISAFYPETYVCCDSFINETNGIIEKDDDGEYDGNDDGDVCDESKCISKIFSWNQGSYSCWGGGPETILPFRCKDGYIGRTIDTEYTFLWTITQSNSFNLSYYTCCPPDFLSEFPVKRHCSDSATFPNTGNLACDLASTLKYPREMETQYNFNATNTSKTDTYVCCDNEIDKRNETEIDYLDETECIPICYANDMSRCMVQSNRFGRLEAMVCSHEDNIFNFPRKVEVQTIEFDYGNTKSIDFTLYECCRTKTDGPFIKDHGFNITVWPQLVVSSLALLFSAVLISGLSIGMIKKSRNLRRRQHQQQGNNGFNYYLILLTIPDLVLNAFLILLYVSYINQFYISELPGYVVYGFRQDGVVIPFDYAIIFGCSTANLWMNAVIAHAVFDLLKKSHQGVRVKPPTIKKATFQGVIVYLYALIIFFAHFFLDGKMNMNIAAPRTIYFMLSAGFPIMYLCYVCIIIWYRGLVPSLGGRLREISLYFFRIIFVFLVIWLPSLALMLWNGPVRTRDIVQFDQELSTKQSNSSLFPAGLLLCAIQSIVSTGMALTKTDVRKCVIDLLTLSYCRRCDKVQEDSSLNGRREED

Foldseek 3Di:
DDPPPPPPAFDFALLFFWAPDDDPPRPDDGDSWQWAFDDDPPQRHGAPQWGKDFQPQDFWDWDWDQDDPVVPPDDDPDRDDTDTTTITGITTHHPPPDPPDHPNDDFWATKDFQPPPDPPDPDDDDDDDDDDDDDDDDDDDDDDDDPPRDPDPDPQFADWDNRDDDLVGRGITIGGNDDDPPVPPPPPDPPPPPPVPPPPPWAWAQLQWQFDDPPVPDQDGWQKALDFPDLRHTAGALQWDKDFQPSDAFDWDDPAPPDTGTITRITTTAPPPDNPDRHHDFKDTKDFDDDDDPPAPPSDPQQGAKDWHDWAQPPPPPDRDTGTIIIGGRDDDPPVPPPVNHCPVVHFWGLDQDPHDSPQQKDWDAAALAWEWRARDDPVCQFGAKAWRDKDWDFHPPVDTDITIITGIITGNDHYPATTDCDPRLCNRQVLLLVLLVLLLVLLVLLLVLLVVVVVVVVVVCVVVVPDDPADNQVSLLLNLLSVLSNQLSVVSNVVSVCVVVNHDDPLQHDSSYDYDDQPFQRQHLNVLSVLLSLLLNLQSLLVSLVQLLVVLVCVVVVHDDGRDDNVRSVVSSVVSNVLSVVLSVCSNPPPRVDPPVPPVVVVVSCCSRHVVSVVSLVVSVCCCVVVVSQDDPDDPSNLSVLLSVLSVCLCPVQVVQLVCLQCVLDCPRNDDPVVVVVVVVPDPRPSNRNSVSSSSSSVSSVSSSVSQCVRPSSVVSSVCVVVVVVVVVVVVVVVVVVVVVVVVVD

Solvent-accessible surface area (backbone atoms only — not comparable to full-atom values): 43362 Å² total; per-residue (Å²): 135,82,80,78,76,80,72,79,70,77,71,63,37,53,35,29,29,43,22,86,51,64,45,96,83,81,77,46,64,75,41,67,39,47,54,46,64,79,83,63,90,67,72,51,42,28,47,95,66,26,43,45,42,71,27,80,66,56,76,64,48,71,47,74,45,76,76,78,63,84,84,59,84,74,84,72,94,70,80,70,74,70,48,70,45,58,24,37,38,39,34,13,26,54,70,83,60,64,83,86,63,70,56,68,64,85,60,49,49,76,67,40,71,69,77,76,84,70,84,88,76,87,89,74,93,78,85,81,88,81,91,77,90,81,83,80,90,74,94,76,82,93,74,88,73,78,88,82,76,65,91,42,83,45,94,70,19,62,34,71,33,69,38,62,77,46,98,88,51,90,51,38,30,24,19,16,56,62,83,80,75,76,83,78,71,70,74,79,69,92,80,79,77,85,68,85,81,77,75,85,81,75,72,61,36,54,43,38,21,58,14,68,62,91,58,93,83,69,67,52,43,31,43,46,18,49,29,83,86,38,100,41,36,49,35,34,48,54,35,27,40,55,41,68,25,81,88,51,71,69,46,78,46,64,86,45,102,73,36,70,42,59,24,35,38,36,35,16,24,52,76,85,58,64,89,85,61,86,55,74,85,57,53,51,74,65,42,76,68,93,70,95,62,84,88,70,43,78,89,42,101,62,24,66,32,74,34,70,29,66,67,36,80,51,85,84,46,94,55,89,63,66,48,63,23,33,27,24,15,56,63,79,74,67,70,89,67,60,63,77,77,59,33,54,87,74,41,59,62,40,85,55,28,37,94,86,45,83,78,67,32,50,41,59,72,40,38,54,30,36,35,43,51,55,68,32,54,44,97,81,62,60,29,56,22,24,32,78,72,43,77,48,75,48,53,43,76,74,95,55,80,44,72,47,55,30,37,36,40,29,12,14,61,58,89,54,86,31,30,54,70,87,46,70,22,34,48,66,39,42,50,59,44,36,55,43,16,50,51,17,27,52,44,28,50,49,51,42,50,15,50,49,53,49,49,53,54,47,54,61,49,41,77,75,49,80,83,78,81,84,76,70,62,25,65,57,50,49,49,40,64,45,36,48,36,46,31,52,48,23,48,50,50,34,55,57,44,51,29,53,77,70,39,50,80,53,88,81,53,39,44,86,42,44,52,66,93,63,92,90,60,71,74,58,38,57,56,54,20,51,53,51,17,29,49,19,28,37,43,42,42,51,32,54,51,52,49,57,49,48,55,45,37,55,36,47,74,71,71,42,89,72,78,66,58,47,58,69,57,50,50,54,52,48,51,53,38,47,54,51,14,49,52,52,18,51,47,43,62,68,41,48,66,73,49,78,67,84,45,66,60,65,52,51,50,53,45,32,71,46,47,44,51,36,50,53,49,42,54,50,55,50,50,51,37,58,76,66,56,54,65,72,86,80,64,66,77,61,37,61,55,50,51,52,52,51,47,56,52,46,52,41,61,71,32,46,48,53,17,52,48,28,44,58,66,46,51,83,77,82,78,59,54,70,74,59,44,60,66,37,66,80,75,48,91,72,60,54,44,34,33,52,54,13,53,42,34,57,29,48,40,39,39,52,51,43,56,61,47,46,72,37,71,68,53,31,50,29,37,50,33,51,77,67,49,47,64,64,65,54,58,56,56,55,53,52,54,52,56,56,53,58,58,65,75,76,110

Mean predicted aligned error: 13.4 Å

Secondary structure (DSSP, 8-state):
-------------GGGB------TTTT------SEEETTS-----BSTTEEEEE-TTSPPEEEEE----TT--SS---PPPPEEEEEEEEEEEETT--TTS---S--B---EE-------------------PPPP----S-----S-S-S---TT--EEEE-S--TT-TTEEEEESS---GGG---------------TT----GGGB-B----TTT---BSEE--TTSSS---BSTT-EEEE-TTSPPEEEEEETTEEEEEEEEEEE-TTS-TTSPP---B---EE--SSS----TT-TT--EEEEPPPBP-TT-SS---B-EEEEESS---TTS-S---GGGT-SEES-SBTT-GGGGEEEPPBTTBEEB---B-TTS---EEEEEEEEEEEEESSSEEEEEEEEEEEESS--S-SB--SHHHHHHHHHHHHHHHHHHHHHHHHHHHHHHHHHHHHHHHTT-TTS--TTHHHHHHHHHHHHHHHHHHHHHHHHHHHHHTT---TTS--TTEE---SS--PPPHHHHHHHHHHHHHHHHHHHHHHHHHHHHHHHHTT--PPPPPHHHHHHHHHHHHHHHHHHHHHHHHHTTTS-TTSHHHHHHHHIIIIIHHHHHHHHHHHHHHHTT-S--S-SHHHHHHHHHHHHHHHIIIIIHHHHHHHHHT--TTS--HHHHHHHHTT----TTHHHHHHHHHHHHHHHHHHHHHTSHHHHHHHHHHHTTHHHHHHHHHHHHHHHHHHTS--